Protein AF-A0A953XF36-F1 (afdb_monomer)

Sequence (838 aa):
MRFRLLLVPALLFALALSVNSQDEAKLSESDSSLLDQVAGMVVKPTSECVHFKAKAYSCWGWGGGAERMGWLERDADGKPNRVLDIDGEWMDVPAEFETFKFMESCEALLKDRDGDEEDDPFEGMDDTAAGAVGPVPELVLASWCRSLGDNKLAARLLKIADRGESDADTLKLLKSTLAWRNFAGAAHAFISGDDKQALHYAERFEEKYKEFDAEFGTPNSEILADLLRRRKAGTFGKYEPSGGGFPDEEDDGIPEGKLPEGYDKWKDDRKADWLIERLENVDARQWSQPGGVHLSGDWRVKALTKLGEAAVPKLIDCIESDRRLTRSMHFWRDFAQSRTVLGVREPALVAIMTILQVEAFEPVATGDDFSSRGEEGAKKVAAQLRKYWKEYGKYPFDERMMKILTNTQATLDARQEAALNLAYINDRPARGTTVWTSGSRKRSEGPNPVVEKFKDPTAAEAVVQLMDQHFAQIAEDESDDPDMLDYYLTNAAWTYSTALTTLDDKRITPTLRTRAEDEKLPATVRRIMAWACLWLDDDAPFNAFCKRFEDGTEPGLDDPEQLDDILYMLTRVESVRSQAALNAMLQETHPAFETFRDKVLHASPGWSDDAVWFRTTAAITLLRGQLDNTNDSGSYFKISNGVYTEGTAGSSASGDIPDYLKEDRNVRKSADGRFCDDAAMKLNELVGGLPRYNPLLSDSEERLKFMRELLDRYAASIRPATVDEAETLGEWGWDPFFVFAPPPLGRAATEDDVKAGRAIFALEGGRPGKLKLPAKGAFGPAPAANGDEPVEDDRGWCLIVQEEVDAGGKTWYGAMARYGTRKIEAYKIHDVQSLKRD

pLDDT: mean 91.36, std 12.73, range [26.36, 98.69]

Solvent-accessible surface area (backbone atoms only — not comparable to full-atom values): 45473 Å² total; per-residue (Å²): 137,90,83,84,89,77,91,80,94,87,88,88,86,84,85,90,78,87,90,82,74,85,65,76,49,65,61,48,74,63,53,48,54,48,33,52,55,48,46,74,62,32,44,77,78,56,98,40,35,30,41,30,64,40,86,42,32,24,79,83,47,50,74,46,75,40,67,43,69,32,28,50,40,57,44,98,86,68,44,87,54,30,30,29,33,66,70,50,50,73,40,76,60,61,98,57,68,45,78,53,63,60,70,61,52,56,53,48,56,53,57,63,64,70,41,94,67,74,79,61,77,59,58,66,30,52,27,43,27,37,26,57,54,40,83,80,56,44,55,56,54,14,21,43,34,41,76,74,68,37,48,50,61,14,29,52,33,37,60,71,52,55,81,85,64,53,72,68,54,51,51,47,51,52,50,50,52,57,33,44,23,26,46,37,35,14,53,17,22,40,41,54,40,39,43,69,60,10,44,53,25,27,54,49,29,58,74,76,32,51,92,51,34,76,72,34,49,49,39,47,70,55,56,40,50,45,51,53,47,27,50,75,71,71,46,56,66,64,64,62,78,82,74,85,61,82,73,59,93,78,70,85,64,66,65,86,82,74,63,62,91,69,52,88,78,49,54,60,65,59,52,38,54,58,41,60,68,49,36,42,45,41,53,39,50,52,49,76,72,69,30,19,42,38,44,63,74,34,47,61,30,42,51,48,34,71,59,28,76,72,32,44,70,59,34,39,54,36,30,48,65,53,80,48,46,30,19,20,46,45,47,41,38,62,53,43,75,45,39,35,62,34,32,33,25,44,49,32,45,27,23,46,25,28,52,70,71,43,85,80,59,78,48,90,43,63,76,37,44,64,52,80,50,41,68,68,47,29,40,52,40,26,51,51,51,52,53,47,43,72,76,41,62,86,46,60,70,67,61,34,26,53,52,40,43,69,36,87,87,52,54,66,66,60,21,52,51,20,37,41,46,58,28,33,64,88,45,74,41,41,37,34,49,25,43,91,29,48,45,76,83,55,83,65,90,72,82,42,70,54,57,76,70,32,77,85,64,26,55,58,57,45,44,52,55,48,48,54,53,50,50,54,47,46,57,62,77,30,66,92,36,71,69,61,30,48,52,54,46,36,56,52,43,56,54,51,36,54,25,43,45,54,34,60,56,60,86,51,39,71,62,33,47,53,47,35,66,39,83,88,50,55,70,66,40,18,50,49,28,10,50,36,22,37,70,51,80,36,50,65,52,34,52,51,49,33,46,30,47,42,71,53,66,44,85,46,41,72,40,67,71,52,34,48,57,50,42,48,57,37,52,74,64,69,38,77,59,31,51,51,22,55,50,36,38,73,37,86,87,26,62,30,19,63,51,52,49,52,46,61,73,71,52,51,64,90,39,85,90,38,18,56,62,48,54,38,74,49,39,56,52,54,36,55,60,28,57,74,35,80,52,76,61,58,32,36,40,36,52,57,98,77,31,26,36,41,35,43,93,88,48,72,53,74,44,74,57,54,66,77,60,71,69,44,91,59,50,46,54,56,36,78,33,23,39,23,49,58,28,43,41,54,44,44,74,30,29,48,25,35,58,79,60,51,78,35,43,74,58,32,72,60,45,53,53,51,44,52,54,50,50,66,31,26,56,92,25,57,41,77,45,53,45,74,55,28,45,43,40,78,38,65,54,85,53,40,38,28,32,69,54,34,63,85,55,99,44,41,34,40,66,70,32,31,67,63,24,45,32,84,50,58,40,82,78,30,34,49,54,85,76,59,73,51,19,38,27,30,50,47,80,70,77,58,97,80,72,66,77,71,68,74,87,75,47,54,34,20,42,31,56,40,51,32,25,41,80,87,70,51,49,36,28,22,34,29,27,39,62,25,65,44,77,41,53,44,88,50,45,35,81,74,40,63,54,85,83,130

Nearest PDB structures (foldseek):
  5dll-assembly1_A  TM=3.345E-01  e=6.628E+00  Francisella tularensis subsp. tularensis SCHU S4

Mean predicted aligned error: 7.57 Å

Radius of gyration: 33.06 Å; Cα contacts (8 Å, |Δi|>4): 1384; chains: 1; bounding box: 94×79×79 Å

Secondary structure (DSSP, 8-state):
-PPPP-------SS--S-----------HHHHHHHHHHHTTSPPP-S-EEEEEEEEE-TT--EEEEEEEEEEEE-TTS-EEEEE-TTS-EEEPPSSEEEE-HHHHHHHHHHHHTSS----TTHHHHHHHH-TTPPPPHHHHHHHHHHTT-HHHHHHHHHHH--S--HHHHHHHHHHHHHHHHHHHHHHHHHTT-HHHHHHHHHHHHHH-GGGTTTSBS-HHHHHHHHHHHHHHT-TT-------S---TT--SPPTTSSPTTGGGS-HHHHHHHHHHHGGG----EETTTTEE-GGGSHHHHHHHHHGGGGHHHHHHHHHH---EEEEEE-S-TTSS-BEEEETHHHHHHHHHHHHT--S---SSTT--TTTTHHHHHHHHHHHHHHHHHHHTTS-HHHHHHHHHT-TTS-HHHHHHHHHHHHTTT------SSTT-SPPPPPPSS--THHHH--TT-HHHHHHHHHHHHHHHHHHHTTT-HHHHHHHHHHHHHHHHHHHHHHT-GGGHHHHHHHHH-TTS-HHHHHHHHHHHHHTT--HHHHHHHHHHHTT-STTSS-HHHHHHHHHHHHHH--HHHHHHHHHTTSTTSTTHHHHHHHHHHS-TTSTTTHHHHSSHHHHHHHHHHTT--SEEEEEEEEETTEEEEEETTEEEEEEPPHHHHH-TT--SEEEEEHHHHHHHHHHHHBTTBPP--TTSTTHHHHHHHHHHHHHHHGGGEEEPPHHHHHHTT--TTS--EEE-PPPPSSPPPHHHHHTTS-SS--TT-EE-SSPSSEEEEESSPPPTT-----GGG--EEEEEEEEE-TTS-EEEEEEESB-EEEEEGGGEEEEEEPP--

Structure (mmCIF, N/CA/C/O backbone):
data_AF-A0A953XF36-F1
#
_entry.id   AF-A0A953XF36-F1
#
loop_
_atom_site.group_PDB
_atom_site.id
_atom_site.type_symbol
_atom_site.label_atom_id
_atom_site.label_alt_id
_atom_site.label_comp_id
_atom_site.label_asym_id
_atom_site.label_entity_id
_atom_site.label_seq_id
_atom_site.pdbx_PDB_ins_code
_atom_site.Cartn_x
_atom_site.Cartn_y
_atom_site.Cartn_z
_atom_site.occupancy
_atom_site.B_iso_or_equiv
_atom_site.auth_seq_id
_atom_site.auth_comp_id
_atom_site.auth_asym_id
_atom_site.auth_atom_id
_atom_site.pdbx_PDB_model_num
ATOM 1 N N . MET A 1 1 ? -3.273 31.509 -13.801 1.00 32.72 1 MET A N 1
ATOM 2 C CA . MET A 1 1 ? -2.363 32.381 -14.589 1.00 32.72 1 MET A CA 1
ATOM 3 C C . MET A 1 1 ? -2.152 31.721 -15.954 1.00 32.72 1 MET A C 1
ATOM 5 O O . MET A 1 1 ? -1.676 30.600 -15.986 1.00 32.72 1 MET A O 1
ATOM 9 N N . ARG A 1 2 ? -2.622 32.323 -17.060 1.00 26.36 2 ARG A N 1
ATOM 10 C CA . ARG A 1 2 ? -2.692 31.685 -18.397 1.00 26.36 2 ARG A CA 1
ATOM 11 C C . ARG A 1 2 ? -1.397 31.896 -19.197 1.00 26.36 2 ARG A C 1
ATOM 13 O O . ARG A 1 2 ? -1.088 33.040 -19.523 1.00 26.36 2 ARG A O 1
ATOM 20 N N . PHE A 1 3 ? -0.702 30.821 -19.573 1.00 27.88 3 PHE A N 1
ATOM 21 C CA . PHE A 1 3 ? 0.393 30.854 -20.552 1.00 27.88 3 PHE A CA 1
ATOM 22 C C . PHE A 1 3 ? -0.136 30.576 -21.968 1.00 27.88 3 PHE A C 1
ATOM 24 O O . PHE A 1 3 ? -0.886 29.630 -22.191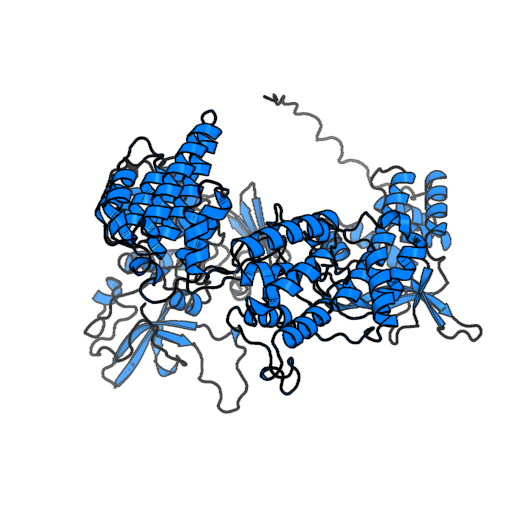 1.00 27.88 3 PHE A O 1
ATOM 31 N N . ARG A 1 4 ? 0.237 31.435 -22.925 1.00 30.38 4 ARG A N 1
ATOM 32 C CA . ARG A 1 4 ? -0.016 31.264 -24.363 1.00 30.38 4 ARG A CA 1
ATOM 33 C C . ARG A 1 4 ? 1.172 30.540 -24.996 1.00 30.38 4 ARG A C 1
ATOM 35 O O . ARG A 1 4 ? 2.275 31.077 -24.986 1.00 30.38 4 ARG A O 1
ATOM 42 N N . LEU A 1 5 ? 0.911 29.377 -25.591 1.00 27.61 5 LEU A N 1
ATOM 43 C CA . LEU A 1 5 ? 1.800 28.701 -26.534 1.00 27.61 5 LEU A CA 1
ATOM 44 C C . LEU A 1 5 ? 1.746 29.430 -27.890 1.00 27.61 5 LEU A C 1
ATOM 46 O O . LEU A 1 5 ? 0.661 29.659 -28.428 1.00 27.61 5 LEU A O 1
ATOM 50 N N . LEU A 1 6 ? 2.905 29.782 -28.447 1.00 29.25 6 LEU A N 1
ATOM 51 C CA . LEU A 1 6 ? 3.063 30.228 -29.832 1.00 29.25 6 LEU A CA 1
ATOM 52 C C . LEU A 1 6 ? 3.961 29.220 -30.555 1.00 29.25 6 LEU A C 1
ATOM 54 O O . LEU A 1 6 ? 5.104 29.001 -30.166 1.00 29.25 6 LEU A O 1
ATOM 58 N N . LEU A 1 7 ? 3.394 28.616 -31.598 1.00 29.44 7 LEU A N 1
ATOM 59 C CA . LEU A 1 7 ? 4.037 27.751 -32.581 1.00 29.44 7 LEU A CA 1
ATOM 60 C C . LEU A 1 7 ? 5.191 28.460 -33.308 1.00 29.44 7 LEU A C 1
ATOM 62 O O . LEU A 1 7 ? 4.994 29.536 -33.871 1.00 29.44 7 LEU A O 1
ATOM 66 N N . VAL A 1 8 ? 6.336 27.781 -33.417 1.00 26.62 8 VAL A N 1
ATOM 67 C CA . VAL A 1 8 ? 7.328 27.987 -34.485 1.00 26.62 8 VAL A CA 1
ATOM 68 C C . VAL A 1 8 ? 7.782 26.611 -34.991 1.00 26.62 8 VAL A C 1
ATOM 70 O O . VAL A 1 8 ? 8.504 25.922 -34.276 1.00 26.62 8 VAL A O 1
ATOM 73 N N . PRO A 1 9 ? 7.402 26.187 -36.211 1.00 32.59 9 PRO A N 1
ATOM 74 C CA . PRO A 1 9 ? 7.981 25.022 -36.862 1.00 32.59 9 PRO A CA 1
ATOM 75 C C . PRO A 1 9 ? 8.952 25.488 -37.954 1.00 32.59 9 PRO A C 1
ATOM 77 O O . PRO A 1 9 ? 8.503 26.008 -38.970 1.00 32.59 9 PRO A O 1
ATOM 80 N N . ALA A 1 10 ? 10.264 25.333 -37.740 1.00 31.11 10 ALA A N 1
ATOM 81 C CA . ALA A 1 10 ? 11.289 25.191 -38.791 1.00 31.11 10 ALA A CA 1
ATOM 82 C C . ALA A 1 10 ? 12.703 25.335 -38.203 1.00 31.11 10 ALA A C 1
ATOM 84 O O . ALA A 1 10 ? 13.271 26.417 -38.286 1.00 31.11 10 ALA A O 1
ATOM 85 N N . LEU A 1 11 ? 13.284 24.264 -37.643 1.00 29.95 11 LEU A N 1
ATOM 86 C CA . LEU A 1 11 ? 14.747 24.063 -37.599 1.00 29.95 11 LEU A CA 1
ATOM 87 C C . LEU A 1 11 ? 15.107 22.640 -37.109 1.00 29.95 11 LEU A C 1
ATOM 89 O O . LEU A 1 11 ? 15.778 22.469 -36.103 1.00 29.95 11 LEU A O 1
ATOM 93 N N . LEU A 1 12 ? 14.635 21.593 -37.797 1.00 31.77 12 LEU A N 1
ATOM 94 C CA . LEU A 1 12 ? 14.930 20.193 -37.423 1.00 31.77 12 LEU A CA 1
ATOM 95 C C . LEU A 1 12 ? 15.383 19.318 -38.605 1.00 31.77 12 LEU A C 1
ATOM 97 O O . LEU A 1 12 ? 15.154 18.118 -38.624 1.00 31.77 12 LEU A O 1
ATOM 101 N N . PHE A 1 13 ? 16.046 19.905 -39.608 1.00 34.38 13 PHE A N 1
ATOM 102 C CA . PHE A 1 13 ? 16.542 19.143 -40.768 1.00 34.38 13 PHE A CA 1
ATOM 103 C C . PHE A 1 13 ? 17.961 19.521 -41.233 1.00 34.38 13 PHE A C 1
ATOM 105 O O . PHE A 1 13 ? 18.287 19.404 -42.411 1.00 34.38 13 PHE A O 1
ATOM 112 N N . ALA A 1 14 ? 18.828 19.970 -40.316 1.00 32.53 14 ALA A N 1
ATOM 113 C CA . ALA A 1 14 ? 20.219 20.314 -40.640 1.00 32.53 14 ALA A CA 1
ATOM 114 C C . ALA A 1 14 ? 21.221 20.042 -39.496 1.00 32.53 14 ALA A C 1
ATOM 116 O O . ALA A 1 14 ? 22.054 20.891 -39.197 1.00 32.53 14 ALA A O 1
ATOM 117 N N . LEU A 1 15 ? 21.153 18.865 -38.863 1.00 36.72 15 LEU A N 1
ATOM 118 C CA . LEU A 1 15 ? 22.159 18.402 -37.886 1.00 36.72 15 LEU A CA 1
ATOM 119 C C . LEU A 1 15 ? 22.469 16.897 -38.018 1.00 36.72 15 LEU A C 1
ATOM 121 O O . LEU A 1 15 ? 22.829 16.239 -37.056 1.00 36.72 15 LEU A O 1
ATOM 125 N N . ALA A 1 16 ? 22.350 16.352 -39.233 1.00 41.53 16 ALA A N 1
ATOM 126 C CA . ALA A 1 16 ? 22.669 14.953 -39.546 1.00 41.53 16 ALA A CA 1
ATOM 127 C C . ALA A 1 16 ? 23.848 14.812 -40.530 1.00 41.53 16 ALA A C 1
ATOM 129 O O . ALA A 1 16 ? 23.897 13.886 -41.336 1.00 41.53 16 ALA A O 1
ATOM 130 N N . LEU A 1 17 ? 24.803 15.747 -40.505 1.00 37.66 17 LEU A N 1
ATOM 131 C CA . LEU A 1 17 ? 26.038 15.632 -41.279 1.00 37.66 17 LEU A CA 1
ATOM 132 C C . LEU A 1 17 ? 27.236 16.036 -40.414 1.00 37.66 17 LEU A C 1
ATOM 134 O O . LEU A 1 17 ? 27.332 17.186 -40.003 1.00 37.66 17 LEU A O 1
ATOM 138 N N . SER A 1 18 ? 28.161 15.081 -40.248 1.00 43.50 18 SER A N 1
ATOM 139 C CA . SER A 1 18 ? 29.528 15.212 -39.715 1.00 43.50 18 SER A CA 1
ATOM 140 C C . SER A 1 18 ? 29.743 15.031 -38.201 1.00 43.50 18 SER A C 1
ATOM 142 O O . SER A 1 18 ? 30.156 15.964 -37.519 1.00 43.50 18 SER A O 1
ATOM 144 N N . VAL A 1 19 ? 29.665 13.786 -37.716 1.00 42.84 19 VAL A N 1
ATOM 145 C CA . VAL A 1 19 ? 30.558 13.311 -36.639 1.00 42.84 19 VAL A CA 1
ATOM 146 C C . VAL A 1 19 ? 31.186 11.995 -37.093 1.00 42.84 19 VAL A C 1
ATOM 148 O O . VAL A 1 19 ? 30.759 10.909 -36.735 1.00 42.84 19 VAL A O 1
ATOM 151 N N . ASN A 1 20 ? 32.162 12.089 -37.992 1.00 44.56 20 ASN A N 1
ATOM 152 C CA . ASN A 1 20 ? 33.070 10.974 -38.270 1.00 44.56 20 ASN A CA 1
ATOM 153 C C . ASN A 1 20 ? 34.522 11.462 -38.387 1.00 44.56 20 ASN A C 1
ATOM 155 O O . ASN A 1 20 ? 35.328 10.893 -39.121 1.00 44.56 20 ASN A O 1
ATOM 159 N N . SER A 1 21 ? 34.862 12.542 -37.673 1.00 44.50 21 SER A N 1
ATOM 160 C CA . SER A 1 21 ? 36.247 12.782 -37.290 1.00 44.50 21 SER A CA 1
ATOM 161 C C . SER A 1 21 ? 36.441 12.170 -35.909 1.00 44.50 21 SER A C 1
ATOM 163 O O . SER A 1 21 ? 35.962 12.679 -34.900 1.00 44.50 21 SER A O 1
ATOM 165 N N . GLN A 1 22 ? 37.180 11.062 -35.858 1.00 52.22 22 GLN A N 1
ATOM 166 C CA . GLN A 1 22 ? 37.994 10.737 -34.691 1.00 52.22 22 GLN A CA 1
ATOM 167 C C . GLN A 1 22 ? 39.063 11.832 -34.536 1.00 52.22 22 GLN A C 1
ATOM 169 O O . GLN A 1 22 ? 40.255 11.575 -34.702 1.00 52.22 22 GLN A O 1
ATOM 174 N N . ASP A 1 23 ? 38.650 13.078 -34.295 1.00 55.16 23 ASP A N 1
ATOM 175 C CA . ASP A 1 23 ? 39.566 14.082 -33.786 1.00 55.16 23 ASP A CA 1
ATOM 176 C C . ASP A 1 23 ? 40.085 13.520 -32.469 1.00 55.16 23 ASP A C 1
ATOM 178 O O . ASP A 1 23 ? 39.311 13.179 -31.573 1.00 55.16 23 ASP A O 1
ATOM 182 N N . GLU A 1 24 ? 41.397 13.289 -32.415 1.00 73.00 24 GLU A N 1
ATOM 183 C CA . GLU A 1 24 ? 42.070 12.742 -31.246 1.00 73.00 24 GLU A CA 1
ATOM 184 C C . GLU A 1 24 ? 41.630 13.547 -30.023 1.00 73.00 24 GLU A C 1
ATOM 186 O O . GLU A 1 24 ? 42.019 14.707 -29.890 1.00 73.00 24 GLU A O 1
ATOM 191 N N . ALA A 1 25 ? 40.806 12.951 -29.155 1.00 79.94 25 ALA A N 1
ATOM 192 C CA . ALA A 1 25 ? 40.419 13.576 -27.901 1.00 79.94 25 ALA A CA 1
ATOM 193 C C . ALA A 1 25 ? 41.708 13.944 -27.153 1.00 79.94 25 ALA A C 1
ATOM 195 O O . ALA A 1 25 ? 42.513 13.074 -26.806 1.00 79.94 25 ALA A O 1
ATOM 196 N N . LYS A 1 26 ? 41.949 15.247 -26.998 1.00 91.62 26 LYS A N 1
ATOM 197 C CA . LYS A 1 26 ? 43.121 15.809 -26.327 1.00 91.62 26 LYS A CA 1
ATOM 198 C C . LYS A 1 26 ? 42.629 16.555 -25.107 1.00 91.62 26 LYS A C 1
ATOM 200 O O . LYS A 1 26 ? 41.752 17.400 -25.238 1.00 91.62 26 LYS A O 1
ATOM 205 N N . LEU A 1 27 ? 43.228 16.255 -23.959 1.00 94.62 27 LEU A N 1
ATOM 206 C CA . LEU A 1 27 ? 42.989 17.009 -22.736 1.00 94.62 27 LEU A CA 1
ATOM 207 C C . LEU A 1 27 ? 43.406 18.464 -22.939 1.00 94.62 27 LEU A C 1
ATOM 209 O O . LEU A 1 27 ? 44.536 18.742 -23.358 1.00 94.62 27 LEU A O 1
ATOM 213 N N . SER A 1 28 ? 42.508 19.381 -22.610 1.00 95.19 28 SER A N 1
ATOM 214 C CA . SER A 1 28 ? 42.836 20.791 -22.460 1.00 95.19 28 SER A CA 1
ATOM 215 C C . SER A 1 28 ? 43.709 21.027 -21.212 1.00 95.19 28 SER A C 1
ATOM 217 O O . SER A 1 28 ? 43.943 20.131 -20.390 1.00 95.19 28 SER A O 1
ATOM 219 N N . GLU A 1 29 ? 44.226 22.248 -21.055 1.00 95.75 29 GLU A N 1
ATOM 220 C CA . GLU A 1 29 ? 44.910 22.648 -19.817 1.00 95.75 29 GLU A CA 1
ATOM 221 C C . GLU A 1 29 ? 43.940 22.660 -18.621 1.00 95.75 29 GLU A C 1
ATOM 223 O O . GLU A 1 29 ? 44.322 22.244 -17.527 1.00 95.75 29 GLU A O 1
ATOM 228 N N . SER A 1 30 ? 42.676 23.045 -18.849 1.00 94.94 30 SER A N 1
ATOM 229 C CA . SER A 1 30 ? 41.613 22.992 -17.834 1.00 94.94 30 SER A CA 1
ATOM 230 C C . SER A 1 30 ? 41.331 21.550 -17.426 1.00 94.94 30 SER A C 1
ATOM 232 O O . SER A 1 30 ? 41.395 21.231 -16.245 1.00 94.94 30 SER A O 1
ATOM 234 N N . ASP A 1 31 ? 41.154 20.655 -18.402 1.00 96.06 31 ASP A N 1
ATOM 235 C CA . ASP A 1 31 ? 40.901 19.226 -18.176 1.00 96.06 31 ASP A CA 1
ATOM 236 C C . ASP A 1 31 ? 42.030 18.606 -17.351 1.00 96.06 31 ASP A C 1
ATOM 238 O O . ASP A 1 31 ? 41.809 17.860 -16.401 1.00 96.06 31 ASP A O 1
ATOM 242 N N . SER A 1 32 ? 43.272 18.948 -17.697 1.00 96.50 32 SER A N 1
ATOM 243 C CA . SER A 1 32 ? 44.454 18.505 -16.963 1.00 96.50 32 SER A CA 1
ATOM 244 C C . SER A 1 32 ? 44.432 19.007 -15.518 1.00 96.50 32 SER A C 1
ATOM 246 O O . SER A 1 32 ? 44.676 18.229 -14.598 1.00 96.50 32 SER A O 1
ATOM 248 N N . SER A 1 33 ? 44.096 20.280 -15.304 1.00 96.88 33 SER A N 1
ATOM 249 C CA . SER A 1 33 ? 43.984 20.866 -13.966 1.00 96.88 33 SER A CA 1
ATOM 250 C C . SER A 1 33 ? 42.871 20.221 -13.135 1.00 96.88 33 SER A C 1
ATOM 252 O O . SER A 1 33 ? 43.081 19.923 -11.958 1.00 96.88 33 SER A O 1
ATOM 254 N N . LEU A 1 34 ? 41.709 19.957 -13.735 1.00 96.81 34 LEU A N 1
ATOM 255 C CA . LEU A 1 34 ? 40.601 19.247 -13.100 1.00 96.81 34 LEU A CA 1
ATOM 256 C C . LEU A 1 34 ? 41.020 17.826 -12.701 1.00 96.81 34 LEU A C 1
ATOM 258 O O . LEU A 1 34 ? 40.883 17.443 -11.540 1.00 96.81 34 LEU A O 1
ATOM 262 N N . LEU A 1 35 ? 41.605 17.058 -13.624 1.00 97.50 35 LEU A N 1
ATOM 263 C CA . LEU A 1 35 ? 42.038 15.684 -13.356 1.00 97.50 35 LEU A CA 1
ATOM 264 C C . LEU A 1 35 ? 43.176 15.600 -12.324 1.00 97.50 35 LEU A C 1
ATOM 266 O O . LEU A 1 35 ? 43.248 14.602 -11.606 1.00 97.50 35 LEU A O 1
ATOM 270 N N . ASP A 1 36 ? 44.041 16.618 -12.222 1.00 97.06 36 ASP A N 1
ATOM 271 C CA . ASP A 1 36 ? 45.047 16.741 -11.151 1.00 97.06 36 ASP A CA 1
ATOM 272 C C . ASP A 1 36 ? 44.397 16.966 -9.782 1.00 97.06 36 ASP A C 1
ATOM 274 O O . ASP A 1 36 ? 44.825 16.380 -8.786 1.00 97.06 36 ASP A O 1
ATOM 278 N N . GLN A 1 37 ? 43.344 17.784 -9.721 1.00 97.00 37 GLN A N 1
ATOM 279 C CA . GLN A 1 37 ? 42.579 17.985 -8.489 1.00 97.00 37 GLN A CA 1
ATOM 280 C C . GLN A 1 37 ? 41.868 16.698 -8.068 1.00 97.00 37 GLN A C 1
ATOM 282 O O . GLN A 1 37 ? 41.949 16.320 -6.899 1.00 97.00 37 GLN A O 1
ATOM 287 N N . VAL A 1 38 ? 41.258 15.981 -9.018 1.00 96.94 38 VAL A N 1
ATOM 288 C CA . VAL A 1 38 ? 40.661 14.656 -8.779 1.00 96.94 38 VAL A CA 1
ATOM 289 C C . VAL A 1 38 ? 41.715 13.675 -8.263 1.00 96.94 38 VAL A C 1
ATOM 291 O O . VAL A 1 38 ? 41.471 13.006 -7.262 1.00 96.94 38 VAL A O 1
ATOM 294 N N . ALA A 1 39 ? 42.913 13.644 -8.859 1.00 95.94 39 ALA A N 1
ATOM 295 C CA . ALA A 1 39 ? 44.012 12.771 -8.430 1.00 95.94 39 ALA A CA 1
ATOM 296 C C . ALA A 1 39 ? 44.470 13.046 -6.987 1.00 95.94 39 ALA A C 1
ATOM 298 O O . ALA A 1 39 ? 45.006 12.158 -6.329 1.00 95.94 39 ALA A O 1
ATOM 299 N N . GLY A 1 40 ? 44.260 14.267 -6.482 1.00 95.25 40 GLY A N 1
ATOM 300 C CA . GLY A 1 40 ? 44.492 14.618 -5.081 1.00 95.25 40 GLY A CA 1
ATOM 301 C C . GLY A 1 40 ? 43.416 14.112 -4.112 1.00 95.25 40 GLY A C 1
ATOM 302 O O . GLY A 1 40 ? 43.662 14.083 -2.907 1.00 95.25 40 GLY A O 1
ATOM 303 N N . MET A 1 41 ? 42.238 13.724 -4.612 1.00 94.12 41 MET A N 1
ATOM 304 C CA . MET A 1 41 ? 41.108 13.218 -3.818 1.00 94.12 41 MET A CA 1
ATOM 305 C C . MET A 1 41 ? 41.034 11.687 -3.785 1.00 94.12 41 MET A C 1
ATOM 307 O O . MET A 1 41 ? 40.531 11.127 -2.810 1.00 94.12 41 MET A O 1
ATOM 311 N N . VAL A 1 42 ? 41.521 11.022 -4.835 1.00 95.44 42 VAL A N 1
ATOM 312 C CA . VAL A 1 42 ? 41.454 9.563 -5.003 1.00 95.44 42 VAL A CA 1
ATOM 313 C C . VAL A 1 42 ? 42.808 8.896 -4.789 1.00 95.44 42 VAL A C 1
ATOM 315 O O . VAL A 1 42 ? 43.856 9.543 -4.774 1.00 95.44 42 VAL A O 1
ATOM 318 N N . VAL A 1 43 ? 42.808 7.575 -4.618 1.00 95.00 43 VAL A N 1
ATOM 319 C CA . VAL A 1 43 ? 44.044 6.800 -4.535 1.00 95.00 43 VAL A CA 1
ATOM 320 C C . VAL A 1 43 ? 44.868 6.968 -5.806 1.00 95.00 43 VAL A C 1
ATOM 322 O O . VAL A 1 43 ? 44.346 6.966 -6.922 1.00 95.00 43 VAL A O 1
ATOM 325 N N . LYS A 1 44 ? 46.186 7.078 -5.639 1.00 94.25 44 LYS A N 1
ATOM 326 C CA . LYS A 1 44 ? 47.110 7.031 -6.764 1.00 94.25 44 LYS A CA 1
ATOM 327 C C . LYS A 1 44 ? 47.187 5.594 -7.301 1.00 94.25 44 LYS A C 1
ATOM 329 O O . LYS A 1 44 ? 47.545 4.708 -6.523 1.00 94.25 44 LYS A O 1
ATOM 334 N N . PRO A 1 45 ? 46.946 5.365 -8.604 1.00 92.06 45 PRO A N 1
ATOM 335 C CA . PRO A 1 45 ? 47.080 4.045 -9.205 1.00 92.06 45 PRO A CA 1
ATOM 336 C C . PRO A 1 45 ? 48.425 3.389 -8.897 1.00 92.06 45 PRO A C 1
ATOM 338 O O . PRO A 1 45 ? 49.482 4.017 -9.029 1.00 92.06 45 PRO A O 1
ATOM 341 N N . THR A 1 46 ? 48.383 2.118 -8.507 1.00 84.62 46 THR A N 1
ATOM 342 C CA . THR A 1 46 ? 49.563 1.245 -8.486 1.00 84.62 46 THR A CA 1
ATOM 343 C C . THR A 1 46 ? 49.678 0.517 -9.829 1.00 84.62 46 THR A C 1
ATOM 345 O O . THR A 1 46 ? 48.937 0.789 -10.770 1.00 84.62 46 THR A O 1
ATOM 348 N N . SER A 1 47 ? 50.638 -0.396 -9.972 1.00 77.94 47 SER A N 1
ATOM 349 C CA . SER A 1 47 ? 50.791 -1.167 -11.211 1.00 77.94 47 SER A CA 1
ATOM 350 C C . SER A 1 47 ? 49.756 -2.286 -11.388 1.00 77.94 47 SER A C 1
ATOM 352 O O . SER A 1 47 ? 49.668 -2.832 -12.484 1.00 77.94 47 SER A O 1
ATOM 354 N N . GLU A 1 48 ? 49.004 -2.664 -10.347 1.00 93.44 48 GLU A N 1
ATOM 355 C CA . GLU A 1 48 ? 48.091 -3.818 -10.375 1.00 93.44 48 GLU A CA 1
ATOM 356 C C . GLU A 1 48 ? 46.696 -3.427 -9.870 1.00 93.44 48 GLU A C 1
ATOM 358 O O . GLU A 1 48 ? 46.513 -3.127 -8.690 1.00 93.44 48 GLU A O 1
ATOM 363 N N . CYS A 1 49 ? 45.709 -3.451 -10.768 1.00 94.62 49 CYS A N 1
ATOM 364 C CA . CYS A 1 49 ? 44.300 -3.266 -10.433 1.00 94.62 49 CYS A CA 1
ATOM 365 C C . CYS A 1 49 ? 43.629 -4.631 -10.244 1.00 94.62 49 CYS A C 1
ATOM 367 O O . CYS A 1 49 ? 43.964 -5.593 -10.946 1.00 94.62 49 CYS A O 1
ATOM 369 N N . VAL A 1 50 ? 42.711 -4.723 -9.285 1.00 95.44 50 VAL A N 1
ATOM 370 C CA . VAL A 1 50 ? 42.030 -5.967 -8.918 1.00 95.44 50 VAL A CA 1
ATOM 371 C C . VAL A 1 50 ? 40.520 -5.785 -8.844 1.00 95.44 50 VAL A C 1
ATOM 373 O O . VAL A 1 50 ? 40.045 -4.775 -8.324 1.00 95.44 50 VAL A O 1
ATOM 376 N N . HIS A 1 51 ? 39.787 -6.790 -9.319 1.00 93.62 51 HIS A N 1
ATOM 377 C CA . HIS A 1 51 ? 38.390 -7.019 -8.971 1.00 93.62 51 HIS A CA 1
ATOM 378 C C . HIS A 1 51 ? 38.312 -7.988 -7.800 1.00 93.62 51 HIS A C 1
ATOM 380 O O . HIS A 1 51 ? 39.056 -8.968 -7.737 1.00 93.62 51 HIS A O 1
ATOM 386 N N . PHE A 1 52 ? 37.424 -7.723 -6.856 1.00 92.00 52 PHE A N 1
ATOM 387 C CA . PHE A 1 52 ? 37.208 -8.602 -5.714 1.00 92.00 52 PHE A CA 1
ATOM 388 C C . PHE A 1 52 ? 35.786 -8.475 -5.193 1.00 92.00 52 PHE A C 1
ATOM 390 O O . PHE A 1 52 ? 35.137 -7.447 -5.370 1.00 92.00 52 PHE A O 1
ATOM 397 N N . LYS A 1 53 ? 35.309 -9.512 -4.504 1.00 90.00 53 LYS A N 1
ATOM 398 C CA . LYS A 1 53 ? 34.016 -9.467 -3.821 1.00 90.00 53 LYS A CA 1
ATOM 399 C C . LYS A 1 53 ? 34.206 -8.946 -2.407 1.00 90.00 53 LYS A C 1
ATOM 401 O O . LYS A 1 53 ? 34.849 -9.590 -1.577 1.00 90.00 53 LYS A O 1
ATOM 406 N N . ALA A 1 54 ? 33.641 -7.781 -2.130 1.00 88.19 54 ALA A N 1
ATOM 407 C CA . ALA A 1 54 ? 33.567 -7.228 -0.788 1.00 88.19 54 ALA A CA 1
ATOM 408 C C . ALA A 1 54 ? 32.199 -7.520 -0.181 1.00 88.19 54 ALA A C 1
ATOM 410 O O . ALA A 1 54 ? 31.189 -7.569 -0.881 1.00 88.19 54 ALA A O 1
ATOM 411 N N . LYS A 1 55 ? 32.152 -7.671 1.141 1.00 89.25 55 LYS A N 1
ATOM 412 C CA . LYS A 1 55 ? 30.877 -7.713 1.850 1.00 89.25 55 LYS A CA 1
ATOM 413 C C . LYS A 1 55 ? 30.235 -6.331 1.793 1.00 89.25 55 LYS A C 1
ATOM 415 O O . LYS A 1 55 ? 30.862 -5.347 2.193 1.00 89.25 55 LYS A O 1
ATOM 420 N N . ALA A 1 56 ? 29.001 -6.279 1.326 1.00 88.81 56 ALA A N 1
ATOM 421 C CA . ALA A 1 56 ? 28.227 -5.063 1.209 1.00 88.81 56 ALA A CA 1
ATOM 422 C C . ALA A 1 56 ? 26.815 -5.256 1.739 1.00 88.81 56 ALA A C 1
ATOM 424 O O . ALA A 1 56 ? 26.305 -6.377 1.789 1.00 88.81 56 ALA A O 1
ATOM 425 N N . TYR A 1 57 ? 26.207 -4.139 2.117 1.00 91.25 57 TYR A N 1
ATOM 426 C CA . TYR A 1 57 ? 24.851 -4.093 2.628 1.00 91.25 57 TYR A CA 1
ATOM 427 C C . TYR A 1 57 ? 24.038 -3.074 1.846 1.00 91.25 57 TYR A C 1
ATOM 429 O O . TYR A 1 57 ? 24.536 -1.988 1.540 1.00 91.25 57 TYR A O 1
ATOM 437 N N . SER A 1 58 ? 22.786 -3.413 1.564 1.00 91.69 58 SER A N 1
ATOM 438 C CA . SER A 1 58 ? 21.812 -2.480 1.004 1.00 91.69 58 SER A CA 1
ATOM 439 C C . SER A 1 58 ? 21.002 -1.794 2.105 1.00 91.69 58 SER A C 1
ATOM 441 O O . SER A 1 58 ? 21.010 -2.203 3.272 1.00 91.69 58 SER A O 1
ATOM 443 N N . CYS A 1 59 ? 20.245 -0.767 1.723 1.00 91.31 59 CYS A N 1
ATOM 444 C CA . CYS A 1 59 ? 19.298 -0.103 2.617 1.00 91.31 59 CYS A CA 1
ATOM 445 C C . CYS A 1 59 ? 18.165 -1.022 3.112 1.00 91.31 59 CYS A C 1
ATOM 447 O O . CYS A 1 59 ? 17.579 -0.771 4.164 1.00 91.31 59 CYS A O 1
ATOM 449 N N . TRP A 1 60 ? 17.927 -2.134 2.416 1.00 91.12 60 TRP A N 1
ATOM 450 C CA . TRP A 1 60 ? 16.992 -3.191 2.801 1.00 91.12 60 TRP A CA 1
ATOM 451 C C . TRP A 1 60 ? 17.539 -4.118 3.904 1.00 91.12 60 TRP A C 1
ATOM 453 O O . TRP A 1 60 ? 16.832 -4.991 4.408 1.00 91.12 60 TRP A O 1
ATOM 463 N N . GLY A 1 61 ? 18.799 -3.935 4.313 1.00 86.69 61 GLY A N 1
ATOM 464 C CA . GLY A 1 61 ? 19.471 -4.774 5.306 1.00 86.69 61 GLY A CA 1
ATOM 465 C C . GLY A 1 61 ? 19.903 -6.139 4.766 1.00 86.69 61 GLY A C 1
ATOM 466 O O . GLY A 1 61 ? 20.223 -7.031 5.552 1.00 86.69 61 GLY A O 1
ATOM 467 N N . TRP A 1 62 ? 19.901 -6.320 3.442 1.00 85.81 62 TRP A N 1
ATOM 468 C CA . TRP A 1 62 ? 20.439 -7.516 2.800 1.00 85.81 62 TRP A CA 1
ATOM 469 C C . TRP A 1 62 ? 21.955 -7.405 2.716 1.00 85.81 62 TRP A C 1
ATOM 471 O O . TRP A 1 62 ? 22.487 -6.375 2.305 1.00 85.81 62 TRP A O 1
ATOM 481 N N . GLY A 1 63 ? 22.643 -8.468 3.127 1.00 85.19 63 GLY A N 1
ATOM 482 C CA . GLY A 1 63 ? 24.090 -8.592 3.014 1.00 85.19 63 GLY A CA 1
ATOM 483 C C . GLY A 1 63 ? 24.463 -9.512 1.859 1.00 85.19 63 GLY A C 1
ATOM 484 O O . GLY A 1 63 ? 23.948 -10.625 1.773 1.00 85.19 63 GLY A O 1
ATOM 485 N N . GLY A 1 64 ? 25.386 -9.076 1.008 1.00 87.00 64 GLY A N 1
ATOM 486 C CA . GLY A 1 64 ? 25.864 -9.849 -0.136 1.00 87.00 64 GLY A CA 1
ATOM 487 C C . GLY A 1 64 ? 27.343 -9.614 -0.420 1.00 87.00 64 GLY A C 1
ATOM 488 O O . GLY A 1 64 ? 27.958 -8.682 0.102 1.00 87.00 64 GLY A O 1
ATOM 489 N N . GLY A 1 65 ? 27.927 -10.491 -1.235 1.00 86.25 65 GLY A N 1
ATOM 490 C CA . GLY A 1 65 ? 29.208 -10.211 -1.875 1.00 86.25 65 GLY A CA 1
ATOM 491 C C . GLY A 1 65 ? 28.954 -9.336 -3.093 1.00 86.25 65 GLY A C 1
ATOM 492 O O . GLY A 1 65 ? 28.198 -9.740 -3.969 1.00 86.25 65 GLY A O 1
ATOM 493 N N . ALA A 1 66 ? 29.573 -8.166 -3.142 1.00 86.31 66 ALA A N 1
ATOM 494 C CA . ALA A 1 66 ? 29.426 -7.226 -4.238 1.00 86.31 66 ALA A CA 1
ATOM 495 C C . ALA A 1 66 ? 30.800 -6.928 -4.845 1.00 86.31 66 ALA A C 1
ATOM 497 O O . ALA A 1 66 ? 31.806 -6.856 -4.128 1.00 86.31 66 ALA A O 1
ATOM 498 N N . GLU A 1 67 ? 30.855 -6.844 -6.170 1.00 89.31 67 GLU A N 1
ATOM 499 C CA . GLU A 1 67 ? 32.112 -6.661 -6.886 1.00 89.31 67 GLU A CA 1
ATOM 500 C C . GLU A 1 67 ? 32.634 -5.240 -6.701 1.00 89.31 67 GLU A C 1
ATOM 502 O O . GLU A 1 67 ? 31.903 -4.260 -6.807 1.00 89.31 67 GLU A O 1
ATOM 507 N N . ARG A 1 68 ? 33.921 -5.126 -6.389 1.00 89.56 68 ARG A N 1
ATOM 508 C CA . ARG A 1 68 ? 34.619 -3.855 -6.224 1.00 89.56 68 ARG A CA 1
ATOM 509 C C . ARG A 1 68 ? 35.898 -3.862 -7.033 1.00 89.56 68 ARG A C 1
ATOM 511 O O . ARG A 1 68 ? 36.509 -4.909 -7.243 1.00 89.56 68 ARG A O 1
ATOM 518 N N . MET A 1 69 ? 36.309 -2.669 -7.441 1.00 92.56 69 MET A N 1
ATOM 519 C CA . MET A 1 69 ? 37.599 -2.413 -8.065 1.00 92.56 69 MET A CA 1
ATOM 520 C C . MET A 1 69 ? 38.513 -1.702 -7.065 1.00 92.56 69 MET A C 1
ATOM 522 O O . MET A 1 69 ? 38.081 -0.786 -6.369 1.00 92.56 69 MET A O 1
ATOM 526 N N . GLY A 1 70 ? 39.782 -2.096 -7.011 1.00 93.81 70 GLY A N 1
ATOM 527 C CA . GLY A 1 70 ? 40.791 -1.428 -6.191 1.00 93.81 70 GLY A CA 1
ATOM 528 C C . GLY A 1 70 ? 42.208 -1.630 -6.716 1.00 93.81 70 GLY A C 1
ATOM 529 O O . GLY A 1 70 ? 42.441 -2.346 -7.689 1.00 93.81 70 GLY A O 1
ATOM 530 N N . TRP A 1 71 ? 43.175 -0.997 -6.062 1.00 95.88 71 TRP A N 1
ATOM 531 C CA . TRP A 1 71 ? 44.594 -1.071 -6.406 1.00 95.88 71 TRP A CA 1
ATOM 532 C C . TRP A 1 71 ? 45.336 -1.945 -5.404 1.00 95.88 71 TRP A C 1
ATOM 534 O O . TRP A 1 71 ? 45.370 -1.646 -4.211 1.00 95.88 71 TRP A O 1
ATOM 544 N N . LEU A 1 72 ? 45.942 -3.034 -5.872 1.00 95.62 72 LEU A N 1
ATOM 545 C CA . LEU A 1 72 ? 46.687 -3.938 -5.007 1.00 95.62 72 LEU A CA 1
ATOM 546 C C . LEU A 1 72 ? 48.030 -3.307 -4.625 1.00 95.62 72 LEU A C 1
ATOM 548 O O . LEU A 1 72 ? 48.816 -2.895 -5.483 1.00 95.62 72 LEU A O 1
ATOM 552 N N . GLU A 1 73 ? 48.315 -3.270 -3.327 1.00 93.75 73 GLU A N 1
ATOM 553 C CA . GLU A 1 73 ? 49.622 -2.918 -2.789 1.00 93.75 73 GLU A CA 1
ATOM 554 C C . GLU A 1 73 ? 50.304 -4.174 -2.251 1.00 93.75 73 GLU A C 1
ATOM 556 O O . GLU A 1 73 ? 49.725 -4.957 -1.487 1.00 93.75 73 GLU A O 1
ATOM 561 N N . ARG A 1 74 ? 51.555 -4.370 -2.668 1.00 93.56 74 ARG A N 1
ATOM 562 C CA . ARG A 1 74 ? 52.390 -5.492 -2.245 1.00 93.56 74 ARG A CA 1
ATOM 563 C C . ARG A 1 74 ? 53.355 -5.058 -1.146 1.00 93.56 74 ARG A C 1
ATOM 565 O O . ARG A 1 74 ? 53.778 -3.905 -1.106 1.00 93.56 74 ARG A O 1
ATOM 572 N N . ASP A 1 75 ? 53.690 -5.978 -0.249 1.00 93.25 75 ASP A N 1
ATOM 573 C CA . ASP A 1 75 ? 54.730 -5.757 0.754 1.00 93.25 75 ASP A CA 1
ATOM 574 C C . ASP A 1 75 ? 56.136 -5.740 0.121 1.00 93.25 75 ASP A C 1
ATOM 576 O O . ASP A 1 75 ? 56.314 -5.910 -1.089 1.00 93.25 75 ASP A O 1
ATOM 580 N N . ALA A 1 76 ? 57.160 -5.532 0.952 1.00 94.00 76 ALA A N 1
ATOM 581 C CA . ALA A 1 76 ? 58.555 -5.513 0.510 1.00 94.00 76 ALA A CA 1
ATOM 582 C C . ALA A 1 76 ? 59.028 -6.847 -0.106 1.00 94.00 76 ALA A C 1
ATOM 584 O O . ALA A 1 76 ? 59.996 -6.848 -0.866 1.00 94.00 76 ALA A O 1
ATOM 585 N N . ASP A 1 77 ? 58.343 -7.956 0.191 1.00 93.94 77 ASP A N 1
ATOM 586 C CA . ASP A 1 77 ? 58.619 -9.288 -0.353 1.00 93.94 77 ASP A CA 1
ATOM 587 C C . ASP A 1 77 ? 57.807 -9.573 -1.636 1.00 93.94 77 ASP A C 1
ATOM 589 O O . ASP A 1 77 ? 57.890 -10.668 -2.200 1.00 93.94 77 ASP A O 1
ATOM 593 N N . GLY A 1 78 ? 57.016 -8.606 -2.112 1.00 92.00 78 GLY A N 1
ATOM 594 C CA . GLY A 1 78 ? 56.172 -8.731 -3.299 1.00 92.00 78 GLY A CA 1
ATOM 595 C C . GLY A 1 78 ? 54.873 -9.510 -3.068 1.00 92.00 78 GLY A C 1
ATOM 596 O O . GLY A 1 78 ? 54.197 -9.867 -4.039 1.00 92.00 78 GLY A O 1
ATOM 597 N N . LYS A 1 79 ? 54.485 -9.792 -1.821 1.00 92.56 79 LYS A N 1
ATOM 598 C CA . LYS A 1 79 ? 53.219 -10.475 -1.511 1.00 92.56 79 LYS A CA 1
ATOM 599 C C . LYS A 1 79 ? 52.067 -9.475 -1.438 1.00 92.56 79 LYS A C 1
ATOM 601 O O . LYS A 1 79 ? 52.294 -8.345 -1.014 1.00 92.56 79 LYS A O 1
ATOM 606 N N . PRO A 1 80 ? 50.837 -9.867 -1.821 1.00 92.31 80 PRO A N 1
ATOM 607 C CA . PRO A 1 80 ? 49.647 -9.051 -1.585 1.00 92.31 80 PRO A CA 1
ATOM 608 C C . PRO A 1 80 ? 49.578 -8.631 -0.110 1.00 92.31 80 PRO A C 1
ATOM 610 O O . PRO A 1 80 ? 49.585 -9.496 0.765 1.00 92.31 80 PRO A O 1
ATOM 613 N N . ASN A 1 81 ? 49.542 -7.326 0.157 1.00 92.94 81 ASN A N 1
ATOM 614 C CA . ASN A 1 81 ? 49.509 -6.778 1.514 1.00 92.94 81 ASN A CA 1
ATOM 615 C C . ASN A 1 81 ? 48.147 -6.159 1.836 1.00 92.94 81 ASN A C 1
ATOM 617 O O . ASN A 1 81 ? 47.549 -6.481 2.858 1.00 92.94 81 ASN A O 1
ATOM 621 N N . ARG A 1 82 ? 47.639 -5.299 0.946 1.00 93.56 82 ARG A N 1
ATOM 622 C CA . ARG A 1 82 ? 46.330 -4.640 1.080 1.00 93.56 82 ARG A CA 1
ATOM 623 C C . ARG A 1 82 ? 45.794 -4.197 -0.275 1.00 93.56 82 ARG A C 1
ATOM 625 O O . ARG A 1 82 ? 46.572 -4.020 -1.211 1.00 93.56 82 ARG A O 1
ATOM 632 N N . VAL A 1 83 ? 44.486 -3.995 -0.370 1.00 93.25 83 VAL A N 1
ATOM 633 C CA . VAL A 1 83 ? 43.842 -3.382 -1.542 1.00 93.25 83 VAL A CA 1
ATOM 634 C C . VAL A 1 83 ? 43.425 -1.966 -1.175 1.00 93.25 83 VAL A C 1
ATOM 636 O O . VAL A 1 83 ? 42.810 -1.764 -0.132 1.00 93.25 83 VAL A O 1
ATOM 639 N N . LEU A 1 84 ? 43.784 -0.995 -2.010 1.00 93.00 84 LEU A N 1
ATOM 640 C CA . LEU A 1 84 ? 43.399 0.400 -1.860 1.00 93.00 84 LEU A CA 1
ATOM 641 C C . LEU A 1 84 ? 42.149 0.691 -2.698 1.00 93.00 84 LEU A C 1
ATOM 643 O O . LEU A 1 84 ? 42.149 0.484 -3.911 1.00 93.00 84 LEU A O 1
ATOM 647 N N . ASP A 1 85 ? 41.098 1.170 -2.054 1.00 91.00 85 ASP A N 1
ATOM 648 C CA . ASP A 1 85 ? 39.846 1.587 -2.678 1.00 91.00 85 ASP A CA 1
ATOM 649 C C . ASP A 1 85 ? 39.956 2.990 -3.302 1.00 91.00 85 ASP A C 1
ATOM 651 O O . ASP A 1 85 ? 40.981 3.664 -3.172 1.00 91.00 85 ASP A O 1
ATOM 655 N N . ILE A 1 86 ? 38.891 3.457 -3.956 1.00 92.25 86 ILE A N 1
ATOM 656 C CA . ILE A 1 86 ? 38.825 4.716 -4.708 1.00 92.25 86 ILE A CA 1
ATOM 657 C C . ILE A 1 86 ? 39.354 5.908 -3.909 1.00 92.25 86 ILE A C 1
ATOM 659 O O . ILE A 1 86 ? 40.155 6.679 -4.427 1.00 92.25 86 ILE A O 1
ATOM 663 N N . ASP A 1 87 ? 38.945 6.073 -2.653 1.00 90.56 87 ASP A N 1
ATOM 664 C CA . ASP A 1 87 ? 39.360 7.215 -1.832 1.00 90.56 87 ASP A CA 1
ATOM 665 C C . ASP A 1 87 ? 40.715 6.998 -1.119 1.00 90.56 87 ASP A C 1
ATOM 667 O O . ASP A 1 87 ? 41.135 7.822 -0.302 1.00 90.56 87 ASP A O 1
ATOM 671 N N . GLY A 1 88 ? 41.404 5.884 -1.380 1.00 88.19 88 GLY A N 1
ATOM 672 C CA . GLY A 1 88 ? 42.637 5.481 -0.696 1.00 88.19 88 GLY A CA 1
ATOM 673 C C . GLY A 1 88 ? 42.427 4.799 0.653 1.00 88.19 88 GLY A C 1
ATOM 674 O O . GLY A 1 88 ? 43.375 4.696 1.434 1.00 88.19 88 GLY A O 1
ATOM 675 N N . GLU A 1 89 ? 41.208 4.381 0.980 1.00 86.44 89 GLU A N 1
ATOM 676 C CA . GLU A 1 89 ? 40.935 3.418 2.046 1.00 86.44 89 GLU A CA 1
ATOM 677 C C . GLU A 1 89 ? 41.675 2.117 1.745 1.00 86.44 89 GLU A C 1
ATOM 679 O O . GLU A 1 89 ? 41.718 1.676 0.602 1.00 86.44 89 GLU A O 1
ATOM 684 N N . TRP A 1 90 ? 42.273 1.499 2.760 1.00 86.94 90 TRP A N 1
ATOM 685 C CA . TRP A 1 90 ? 42.866 0.181 2.603 1.00 86.94 90 TRP A CA 1
ATOM 686 C C . TRP A 1 90 ? 41.964 -0.877 3.225 1.00 86.94 90 TRP A C 1
ATOM 688 O O . TRP A 1 90 ? 41.420 -0.690 4.312 1.00 86.94 90 TRP A O 1
ATOM 698 N N . MET A 1 91 ? 41.868 -2.012 2.551 1.00 86.56 91 MET A N 1
ATOM 699 C CA . MET A 1 91 ? 41.228 -3.220 3.048 1.00 86.56 91 MET A CA 1
ATOM 700 C C . MET A 1 91 ? 42.254 -4.349 3.103 1.00 86.56 91 MET A C 1
ATOM 702 O O . MET A 1 91 ? 43.210 -4.380 2.316 1.00 86.56 91 MET A O 1
ATOM 706 N N . ASP A 1 92 ? 42.045 -5.287 4.028 1.00 88.94 92 ASP A N 1
ATOM 707 C CA . ASP A 1 92 ? 42.760 -6.562 4.011 1.00 88.94 92 ASP A CA 1
ATOM 708 C C . ASP A 1 92 ? 42.592 -7.219 2.634 1.00 88.94 92 ASP A C 1
ATOM 710 O O . ASP A 1 92 ? 41.533 -7.107 2.009 1.00 88.94 92 ASP A O 1
ATOM 714 N N . VAL A 1 93 ? 43.635 -7.900 2.148 1.00 88.00 93 VAL A N 1
ATOM 715 C CA . VAL A 1 93 ? 43.552 -8.594 0.856 1.00 88.00 93 VAL A CA 1
ATOM 716 C C . VAL A 1 93 ? 42.438 -9.641 0.938 1.00 88.00 93 VAL A C 1
ATOM 718 O O . VAL A 1 93 ? 42.509 -10.533 1.790 1.00 88.00 93 VAL A O 1
ATOM 721 N N . PRO A 1 94 ? 41.411 -9.552 0.079 1.00 87.81 94 PRO A N 1
ATOM 722 C CA . PRO A 1 94 ? 40.315 -10.507 0.079 1.00 87.81 94 PRO A CA 1
ATOM 723 C C . PRO A 1 94 ? 40.839 -11.900 -0.282 1.00 87.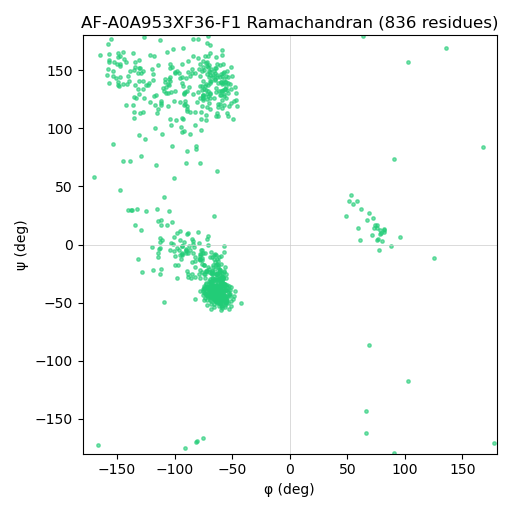81 94 PRO A C 1
ATOM 725 O O . PRO A 1 94 ? 41.835 -12.046 -0.992 1.00 87.81 94 PRO A O 1
ATOM 728 N N . ALA A 1 95 ? 40.159 -12.936 0.212 1.00 89.38 95 ALA A N 1
ATOM 729 C CA . ALA A 1 95 ? 40.554 -14.321 -0.049 1.00 89.38 95 ALA A CA 1
ATOM 730 C C . ALA A 1 95 ? 40.566 -14.652 -1.553 1.00 89.38 95 ALA A C 1
ATOM 732 O O . ALA A 1 95 ? 41.388 -15.448 -2.002 1.00 89.38 95 ALA A O 1
ATOM 733 N N . GLU A 1 96 ? 39.679 -14.006 -2.312 1.00 92.56 96 GLU A N 1
ATOM 734 C CA . GLU A 1 96 ? 39.547 -14.132 -3.758 1.00 92.56 96 GLU A CA 1
ATOM 735 C C . GLU A 1 96 ? 39.599 -12.736 -4.391 1.00 92.56 96 GLU A C 1
ATOM 737 O O . GLU A 1 96 ? 38.847 -11.835 -4.010 1.00 92.56 96 GLU A O 1
ATOM 742 N N . PHE A 1 97 ? 40.509 -12.560 -5.347 1.00 94.38 97 PHE A N 1
ATOM 743 C CA . PHE A 1 97 ? 40.583 -11.388 -6.213 1.00 94.38 97 PHE A CA 1
ATOM 744 C C . PHE A 1 97 ? 41.158 -11.779 -7.571 1.00 94.38 97 PHE A C 1
ATOM 746 O O . PHE A 1 97 ? 41.938 -12.728 -7.686 1.00 94.38 97 PHE A O 1
ATOM 753 N N . GLU A 1 98 ? 40.822 -10.997 -8.587 1.00 95.69 98 GLU A N 1
ATOM 754 C CA . GLU A 1 98 ? 41.297 -11.165 -9.951 1.00 95.69 98 GLU A CA 1
ATOM 755 C C . GLU A 1 98 ? 42.025 -9.901 -10.388 1.00 95.69 98 GLU A C 1
ATOM 757 O O . GLU A 1 98 ? 41.476 -8.803 -10.352 1.00 95.69 98 GLU A O 1
ATOM 762 N N . THR A 1 99 ? 43.285 -10.033 -10.795 1.00 95.25 99 THR A N 1
ATOM 763 C CA . THR A 1 99 ? 44.007 -8.916 -11.408 1.00 95.25 99 THR A CA 1
ATOM 764 C C . THR A 1 99 ? 43.567 -8.761 -12.850 1.00 95.25 99 THR A C 1
ATOM 766 O O . THR A 1 99 ? 43.543 -9.747 -13.590 1.00 95.25 99 THR A O 1
ATOM 769 N N . PHE A 1 100 ? 43.343 -7.532 -13.285 1.00 94.19 100 PHE A N 1
ATOM 770 C CA . PHE A 1 100 ? 42.984 -7.245 -14.665 1.00 94.19 100 PHE A CA 1
ATOM 771 C C . PHE A 1 100 ? 43.768 -6.045 -15.192 1.00 94.19 100 PHE A C 1
ATOM 773 O O . PHE A 1 100 ? 44.402 -5.283 -14.454 1.00 94.19 100 PHE A O 1
ATOM 780 N N . LYS A 1 101 ? 43.763 -5.894 -16.513 1.00 95.12 101 LYS A N 1
ATOM 781 C CA . LYS A 1 101 ? 44.445 -4.789 -17.176 1.00 95.12 101 LYS A CA 1
ATOM 782 C C . LYS A 1 101 ? 43.514 -3.588 -17.233 1.00 95.12 101 LYS A C 1
ATOM 784 O O . LYS A 1 101 ? 42.725 -3.458 -18.164 1.00 95.12 101 LYS A O 1
ATOM 789 N N . PHE A 1 102 ? 43.657 -2.704 -16.251 1.00 95.12 102 PHE A N 1
ATOM 790 C CA . PHE A 1 102 ? 42.848 -1.494 -16.090 1.00 95.12 102 PHE A CA 1
ATOM 791 C C . PHE A 1 102 ? 42.593 -0.733 -17.404 1.00 95.12 102 PHE A C 1
ATOM 793 O O . PHE A 1 102 ? 41.448 -0.477 -17.759 1.00 95.12 102 PHE A O 1
ATOM 800 N N . MET A 1 103 ? 43.651 -0.462 -18.175 1.00 95.38 103 MET A N 1
ATOM 801 C CA . MET A 1 103 ? 43.551 0.269 -19.445 1.00 95.38 103 MET A CA 1
ATOM 802 C C . MET A 1 103 ? 42.650 -0.429 -20.476 1.00 95.38 103 MET A C 1
ATOM 804 O O . MET A 1 103 ? 41.852 0.229 -21.134 1.00 95.38 103 MET A O 1
ATOM 808 N N . GLU A 1 104 ? 42.739 -1.760 -20.590 1.00 94.81 104 GLU A N 1
ATOM 809 C CA . GLU A 1 104 ? 41.903 -2.539 -21.516 1.00 94.81 104 GLU A CA 1
ATOM 810 C C . GLU A 1 104 ? 40.429 -2.529 -21.072 1.00 94.81 104 GLU A C 1
ATOM 812 O O . GLU A 1 104 ? 39.537 -2.465 -21.914 1.00 94.81 104 GLU A O 1
ATOM 817 N N . SER A 1 105 ? 40.168 -2.515 -19.759 1.00 92.88 105 SER A N 1
ATOM 818 C CA . SER A 1 105 ? 38.811 -2.406 -19.204 1.00 92.88 105 SER A CA 1
ATOM 819 C C . SER A 1 105 ? 38.179 -1.040 -19.476 1.00 92.88 105 SER A C 1
ATOM 821 O O . SER A 1 105 ? 37.016 -0.970 -19.862 1.00 92.88 105 SER A O 1
ATOM 823 N N . CYS A 1 106 ? 38.937 0.049 -19.322 1.00 94.56 106 CYS A N 1
ATOM 824 C CA . CYS A 1 106 ? 38.462 1.390 -19.668 1.00 94.56 106 CYS A CA 1
ATOM 825 C C . CYS A 1 106 ? 38.179 1.527 -21.173 1.00 94.56 106 CYS A C 1
ATOM 827 O O . CYS A 1 106 ? 37.225 2.193 -21.562 1.00 94.56 106 CYS A O 1
ATOM 829 N N . GLU A 1 107 ? 38.978 0.892 -22.035 1.00 93.81 107 GLU A N 1
ATOM 830 C CA . GLU A 1 107 ? 38.689 0.849 -23.472 1.00 93.81 107 GLU A CA 1
ATOM 831 C C . GLU A 1 107 ? 37.439 0.030 -23.812 1.00 93.81 107 GLU A C 1
ATOM 833 O O . GLU A 1 107 ? 36.749 0.384 -24.767 1.00 93.81 107 GLU A O 1
ATOM 838 N N . ALA A 1 108 ? 37.167 -1.057 -23.082 1.00 91.12 108 ALA A N 1
ATOM 839 C CA . ALA A 1 108 ? 35.959 -1.862 -23.254 1.00 91.12 108 ALA A CA 1
ATOM 840 C C . ALA A 1 108 ? 34.703 -1.061 -22.883 1.00 91.12 108 ALA A C 1
ATOM 842 O O . ALA A 1 108 ? 33.821 -0.932 -23.724 1.00 91.12 108 ALA A O 1
ATOM 843 N N . LEU A 1 109 ? 34.706 -0.399 -21.718 1.00 88.19 109 LEU A N 1
ATOM 844 C CA . LEU A 1 109 ? 33.614 0.478 -21.272 1.00 88.19 109 LEU A CA 1
ATOM 845 C C . LEU A 1 109 ? 33.239 1.530 -22.329 1.00 88.19 109 LEU A C 1
ATOM 847 O O . LEU A 1 109 ? 32.068 1.773 -22.598 1.00 88.19 109 LEU A O 1
ATOM 851 N N . LEU A 1 110 ? 34.243 2.141 -22.968 1.00 88.50 110 LEU A N 1
ATOM 852 C CA . LEU A 1 110 ? 34.010 3.122 -24.030 1.00 88.50 110 LEU A CA 1
ATOM 853 C C . LEU A 1 110 ? 33.402 2.514 -25.299 1.00 88.50 110 LEU A C 1
ATOM 855 O O . LEU A 1 110 ? 32.695 3.217 -26.005 1.00 88.50 110 LEU A O 1
ATOM 859 N N . LYS A 1 111 ? 33.710 1.253 -25.626 1.00 87.44 111 LYS A N 1
ATOM 860 C CA . LYS A 1 111 ? 33.143 0.582 -26.807 1.00 87.44 111 LYS A CA 1
ATOM 861 C C . LYS A 1 111 ? 31.686 0.211 -26.593 1.00 87.44 111 LYS A C 1
ATOM 863 O O . LYS A 1 111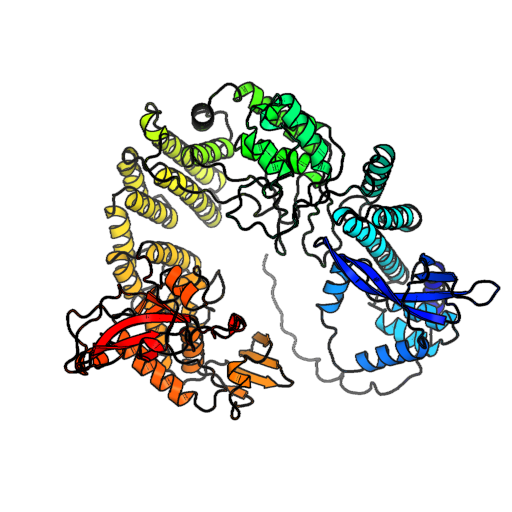 ? 30.920 0.307 -27.544 1.00 87.44 111 LYS A O 1
ATOM 868 N N . ASP A 1 112 ? 31.338 -0.191 -25.377 1.00 82.62 112 ASP A N 1
ATOM 869 C CA . ASP A 1 112 ? 29.967 -0.556 -25.033 1.00 82.62 112 ASP A CA 1
ATOM 870 C C . ASP A 1 112 ? 29.058 0.684 -25.114 1.00 82.62 112 ASP A C 1
ATOM 872 O O . ASP A 1 112 ? 28.005 0.627 -25.737 1.00 82.62 112 ASP A O 1
ATOM 876 N N . ARG A 1 113 ? 29.537 1.849 -24.649 1.00 78.56 113 ARG A N 1
ATOM 877 C CA . ARG A 1 113 ? 28.819 3.136 -24.768 1.00 78.56 113 ARG A CA 1
ATOM 878 C C . ARG A 1 113 ? 28.884 3.824 -26.135 1.00 78.56 113 ARG A C 1
ATOM 880 O O . ARG A 1 113 ? 28.157 4.782 -26.365 1.00 78.56 113 ARG A O 1
ATOM 887 N N . ASP A 1 114 ? 29.759 3.385 -27.042 1.00 75.62 114 ASP A N 1
ATOM 888 C CA . ASP A 1 114 ? 29.754 3.874 -28.430 1.00 75.62 114 ASP A CA 1
ATOM 889 C C . ASP A 1 114 ? 28.559 3.275 -29.227 1.00 75.62 114 ASP A C 1
ATOM 891 O O . ASP A 1 114 ? 28.324 3.675 -30.371 1.00 75.62 114 ASP A O 1
ATOM 895 N N . GLY A 1 115 ? 27.807 2.318 -28.658 1.00 70.56 115 GLY A N 1
ATOM 896 C CA . GLY A 1 115 ? 26.503 1.886 -29.170 1.00 70.56 115 GLY A CA 1
ATOM 897 C C . GLY A 1 115 ? 25.399 2.885 -28.805 1.00 70.56 115 GLY A C 1
ATOM 898 O O . GLY A 1 115 ? 25.431 3.453 -27.724 1.00 70.56 115 GLY A O 1
ATOM 899 N N . ASP A 1 116 ? 24.409 3.091 -29.683 1.00 58.25 116 ASP A N 1
ATOM 900 C CA . ASP A 1 116 ? 23.239 3.971 -29.454 1.00 58.25 116 ASP A CA 1
ATOM 901 C C . ASP A 1 116 ? 22.291 3.466 -28.330 1.00 58.25 116 ASP A C 1
ATOM 903 O O . ASP A 1 116 ? 21.090 3.743 -28.353 1.00 58.25 116 ASP A O 1
ATOM 907 N N . GLU A 1 117 ? 22.780 2.674 -27.375 1.00 63.66 117 GLU A N 1
ATOM 908 C CA . GLU A 1 117 ? 22.005 2.278 -26.204 1.00 63.66 117 GLU A CA 1
ATOM 909 C C . GLU A 1 117 ? 21.978 3.474 -25.247 1.00 63.66 117 GLU A C 1
ATOM 911 O O . GLU A 1 117 ? 22.997 3.868 -24.684 1.00 63.66 117 GLU A O 1
ATOM 916 N N . GLU A 1 118 ? 20.812 4.121 -25.146 1.00 63.75 118 GLU A N 1
ATOM 917 C CA . GLU A 1 118 ? 20.561 5.134 -24.122 1.00 63.75 118 GLU A CA 1
ATOM 918 C C . GLU A 1 118 ? 20.869 4.523 -22.747 1.00 63.75 118 GLU A C 1
ATOM 920 O O . GLU A 1 118 ? 20.410 3.415 -22.466 1.00 63.75 118 GLU A O 1
ATOM 925 N N . ASP A 1 119 ? 21.656 5.234 -21.924 1.00 64.50 119 ASP A N 1
ATOM 926 C CA . ASP A 1 119 ? 21.979 4.813 -20.557 1.00 64.50 119 ASP A CA 1
ATOM 927 C C . ASP A 1 119 ? 20.678 4.413 -19.848 1.00 64.50 119 ASP A C 1
ATOM 929 O O . ASP A 1 119 ? 19.740 5.217 -19.769 1.00 64.50 119 ASP A O 1
ATOM 933 N N . ASP A 1 120 ? 20.618 3.179 -19.344 1.00 72.19 120 ASP A N 1
ATOM 934 C CA . ASP A 1 120 ? 19.461 2.711 -18.598 1.00 72.19 120 ASP A CA 1
ATOM 935 C C . ASP A 1 120 ? 19.328 3.578 -17.330 1.00 72.19 120 ASP A C 1
ATOM 937 O O . ASP A 1 120 ? 20.192 3.516 -16.446 1.00 72.19 120 ASP A O 1
ATOM 941 N N . PRO A 1 121 ? 18.270 4.405 -17.194 1.00 67.50 121 PRO A N 1
ATOM 942 C CA . PRO A 1 121 ? 18.099 5.255 -16.021 1.00 67.50 121 PRO A CA 1
ATOM 943 C C . PRO A 1 121 ? 18.016 4.452 -14.713 1.00 67.50 121 PRO A C 1
ATOM 945 O O . PRO A 1 121 ? 18.193 5.044 -13.645 1.00 67.50 121 PRO A O 1
ATOM 948 N N . PHE A 1 122 ? 17.760 3.140 -14.774 1.00 71.00 122 PHE A N 1
ATOM 949 C CA . PHE A 1 122 ? 17.714 2.253 -13.616 1.00 71.00 122 PHE A CA 1
ATOM 950 C C . PHE A 1 122 ? 19.101 1.824 -13.110 1.00 71.00 122 PHE A C 1
ATOM 952 O O . PHE A 1 122 ? 19.247 1.606 -11.910 1.00 71.00 122 PHE A O 1
ATOM 959 N N . GLU A 1 123 ? 20.147 1.808 -13.944 1.00 72.56 123 GLU A N 1
ATOM 960 C CA . GLU A 1 123 ? 21.495 1.393 -13.510 1.00 72.56 123 GLU A CA 1
ATOM 961 C C . GLU A 1 123 ? 22.046 2.337 -12.421 1.00 72.56 123 GLU A C 1
ATOM 963 O O . GLU A 1 123 ? 22.467 1.912 -11.344 1.00 72.56 123 GLU A O 1
ATOM 968 N N . GLY A 1 124 ? 21.915 3.653 -12.623 1.00 71.69 124 GLY A N 1
ATOM 969 C CA . GLY A 1 124 ? 22.305 4.645 -11.613 1.00 71.69 124 GLY A CA 1
ATOM 970 C C . GLY A 1 124 ? 21.434 4.627 -10.344 1.00 71.69 124 GLY A C 1
ATOM 971 O O . GLY A 1 124 ? 21.873 5.079 -9.274 1.00 71.69 124 GLY A O 1
ATOM 972 N N . MET A 1 125 ? 20.203 4.108 -10.440 1.00 79.38 125 MET A N 1
ATOM 973 C CA . MET A 1 125 ? 19.323 3.917 -9.285 1.00 79.38 125 MET A CA 1
ATOM 974 C C . MET A 1 125 ? 19.823 2.766 -8.411 1.00 79.38 125 MET A C 1
ATOM 976 O O . MET A 1 125 ? 19.988 2.959 -7.201 1.00 79.38 125 MET A O 1
ATOM 980 N N . ASP A 1 126 ? 20.152 1.629 -9.027 1.00 76.06 126 ASP A N 1
ATOM 981 C CA . ASP A 1 126 ? 20.705 0.451 -8.352 1.00 76.06 126 ASP A CA 1
ATOM 982 C C . ASP A 1 126 ? 22.029 0.771 -7.649 1.00 76.06 126 ASP A C 1
ATOM 984 O O . ASP A 1 126 ? 22.248 0.386 -6.494 1.00 76.06 126 ASP A O 1
ATOM 988 N N . ASP A 1 127 ? 22.882 1.573 -8.284 1.00 75.38 127 ASP A N 1
ATOM 989 C CA . ASP A 1 127 ? 24.145 2.026 -7.699 1.00 75.38 127 ASP A CA 1
ATOM 990 C C . ASP A 1 127 ? 23.947 2.872 -6.445 1.00 75.38 127 ASP A C 1
ATOM 992 O O . ASP A 1 127 ? 24.636 2.703 -5.428 1.00 75.38 127 ASP A O 1
ATOM 996 N N . THR A 1 128 ? 22.985 3.793 -6.496 1.00 78.00 128 THR A N 1
ATOM 997 C CA . THR A 1 128 ? 22.656 4.643 -5.353 1.00 78.00 128 THR A CA 1
ATOM 998 C C . THR A 1 128 ? 22.031 3.816 -4.228 1.00 78.00 128 THR A C 1
ATOM 1000 O O . THR A 1 128 ? 22.385 4.011 -3.060 1.00 78.00 128 THR A O 1
ATOM 1003 N N . ALA A 1 129 ? 21.179 2.845 -4.568 1.00 77.50 129 ALA A N 1
ATOM 1004 C CA . ALA A 1 129 ? 20.567 1.898 -3.639 1.00 77.50 129 ALA A CA 1
ATOM 1005 C C . ALA A 1 129 ? 21.601 1.011 -2.928 1.00 77.50 129 ALA A C 1
ATOM 1007 O O . ALA A 1 129 ? 21.538 0.835 -1.701 1.00 77.50 129 ALA A O 1
ATOM 1008 N N . ALA A 1 130 ? 22.585 0.502 -3.674 1.00 74.31 130 ALA A N 1
ATOM 1009 C CA . ALA A 1 130 ? 23.709 -0.273 -3.154 1.00 74.31 130 ALA A CA 1
ATOM 1010 C C . ALA A 1 130 ? 24.660 0.587 -2.303 1.00 74.31 130 ALA A C 1
ATOM 1012 O O . ALA A 1 130 ? 25.242 0.103 -1.326 1.00 74.31 130 ALA A O 1
ATOM 1013 N N . GLY A 1 131 ? 24.806 1.872 -2.639 1.00 79.19 131 GLY A N 1
ATOM 1014 C CA . GLY A 1 131 ? 25.590 2.856 -1.899 1.00 79.19 131 GLY A CA 1
ATOM 1015 C C . GLY A 1 131 ? 27.093 2.588 -1.974 1.00 79.19 131 GLY A C 1
ATOM 1016 O O . GLY A 1 131 ? 27.791 3.117 -2.834 1.00 79.19 131 GLY A O 1
ATOM 1017 N N . ALA A 1 132 ? 27.617 1.751 -1.074 1.00 68.75 132 ALA A N 1
ATOM 1018 C CA . ALA A 1 132 ? 29.056 1.503 -0.918 1.00 68.75 132 ALA A CA 1
ATOM 1019 C C . ALA A 1 132 ? 29.715 0.743 -2.090 1.00 68.75 132 ALA A C 1
ATOM 1021 O O . ALA A 1 132 ? 30.939 0.586 -2.090 1.00 68.75 132 ALA A O 1
ATOM 1022 N N . VAL A 1 133 ? 28.938 0.259 -3.070 1.00 72.19 133 VAL A N 1
ATOM 1023 C CA . VAL A 1 133 ? 29.410 -0.667 -4.119 1.00 72.19 133 VAL A CA 1
ATOM 1024 C C . VAL A 1 133 ? 29.084 -0.246 -5.551 1.00 72.19 133 VAL A C 1
ATOM 1026 O O . VAL A 1 133 ? 29.279 -1.038 -6.462 1.00 72.19 133 VAL A O 1
ATOM 1029 N N . GLY A 1 134 ? 28.656 0.996 -5.781 1.00 72.50 134 GLY A N 1
ATOM 1030 C CA . GLY A 1 134 ? 28.479 1.469 -7.158 1.00 72.50 134 GLY A CA 1
ATOM 1031 C C . GLY A 1 134 ? 29.783 1.403 -7.982 1.00 72.50 134 GLY A C 1
ATOM 1032 O O . GLY A 1 134 ? 30.878 1.266 -7.401 1.00 72.50 134 GLY A O 1
ATOM 1033 N N . PRO A 1 135 ? 29.704 1.565 -9.309 1.00 82.19 135 PRO A N 1
ATOM 1034 C CA . PRO A 1 135 ? 30.845 1.656 -10.195 1.00 82.19 135 PRO A CA 1
ATOM 1035 C C . PRO A 1 135 ? 31.735 2.833 -9.805 1.00 82.19 135 PRO A C 1
ATOM 1037 O O . PRO A 1 135 ? 31.378 3.742 -9.045 1.00 82.19 135 PRO A O 1
ATOM 1040 N N . VAL A 1 136 ? 32.960 2.790 -10.312 1.00 86.62 136 VAL A N 1
ATOM 1041 C CA . VAL A 1 136 ? 33.911 3.876 -10.110 1.00 86.62 136 VAL A CA 1
ATOM 1042 C C . VAL A 1 136 ? 33.516 5.031 -11.023 1.00 86.62 136 VAL A C 1
ATOM 1044 O O . VAL A 1 136 ? 33.456 4.808 -12.232 1.00 86.62 136 VAL A O 1
ATOM 1047 N N . PRO A 1 137 ? 33.287 6.250 -10.489 1.00 91.62 137 PRO A N 1
ATOM 1048 C CA . PRO A 1 137 ? 32.857 7.372 -11.312 1.00 91.62 137 PRO A CA 1
ATOM 1049 C C . PRO A 1 137 ? 33.823 7.610 -12.473 1.00 91.62 137 PRO A C 1
ATOM 1051 O O . PRO A 1 137 ? 35.045 7.561 -12.299 1.00 91.62 137 PRO A O 1
ATOM 1054 N N . GLU A 1 138 ? 33.302 7.928 -13.650 1.00 93.25 138 GLU A N 1
ATOM 1055 C CA . GLU A 1 138 ? 34.084 8.060 -14.882 1.00 93.25 138 GLU A CA 1
ATOM 1056 C C . GLU A 1 138 ? 35.168 9.138 -14.756 1.00 93.25 138 GLU A C 1
ATOM 1058 O O . GLU A 1 138 ? 36.269 8.995 -15.291 1.00 93.25 138 GLU A O 1
ATOM 1063 N N . LEU A 1 139 ? 34.911 10.176 -13.955 1.00 95.56 139 LEU A N 1
ATOM 1064 C CA . LEU A 1 139 ? 35.888 11.210 -13.618 1.00 95.56 139 LEU A CA 1
ATOM 1065 C C . LEU A 1 139 ? 37.115 10.652 -12.868 1.00 95.56 139 LEU A C 1
ATOM 1067 O O . LEU A 1 139 ? 38.247 11.088 -13.097 1.00 95.56 139 LEU A O 1
ATOM 1071 N N . VAL A 1 140 ? 36.911 9.660 -11.997 1.00 96.56 140 VAL A N 1
ATOM 1072 C CA . VAL A 1 140 ? 37.994 8.945 -11.305 1.00 96.56 140 VAL A CA 1
ATOM 1073 C C . VAL A 1 140 ? 38.772 8.086 -12.297 1.00 96.56 140 VAL A C 1
ATOM 1075 O O . VAL A 1 140 ? 40.004 8.139 -12.309 1.00 96.56 140 VAL A O 1
ATOM 1078 N N . LEU A 1 141 ? 38.077 7.351 -13.172 1.00 96.25 141 LEU A N 1
ATOM 1079 C CA . LEU A 1 141 ? 38.712 6.542 -14.219 1.00 96.25 141 LEU A CA 1
ATOM 1080 C C . LEU A 1 141 ? 39.587 7.405 -15.139 1.00 96.25 141 LEU A C 1
ATOM 1082 O O . LEU A 1 141 ? 40.731 7.041 -15.429 1.00 96.25 141 LEU A O 1
ATOM 1086 N N . ALA A 1 142 ? 39.094 8.580 -15.542 1.00 96.81 142 ALA A N 1
ATOM 1087 C CA . ALA A 1 142 ? 39.841 9.549 -16.341 1.00 96.81 142 ALA A CA 1
ATOM 1088 C C . ALA A 1 142 ? 41.110 10.032 -15.618 1.00 96.81 142 ALA A C 1
ATOM 1090 O O . ALA A 1 142 ? 42.197 10.071 -16.207 1.00 96.81 142 ALA A O 1
ATOM 1091 N N . SER A 1 143 ? 41.001 10.346 -14.323 1.00 97.38 143 SER A N 1
ATOM 1092 C CA . SER A 1 143 ? 42.135 10.781 -13.499 1.00 97.38 143 SER A CA 1
ATOM 1093 C C . SER A 1 143 ? 43.196 9.682 -13.343 1.00 97.38 143 SER A C 1
ATOM 1095 O O . SER A 1 143 ? 44.401 9.948 -13.450 1.00 97.38 143 SER A O 1
ATOM 1097 N N . TRP A 1 144 ? 42.776 8.425 -13.180 1.00 97.31 144 TRP A N 1
ATOM 1098 C CA . TRP A 1 144 ? 43.679 7.275 -13.125 1.00 97.31 144 TRP A CA 1
ATOM 1099 C C . TRP A 1 144 ? 44.373 6.996 -14.458 1.00 97.31 144 TRP A C 1
ATOM 1101 O O . TRP A 1 144 ? 45.592 6.822 -14.467 1.00 97.31 144 TRP A O 1
ATOM 1111 N N . CYS A 1 145 ? 43.652 7.035 -15.583 1.00 96.94 145 CYS A N 1
ATOM 1112 C CA . CYS A 1 145 ? 44.245 6.887 -16.919 1.00 96.94 145 CYS A CA 1
ATOM 1113 C C . CYS A 1 145 ? 45.339 7.934 -17.165 1.00 96.94 145 CYS A C 1
ATOM 1115 O O . CYS A 1 145 ? 46.442 7.602 -17.605 1.00 96.94 145 CYS A O 1
ATOM 1117 N N . ARG A 1 146 ? 45.076 9.194 -16.793 1.00 96.75 146 ARG A N 1
ATOM 1118 C CA . ARG A 1 146 ? 46.066 10.274 -16.879 1.00 96.75 146 ARG A CA 1
ATOM 1119 C C . ARG A 1 146 ? 47.263 10.035 -15.964 1.00 96.75 146 ARG A C 1
ATOM 1121 O O . ARG A 1 146 ? 48.401 10.191 -16.402 1.00 96.75 146 ARG A O 1
ATOM 1128 N N . SER A 1 147 ? 47.026 9.606 -14.725 1.00 96.00 147 SER A N 1
ATOM 1129 C CA . SER A 1 147 ? 48.091 9.268 -13.767 1.00 96.00 147 SER A CA 1
ATOM 1130 C C . SER A 1 147 ? 48.991 8.124 -14.253 1.00 96.00 147 SER A C 1
ATOM 1132 O O . SER A 1 147 ? 50.174 8.088 -13.913 1.00 96.00 147 SER A O 1
ATOM 1134 N N . LEU A 1 148 ? 48.451 7.215 -15.070 1.00 95.75 148 LEU A N 1
ATOM 1135 C CA . LEU A 1 148 ? 49.174 6.118 -15.721 1.00 95.75 148 LEU A CA 1
ATOM 1136 C C . LEU A 1 148 ? 49.802 6.511 -17.073 1.00 95.75 148 LEU A C 1
ATOM 1138 O O . LEU A 1 148 ? 50.503 5.702 -17.679 1.00 95.75 148 LEU A O 1
ATOM 1142 N N . GLY A 1 149 ? 49.615 7.756 -17.522 1.00 95.69 149 GLY A N 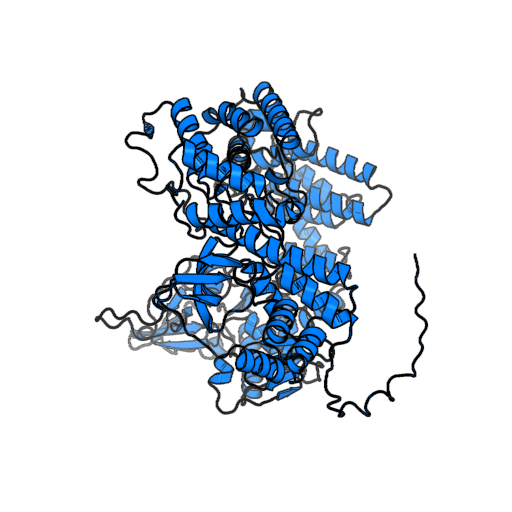1
ATOM 1143 C CA . GLY A 1 149 ? 50.258 8.323 -18.709 1.00 95.69 149 GLY A CA 1
ATOM 1144 C C . GLY A 1 149 ? 49.441 8.262 -20.002 1.00 95.69 149 GLY A C 1
ATOM 1145 O O . GLY A 1 149 ? 49.962 8.651 -21.048 1.00 95.69 149 GLY A O 1
ATOM 1146 N N . ASP A 1 150 ? 48.179 7.828 -19.962 1.00 96.25 150 ASP A N 1
ATOM 1147 C CA . ASP A 1 150 ? 47.310 7.771 -21.141 1.00 96.25 150 ASP A CA 1
ATOM 1148 C C . ASP A 1 150 ? 46.311 8.934 -21.171 1.00 96.25 150 ASP A C 1
ATOM 1150 O O . ASP A 1 150 ? 45.150 8.846 -20.762 1.00 96.25 150 ASP A O 1
ATOM 1154 N N . ASN A 1 151 ? 46.788 10.058 -21.698 1.00 96.19 151 ASN A N 1
ATOM 1155 C CA . ASN A 1 151 ? 45.983 11.268 -21.849 1.00 96.19 151 ASN A CA 1
ATOM 1156 C C . ASN A 1 151 ? 44.849 11.114 -22.873 1.00 96.19 151 ASN A C 1
ATOM 1158 O O . ASN A 1 151 ? 43.863 11.844 -22.793 1.00 96.19 151 ASN A O 1
ATOM 1162 N N . LYS A 1 152 ? 44.979 10.199 -23.844 1.00 95.19 152 LYS A N 1
ATOM 1163 C CA . LYS A 1 152 ? 43.961 10.007 -24.883 1.00 95.19 152 LYS A CA 1
ATOM 1164 C C . LYS A 1 152 ? 42.748 9.297 -24.296 1.00 95.19 152 LYS A C 1
ATOM 1166 O O . LYS A 1 152 ? 41.620 9.728 -24.523 1.00 95.19 152 LYS A O 1
ATOM 1171 N N . LEU A 1 153 ? 42.979 8.231 -23.531 1.00 95.00 153 LEU A N 1
ATOM 1172 C CA . LEU A 1 153 ? 41.907 7.511 -22.854 1.00 95.00 153 LEU A CA 1
ATOM 1173 C C . LEU A 1 153 ? 41.249 8.380 -21.777 1.00 95.00 153 LEU A C 1
ATOM 1175 O O . LEU A 1 153 ? 40.023 8.450 -21.716 1.00 95.00 153 LEU A O 1
ATOM 1179 N N . ALA A 1 154 ? 42.055 9.129 -21.017 1.00 96.62 154 ALA A N 1
ATOM 1180 C CA . ALA A 1 154 ? 41.559 10.091 -20.037 1.00 96.62 154 ALA A CA 1
ATOM 1181 C C . ALA A 1 154 ? 40.631 11.151 -20.657 1.00 96.62 154 ALA A C 1
ATOM 1183 O O . ALA A 1 154 ? 39.572 11.422 -20.100 1.00 96.62 154 ALA A O 1
ATOM 1184 N N . ALA A 1 155 ? 40.979 11.712 -21.823 1.00 95.56 155 ALA A N 1
ATOM 1185 C CA . ALA A 1 155 ? 40.135 12.696 -22.509 1.00 95.56 155 ALA A CA 1
ATOM 1186 C C . ALA A 1 155 ? 38.779 12.120 -22.946 1.00 95.56 155 ALA A C 1
ATOM 1188 O O . ALA A 1 155 ? 37.766 12.812 -22.885 1.00 95.56 155 ALA A O 1
ATOM 1189 N N . ARG A 1 156 ? 38.745 10.850 -23.376 1.00 94.38 156 ARG A N 1
ATOM 1190 C CA . ARG A 1 156 ? 37.494 10.180 -23.768 1.00 94.38 156 ARG A CA 1
ATOM 1191 C C . ARG A 1 156 ? 36.582 9.937 -22.566 1.00 94.38 156 ARG A C 1
ATOM 1193 O O . ARG A 1 156 ? 35.402 10.243 -22.652 1.00 94.38 156 ARG A O 1
ATOM 1200 N N . LEU A 1 157 ? 37.133 9.443 -21.456 1.00 94.25 157 LEU A N 1
ATOM 1201 C CA . LEU A 1 157 ? 36.374 9.214 -20.220 1.00 94.25 157 LEU A CA 1
ATOM 1202 C C . LEU A 1 157 ? 35.887 10.523 -19.588 1.00 94.25 157 LEU A C 1
ATOM 1204 O O . LEU A 1 157 ? 34.751 10.595 -19.137 1.00 94.25 157 LEU A O 1
ATOM 1208 N N . LEU A 1 158 ? 36.707 11.580 -19.608 1.00 94.94 158 LEU A N 1
ATOM 1209 C CA . LEU A 1 158 ? 36.293 12.892 -19.106 1.00 94.94 158 LEU A CA 1
ATOM 1210 C C . LEU A 1 158 ? 35.099 13.446 -19.890 1.00 94.94 158 LEU A C 1
ATOM 1212 O O . LEU A 1 158 ? 34.194 14.004 -19.288 1.00 94.94 158 LEU A O 1
ATOM 1216 N N . LYS A 1 159 ? 35.061 13.247 -21.212 1.00 91.88 159 LYS A N 1
ATOM 1217 C CA . LYS A 1 159 ? 33.927 13.668 -22.044 1.00 91.88 159 LYS A CA 1
ATOM 1218 C C . LYS A 1 159 ? 32.617 12.960 -21.670 1.00 91.88 159 LYS A C 1
ATOM 1220 O O . LYS A 1 159 ? 31.560 13.545 -21.847 1.00 91.88 159 LYS A O 1
ATOM 1225 N N . ILE A 1 160 ? 32.689 11.725 -21.172 1.00 89.62 160 ILE A N 1
ATOM 1226 C CA . ILE A 1 160 ? 31.519 10.995 -20.658 1.00 89.62 160 ILE A CA 1
ATOM 1227 C C . ILE A 1 160 ? 31.103 11.541 -19.290 1.00 89.62 160 ILE A C 1
ATOM 1229 O O . ILE A 1 160 ? 29.917 11.686 -19.016 1.00 89.62 160 ILE A O 1
ATOM 1233 N N . ALA A 1 161 ? 32.078 11.869 -18.441 1.00 88.56 161 ALA A N 1
ATOM 1234 C CA . ALA A 1 161 ? 31.824 12.455 -17.130 1.00 88.56 161 ALA A CA 1
ATOM 1235 C C . ALA A 1 161 ? 31.306 13.908 -17.196 1.00 88.56 161 ALA A C 1
ATOM 1237 O O . ALA A 1 161 ? 30.729 14.389 -16.222 1.00 88.56 161 ALA A O 1
ATOM 1238 N N . ASP A 1 162 ? 31.543 14.616 -18.304 1.00 87.19 162 ASP A N 1
ATOM 1239 C CA . ASP A 1 162 ? 31.177 16.019 -18.485 1.00 87.19 162 ASP A CA 1
ATOM 1240 C C . ASP A 1 162 ? 29.664 16.192 -18.665 1.00 87.19 162 ASP A C 1
ATOM 1242 O O . ASP A 1 162 ? 29.076 15.828 -19.684 1.00 87.19 162 ASP A O 1
ATOM 1246 N N . ARG A 1 163 ? 29.037 16.805 -17.660 1.00 82.88 163 ARG A N 1
ATOM 1247 C CA . ARG A 1 163 ? 27.605 17.137 -17.641 1.00 82.88 163 ARG A CA 1
ATOM 1248 C C . ARG A 1 163 ? 27.329 18.592 -18.039 1.00 82.88 163 ARG A C 1
ATOM 1250 O O . ARG A 1 163 ? 26.208 19.072 -17.880 1.00 82.88 163 ARG A O 1
ATOM 1257 N N . GLY A 1 164 ? 28.337 19.312 -18.538 1.00 88.38 164 GLY A N 1
ATOM 1258 C CA . GLY A 1 164 ? 28.269 20.751 -18.803 1.00 88.38 164 GLY A CA 1
ATOM 1259 C C . GLY A 1 164 ? 28.326 21.609 -17.534 1.00 88.38 164 GLY A C 1
ATOM 1260 O O . GLY A 1 164 ? 27.950 22.783 -17.560 1.00 88.38 164 GLY A O 1
ATOM 1261 N N . GLU A 1 165 ? 28.763 21.020 -16.421 1.00 90.56 165 GLU A N 1
ATOM 1262 C CA . GLU A 1 165 ? 28.927 21.676 -15.125 1.00 90.56 165 GLU A CA 1
ATOM 1263 C C . GLU A 1 165 ? 30.279 22.400 -15.033 1.00 90.56 165 GLU A C 1
ATOM 1265 O O . GLU A 1 165 ? 31.206 22.149 -15.804 1.00 90.56 165 GLU A O 1
ATOM 1270 N N . SER A 1 166 ? 30.418 23.324 -14.078 1.00 93.62 166 SER A N 1
ATOM 1271 C CA . SER A 1 166 ? 31.720 23.945 -13.823 1.00 93.62 166 SER A CA 1
ATOM 1272 C C . SER A 1 166 ? 32.680 22.948 -13.161 1.00 93.62 166 SER A C 1
ATOM 1274 O O . SER A 1 166 ? 32.242 22.080 -12.411 1.00 93.62 166 SER A O 1
ATOM 1276 N N . ASP A 1 167 ? 33.996 23.107 -13.344 1.00 92.81 167 ASP A N 1
ATOM 1277 C CA . ASP A 1 167 ? 35.004 22.271 -12.664 1.00 92.81 167 ASP A CA 1
ATOM 1278 C C . ASP A 1 167 ? 34.777 22.198 -11.140 1.00 92.81 167 ASP A C 1
ATOM 1280 O O . ASP A 1 167 ? 34.966 21.153 -10.521 1.00 92.81 167 ASP A O 1
ATOM 1284 N N . ALA A 1 168 ? 34.342 23.303 -10.523 1.00 94.06 168 ALA A N 1
ATOM 1285 C CA . ALA A 1 168 ? 34.058 23.360 -9.092 1.00 94.06 168 ALA A CA 1
ATOM 1286 C C . ALA A 1 168 ? 32.829 22.522 -8.700 1.00 94.06 168 ALA A C 1
ATOM 1288 O O . ALA A 1 168 ? 32.868 21.831 -7.679 1.00 94.06 168 ALA A O 1
ATOM 1289 N N . ASP A 1 169 ? 31.765 22.568 -9.503 1.00 93.00 169 ASP A N 1
ATOM 1290 C CA . ASP A 1 169 ? 30.549 21.781 -9.278 1.00 93.00 169 ASP A CA 1
ATOM 1291 C C . ASP A 1 169 ? 30.818 20.291 -9.521 1.00 93.00 169 ASP A C 1
ATOM 1293 O O . ASP A 1 169 ? 30.500 19.471 -8.662 1.00 93.00 169 ASP A O 1
ATOM 1297 N N . THR A 1 170 ? 31.546 19.959 -10.590 1.00 92.69 170 THR A N 1
ATOM 1298 C CA . THR A 1 170 ? 32.011 18.601 -10.907 1.00 92.69 170 THR A CA 1
ATOM 1299 C C . THR A 1 170 ? 32.829 17.995 -9.759 1.00 92.69 170 THR A C 1
ATOM 1301 O O . THR A 1 170 ? 32.594 16.860 -9.333 1.00 92.69 170 THR A O 1
ATOM 1304 N N . LEU A 1 171 ? 33.772 18.757 -9.189 1.00 95.06 171 LEU A N 1
ATOM 1305 C CA . LEU A 1 171 ? 34.552 18.318 -8.025 1.00 95.06 171 LEU A CA 1
ATOM 1306 C C . LEU A 1 171 ? 33.684 18.152 -6.773 1.00 95.06 171 LEU A C 1
ATOM 1308 O O . LEU A 1 171 ? 33.890 17.209 -6.004 1.00 95.06 171 LEU A O 1
ATOM 1312 N N . LYS A 1 172 ? 32.713 19.047 -6.554 1.00 95.12 172 LYS A N 1
ATOM 1313 C CA . LYS A 1 172 ? 31.769 18.942 -5.435 1.00 95.12 172 LYS A CA 1
ATOM 1314 C C . LYS A 1 172 ? 30.896 17.693 -5.570 1.00 95.12 172 LYS A C 1
ATOM 1316 O O . LYS A 1 172 ? 30.734 16.979 -4.582 1.00 95.12 172 LYS A O 1
ATOM 1321 N N . LEU A 1 173 ? 30.386 17.408 -6.767 1.00 92.25 173 LEU A N 1
ATOM 1322 C CA . LEU A 1 173 ? 29.570 16.232 -7.062 1.00 92.25 173 LEU A CA 1
ATOM 1323 C C . LEU A 1 173 ? 30.355 14.937 -6.832 1.00 92.25 173 LEU A C 1
ATOM 1325 O O . LEU A 1 173 ? 29.860 14.032 -6.158 1.00 92.25 173 LEU A O 1
ATOM 1329 N N . LEU A 1 174 ? 31.605 14.865 -7.305 1.00 94.25 174 LEU A N 1
ATOM 1330 C CA . LEU A 1 174 ? 32.480 13.727 -7.017 1.00 94.25 174 LEU A CA 1
ATOM 1331 C C . LEU A 1 174 ? 32.681 13.554 -5.508 1.00 94.25 174 LEU A C 1
ATOM 1333 O O . LEU A 1 174 ? 32.559 12.446 -4.988 1.00 94.25 174 LEU A O 1
ATOM 1337 N N . LYS A 1 175 ? 32.972 14.641 -4.787 1.00 95.75 175 LYS A N 1
ATOM 1338 C CA . LYS A 1 175 ? 33.210 14.574 -3.343 1.00 95.75 175 LYS A CA 1
ATOM 1339 C C . LYS A 1 175 ? 31.962 14.136 -2.574 1.00 95.75 175 LYS A C 1
ATOM 1341 O O . LYS A 1 175 ? 32.085 13.286 -1.696 1.00 95.75 175 LYS A O 1
ATOM 1346 N N . SER A 1 176 ? 30.789 14.647 -2.946 1.00 94.62 176 SER A N 1
ATOM 1347 C CA . SER A 1 176 ? 29.494 14.212 -2.406 1.00 94.62 176 SER A CA 1
ATOM 1348 C C . SER A 1 176 ? 29.236 12.731 -2.708 1.00 94.62 176 SER A C 1
ATOM 1350 O O . SER A 1 176 ? 28.857 11.982 -1.817 1.00 94.62 176 SER A O 1
ATOM 1352 N N . THR A 1 177 ? 29.572 12.253 -3.911 1.00 92.62 177 THR A N 1
ATOM 1353 C CA . THR A 1 177 ? 29.455 10.829 -4.278 1.00 92.62 177 THR A CA 1
ATOM 1354 C C . THR A 1 177 ? 30.352 9.937 -3.411 1.00 92.62 177 THR A C 1
ATOM 1356 O O . THR A 1 177 ? 29.910 8.907 -2.906 1.00 92.62 177 THR A O 1
ATOM 1359 N N . LEU A 1 178 ? 31.610 10.327 -3.183 1.00 94.06 178 LEU A N 1
ATOM 1360 C CA . LEU A 1 178 ? 32.522 9.583 -2.303 1.00 94.06 178 LEU A CA 1
ATOM 1361 C C . LEU A 1 178 ? 32.082 9.633 -0.830 1.00 94.06 178 LEU A C 1
ATOM 1363 O O . LEU A 1 178 ? 32.215 8.637 -0.112 1.00 94.06 178 LEU A O 1
ATOM 1367 N N . ALA A 1 179 ? 31.530 10.767 -0.394 1.00 95.50 179 ALA A N 1
ATOM 1368 C CA . ALA A 1 179 ? 30.926 10.918 0.924 1.00 95.50 179 ALA A CA 1
ATOM 1369 C C . ALA A 1 179 ? 29.718 9.981 1.083 1.00 95.50 179 ALA A C 1
ATOM 1371 O O . ALA A 1 179 ? 29.660 9.229 2.056 1.00 95.50 179 ALA A O 1
ATOM 1372 N N . TRP A 1 180 ? 28.817 9.947 0.097 1.00 95.06 180 TRP A N 1
ATOM 1373 C CA . TRP A 1 180 ? 27.652 9.063 0.061 1.00 95.06 180 TRP A CA 1
ATOM 1374 C C . TRP A 1 180 ? 28.048 7.593 0.199 1.00 95.06 180 TRP A C 1
ATOM 1376 O O . TRP A 1 180 ? 27.496 6.895 1.043 1.00 95.06 180 TRP A O 1
ATOM 1386 N N . ARG A 1 181 ? 29.050 7.121 -0.555 1.00 93.25 181 ARG A N 1
ATOM 1387 C CA . ARG A 1 181 ? 29.531 5.728 -0.461 1.00 93.25 181 ARG A CA 1
ATOM 1388 C C . ARG A 1 181 ? 29.939 5.345 0.962 1.00 93.25 181 ARG A C 1
ATOM 1390 O O . ARG A 1 181 ? 29.579 4.267 1.433 1.00 93.25 181 ARG A O 1
ATOM 1397 N N . ASN A 1 182 ? 30.679 6.223 1.639 1.00 95.25 182 ASN A N 1
ATOM 1398 C CA . ASN A 1 182 ? 31.125 6.000 3.014 1.00 95.25 182 ASN A CA 1
ATOM 1399 C C . ASN A 1 182 ? 29.953 6.064 4.000 1.00 95.25 182 ASN A C 1
ATOM 1401 O O . ASN A 1 182 ? 29.809 5.185 4.845 1.00 95.25 182 ASN A O 1
ATOM 1405 N N . PHE A 1 183 ? 29.076 7.057 3.867 1.00 96.62 183 PHE A N 1
ATOM 1406 C CA . PHE A 1 183 ? 27.895 7.173 4.716 1.00 96.62 183 PHE A CA 1
ATOM 1407 C C . PHE A 1 183 ? 26.945 5.976 4.563 1.00 96.62 183 PHE A C 1
ATOM 1409 O O . PHE A 1 183 ? 26.570 5.357 5.557 1.00 96.62 183 PHE A O 1
ATOM 1416 N N . ALA A 1 184 ? 26.603 5.595 3.330 1.00 95.31 184 ALA A N 1
ATOM 1417 C CA . ALA A 1 184 ? 25.768 4.434 3.043 1.00 95.31 184 ALA A CA 1
ATOM 1418 C C . ALA A 1 184 ? 26.419 3.145 3.564 1.00 95.31 184 ALA A C 1
ATOM 1420 O O . ALA A 1 184 ? 25.752 2.334 4.202 1.00 95.31 184 ALA A O 1
ATOM 1421 N N . GLY A 1 185 ? 27.737 2.985 3.389 1.00 94.62 185 GLY A N 1
ATOM 1422 C CA . GLY A 1 185 ? 28.499 1.882 3.979 1.00 94.62 185 GLY A CA 1
ATOM 1423 C C . GLY A 1 185 ? 28.374 1.821 5.504 1.00 94.62 185 GLY A C 1
ATOM 1424 O O . GLY A 1 185 ? 28.152 0.741 6.056 1.00 94.62 185 GLY A O 1
ATOM 1425 N N . ALA A 1 186 ? 28.450 2.968 6.184 1.00 96.94 186 ALA A N 1
ATOM 1426 C CA . ALA A 1 186 ? 28.258 3.065 7.628 1.00 96.94 186 ALA A CA 1
ATOM 1427 C C . ALA A 1 186 ? 26.820 2.712 8.040 1.00 96.94 186 ALA A C 1
ATOM 1429 O O . ALA A 1 186 ? 26.621 1.817 8.864 1.00 96.94 186 ALA A O 1
ATOM 1430 N N . ALA A 1 187 ? 25.818 3.365 7.448 1.00 97.19 187 ALA A N 1
ATOM 1431 C CA . ALA A 1 187 ? 24.408 3.200 7.793 1.00 97.19 187 ALA A CA 1
ATOM 1432 C C . ALA A 1 187 ? 23.882 1.790 7.478 1.00 97.19 187 ALA A C 1
ATOM 1434 O O . ALA A 1 187 ? 23.260 1.156 8.333 1.00 97.19 187 ALA A O 1
ATOM 1435 N N . HIS A 1 188 ? 24.171 1.253 6.289 1.00 96.06 188 HIS A N 1
ATOM 1436 C CA . HIS A 1 188 ? 23.687 -0.064 5.865 1.00 96.06 188 HIS A CA 1
ATOM 1437 C C . HIS A 1 188 ? 24.334 -1.197 6.683 1.00 96.06 188 HIS A C 1
ATOM 1439 O O . HIS A 1 188 ? 23.652 -2.134 7.110 1.00 96.06 188 HIS A O 1
ATOM 1445 N N . ALA A 1 189 ? 25.638 -1.105 6.976 1.00 96.00 189 ALA A N 1
ATOM 1446 C CA . ALA A 1 189 ? 26.302 -2.056 7.870 1.00 96.00 189 ALA A CA 1
ATOM 1447 C C . ALA A 1 189 ? 25.778 -1.940 9.309 1.00 96.00 189 ALA A C 1
ATOM 1449 O O . ALA A 1 189 ? 25.589 -2.957 9.985 1.00 96.00 189 ALA A O 1
ATOM 1450 N N . PHE A 1 190 ? 25.488 -0.716 9.765 1.00 97.56 190 PHE A N 1
ATOM 1451 C CA . PHE A 1 190 ? 24.942 -0.458 11.092 1.00 97.56 190 PHE A CA 1
ATOM 1452 C C . PHE A 1 190 ? 23.582 -1.137 11.283 1.00 97.56 190 PHE A C 1
ATOM 1454 O O . PHE A 1 190 ? 23.408 -1.866 12.260 1.00 97.56 190 PHE A O 1
ATOM 1461 N N . ILE A 1 191 ? 22.634 -0.975 10.356 1.00 96.00 191 ILE A N 1
ATOM 1462 C CA . ILE A 1 191 ? 21.316 -1.629 10.467 1.00 96.00 191 ILE A CA 1
ATOM 1463 C C . ILE A 1 191 ? 21.382 -3.148 10.309 1.00 96.00 191 ILE A C 1
ATOM 1465 O O . ILE A 1 191 ? 20.525 -3.858 10.832 1.00 96.00 191 ILE A O 1
ATOM 1469 N N . SER A 1 192 ? 22.413 -3.652 9.633 1.00 94.62 192 SER A N 1
ATOM 1470 C CA . SER A 1 192 ? 22.656 -5.087 9.449 1.00 94.62 192 SER A CA 1
ATOM 1471 C C . SER A 1 192 ? 23.381 -5.733 10.639 1.00 94.62 192 SER A C 1
ATOM 1473 O O . SER A 1 192 ? 23.619 -6.939 10.645 1.00 94.62 192 SER A O 1
ATOM 1475 N N . GLY A 1 193 ? 23.734 -4.945 11.663 1.00 95.44 193 GLY A N 1
ATOM 1476 C CA . GLY A 1 193 ? 24.396 -5.419 12.881 1.00 95.44 193 GLY A CA 1
ATOM 1477 C C . GLY A 1 193 ? 25.903 -5.664 12.745 1.00 95.44 193 GLY A C 1
ATOM 1478 O O . GLY A 1 193 ? 26.512 -6.213 13.667 1.00 95.44 193 GLY A O 1
ATOM 1479 N N . ASP A 1 194 ? 26.528 -5.251 11.639 1.00 96.12 194 ASP A N 1
ATOM 1480 C CA . ASP A 1 194 ? 27.973 -5.376 11.409 1.00 96.12 194 ASP A CA 1
ATOM 1481 C C . ASP A 1 194 ? 28.716 -4.144 11.923 1.00 96.12 194 ASP A C 1
ATOM 1483 O O . ASP A 1 194 ? 29.240 -3.316 11.177 1.00 96.12 194 ASP A O 1
ATOM 1487 N N . ASP A 1 195 ? 28.747 -4.023 13.248 1.00 97.62 195 ASP A N 1
ATOM 1488 C CA . ASP A 1 195 ? 29.296 -2.851 13.932 1.00 97.62 195 ASP A CA 1
ATOM 1489 C C . ASP A 1 195 ? 30.760 -2.566 13.572 1.00 97.62 195 ASP A C 1
ATOM 1491 O O . ASP A 1 195 ? 31.198 -1.417 13.626 1.00 97.62 195 ASP A O 1
ATOM 1495 N N . LYS A 1 196 ? 31.535 -3.599 13.206 1.00 96.62 196 LYS A N 1
ATOM 1496 C CA . LYS A 1 196 ? 32.936 -3.434 12.798 1.00 96.62 196 LYS A CA 1
ATOM 1497 C C . LYS A 1 196 ? 33.023 -2.693 11.468 1.00 96.62 196 LYS A C 1
ATOM 1499 O O . LYS A 1 196 ? 33.773 -1.723 11.384 1.00 96.62 196 LYS A O 1
ATOM 1504 N N . GLN A 1 197 ? 32.278 -3.145 10.460 1.00 94.31 197 GLN A N 1
ATOM 1505 C CA . GLN A 1 197 ? 32.266 -2.499 9.150 1.00 94.31 197 GLN A CA 1
ATOM 1506 C C . GLN A 1 197 ? 31.603 -1.119 9.216 1.00 94.31 197 GLN A C 1
ATOM 1508 O O . GLN A 1 197 ? 32.126 -0.166 8.645 1.00 94.31 197 GLN A O 1
ATOM 1513 N N . ALA A 1 198 ? 30.516 -0.990 9.982 1.00 96.88 198 ALA A N 1
ATOM 1514 C CA . ALA A 1 198 ? 29.837 0.284 10.190 1.00 96.88 198 ALA A CA 1
ATOM 1515 C C . ALA A 1 198 ? 30.767 1.340 10.797 1.00 96.88 198 ALA A C 1
ATOM 1517 O O . ALA A 1 198 ? 30.837 2.464 10.308 1.00 96.88 198 ALA A O 1
ATOM 1518 N N . LEU A 1 199 ? 31.522 0.971 11.840 1.00 97.62 199 LEU A N 1
ATOM 1519 C CA . LEU A 1 199 ? 32.448 1.896 12.486 1.00 97.62 199 LEU A CA 1
ATOM 1520 C C . LEU A 1 199 ? 33.571 2.328 11.554 1.00 97.62 199 LEU A C 1
ATOM 1522 O O . LEU A 1 199 ? 33.921 3.501 11.544 1.00 97.62 199 LEU A O 1
ATOM 1526 N N . HIS A 1 200 ? 34.123 1.386 10.796 1.00 94.88 200 HIS A N 1
ATOM 1527 C CA . HIS A 1 200 ? 35.196 1.664 9.851 1.00 94.88 200 HIS A CA 1
ATOM 1528 C C . HIS A 1 200 ? 34.787 2.743 8.838 1.00 94.88 200 HIS A C 1
ATOM 1530 O O . HIS A 1 200 ? 35.471 3.758 8.711 1.00 94.88 200 HIS A O 1
ATOM 1536 N N . TYR A 1 201 ? 33.624 2.582 8.201 1.00 95.62 201 TYR A N 1
ATOM 1537 C CA . TYR A 1 201 ? 33.090 3.593 7.287 1.00 95.62 201 TYR A CA 1
ATOM 1538 C C . TYR A 1 201 ? 32.728 4.907 7.995 1.00 95.62 201 TYR A C 1
ATOM 1540 O O . TYR A 1 201 ? 32.983 5.984 7.458 1.00 95.62 201 TYR A O 1
ATOM 1548 N N . ALA A 1 202 ? 32.186 4.846 9.215 1.00 97.44 202 ALA A N 1
ATOM 1549 C CA . ALA A 1 202 ? 31.800 6.044 9.957 1.00 97.44 202 ALA A CA 1
ATOM 1550 C C . ALA A 1 202 ? 33.009 6.894 10.388 1.00 97.44 202 ALA A C 1
ATOM 1552 O O . ALA A 1 202 ? 32.969 8.121 10.289 1.00 97.44 202 ALA A O 1
ATOM 1553 N N . GLU A 1 203 ? 34.096 6.262 10.842 1.00 97.12 203 GLU A N 1
ATOM 1554 C CA . GLU A 1 203 ? 35.361 6.936 11.168 1.00 97.12 203 GLU A CA 1
ATOM 1555 C C . GLU A 1 203 ? 35.983 7.563 9.913 1.00 97.12 203 GLU A C 1
ATOM 1557 O O . GLU A 1 203 ? 36.472 8.693 9.958 1.00 97.12 203 GLU A O 1
ATOM 1562 N N . ARG A 1 204 ? 35.908 6.861 8.776 1.00 95.00 204 ARG A N 1
ATOM 1563 C CA . ARG A 1 204 ? 36.395 7.357 7.487 1.00 95.00 204 ARG A CA 1
ATOM 1564 C C . ARG A 1 204 ? 35.615 8.571 6.992 1.00 95.00 204 ARG A C 1
ATOM 1566 O O . ARG A 1 204 ? 36.217 9.556 6.560 1.00 95.00 204 ARG A O 1
ATOM 1573 N N . PHE A 1 205 ? 34.290 8.520 7.085 1.00 96.81 205 PHE A N 1
ATOM 1574 C CA . PHE A 1 205 ? 33.429 9.649 6.754 1.00 96.81 205 PHE A CA 1
ATOM 1575 C C . PHE A 1 205 ? 33.758 10.871 7.618 1.00 96.81 205 PHE A C 1
ATOM 1577 O O . PHE A 1 205 ? 33.963 11.959 7.085 1.00 96.81 205 PHE A O 1
ATOM 1584 N N . GLU A 1 206 ? 33.894 10.689 8.934 1.00 97.31 206 GLU A N 1
ATOM 1585 C CA . GLU A 1 206 ? 34.252 11.767 9.868 1.00 97.31 206 GLU A CA 1
ATOM 1586 C C . GLU A 1 206 ? 35.635 12.374 9.557 1.00 97.31 206 GLU A C 1
ATOM 1588 O O . GLU A 1 206 ? 35.828 13.582 9.700 1.00 97.31 206 GLU A O 1
ATOM 1593 N N . GLU A 1 207 ? 36.599 11.563 9.106 1.00 96.31 207 GLU A N 1
ATOM 1594 C CA . GLU A 1 207 ? 37.941 12.022 8.725 1.00 96.31 207 GLU A CA 1
ATOM 1595 C C . GLU A 1 207 ? 37.934 12.880 7.448 1.00 96.31 207 GLU A C 1
ATOM 1597 O O . GLU A 1 207 ? 38.628 13.898 7.386 1.00 96.31 207 GLU A O 1
ATOM 1602 N N . LYS A 1 208 ? 37.191 12.461 6.415 1.00 95.75 208 LYS A N 1
ATOM 1603 C CA . LYS A 1 208 ? 37.347 12.990 5.047 1.00 95.75 208 LYS A CA 1
ATOM 1604 C C . LYS A 1 208 ? 36.183 13.807 4.502 1.00 95.75 208 LYS A C 1
ATOM 1606 O O . LYS A 1 208 ? 36.394 14.600 3.581 1.00 95.75 208 LYS A O 1
ATOM 1611 N N . TYR A 1 209 ? 34.986 13.571 5.020 1.00 96.88 209 TYR A N 1
ATOM 1612 C CA . TYR A 1 209 ? 33.726 13.975 4.398 1.00 96.88 209 TYR A CA 1
ATOM 1613 C C . TYR A 1 209 ? 32.752 14.621 5.389 1.00 96.88 209 TYR A C 1
ATOM 1615 O O . TYR A 1 209 ? 31.567 14.754 5.100 1.00 96.88 209 TYR A O 1
ATOM 1623 N N . LYS A 1 210 ? 33.237 15.055 6.555 1.00 96.94 210 LYS A N 1
ATOM 1624 C CA . LYS A 1 210 ? 32.421 15.652 7.618 1.00 96.94 210 LYS A CA 1
ATOM 1625 C C . LYS A 1 210 ? 31.584 16.853 7.167 1.00 96.94 210 LYS A C 1
ATOM 1627 O O . LYS A 1 210 ? 30.533 17.123 7.737 1.00 96.94 210 LYS A O 1
ATOM 1632 N N . GLU A 1 211 ? 32.022 17.603 6.166 1.00 96.62 211 GLU A N 1
ATOM 1633 C CA . GLU A 1 211 ? 31.236 18.712 5.623 1.00 96.62 211 GLU A CA 1
ATOM 1634 C C . GLU A 1 211 ? 29.908 18.270 4.980 1.00 96.62 211 GLU A C 1
ATOM 1636 O O . GLU A 1 211 ? 29.024 19.109 4.828 1.00 96.62 211 GLU A O 1
ATOM 1641 N N . PHE A 1 212 ? 29.753 16.978 4.665 1.00 96.56 212 PHE A N 1
ATOM 1642 C CA . PHE A 1 212 ? 28.542 16.366 4.108 1.00 96.56 212 PHE A CA 1
ATOM 1643 C C . PHE A 1 212 ? 27.635 15.729 5.181 1.00 96.56 212 PHE A C 1
ATOM 1645 O O . PHE A 1 212 ? 26.623 15.128 4.837 1.00 96.56 212 PHE A O 1
ATOM 1652 N N . ASP A 1 213 ? 27.959 15.842 6.479 1.00 93.44 213 ASP A N 1
ATOM 1653 C CA . ASP A 1 213 ? 27.266 15.136 7.583 1.00 93.44 213 ASP A CA 1
ATOM 1654 C C . ASP A 1 213 ? 25.752 15.415 7.649 1.00 93.44 213 ASP A C 1
ATOM 1656 O O . ASP A 1 213 ? 24.995 14.602 8.160 1.00 93.44 213 ASP A O 1
ATOM 1660 N N . ALA A 1 214 ? 25.294 16.546 7.108 1.00 91.75 214 ALA A N 1
ATOM 1661 C CA . ALA A 1 214 ? 23.881 16.929 7.083 1.00 91.75 214 ALA A CA 1
ATOM 1662 C C . ALA A 1 214 ? 23.158 16.617 5.754 1.00 91.75 214 ALA A C 1
ATOM 1664 O O . ALA A 1 214 ? 21.968 16.905 5.644 1.00 91.75 214 ALA A O 1
ATOM 1665 N N . GLU A 1 215 ? 23.845 16.090 4.733 1.00 93.94 215 GLU A N 1
ATOM 1666 C CA . GLU A 1 215 ? 23.268 15.926 3.386 1.00 93.94 215 GLU A CA 1
ATOM 1667 C C . GLU A 1 215 ? 22.458 14.631 3.215 1.00 93.94 215 GLU A C 1
ATOM 1669 O O . GLU A 1 215 ? 21.548 14.588 2.389 1.00 93.94 215 GLU A O 1
ATOM 1674 N N . PHE A 1 216 ? 22.744 13.591 4.004 1.00 94.00 216 PHE A N 1
ATOM 1675 C CA . PHE A 1 216 ? 22.269 12.227 3.731 1.00 94.00 216 PHE A CA 1
ATOM 1676 C C . PHE A 1 216 ? 21.239 11.680 4.735 1.00 94.00 216 PHE A C 1
ATOM 1678 O O . PHE A 1 216 ? 21.000 10.476 4.779 1.00 94.00 216 PHE A O 1
ATOM 1685 N N . GLY A 1 217 ? 20.603 12.538 5.539 1.00 91.69 217 GLY A N 1
ATOM 1686 C CA . GLY A 1 217 ? 19.619 12.134 6.554 1.00 91.69 217 GLY A CA 1
ATOM 1687 C C . GLY A 1 217 ? 20.201 12.146 7.968 1.00 91.69 217 GLY A C 1
ATOM 1688 O O . GLY A 1 217 ? 20.572 13.210 8.463 1.00 91.69 217 GLY A O 1
ATOM 1689 N N . THR A 1 218 ? 20.254 10.992 8.645 1.00 92.88 218 THR A N 1
ATOM 1690 C CA . THR A 1 218 ? 20.878 10.888 9.977 1.00 92.88 218 THR A CA 1
ATOM 1691 C C . THR A 1 218 ? 22.348 11.292 9.889 1.00 92.88 218 THR A C 1
ATOM 1693 O O . THR A 1 218 ? 23.069 10.703 9.087 1.00 92.88 218 THR A O 1
ATOM 1696 N N . PRO A 1 219 ? 22.838 12.211 10.739 1.00 95.62 219 PRO A N 1
ATOM 1697 C CA . PRO A 1 219 ? 24.251 12.557 10.739 1.00 95.62 219 PRO A CA 1
ATOM 1698 C C . PRO A 1 219 ? 25.136 11.335 11.013 1.00 95.62 219 PRO A C 1
ATOM 1700 O O . PRO A 1 219 ? 24.912 10.588 11.972 1.00 95.62 219 PRO A O 1
ATOM 1703 N N . ASN A 1 220 ? 26.183 11.137 10.212 1.00 97.00 220 ASN A N 1
ATOM 1704 C CA . ASN A 1 220 ? 27.189 10.096 10.433 1.00 97.00 220 ASN A CA 1
ATOM 1705 C C . ASN A 1 220 ? 27.799 10.200 11.838 1.00 97.00 220 ASN A C 1
ATOM 1707 O O . ASN A 1 220 ? 28.080 9.184 12.480 1.00 97.00 220 ASN A O 1
ATOM 1711 N N . SER A 1 221 ? 27.960 11.424 12.344 1.00 96.75 221 SER A N 1
ATOM 1712 C CA . SER A 1 221 ? 28.436 11.672 13.706 1.00 96.75 221 SER A CA 1
ATOM 1713 C C . SER A 1 221 ? 27.559 11.016 14.791 1.00 96.75 221 SER A C 1
ATOM 1715 O O . SER A 1 221 ? 28.090 10.579 15.818 1.00 96.75 221 SER A O 1
ATOM 1717 N N . GLU A 1 222 ? 26.251 10.848 14.563 1.00 97.12 222 GLU A N 1
ATOM 1718 C CA . GLU A 1 222 ? 25.349 10.122 15.470 1.00 97.12 222 GLU A CA 1
ATOM 1719 C C . GLU A 1 222 ? 25.545 8.602 15.393 1.00 97.12 222 GLU A C 1
ATOM 1721 O O . GLU A 1 222 ? 25.612 7.938 16.433 1.00 97.12 222 GLU A O 1
ATOM 1726 N N . ILE A 1 223 ? 25.721 8.051 14.185 1.00 98.25 223 ILE A N 1
ATOM 1727 C CA . ILE A 1 223 ? 26.027 6.624 13.975 1.00 98.25 223 ILE A CA 1
ATOM 1728 C C . ILE A 1 223 ? 27.353 6.267 14.661 1.00 98.25 223 ILE A C 1
ATOM 1730 O O . ILE A 1 223 ? 27.428 5.305 15.433 1.00 98.25 223 ILE A O 1
ATOM 1734 N N . LEU A 1 224 ? 28.392 7.079 14.444 1.00 98.44 224 LEU A N 1
ATOM 1735 C CA . LEU A 1 224 ? 29.699 6.923 15.082 1.00 98.44 224 LEU A CA 1
ATOM 1736 C C . LEU A 1 224 ? 29.586 6.978 16.613 1.00 98.44 224 LEU A C 1
ATOM 1738 O O . LEU A 1 224 ? 30.138 6.122 17.315 1.00 98.44 224 LEU A O 1
ATOM 1742 N N . ALA A 1 225 ? 28.843 7.949 17.150 1.00 98.31 225 ALA A N 1
ATOM 1743 C CA . ALA A 1 225 ? 28.631 8.079 18.589 1.00 98.31 225 ALA A CA 1
ATOM 1744 C C . ALA A 1 225 ? 27.913 6.856 19.190 1.00 98.31 225 ALA A C 1
ATOM 1746 O O . ALA A 1 225 ? 28.322 6.374 20.256 1.00 98.31 225 ALA A O 1
ATOM 1747 N N . ASP A 1 226 ? 26.889 6.314 18.521 1.00 98.50 226 ASP A N 1
ATOM 1748 C CA . ASP A 1 226 ? 26.170 5.126 18.996 1.00 98.50 226 ASP A CA 1
ATOM 1749 C C . ASP A 1 226 ? 27.045 3.863 18.942 1.00 98.50 226 ASP A C 1
ATOM 1751 O O . ASP A 1 226 ? 27.081 3.095 19.908 1.00 98.50 226 ASP A O 1
ATOM 1755 N N . LEU A 1 227 ? 27.844 3.679 17.889 1.00 98.62 227 LEU A N 1
ATOM 1756 C CA . LEU A 1 227 ? 28.808 2.575 17.788 1.00 98.62 227 LEU A CA 1
ATOM 1757 C C . LEU A 1 227 ? 29.850 2.614 18.916 1.00 98.62 227 LEU A C 1
ATOM 1759 O O . LEU A 1 227 ? 30.117 1.599 19.573 1.00 98.62 227 LEU A O 1
ATOM 1763 N N . LEU A 1 228 ? 30.409 3.791 19.207 1.00 98.44 228 LEU A N 1
ATOM 1764 C CA . LEU A 1 228 ? 31.346 3.974 20.319 1.00 98.44 228 LEU A CA 1
ATOM 1765 C C . LEU A 1 228 ? 30.670 3.742 21.680 1.00 98.44 228 LEU A C 1
ATOM 1767 O O . LEU A 1 228 ? 31.272 3.132 22.575 1.00 98.44 228 LEU A O 1
ATOM 1771 N N . ARG A 1 229 ? 29.405 4.153 21.840 1.00 98.25 229 ARG A N 1
ATOM 1772 C CA . ARG A 1 229 ? 28.592 3.837 23.026 1.00 98.25 229 ARG A CA 1
ATOM 1773 C C . ARG A 1 229 ? 28.427 2.328 23.187 1.00 98.25 229 ARG A C 1
ATOM 1775 O O . ARG A 1 229 ? 28.698 1.820 24.276 1.00 98.25 229 ARG A O 1
ATOM 1782 N N . ARG A 1 230 ? 28.038 1.601 22.136 1.00 98.00 230 ARG A N 1
ATOM 1783 C CA . ARG A 1 230 ? 27.883 0.132 22.159 1.00 98.00 230 ARG A CA 1
ATOM 1784 C C . ARG A 1 230 ? 29.188 -0.568 22.508 1.00 98.00 230 ARG A C 1
ATOM 1786 O O . ARG A 1 230 ? 29.196 -1.509 23.303 1.00 98.00 230 ARG A O 1
ATOM 1793 N N . ARG A 1 231 ? 30.317 -0.075 21.990 1.00 98.06 231 ARG A N 1
ATOM 1794 C CA . ARG A 1 231 ? 31.654 -0.581 22.343 1.00 98.06 231 ARG A CA 1
ATOM 1795 C C . ARG A 1 231 ? 31.928 -0.416 23.832 1.00 98.06 231 ARG A C 1
ATOM 1797 O O . ARG A 1 231 ? 32.324 -1.379 24.485 1.00 98.06 231 ARG A O 1
ATOM 1804 N N . LYS A 1 232 ? 31.659 0.767 24.386 1.00 98.00 232 LYS A N 1
ATOM 1805 C CA . LYS A 1 232 ? 31.814 1.046 25.821 1.00 98.00 232 LYS A CA 1
ATOM 1806 C C . LYS A 1 232 ? 30.863 0.216 26.692 1.00 98.00 232 LYS A C 1
ATOM 1808 O O . LYS A 1 232 ? 31.258 -0.213 27.771 1.00 98.00 232 LYS A O 1
ATOM 1813 N N . ALA A 1 233 ? 29.634 -0.013 26.230 1.00 96.38 233 ALA A N 1
ATOM 1814 C CA . ALA A 1 233 ? 28.621 -0.810 26.923 1.00 96.38 233 ALA A CA 1
ATOM 1815 C C . ALA A 1 233 ? 28.843 -2.330 26.797 1.00 96.38 233 ALA A C 1
ATOM 1817 O O . ALA A 1 233 ? 28.184 -3.111 27.479 1.00 96.38 233 ALA A O 1
ATOM 1818 N N . GLY A 1 234 ? 29.764 -2.768 25.932 1.00 96.38 234 GLY A N 1
ATOM 1819 C CA . GLY A 1 234 ? 30.001 -4.183 25.657 1.00 96.38 234 GLY A CA 1
ATOM 1820 C C . GLY A 1 234 ? 28.888 -4.845 24.838 1.00 96.38 234 GLY A C 1
ATOM 1821 O O . GLY A 1 234 ? 28.751 -6.068 24.907 1.00 96.38 234 GLY A O 1
ATOM 1822 N N . THR A 1 235 ? 28.105 -4.064 24.088 1.00 95.62 235 THR A N 1
ATOM 1823 C CA . THR A 1 235 ? 27.049 -4.524 23.165 1.00 95.62 235 THR A CA 1
ATOM 1824 C C . THR A 1 235 ? 27.464 -4.457 21.690 1.00 95.62 235 THR A C 1
ATOM 1826 O O . THR A 1 235 ? 26.732 -4.936 20.831 1.00 95.62 235 THR A O 1
ATOM 1829 N N . PHE A 1 236 ? 28.652 -3.921 21.387 1.00 97.12 236 PHE A N 1
ATOM 1830 C CA . PHE A 1 236 ? 29.222 -3.880 20.033 1.00 97.12 236 PHE A CA 1
ATOM 1831 C C . PHE A 1 236 ? 29.383 -5.287 19.447 1.00 97.12 236 PHE A C 1
ATOM 1833 O O . PHE A 1 236 ? 30.018 -6.148 20.062 1.00 97.12 236 PHE A O 1
ATOM 1840 N N . GLY A 1 237 ? 28.799 -5.515 18.273 1.00 94.38 237 GLY A N 1
ATOM 1841 C CA . GLY A 1 237 ? 28.765 -6.807 17.585 1.00 94.38 237 GLY A CA 1
ATOM 1842 C C . GLY A 1 237 ? 27.850 -7.852 18.237 1.00 94.38 237 GLY A C 1
ATOM 1843 O O . GLY A 1 237 ? 27.872 -9.008 17.827 1.00 94.38 237 GLY A O 1
ATOM 1844 N N . LYS A 1 238 ? 27.051 -7.484 19.250 1.00 92.88 238 LYS A N 1
ATOM 1845 C CA . LYS A 1 238 ? 26.062 -8.368 19.898 1.00 92.88 238 LYS A CA 1
ATOM 1846 C C . LYS A 1 238 ? 24.659 -8.077 19.378 1.00 92.88 238 LYS A C 1
ATOM 1848 O O . LYS A 1 238 ? 23.763 -7.702 20.133 1.00 92.88 238 LYS A O 1
ATOM 1853 N N . TYR A 1 239 ? 24.508 -8.185 18.066 1.00 89.25 239 TYR A N 1
ATOM 1854 C CA . TYR A 1 239 ? 23.232 -7.987 17.404 1.00 89.25 239 TYR A CA 1
ATOM 1855 C C . TYR A 1 239 ? 22.316 -9.201 17.614 1.00 89.25 239 TYR A C 1
ATOM 1857 O O . TYR A 1 239 ? 22.711 -10.340 17.377 1.00 89.25 239 TYR A O 1
ATOM 1865 N N . GLU A 1 240 ? 21.093 -8.941 18.073 1.00 86.75 240 GLU A N 1
ATOM 1866 C CA . GLU A 1 240 ? 20.031 -9.934 18.239 1.00 86.75 240 GLU A CA 1
ATOM 1867 C C . GLU A 1 240 ? 18.935 -9.638 17.201 1.00 86.75 240 GLU A C 1
ATOM 1869 O O . GLU A 1 240 ? 18.085 -8.779 17.467 1.00 86.75 240 GLU A O 1
ATOM 1874 N N . PRO A 1 241 ? 18.946 -10.300 16.027 1.00 86.75 241 PRO A N 1
ATOM 1875 C CA . PRO A 1 241 ? 17.943 -10.057 14.996 1.00 86.75 241 PRO A CA 1
ATOM 1876 C C . PRO A 1 241 ? 16.545 -10.430 15.498 1.00 86.75 241 PRO A C 1
ATOM 1878 O O . PRO A 1 241 ? 16.374 -11.396 16.263 1.00 86.75 241 PRO A O 1
ATOM 1881 N N . SER A 1 242 ? 15.532 -9.687 15.057 1.00 81.50 242 SER A N 1
ATOM 1882 C CA . SER A 1 242 ? 14.122 -9.972 15.363 1.00 81.50 242 SER A CA 1
ATOM 1883 C C . SER A 1 242 ? 13.702 -11.360 14.882 1.00 81.50 242 SER A C 1
ATOM 1885 O O . SER A 1 242 ? 12.966 -12.046 15.588 1.00 81.50 242 SER A O 1
ATOM 1887 N N . GLY A 1 243 ? 14.241 -11.801 13.745 1.00 74.19 243 GLY A N 1
ATOM 1888 C CA . GLY A 1 243 ? 13.774 -12.973 13.001 1.00 74.19 243 GLY A CA 1
ATOM 1889 C C . GLY A 1 243 ? 13.451 -12.647 11.543 1.00 74.19 243 GLY A C 1
ATOM 1890 O O . GLY A 1 243 ? 13.338 -13.574 10.757 1.00 74.19 243 GLY A O 1
ATOM 1891 N N . GLY A 1 244 ? 13.390 -11.356 11.182 1.00 56.03 244 GLY A N 1
ATOM 1892 C CA . GLY A 1 244 ? 13.629 -10.826 9.832 1.00 56.03 244 GLY A CA 1
ATOM 1893 C C . GLY A 1 244 ? 12.723 -11.286 8.686 1.00 56.03 244 GLY A C 1
ATOM 1894 O O . GLY A 1 244 ? 12.990 -10.897 7.554 1.00 56.03 244 GLY A O 1
ATOM 1895 N N . GLY A 1 245 ? 11.687 -12.085 8.935 1.00 59.16 245 GLY A N 1
ATOM 1896 C CA . GLY A 1 245 ? 10.658 -12.343 7.934 1.00 59.16 245 GLY A CA 1
ATOM 1897 C C . GLY A 1 245 ? 9.828 -11.086 7.696 1.00 59.16 245 GLY A C 1
ATOM 1898 O O . GLY A 1 245 ? 9.616 -10.297 8.624 1.00 59.16 245 GLY A O 1
ATOM 1899 N N . PHE A 1 246 ? 9.331 -10.913 6.468 1.00 60.25 246 PHE A N 1
ATOM 1900 C CA . PHE A 1 246 ? 8.097 -10.155 6.277 1.00 60.25 246 PHE A CA 1
ATOM 1901 C C . PHE A 1 246 ? 7.109 -10.681 7.323 1.00 60.25 246 PHE A C 1
ATOM 1903 O O . PHE A 1 246 ? 6.981 -11.901 7.435 1.00 60.25 246 PHE A O 1
ATOM 1910 N N . PRO A 1 247 ? 6.532 -9.833 8.190 1.00 56.31 247 PRO A N 1
ATOM 1911 C CA . PRO A 1 247 ? 5.575 -10.345 9.141 1.00 56.31 247 PRO A CA 1
ATOM 1912 C C . PRO A 1 247 ? 4.408 -10.852 8.319 1.00 56.31 247 PRO A C 1
ATOM 1914 O O . PRO A 1 247 ? 3.683 -10.063 7.718 1.00 56.31 247 PRO A O 1
ATOM 1917 N N . ASP A 1 248 ? 4.242 -12.166 8.302 1.00 56.78 248 ASP A N 1
ATOM 1918 C CA . ASP A 1 248 ? 2.938 -12.731 8.038 1.00 56.78 248 ASP A CA 1
ATOM 1919 C C . ASP A 1 248 ? 2.009 -12.032 9.034 1.00 56.78 248 ASP A C 1
ATOM 1921 O O . ASP A 1 248 ? 2.249 -12.069 10.248 1.00 56.78 248 ASP A O 1
ATOM 1925 N N . GLU A 1 249 ? 1.005 -11.311 8.527 1.00 56.06 249 GLU A N 1
ATOM 1926 C CA . GLU A 1 249 ? 0.089 -10.485 9.330 1.00 56.06 249 GLU A CA 1
ATOM 1927 C C . GLU A 1 249 ? -0.640 -11.283 10.430 1.00 56.06 249 GLU A C 1
ATOM 1929 O O . GLU A 1 249 ? -1.345 -10.710 11.260 1.00 56.06 249 GLU A O 1
ATOM 1934 N N . GLU A 1 250 ? -0.470 -12.605 10.440 1.00 60.00 250 GLU A N 1
ATOM 1935 C CA . GLU A 1 250 ? -1.097 -13.549 11.349 1.00 60.00 250 GLU A CA 1
ATOM 1936 C C . GLU A 1 250 ? -0.230 -13.952 12.556 1.00 60.00 250 GLU A C 1
ATOM 1938 O O . GLU A 1 250 ? -0.788 -14.434 13.546 1.00 60.00 250 GLU A O 1
ATOM 1943 N N . ASP A 1 251 ? 1.099 -13.747 12.549 1.00 69.19 251 ASP A N 1
ATOM 1944 C CA . ASP A 1 251 ? 1.928 -14.080 13.723 1.00 69.19 251 ASP A CA 1
ATOM 1945 C C . ASP A 1 251 ? 2.038 -12.902 14.705 1.00 69.19 251 ASP A C 1
ATOM 1947 O O . ASP A 1 251 ? 3.029 -12.163 14.791 1.00 69.19 251 ASP A O 1
ATOM 1951 N N . ASP A 1 252 ? 0.996 -12.746 15.518 1.00 69.81 252 ASP A N 1
ATOM 1952 C CA . ASP A 1 252 ? 0.961 -11.829 16.664 1.00 69.81 252 ASP A CA 1
ATOM 1953 C C . ASP A 1 252 ? 1.860 -12.287 17.837 1.00 69.81 252 ASP A C 1
ATOM 1955 O O . ASP A 1 252 ? 1.939 -11.627 18.884 1.00 69.81 252 ASP A O 1
ATOM 1959 N N . GLY A 1 253 ? 2.545 -13.426 17.697 1.00 82.88 253 GLY A N 1
ATOM 1960 C CA . GLY A 1 253 ? 3.375 -14.042 18.720 1.00 82.88 253 GLY A CA 1
ATOM 1961 C C . GLY A 1 253 ? 4.672 -13.291 19.031 1.00 82.88 253 GLY A C 1
ATOM 1962 O O . GLY A 1 253 ? 5.254 -12.571 18.221 1.00 82.88 253 GLY A O 1
ATOM 1963 N N . ILE A 1 254 ? 5.162 -13.488 20.259 1.00 86.88 254 ILE A N 1
ATOM 1964 C CA . ILE A 1 254 ? 6.563 -13.222 20.607 1.00 86.88 254 ILE A CA 1
ATOM 1965 C C . ILE A 1 254 ? 7.305 -14.543 20.367 1.00 86.88 254 ILE A C 1
ATOM 1967 O O . ILE A 1 254 ? 6.935 -15.523 21.021 1.00 86.88 254 ILE A O 1
ATOM 1971 N N . PRO A 1 255 ? 8.331 -14.599 19.497 1.00 86.38 255 PRO A N 1
ATOM 1972 C CA . PRO A 1 255 ? 9.003 -15.855 19.186 1.00 86.38 255 PRO A CA 1
ATOM 1973 C C . PRO A 1 255 ? 9.564 -16.541 20.439 1.00 86.38 255 PRO A C 1
ATOM 1975 O O . PRO A 1 255 ? 10.085 -15.884 21.353 1.00 86.38 255 PRO A O 1
ATOM 1978 N N . GLU A 1 256 ? 9.477 -17.873 20.483 1.00 85.62 256 GLU A N 1
ATOM 1979 C CA . GLU A 1 256 ? 9.979 -18.659 21.611 1.00 85.62 256 GLU A CA 1
ATOM 1980 C C . GLU A 1 256 ? 11.472 -18.383 21.869 1.00 85.62 256 GLU A C 1
ATOM 1982 O O . GLU A 1 256 ? 12.278 -18.211 20.955 1.00 85.62 256 GLU A O 1
ATOM 1987 N N . GLY A 1 257 ? 11.853 -18.303 23.146 1.00 88.38 257 GLY A N 1
ATOM 1988 C CA . GLY A 1 257 ? 13.241 -18.066 23.559 1.00 88.38 257 GLY A CA 1
ATOM 1989 C C . GLY A 1 257 ? 13.736 -16.617 23.447 1.00 88.38 257 GLY A C 1
ATOM 1990 O O . GLY A 1 257 ? 14.839 -16.335 23.913 1.00 88.38 257 GLY A O 1
ATOM 1991 N N . LYS A 1 258 ? 12.947 -15.675 22.903 1.00 91.75 258 LYS A N 1
ATOM 1992 C CA . LYS A 1 258 ? 13.307 -14.239 22.902 1.00 91.75 258 LYS A CA 1
ATOM 1993 C C . LYS A 1 258 ? 13.164 -13.588 24.279 1.00 91.75 258 LYS A C 1
ATOM 1995 O O . LYS A 1 258 ? 13.883 -12.642 24.600 1.00 91.75 258 LYS A O 1
ATOM 2000 N N . LEU A 1 259 ? 12.252 -14.097 25.108 1.00 94.00 259 LEU A N 1
ATOM 2001 C CA . LEU A 1 259 ? 12.058 -13.632 26.480 1.00 94.00 259 LEU A CA 1
ATOM 2002 C C . LEU A 1 259 ? 12.944 -14.421 27.464 1.00 94.00 259 LEU A C 1
ATOM 2004 O O . LEU A 1 259 ? 13.097 -15.633 27.311 1.00 94.00 259 LEU A O 1
ATOM 2008 N N . PRO A 1 260 ? 13.498 -13.776 28.509 1.00 95.31 260 PRO A N 1
ATOM 2009 C CA . PRO A 1 260 ? 14.277 -14.452 29.539 1.00 95.31 260 PRO A CA 1
ATOM 2010 C C . PRO A 1 260 ? 13.471 -15.508 30.293 1.00 95.31 260 PRO A C 1
ATOM 2012 O O . PRO A 1 260 ? 12.259 -15.383 30.483 1.00 95.31 260 PRO A O 1
ATOM 2015 N N . GLU A 1 261 ? 14.164 -16.502 30.843 1.00 95.69 261 GLU A N 1
ATOM 2016 C CA . GLU A 1 261 ? 13.529 -17.499 31.700 1.00 95.69 261 GLU A CA 1
ATOM 2017 C C . GLU A 1 261 ? 12.814 -16.838 32.896 1.00 95.69 261 GLU A C 1
ATOM 2019 O O . GLU A 1 261 ? 13.364 -15.998 33.619 1.00 95.69 261 GLU A O 1
ATOM 2024 N N . GLY A 1 262 ? 11.548 -17.214 33.102 1.00 95.75 262 GLY A N 1
ATOM 2025 C CA . GLY A 1 262 ? 10.714 -16.682 34.178 1.00 95.75 262 GLY A CA 1
ATOM 2026 C C . GLY A 1 262 ? 10.232 -15.243 33.972 1.00 95.75 262 GLY A C 1
ATOM 2027 O O . GLY A 1 262 ? 9.741 -14.656 34.940 1.00 95.75 262 GLY A O 1
ATOM 2028 N N . TYR A 1 263 ? 10.346 -14.686 32.758 1.00 95.69 263 TYR A N 1
ATOM 2029 C CA . TYR A 1 263 ? 9.902 -13.329 32.418 1.00 95.69 263 TYR A CA 1
ATOM 2030 C C . TYR A 1 263 ? 8.478 -13.029 32.899 1.00 95.69 263 TYR A C 1
ATOM 2032 O O . TYR A 1 263 ? 8.259 -12.006 33.541 1.00 95.69 263 TYR A O 1
ATOM 2040 N N . ASP A 1 264 ? 7.527 -13.948 32.716 1.00 95.56 264 ASP A N 1
ATOM 2041 C CA . ASP A 1 264 ? 6.123 -13.751 33.113 1.00 95.56 264 ASP A CA 1
ATOM 2042 C C . ASP A 1 264 ? 5.938 -13.448 34.605 1.00 95.56 264 ASP A C 1
ATOM 2044 O O . ASP A 1 264 ? 5.015 -12.724 34.983 1.00 95.56 264 ASP A O 1
ATOM 2048 N N . LYS A 1 265 ? 6.853 -13.941 35.450 1.00 97.38 265 LYS A N 1
ATOM 2049 C CA . LYS A 1 265 ? 6.842 -13.746 36.908 1.00 97.38 265 LYS A CA 1
ATOM 2050 C C . LYS A 1 265 ? 7.487 -12.428 37.345 1.00 97.38 265 LYS A C 1
ATOM 2052 O O . LYS A 1 265 ? 7.490 -12.117 38.537 1.00 97.38 265 LYS A O 1
ATOM 2057 N N . TRP A 1 266 ? 8.101 -11.679 36.430 1.00 97.94 266 TRP A N 1
ATOM 2058 C CA . TRP A 1 266 ? 8.703 -10.388 36.750 1.00 97.94 266 TRP A CA 1
ATOM 2059 C C . TRP A 1 266 ? 7.616 -9.342 37.010 1.00 97.94 266 TRP A C 1
ATOM 2061 O O . TRP A 1 266 ? 6.510 -9.427 36.482 1.00 97.94 266 TRP A O 1
ATOM 2071 N N . LYS A 1 267 ? 7.949 -8.326 37.811 1.00 98.12 267 LYS A N 1
ATOM 2072 C CA . LYS A 1 267 ? 7.105 -7.132 37.950 1.00 98.12 267 LYS A CA 1
ATOM 2073 C C . LYS A 1 267 ? 7.085 -6.356 36.635 1.00 98.12 267 LYS A C 1
ATOM 2075 O O . LYS A 1 267 ? 8.126 -6.276 35.982 1.00 98.12 267 LYS A O 1
ATOM 2080 N N . ASP A 1 268 ? 5.960 -5.731 36.310 1.00 97.50 268 ASP A N 1
ATOM 2081 C CA . ASP A 1 268 ? 5.789 -5.020 35.036 1.00 97.50 268 ASP A CA 1
ATOM 2082 C C . ASP A 1 268 ? 6.804 -3.887 34.850 1.00 97.50 268 ASP A C 1
ATOM 2084 O O . ASP A 1 268 ? 7.375 -3.767 33.772 1.00 97.50 268 ASP A O 1
ATOM 2088 N N . ASP A 1 269 ? 7.165 -3.165 35.919 1.00 96.88 269 ASP A N 1
ATOM 2089 C CA . ASP A 1 269 ? 8.240 -2.161 35.872 1.00 96.88 269 ASP A CA 1
ATOM 2090 C C . ASP A 1 269 ? 9.565 -2.748 35.365 1.00 96.88 269 ASP A C 1
ATOM 2092 O O . ASP A 1 269 ? 10.230 -2.165 34.511 1.00 96.88 269 ASP A O 1
ATOM 2096 N N . ARG A 1 270 ? 9.932 -3.937 35.863 1.00 97.94 270 ARG A N 1
ATOM 2097 C CA . ARG A 1 270 ? 11.159 -4.634 35.459 1.00 97.94 270 ARG A CA 1
ATOM 2098 C C . ARG A 1 270 ? 11.054 -5.147 34.024 1.00 97.94 270 ARG A C 1
ATOM 2100 O O . ARG A 1 270 ? 12.049 -5.131 33.305 1.00 97.94 270 ARG A O 1
ATOM 2107 N N . LYS A 1 271 ? 9.877 -5.634 33.623 1.00 98.19 271 LYS A N 1
ATOM 2108 C CA . LYS A 1 271 ? 9.610 -6.081 32.251 1.00 98.19 271 LYS A CA 1
ATOM 2109 C C . LYS A 1 271 ? 9.768 -4.924 31.262 1.00 98.19 271 LYS A C 1
ATOM 2111 O O . LYS A 1 271 ? 10.451 -5.093 30.255 1.00 98.19 271 LYS A O 1
ATOM 2116 N N . ALA A 1 272 ? 9.194 -3.764 31.580 1.00 98.19 272 ALA A N 1
ATOM 2117 C CA . ALA A 1 272 ? 9.276 -2.556 30.767 1.00 98.19 272 ALA A CA 1
ATOM 2118 C C . ALA A 1 272 ? 10.717 -2.034 30.659 1.00 98.19 272 ALA A C 1
ATOM 2120 O O . ALA A 1 272 ? 11.179 -1.802 29.547 1.00 98.19 272 ALA A O 1
ATOM 2121 N N . ASP A 1 273 ? 11.456 -1.934 31.774 1.00 98.19 273 ASP A N 1
ATOM 2122 C CA . ASP A 1 273 ? 12.868 -1.509 31.759 1.00 98.19 273 ASP A CA 1
ATOM 2123 C C . ASP A 1 273 ? 13.727 -2.405 30.856 1.00 98.19 273 ASP A C 1
ATOM 2125 O O . ASP A 1 273 ? 14.490 -1.921 30.022 1.00 98.19 273 ASP A O 1
ATOM 2129 N N . TRP A 1 274 ? 13.561 -3.724 30.984 1.00 97.94 274 TRP A N 1
ATOM 2130 C CA . TRP A 1 274 ? 14.316 -4.702 30.202 1.00 97.94 274 TRP A CA 1
ATOM 2131 C C . TRP A 1 274 ? 14.006 -4.646 28.699 1.00 97.94 274 TRP A C 1
ATOM 2133 O O . TRP A 1 274 ? 14.908 -4.834 27.877 1.00 97.94 274 TRP A O 1
ATOM 2143 N N . LEU A 1 275 ? 12.742 -4.396 28.336 1.00 98.25 275 LEU A N 1
ATOM 2144 C CA . LEU A 1 275 ? 12.321 -4.241 26.942 1.00 98.25 275 LEU A CA 1
ATOM 2145 C C . LEU A 1 275 ? 12.807 -2.914 26.346 1.00 98.25 275 LEU A C 1
ATOM 2147 O O . LEU A 1 275 ? 13.340 -2.917 25.239 1.00 98.25 275 LEU A O 1
ATOM 2151 N N . ILE A 1 276 ? 12.691 -1.802 27.082 1.00 98.56 276 ILE A N 1
ATOM 2152 C CA . ILE A 1 276 ? 13.180 -0.478 26.654 1.00 98.56 276 ILE A CA 1
ATOM 2153 C C . ILE A 1 276 ? 14.695 -0.506 26.429 1.00 98.56 276 ILE A C 1
ATOM 2155 O O . ILE A 1 276 ? 15.194 0.039 25.443 1.00 98.56 276 ILE A O 1
ATOM 2159 N N . GLU A 1 277 ? 15.448 -1.194 27.290 1.00 97.38 277 GLU A N 1
ATOM 2160 C CA . GLU A 1 277 ? 16.885 -1.406 27.092 1.00 97.38 277 GLU A CA 1
ATOM 2161 C C . GLU A 1 277 ? 17.180 -2.085 25.741 1.00 97.38 277 GLU A C 1
ATOM 2163 O O . GLU A 1 277 ? 18.164 -1.750 25.092 1.00 97.38 277 GLU A O 1
ATOM 2168 N N . ARG A 1 278 ? 16.305 -2.972 25.259 1.00 97.19 278 ARG A N 1
ATOM 2169 C CA . ARG A 1 278 ? 16.492 -3.731 24.009 1.00 97.19 278 ARG A CA 1
ATOM 2170 C C . ARG A 1 278 ? 15.952 -3.068 22.756 1.00 97.19 278 ARG A C 1
ATOM 2172 O O . ARG A 1 278 ? 16.213 -3.581 21.668 1.00 97.19 278 ARG A O 1
ATOM 2179 N N . LEU A 1 279 ? 15.259 -1.937 22.876 1.00 98.12 279 LEU A N 1
ATOM 2180 C CA . LEU A 1 279 ? 14.769 -1.202 21.710 1.00 98.12 279 LEU A CA 1
ATOM 2181 C C . LEU A 1 279 ? 15.901 -0.765 20.766 1.00 98.12 279 LEU A C 1
ATOM 2183 O O . LEU A 1 279 ? 15.679 -0.645 19.568 1.00 98.12 279 LEU A O 1
ATOM 2187 N N . GLU A 1 280 ? 17.138 -0.624 21.261 1.00 97.62 280 GLU A N 1
ATOM 2188 C CA . GLU A 1 280 ? 18.311 -0.324 20.420 1.00 97.62 280 GLU A CA 1
ATOM 2189 C C . GLU A 1 280 ? 18.641 -1.428 19.400 1.00 97.62 280 GLU A C 1
ATOM 2191 O O . GLU A 1 280 ? 19.451 -1.220 18.502 1.00 97.62 280 GLU A O 1
ATOM 2196 N N . ASN A 1 281 ? 18.040 -2.610 19.530 1.00 96.69 281 ASN A N 1
ATOM 2197 C CA . ASN A 1 281 ? 18.222 -3.714 18.596 1.00 96.69 281 ASN A CA 1
ATOM 2198 C C . ASN A 1 281 ? 17.032 -3.886 17.632 1.00 96.69 281 ASN A C 1
ATOM 2200 O O . ASN A 1 281 ? 17.082 -4.817 16.834 1.00 96.69 281 ASN A O 1
ATOM 2204 N N . VAL A 1 282 ? 15.988 -3.040 17.703 1.00 97.00 282 VAL A N 1
ATOM 2205 C CA . VAL A 1 282 ? 14.826 -3.076 16.787 1.00 97.00 282 VAL A CA 1
ATOM 2206 C C . VAL A 1 282 ? 15.290 -2.927 15.345 1.00 97.00 282 VAL A C 1
ATOM 2208 O O . VAL A 1 282 ? 15.909 -1.925 15.001 1.00 97.00 282 VAL A O 1
ATOM 2211 N N . ASP A 1 283 ? 15.001 -3.918 14.513 1.00 95.44 283 ASP A N 1
ATOM 2212 C CA . ASP A 1 283 ? 15.538 -4.107 13.159 1.00 95.44 283 ASP A CA 1
ATOM 2213 C C . ASP A 1 283 ? 14.438 -4.230 12.098 1.00 95.44 283 ASP A C 1
ATOM 2215 O O . ASP A 1 283 ? 14.633 -4.868 11.065 1.00 95.44 283 ASP A O 1
ATOM 2219 N N . ALA A 1 284 ? 13.287 -3.597 12.334 1.00 94.19 284 ALA A N 1
ATOM 2220 C CA . ALA A 1 284 ? 12.239 -3.480 11.333 1.00 94.19 284 ALA A CA 1
ATOM 2221 C C . ALA A 1 284 ? 12.772 -2.805 10.054 1.00 94.19 284 ALA A C 1
ATOM 2223 O O . ALA A 1 284 ? 13.686 -1.969 10.078 1.00 94.19 284 ALA A O 1
ATOM 2224 N N . ARG A 1 285 ? 12.203 -3.196 8.915 1.00 92.88 285 ARG A N 1
ATOM 2225 C CA . ARG A 1 285 ? 12.570 -2.690 7.590 1.00 92.88 285 ARG A CA 1
ATOM 2226 C C . ARG A 1 285 ? 11.417 -1.907 6.992 1.00 92.88 285 ARG A C 1
ATOM 2228 O O . ARG A 1 285 ? 10.263 -2.119 7.361 1.00 92.88 285 ARG A O 1
ATOM 2235 N N . GLN A 1 286 ? 11.761 -0.993 6.095 1.00 92.25 286 GLN A N 1
ATOM 2236 C CA . GLN A 1 286 ? 10.777 -0.310 5.277 1.00 92.25 286 GLN A CA 1
ATOM 2237 C C . GLN A 1 286 ? 10.074 -1.295 4.343 1.00 92.25 286 GLN A C 1
ATOM 2239 O O . GLN A 1 286 ? 10.691 -2.266 3.906 1.00 92.25 286 GLN A O 1
ATOM 2244 N N . TRP A 1 287 ? 8.800 -1.051 4.045 1.00 84.75 287 TRP A N 1
ATOM 2245 C CA . TRP A 1 287 ? 8.009 -1.836 3.099 1.00 84.75 287 TRP A CA 1
ATOM 2246 C C . TRP A 1 287 ? 7.681 -1.024 1.860 1.00 84.75 287 TRP A C 1
ATOM 2248 O O . TRP A 1 287 ? 6.986 -0.020 1.968 1.00 84.75 287 TRP A O 1
ATOM 2258 N N . SER A 1 288 ? 8.113 -1.501 0.692 1.00 85.69 288 SER A N 1
ATOM 2259 C CA . SER A 1 288 ? 7.903 -0.822 -0.592 1.00 85.69 288 SER A CA 1
ATOM 2260 C C . SER A 1 288 ? 8.591 0.553 -0.698 1.00 85.69 288 SER A C 1
ATOM 2262 O O . SER A 1 288 ? 9.314 0.999 0.204 1.00 85.69 288 SER A O 1
ATOM 2264 N N . GLN A 1 289 ? 8.429 1.199 -1.854 1.00 86.94 289 GLN A N 1
ATOM 2265 C CA . GLN A 1 289 ? 8.973 2.517 -2.176 1.00 86.94 289 GLN A CA 1
ATOM 2266 C C . GLN A 1 289 ? 7.989 3.354 -3.012 1.00 86.94 289 GLN A C 1
ATOM 2268 O O . GLN A 1 289 ? 7.682 2.974 -4.142 1.00 86.94 289 GLN A O 1
ATOM 2273 N N . PRO A 1 290 ? 7.550 4.531 -2.523 1.00 87.00 290 PRO A N 1
ATOM 2274 C CA . PRO A 1 290 ? 7.696 4.988 -1.139 1.00 87.00 290 PRO A CA 1
ATOM 2275 C C . PRO A 1 290 ? 7.055 4.002 -0.149 1.00 87.00 290 PRO A C 1
ATOM 2277 O O . PRO A 1 290 ? 6.148 3.259 -0.511 1.00 87.00 290 PRO A O 1
ATOM 2280 N N . GLY A 1 291 ? 7.522 3.996 1.100 1.00 88.00 291 GLY A N 1
ATOM 2281 C CA . GLY A 1 291 ? 7.107 3.021 2.106 1.00 88.00 291 GLY A CA 1
ATOM 2282 C C . GLY A 1 291 ? 7.328 3.498 3.536 1.00 88.00 291 GLY A C 1
ATOM 2283 O O . GLY A 1 291 ? 7.971 4.520 3.749 1.00 88.00 291 GLY A O 1
ATOM 2284 N N . GLY A 1 292 ? 6.833 2.746 4.519 1.00 91.62 292 GLY A N 1
ATOM 2285 C CA . GLY A 1 292 ? 7.089 3.006 5.939 1.00 91.62 292 GLY A CA 1
ATOM 2286 C C . GLY A 1 292 ? 7.765 1.832 6.648 1.00 91.62 292 GLY A C 1
ATOM 2287 O O . GLY A 1 292 ? 7.775 0.708 6.149 1.00 91.62 292 GLY A O 1
ATOM 2288 N N . VAL A 1 293 ? 8.349 2.088 7.821 1.00 94.75 293 VAL A N 1
ATOM 2289 C CA . VAL A 1 293 ? 9.025 1.088 8.664 1.00 94.75 293 VAL A CA 1
ATOM 2290 C C . VAL A 1 293 ? 8.055 0.533 9.706 1.00 94.75 293 VAL A C 1
ATOM 2292 O O . VAL A 1 293 ? 7.702 1.217 10.670 1.00 94.75 293 VAL A O 1
ATOM 2295 N N . HIS A 1 294 ? 7.638 -0.726 9.549 1.00 92.75 294 HIS A N 1
ATOM 2296 C CA . HIS A 1 294 ? 6.624 -1.342 10.413 1.00 92.75 294 HIS A CA 1
ATOM 2297 C C . HIS A 1 294 ? 7.189 -1.791 11.781 1.00 92.75 294 HIS A C 1
ATOM 2299 O O . HIS A 1 294 ? 7.314 -2.978 12.088 1.00 92.75 294 HIS A O 1
ATOM 2305 N N . LEU A 1 295 ? 7.526 -0.824 12.641 1.00 95.50 295 LEU A N 1
ATOM 2306 C CA . LEU A 1 295 ? 8.140 -1.051 13.960 1.00 95.50 295 LEU A CA 1
ATOM 2307 C C . LEU A 1 295 ? 7.269 -1.871 14.923 1.00 95.50 295 LEU A C 1
ATOM 2309 O O . LEU A 1 295 ? 7.801 -2.576 15.777 1.00 95.50 295 LEU A O 1
ATOM 2313 N N . SER A 1 296 ? 5.943 -1.802 14.804 1.00 93.81 296 SER A N 1
ATOM 2314 C CA . SER A 1 296 ? 5.009 -2.601 15.612 1.00 93.81 296 SER A CA 1
ATOM 2315 C C . SER A 1 296 ? 5.075 -4.098 15.327 1.00 93.81 296 SER A C 1
ATOM 2317 O O . SER A 1 296 ? 4.666 -4.882 16.182 1.00 93.81 296 SER A O 1
ATOM 2319 N N . GLY A 1 297 ? 5.626 -4.505 14.179 1.00 90.94 297 GLY A N 1
ATOM 2320 C CA . GLY A 1 297 ? 5.896 -5.908 13.870 1.00 90.94 297 GLY A CA 1
ATOM 2321 C C . GLY A 1 297 ? 6.995 -6.520 14.748 1.00 90.94 297 GLY A C 1
ATOM 2322 O O . GLY A 1 297 ? 7.013 -7.733 14.961 1.00 90.94 297 GLY A O 1
ATOM 2323 N N . ASP A 1 298 ? 7.881 -5.696 15.314 1.00 94.56 298 ASP A N 1
ATOM 2324 C CA . ASP A 1 298 ? 8.998 -6.156 16.134 1.00 94.56 298 ASP A CA 1
ATOM 2325 C C . ASP A 1 298 ? 8.526 -6.743 17.473 1.00 94.56 298 ASP A C 1
ATOM 2327 O O . ASP A 1 298 ? 7.791 -6.109 18.236 1.00 94.56 298 ASP A O 1
ATOM 2331 N N . TRP A 1 299 ? 9.007 -7.942 17.817 1.00 94.62 299 TRP A N 1
ATOM 2332 C CA . TRP A 1 299 ? 8.582 -8.649 19.029 1.00 94.62 299 TRP A CA 1
ATOM 2333 C C . TRP A 1 299 ? 8.824 -7.851 20.323 1.00 94.62 299 TRP A C 1
ATOM 2335 O O . TRP A 1 299 ? 8.076 -8.019 21.289 1.00 94.62 299 TRP A O 1
ATOM 2345 N N . ARG A 1 300 ? 9.829 -6.963 20.371 1.00 96.69 300 ARG A N 1
ATOM 2346 C CA . ARG A 1 300 ? 10.096 -6.095 21.536 1.00 96.69 300 ARG A CA 1
ATOM 2347 C C . ARG A 1 300 ? 8.997 -5.053 21.699 1.00 96.69 300 ARG A C 1
ATOM 2349 O O . ARG A 1 300 ? 8.556 -4.794 22.819 1.00 96.69 300 ARG A O 1
ATOM 2356 N N . VAL A 1 301 ? 8.539 -4.489 20.584 1.00 97.12 301 VAL A N 1
ATOM 2357 C CA . VAL A 1 301 ? 7.454 -3.501 20.531 1.00 97.12 301 VAL A CA 1
ATOM 2358 C C . VAL A 1 301 ? 6.111 -4.177 20.815 1.00 97.12 301 VAL A C 1
ATOM 2360 O O . VAL A 1 301 ? 5.343 -3.673 21.641 1.00 97.12 301 VAL A O 1
ATOM 2363 N N . LYS A 1 302 ? 5.866 -5.373 20.258 1.00 95.31 302 LYS A N 1
ATOM 2364 C CA . LYS A 1 302 ? 4.714 -6.228 20.611 1.00 95.31 302 LYS A CA 1
ATOM 2365 C C . LYS A 1 302 ? 4.687 -6.538 22.111 1.00 95.31 302 LYS A C 1
ATOM 2367 O O . LYS A 1 302 ? 3.659 -6.368 22.765 1.00 95.31 302 LYS A O 1
ATOM 2372 N N . ALA A 1 303 ? 5.825 -6.924 22.693 1.00 96.25 303 ALA A N 1
ATOM 2373 C CA . ALA A 1 303 ? 5.932 -7.222 24.120 1.00 96.25 303 ALA A CA 1
ATOM 2374 C C . ALA A 1 303 ? 5.647 -5.995 25.003 1.00 96.25 303 ALA A C 1
ATOM 2376 O O . ALA A 1 303 ? 4.913 -6.119 25.984 1.00 96.25 303 ALA A O 1
ATOM 2377 N N . LEU A 1 304 ? 6.156 -4.808 24.643 1.00 97.88 304 LEU A N 1
ATOM 2378 C CA . LEU A 1 304 ? 5.835 -3.552 25.340 1.00 97.88 304 LEU A CA 1
ATOM 2379 C C . LEU A 1 304 ? 4.341 -3.236 25.250 1.00 97.88 304 LEU A C 1
ATOM 2381 O O . LEU A 1 304 ? 3.715 -2.919 26.257 1.00 97.88 304 LEU A O 1
ATOM 2385 N N . THR A 1 305 ? 3.758 -3.393 24.064 1.00 96.88 305 THR A N 1
ATOM 2386 C CA . THR A 1 305 ? 2.328 -3.172 23.822 1.00 96.88 305 THR A CA 1
ATOM 2387 C C . THR A 1 305 ? 1.459 -4.124 24.648 1.00 96.88 305 THR A C 1
ATOM 2389 O O . THR A 1 305 ? 0.433 -3.718 25.201 1.00 96.88 305 THR A O 1
ATOM 2392 N N . LYS A 1 306 ? 1.892 -5.382 24.806 1.00 95.88 306 LYS A N 1
ATOM 2393 C CA . LYS A 1 306 ? 1.217 -6.396 25.628 1.00 95.88 306 LYS A CA 1
ATOM 2394 C C . LYS A 1 306 ? 1.289 -6.102 27.129 1.00 95.88 306 LYS A C 1
ATOM 2396 O O . LYS A 1 306 ? 0.350 -6.449 27.841 1.00 95.88 306 LYS A O 1
ATOM 2401 N N . LEU A 1 307 ? 2.346 -5.437 27.616 1.00 96.81 307 LEU A N 1
ATOM 2402 C CA . LEU A 1 307 ? 2.384 -4.930 29.000 1.00 96.81 307 LEU A CA 1
ATOM 2403 C C . LEU A 1 307 ? 1.304 -3.871 29.257 1.00 96.81 307 LEU A C 1
ATOM 2405 O O . LEU A 1 307 ? 0.875 -3.696 30.398 1.00 96.81 307 LEU A O 1
ATOM 2409 N N . GLY A 1 308 ? 0.851 -3.180 28.209 1.00 96.50 308 GLY A N 1
ATOM 2410 C CA . GLY A 1 308 ? -0.228 -2.209 28.292 1.00 96.50 308 GLY A CA 1
ATOM 2411 C C . GLY A 1 308 ? 0.145 -0.988 29.129 1.00 96.50 308 GLY A C 1
ATOM 2412 O O . GLY A 1 308 ? 1.277 -0.506 29.126 1.00 96.50 308 GLY A O 1
ATOM 2413 N N . GLU A 1 309 ? -0.833 -0.476 29.870 1.00 96.75 309 GLU A N 1
ATOM 2414 C CA . GLU A 1 309 ? -0.732 0.798 30.586 1.00 96.75 309 GLU A CA 1
ATOM 2415 C C . GLU A 1 309 ? 0.390 0.858 31.633 1.00 96.75 309 GLU A C 1
ATOM 2417 O O . GLU A 1 309 ? 0.899 1.940 31.927 1.00 96.75 309 GLU A O 1
ATOM 2422 N N . ALA A 1 310 ? 0.838 -0.289 32.152 1.00 96.88 310 ALA A N 1
ATOM 2423 C CA . ALA A 1 310 ? 1.952 -0.352 33.097 1.00 96.88 310 ALA A CA 1
ATOM 2424 C C . ALA A 1 310 ? 3.279 0.157 32.496 1.00 96.88 310 ALA A C 1
ATOM 2426 O O . ALA A 1 310 ? 4.128 0.667 33.226 1.00 96.88 310 ALA A O 1
ATOM 2427 N N . ALA A 1 311 ? 3.460 0.065 31.174 1.00 98.19 311 ALA A N 1
ATOM 2428 C CA . ALA A 1 311 ? 4.666 0.543 30.496 1.00 98.19 311 ALA A CA 1
ATOM 2429 C C . ALA A 1 311 ? 4.647 2.058 30.214 1.00 98.19 311 ALA A C 1
ATOM 2431 O O . ALA A 1 311 ? 5.706 2.656 30.012 1.00 98.19 311 ALA A O 1
ATOM 2432 N N . VAL A 1 312 ? 3.468 2.694 30.223 1.00 98.38 312 VAL A N 1
ATOM 2433 C CA . VAL A 1 312 ? 3.258 4.069 29.734 1.00 98.38 312 VAL A CA 1
ATOM 2434 C C . VAL A 1 312 ? 4.204 5.095 30.374 1.00 98.38 312 VAL A C 1
ATOM 2436 O O . VAL A 1 312 ? 4.864 5.810 29.619 1.00 98.38 312 VAL A O 1
ATOM 2439 N N . PRO A 1 313 ? 4.362 5.180 31.713 1.00 98.25 313 PRO A N 1
ATOM 2440 C CA . PRO A 1 313 ? 5.252 6.179 32.309 1.00 98.25 313 PRO A CA 1
ATOM 2441 C C . PRO A 1 313 ? 6.704 6.070 31.821 1.00 98.25 313 PRO A C 1
ATOM 2443 O O . PRO A 1 313 ? 7.315 7.081 31.487 1.00 98.25 313 PRO A O 1
ATOM 2446 N N . LYS A 1 314 ? 7.231 4.843 31.715 1.00 98.50 314 LYS A N 1
ATOM 2447 C CA . LYS A 1 314 ? 8.611 4.586 31.276 1.00 98.50 314 LYS A CA 1
ATOM 2448 C C . LYS A 1 314 ? 8.800 4.831 29.780 1.00 98.50 314 LYS A C 1
ATOM 2450 O O . LYS A 1 314 ? 9.856 5.308 29.374 1.00 98.50 314 LYS A O 1
ATOM 2455 N N . LEU A 1 315 ? 7.783 4.546 28.965 1.00 98.69 315 LEU A N 1
ATOM 2456 C CA . LEU A 1 315 ? 7.806 4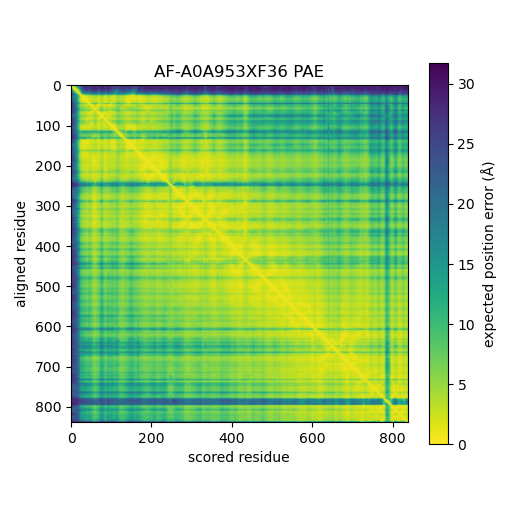.858 27.534 1.00 98.69 315 LEU A CA 1
ATOM 2457 C C . LEU A 1 315 ? 7.866 6.369 27.294 1.00 98.69 315 LEU A C 1
ATOM 2459 O O . LEU A 1 315 ? 8.655 6.817 26.470 1.00 98.69 315 LEU A O 1
ATOM 2463 N N . ILE A 1 316 ? 7.108 7.163 28.055 1.00 98.69 316 ILE A N 1
ATOM 2464 C CA . ILE A 1 316 ? 7.187 8.629 27.987 1.00 98.69 316 ILE A CA 1
ATOM 2465 C C . ILE A 1 316 ? 8.599 9.118 28.344 1.00 98.69 316 ILE A C 1
ATOM 2467 O O . ILE A 1 316 ? 9.149 9.959 27.635 1.00 98.69 316 ILE A O 1
ATOM 2471 N N . ASP A 1 317 ? 9.196 8.591 29.419 1.00 98.56 317 ASP A N 1
ATOM 2472 C CA . ASP A 1 317 ? 10.559 8.956 29.829 1.00 98.56 317 ASP A CA 1
ATOM 2473 C C . ASP A 1 317 ? 11.593 8.598 28.740 1.00 98.56 317 ASP A C 1
ATOM 2475 O O . ASP A 1 317 ? 12.510 9.377 28.458 1.00 98.56 317 ASP A O 1
ATOM 2479 N N . CYS A 1 318 ? 11.420 7.440 28.092 1.00 98.62 318 CYS A N 1
ATOM 2480 C CA . CYS A 1 318 ? 12.235 6.997 26.961 1.00 98.62 318 CYS A CA 1
ATOM 2481 C C . CYS A 1 318 ? 12.112 7.958 25.767 1.00 98.62 318 CYS A C 1
ATOM 2483 O O . CYS A 1 318 ? 13.130 8.439 25.267 1.00 98.62 318 CYS A O 1
ATOM 2485 N N . ILE A 1 319 ? 10.886 8.315 25.369 1.00 98.62 319 ILE A N 1
ATOM 2486 C CA . ILE A 1 319 ? 10.621 9.270 24.282 1.00 98.62 319 ILE A CA 1
ATOM 2487 C C . ILE A 1 319 ? 11.270 10.625 24.570 1.00 98.62 319 ILE A C 1
ATOM 2489 O O . ILE A 1 319 ? 11.852 11.226 23.678 1.00 98.62 319 ILE A O 1
ATOM 2493 N N . GLU A 1 320 ? 11.224 11.113 25.807 1.00 98.38 320 GLU A N 1
ATOM 2494 C CA . GLU A 1 320 ? 11.783 12.425 26.149 1.00 98.38 320 GLU A CA 1
ATOM 2495 C C . GLU A 1 320 ? 13.319 12.465 26.077 1.00 98.38 320 GLU A C 1
ATOM 2497 O O . GLU A 1 320 ? 13.900 13.488 25.704 1.00 98.38 320 GLU A O 1
ATOM 2502 N N . SER A 1 321 ? 13.991 11.370 26.454 1.00 97.38 321 SER A N 1
ATOM 2503 C CA . SER A 1 321 ? 15.408 11.427 26.841 1.00 97.38 321 SER A CA 1
ATOM 2504 C C . SER A 1 321 ? 16.342 10.438 26.144 1.00 97.38 321 SER A C 1
ATOM 2506 O O . SER A 1 321 ? 17.533 10.735 26.032 1.00 97.38 321 SER A O 1
ATOM 2508 N N . ASP A 1 322 ? 15.856 9.309 25.623 1.00 98.25 322 ASP A N 1
ATOM 2509 C CA . ASP A 1 322 ? 16.718 8.270 25.042 1.00 98.25 322 ASP A CA 1
ATOM 2510 C C . ASP A 1 322 ? 17.300 8.727 23.697 1.00 98.25 322 ASP A C 1
ATOM 2512 O O . ASP A 1 322 ? 16.571 9.228 22.849 1.00 98.25 322 ASP A O 1
ATOM 2516 N N . ARG A 1 323 ? 18.619 8.621 23.514 1.00 97.12 323 ARG A N 1
ATOM 2517 C CA . ARG A 1 323 ? 19.352 9.078 22.312 1.00 97.12 323 ARG A CA 1
ATOM 2518 C C . ARG A 1 323 ? 19.949 7.923 21.512 1.00 97.12 323 ARG A C 1
ATOM 2520 O O . ARG A 1 323 ? 20.696 8.163 20.573 1.00 97.12 323 ARG A O 1
ATOM 2527 N N . ARG A 1 324 ? 19.716 6.680 21.933 1.00 98.25 324 ARG A N 1
ATOM 2528 C CA . ARG A 1 324 ? 20.279 5.508 21.262 1.00 98.25 324 ARG A CA 1
ATOM 2529 C C . ARG A 1 324 ? 19.613 5.326 19.905 1.00 98.25 324 ARG A C 1
ATOM 2531 O O . ARG A 1 324 ? 18.427 5.622 19.753 1.00 98.25 324 ARG A O 1
ATOM 2538 N N . LEU A 1 325 ? 20.361 4.782 18.956 1.00 98.50 325 LEU A N 1
ATOM 2539 C CA . LEU A 1 325 ? 19.831 4.378 17.658 1.00 98.50 325 LEU A CA 1
ATOM 2540 C C . LEU A 1 325 ? 19.307 2.937 17.714 1.00 98.50 325 LEU A C 1
ATOM 2542 O O . LEU A 1 325 ? 19.807 2.107 18.482 1.00 98.50 325 LEU A O 1
ATOM 2546 N N . THR A 1 326 ? 18.283 2.648 16.915 1.00 98.31 326 THR A N 1
ATOM 2547 C CA . THR A 1 326 ? 17.803 1.284 16.643 1.00 98.31 326 THR A CA 1
ATOM 2548 C C . THR A 1 326 ? 18.683 0.622 15.580 1.00 98.31 326 THR A C 1
ATOM 2550 O O . THR A 1 326 ? 19.743 1.128 15.241 1.00 98.31 326 THR A O 1
ATOM 2553 N N . ARG A 1 327 ? 18.267 -0.520 15.042 1.00 97.50 327 ARG A N 1
ATOM 2554 C CA . ARG A 1 327 ? 18.826 -1.131 13.830 1.00 97.50 327 ARG A CA 1
ATOM 2555 C C . ARG A 1 327 ? 17.878 -0.979 12.644 1.00 97.50 327 ARG A C 1
ATOM 2557 O O . ARG A 1 327 ? 18.021 -1.718 11.684 1.00 97.50 327 ARG A O 1
ATOM 2564 N N . SER A 1 328 ? 16.903 -0.078 12.718 1.00 97.00 328 SER A N 1
ATOM 2565 C CA . SER A 1 328 ? 15.915 0.189 11.671 1.00 97.00 328 SER A CA 1
ATOM 2566 C C . SER A 1 328 ? 16.257 1.483 10.943 1.00 97.00 328 SER A C 1
ATOM 2568 O O . SER A 1 328 ? 16.870 2.382 11.522 1.00 97.00 328 SER A O 1
ATOM 2570 N N . MET A 1 329 ? 15.856 1.586 9.680 1.00 96.44 329 MET A N 1
ATOM 2571 C CA . MET A 1 329 ? 16.114 2.767 8.865 1.00 96.44 329 MET A CA 1
ATOM 2572 C C . MET A 1 329 ? 14.957 3.030 7.914 1.00 96.44 329 MET A C 1
ATOM 2574 O O . MET A 1 329 ? 14.424 2.098 7.315 1.00 96.44 329 MET A O 1
ATOM 2578 N N . HIS A 1 330 ? 14.603 4.303 7.803 1.00 96.06 330 HIS A N 1
ATOM 2579 C CA . HIS A 1 330 ? 13.624 4.843 6.874 1.00 96.06 330 HIS A CA 1
ATOM 2580 C C . HIS A 1 330 ? 14.349 5.576 5.740 1.00 96.06 330 HIS A C 1
ATOM 2582 O O . HIS A 1 330 ? 15.387 6.211 5.957 1.00 96.06 330 HIS A O 1
ATOM 2588 N N . PHE A 1 331 ? 13.834 5.464 4.522 1.00 93.75 331 PHE A N 1
ATOM 2589 C CA . PHE A 1 331 ? 14.359 6.135 3.338 1.00 93.75 331 PHE A CA 1
ATOM 2590 C C . PHE A 1 331 ? 13.232 6.332 2.318 1.00 93.75 331 PHE A C 1
ATOM 2592 O O . PHE A 1 331 ? 12.360 5.495 2.177 1.00 93.75 331 PHE A O 1
ATOM 2599 N N . TRP A 1 332 ? 13.217 7.421 1.553 1.00 90.19 332 TRP A N 1
ATOM 2600 C CA . TRP A 1 332 ? 12.081 7.653 0.648 1.00 90.19 332 TRP A CA 1
ATOM 2601 C C . TRP A 1 332 ? 12.019 6.638 -0.511 1.00 90.19 332 TRP A C 1
ATOM 2603 O O . TRP A 1 332 ? 11.024 5.940 -0.691 1.00 90.19 332 TRP A O 1
ATOM 2613 N N . ARG A 1 333 ? 13.109 6.543 -1.274 1.00 90.19 333 ARG A N 1
ATOM 2614 C CA . ARG A 1 333 ? 13.365 5.528 -2.306 1.00 90.19 333 ARG A CA 1
ATOM 2615 C C . ARG A 1 333 ? 14.799 5.049 -2.129 1.00 90.19 333 ARG A C 1
ATOM 2617 O O . ARG A 1 333 ? 15.625 5.825 -1.636 1.00 90.19 333 ARG A O 1
ATOM 2624 N N . ASP A 1 334 ? 15.114 3.808 -2.475 1.00 89.06 334 ASP A N 1
ATOM 2625 C CA . ASP A 1 334 ? 16.482 3.303 -2.287 1.00 89.06 334 ASP A CA 1
ATOM 2626 C C . ASP A 1 334 ? 17.495 4.083 -3.122 1.00 89.06 334 ASP A C 1
ATOM 2628 O O . ASP A 1 334 ? 18.591 4.364 -2.646 1.00 89.06 334 ASP A O 1
ATOM 2632 N N . PHE A 1 335 ? 17.101 4.554 -4.295 1.00 88.25 335 PHE A N 1
ATOM 2633 C CA . PHE A 1 335 ? 17.926 5.400 -5.144 1.00 88.25 335 PHE A CA 1
ATOM 2634 C C . PHE A 1 335 ? 17.979 6.878 -4.724 1.00 88.25 335 PHE A C 1
ATOM 2636 O O . PHE A 1 335 ? 18.629 7.686 -5.382 1.00 88.25 335 PHE A O 1
ATOM 2643 N N . ALA A 1 336 ? 17.319 7.275 -3.632 1.00 90.88 336 ALA A N 1
ATOM 2644 C CA . ALA A 1 336 ? 17.552 8.579 -3.011 1.00 90.88 336 ALA A CA 1
ATOM 2645 C C . ALA A 1 336 ? 18.720 8.480 -2.020 1.00 90.88 336 ALA A C 1
ATOM 2647 O O . ALA A 1 336 ? 18.836 7.490 -1.309 1.00 90.88 336 ALA A O 1
ATOM 2648 N N . GLN A 1 337 ? 19.542 9.522 -1.879 1.00 92.38 337 GLN A N 1
ATOM 2649 C CA . GLN A 1 337 ? 20.670 9.529 -0.929 1.00 92.38 337 GLN A CA 1
ATOM 2650 C C . GLN A 1 337 ? 20.269 9.819 0.535 1.00 92.38 337 GLN A C 1
ATOM 2652 O O . GLN A 1 337 ? 21.118 10.065 1.382 1.00 92.38 337 GLN A O 1
ATOM 2657 N N . SER A 1 338 ? 18.977 9.822 0.868 1.00 91.75 338 SER A N 1
ATOM 2658 C CA . SER A 1 338 ? 18.523 10.058 2.245 1.00 91.75 338 SER A CA 1
ATOM 2659 C C . SER A 1 338 ? 18.370 8.741 3.007 1.00 91.75 338 SER A C 1
ATOM 2661 O O . SER A 1 338 ? 17.716 7.811 2.521 1.00 91.75 338 SER A O 1
ATOM 2663 N N . ARG A 1 339 ? 18.966 8.657 4.199 1.00 95.00 339 ARG A N 1
ATOM 2664 C CA . ARG A 1 339 ? 18.867 7.533 5.139 1.00 95.00 339 ARG A CA 1
ATOM 2665 C C . ARG A 1 339 ? 18.642 8.060 6.551 1.00 95.00 339 ARG A C 1
ATOM 2667 O O . ARG A 1 339 ? 19.541 8.658 7.142 1.00 95.00 339 ARG A O 1
ATOM 2674 N N . THR A 1 340 ? 17.479 7.775 7.126 1.00 96.62 340 THR A N 1
ATOM 2675 C CA . THR A 1 340 ? 17.195 8.073 8.533 1.00 96.62 340 THR A CA 1
ATOM 2676 C C . THR A 1 340 ? 17.282 6.793 9.352 1.00 96.62 340 THR A C 1
ATOM 2678 O O . THR A 1 340 ? 16.376 5.962 9.328 1.00 96.62 340 THR A O 1
ATOM 2681 N N . VAL A 1 341 ? 18.375 6.607 10.091 1.00 97.81 341 VAL A N 1
ATOM 2682 C CA . VAL A 1 341 ? 18.482 5.547 11.100 1.00 97.81 341 VAL A CA 1
ATOM 2683 C C . VAL A 1 341 ? 17.602 5.931 12.287 1.00 97.81 341 VAL A C 1
ATOM 2685 O O . VAL A 1 341 ? 17.823 6.956 12.933 1.00 97.81 341 VAL A O 1
ATOM 2688 N N . LEU A 1 342 ? 16.599 5.107 12.585 1.00 98.00 342 LEU A N 1
ATOM 2689 C CA . LEU A 1 342 ? 15.568 5.467 13.555 1.00 98.00 342 LEU A CA 1
ATOM 2690 C C . LEU A 1 342 ? 16.110 5.396 14.986 1.00 98.00 342 LEU A C 1
ATOM 2692 O O . LEU A 1 342 ? 16.790 4.436 15.363 1.00 98.00 342 LEU A O 1
ATOM 2696 N N . GLY A 1 343 ? 15.785 6.389 15.808 1.00 98.19 343 GLY A N 1
ATOM 2697 C CA . GLY A 1 343 ? 16.126 6.430 17.228 1.00 98.19 343 GLY A CA 1
ATOM 2698 C C . GLY A 1 343 ? 15.212 5.543 18.077 1.00 98.19 343 GLY A C 1
ATOM 2699 O O . GLY A 1 343 ? 14.058 5.309 17.737 1.00 98.19 343 GLY A O 1
ATOM 2700 N N . VAL A 1 344 ? 15.686 5.094 19.244 1.00 98.56 344 VAL A N 1
ATOM 2701 C CA . VAL A 1 344 ? 14.928 4.244 20.195 1.00 98.56 344 VAL A CA 1
ATOM 2702 C C . VAL A 1 344 ? 13.591 4.854 20.629 1.00 98.56 344 VAL A C 1
ATOM 2704 O O . VAL A 1 344 ? 12.650 4.140 20.979 1.00 98.56 344 VAL A O 1
ATOM 2707 N N . ARG A 1 345 ? 13.476 6.180 20.571 1.00 98.38 345 ARG A N 1
ATOM 2708 C CA . ARG A 1 345 ? 12.232 6.892 20.873 1.00 98.38 345 ARG A CA 1
ATOM 2709 C C . ARG A 1 345 ? 11.083 6.509 19.963 1.00 98.38 345 ARG A C 1
ATOM 2711 O O . ARG A 1 345 ? 9.937 6.589 20.383 1.00 98.38 345 ARG A O 1
ATOM 2718 N N . GLU A 1 346 ? 11.384 6.140 18.730 1.00 97.81 346 GLU A N 1
ATOM 2719 C CA . GLU A 1 346 ? 10.384 5.876 17.715 1.00 97.81 346 GLU A CA 1
ATOM 2720 C C . GLU A 1 346 ? 9.615 4.573 17.965 1.00 97.81 346 GLU A C 1
ATOM 2722 O O . GLU A 1 346 ? 8.396 4.646 18.120 1.00 97.81 346 GLU A O 1
ATOM 2727 N N . PRO A 1 347 ? 10.256 3.404 18.182 1.00 98.44 347 PRO A N 1
ATOM 2728 C CA . PRO A 1 347 ? 9.527 2.216 18.622 1.00 98.44 347 PRO A CA 1
ATOM 2729 C C . PRO A 1 347 ? 8.875 2.389 20.006 1.00 98.44 347 PRO A C 1
ATOM 2731 O O . PRO A 1 347 ? 7.838 1.782 20.273 1.00 98.44 347 PRO A O 1
ATOM 2734 N N . ALA A 1 348 ? 9.424 3.237 20.888 1.00 98.62 348 ALA A N 1
ATOM 2735 C CA . ALA A 1 348 ? 8.757 3.582 22.148 1.00 98.62 348 ALA A CA 1
ATOM 2736 C C . ALA A 1 348 ? 7.462 4.387 21.919 1.00 98.62 348 ALA A C 1
ATOM 2738 O O . ALA A 1 348 ? 6.462 4.151 22.603 1.00 98.62 348 ALA A O 1
ATOM 2739 N N . LEU A 1 349 ? 7.468 5.301 20.943 1.00 98.56 349 LEU A N 1
ATOM 2740 C CA . LEU A 1 349 ? 6.297 6.063 20.519 1.00 98.56 349 LEU A CA 1
ATOM 2741 C C . LEU A 1 349 ? 5.246 5.161 19.856 1.00 98.56 349 LEU A C 1
ATOM 2743 O O . LEU A 1 349 ? 4.077 5.218 20.225 1.00 98.56 349 LEU A O 1
ATOM 2747 N N . VAL A 1 350 ? 5.656 4.261 18.962 1.00 98.00 350 VAL A N 1
ATOM 2748 C CA . VAL A 1 350 ? 4.773 3.236 18.374 1.00 98.00 350 VAL A CA 1
ATOM 2749 C C . VAL A 1 350 ? 4.090 2.409 19.466 1.00 98.00 350 VAL A C 1
ATOM 2751 O O . VAL A 1 350 ? 2.864 2.265 19.464 1.00 98.00 350 VAL A O 1
ATOM 2754 N N . ALA A 1 351 ? 4.848 1.928 20.459 1.00 98.31 351 ALA A N 1
ATOM 2755 C CA . ALA A 1 351 ? 4.290 1.166 21.575 1.00 98.31 351 ALA A CA 1
ATOM 2756 C C . ALA A 1 351 ? 3.269 1.985 22.382 1.00 98.31 351 ALA A C 1
ATOM 2758 O O . ALA A 1 351 ? 2.165 1.506 22.637 1.00 98.31 351 ALA A O 1
ATOM 2759 N N . ILE A 1 352 ? 3.594 3.223 22.781 1.00 98.25 352 ILE A N 1
ATOM 2760 C CA . ILE A 1 352 ? 2.679 4.026 23.608 1.00 98.25 352 ILE A CA 1
ATOM 2761 C C . ILE A 1 352 ? 1.425 4.460 22.840 1.00 98.25 352 ILE A C 1
ATOM 2763 O O . ILE A 1 352 ? 0.337 4.404 23.411 1.00 98.25 352 ILE A O 1
ATOM 2767 N N . MET A 1 353 ? 1.542 4.835 21.561 1.00 97.75 353 MET A N 1
ATOM 2768 C CA . MET A 1 353 ? 0.389 5.171 20.718 1.00 97.75 353 MET A CA 1
ATOM 2769 C C . MET A 1 353 ? -0.520 3.957 20.536 1.00 97.75 353 MET A C 1
ATOM 2771 O O . MET A 1 353 ? -1.734 4.088 20.634 1.00 97.75 353 MET A O 1
ATOM 2775 N N . THR A 1 354 ? 0.052 2.759 20.384 1.00 96.94 354 THR A N 1
ATOM 2776 C CA . THR A 1 354 ? -0.716 1.508 20.294 1.00 96.94 354 THR A CA 1
ATOM 2777 C C . THR A 1 354 ? -1.384 1.136 21.625 1.00 96.94 354 THR A C 1
ATOM 2779 O O . THR A 1 354 ? -2.532 0.696 21.639 1.00 96.94 354 THR A O 1
ATOM 2782 N N . ILE A 1 355 ? -0.715 1.336 22.767 1.00 97.06 355 ILE A N 1
ATOM 2783 C CA . ILE A 1 355 ? -1.292 1.082 24.103 1.00 97.06 355 ILE A CA 1
ATOM 2784 C C . ILE A 1 355 ? -2.451 2.038 24.395 1.00 97.06 355 ILE A C 1
ATOM 2786 O O . ILE A 1 355 ? -3.488 1.618 24.905 1.00 97.06 355 ILE A O 1
ATOM 2790 N N . LEU A 1 356 ? -2.254 3.326 24.118 1.00 96.75 356 LEU A N 1
ATOM 2791 C CA . LEU A 1 356 ? -3.223 4.375 24.425 1.00 96.75 356 LEU A CA 1
ATOM 2792 C C . LEU A 1 356 ? -4.296 4.531 23.341 1.00 96.75 356 LEU A C 1
ATOM 2794 O O . LEU A 1 356 ? -5.314 5.164 23.616 1.00 96.75 356 LEU A O 1
ATOM 2798 N N . GLN A 1 357 ? -4.060 3.960 22.154 1.00 95.44 357 GLN A N 1
ATOM 2799 C CA . GLN A 1 357 ? -4.833 4.156 20.926 1.00 95.44 357 GLN A CA 1
ATOM 2800 C C . GLN A 1 357 ? -4.990 5.640 20.572 1.00 95.44 357 GLN A C 1
ATOM 2802 O O . GLN A 1 357 ? -6.075 6.070 20.199 1.00 95.44 357 GLN A O 1
ATOM 2807 N N . VAL A 1 358 ? -3.906 6.412 20.712 1.00 94.12 358 VAL A N 1
ATOM 2808 C CA . VAL A 1 358 ? -3.884 7.838 20.354 1.00 94.12 358 VAL A CA 1
ATOM 2809 C C . VAL A 1 358 ? -2.780 8.182 19.372 1.00 94.12 358 VAL A C 1
ATOM 2811 O O . VAL A 1 358 ? -1.632 7.771 19.555 1.00 94.12 358 VAL A O 1
ATOM 2814 N N . GLU A 1 359 ? -3.110 9.009 18.393 1.00 92.19 359 GLU A N 1
ATOM 2815 C CA . GLU A 1 359 ? -2.189 9.620 17.439 1.00 92.19 359 GLU A CA 1
ATOM 2816 C C . GLU A 1 359 ? -1.519 10.845 18.079 1.00 92.19 359 GLU A C 1
ATOM 2818 O O . GLU A 1 359 ? -1.920 11.998 17.933 1.00 92.19 359 GLU A O 1
ATOM 2823 N N . ALA A 1 360 ? -0.470 10.594 18.866 1.00 92.38 360 ALA A N 1
ATOM 2824 C CA . ALA A 1 360 ? 0.374 11.663 19.415 1.00 92.38 360 ALA A CA 1
ATOM 2825 C C . ALA A 1 360 ? 1.368 12.225 18.379 1.00 92.38 360 ALA A C 1
ATOM 2827 O O . ALA A 1 360 ? 2.000 13.259 18.612 1.00 92.38 360 ALA A O 1
ATOM 2828 N N . PHE A 1 361 ? 1.516 11.519 17.262 1.00 93.12 361 PHE A N 1
ATOM 2829 C CA . PHE A 1 361 ? 2.334 11.861 16.116 1.00 93.12 361 PHE A CA 1
ATOM 2830 C C . PHE A 1 361 ? 1.668 11.289 14.868 1.00 93.12 361 PHE A C 1
ATOM 2832 O O . PHE A 1 361 ? 1.262 10.131 14.872 1.00 93.12 361 PHE A O 1
ATOM 2839 N N . GLU A 1 362 ? 1.635 12.085 13.809 1.00 87.88 362 GLU A N 1
ATOM 2840 C CA . GLU A 1 362 ? 1.211 11.667 12.480 1.00 87.88 362 GLU A CA 1
ATOM 2841 C C . GLU A 1 362 ? 2.274 12.137 11.474 1.00 87.88 362 GLU A C 1
ATOM 2843 O O . GLU A 1 362 ? 2.702 13.303 11.554 1.00 87.88 362 GLU A O 1
ATOM 2848 N N . PRO A 1 363 ? 2.763 11.250 10.590 1.00 89.31 363 PRO A N 1
ATOM 2849 C CA . PRO A 1 363 ? 3.668 11.637 9.517 1.00 89.31 363 PRO A CA 1
ATOM 2850 C C . PRO A 1 363 ? 2.903 12.453 8.469 1.00 89.31 363 PRO A C 1
ATOM 2852 O O . PRO A 1 363 ? 1.839 12.040 8.018 1.00 89.31 363 PRO A O 1
ATOM 2855 N N . VAL A 1 364 ? 3.444 13.598 8.049 1.00 89.31 364 VAL A N 1
ATOM 2856 C CA . VAL A 1 364 ? 2.761 14.484 7.076 1.00 89.31 364 VAL A CA 1
ATOM 2857 C C . VAL A 1 364 ? 3.170 14.234 5.621 1.00 89.31 364 VAL A C 1
ATOM 2859 O O . VAL A 1 364 ? 2.614 14.836 4.707 1.00 89.31 364 VAL A O 1
ATOM 2862 N N . ALA A 1 365 ? 4.173 13.383 5.395 1.00 88.75 365 ALA A N 1
ATOM 2863 C CA . ALA A 1 365 ? 4.677 13.027 4.074 1.00 88.75 365 ALA A CA 1
ATOM 2864 C C . ALA A 1 365 ? 5.385 11.666 4.111 1.00 88.75 365 ALA A C 1
ATOM 2866 O O . ALA A 1 365 ? 5.818 11.207 5.166 1.00 88.75 365 ALA A O 1
ATOM 2867 N N . THR A 1 366 ? 5.601 11.063 2.941 1.00 86.69 366 THR A N 1
ATOM 2868 C CA . THR A 1 366 ? 6.299 9.772 2.787 1.00 86.69 366 THR A CA 1
ATOM 2869 C C . THR A 1 366 ? 7.770 9.786 3.215 1.00 86.69 366 THR A C 1
ATOM 2871 O O . THR A 1 366 ? 8.408 8.746 3.211 1.00 86.69 366 THR A O 1
ATOM 2874 N N . GLY A 1 367 ? 8.340 10.959 3.499 1.00 86.88 367 GLY A N 1
ATOM 2875 C CA . GLY A 1 367 ? 9.704 11.118 4.009 1.00 86.88 367 GLY A CA 1
ATOM 2876 C C . GLY A 1 367 ? 9.767 11.651 5.442 1.00 86.88 367 GLY A C 1
ATOM 2877 O O . GLY A 1 367 ? 10.859 11.959 5.904 1.00 86.88 367 GLY A O 1
ATOM 2878 N N . ASP A 1 368 ? 8.625 11.813 6.120 1.00 91.38 368 ASP A N 1
ATOM 2879 C CA . ASP A 1 368 ? 8.557 12.276 7.510 1.00 91.38 368 ASP A CA 1
ATOM 2880 C C . ASP A 1 368 ? 8.551 11.081 8.468 1.00 91.38 368 ASP A C 1
ATOM 2882 O O . ASP A 1 368 ? 7.854 10.088 8.254 1.00 91.38 368 ASP A O 1
ATOM 2886 N N . ASP A 1 369 ? 9.329 11.197 9.536 1.00 93.25 369 ASP A N 1
ATOM 2887 C CA . ASP A 1 369 ? 9.433 10.207 10.603 1.00 93.25 369 ASP A CA 1
ATOM 2888 C C . ASP A 1 369 ? 9.736 10.898 11.935 1.00 93.25 369 ASP A C 1
ATOM 2890 O O . ASP A 1 369 ? 10.168 12.057 11.991 1.00 93.25 369 ASP A O 1
ATOM 2894 N N . PHE A 1 370 ? 9.480 10.209 13.046 1.00 96.19 370 PHE A N 1
ATOM 2895 C CA . PHE A 1 370 ? 9.604 10.840 14.359 1.00 96.19 370 PHE A CA 1
ATOM 2896 C C . PHE A 1 370 ? 11.054 11.196 14.706 1.00 96.19 370 PHE A C 1
ATOM 2898 O O . PHE A 1 370 ? 11.296 12.212 15.367 1.00 96.19 370 PHE A O 1
ATOM 2905 N N . SER A 1 371 ? 12.012 10.392 14.244 1.00 95.25 371 SER A N 1
ATOM 2906 C CA . SER A 1 371 ? 13.441 10.618 14.461 1.00 95.25 371 SER A CA 1
ATOM 2907 C C . SER A 1 371 ? 13.926 11.913 13.801 1.00 95.25 371 SER A C 1
ATOM 2909 O O . SER A 1 371 ? 14.641 12.693 14.438 1.00 95.25 371 SER A O 1
ATOM 2911 N N . SER A 1 372 ? 13.455 12.213 12.590 1.00 92.31 372 SER A N 1
ATOM 2912 C CA . SER A 1 372 ? 13.802 13.416 11.824 1.00 92.31 372 SER A CA 1
ATOM 2913 C C . SER A 1 372 ? 13.360 14.726 12.497 1.00 92.31 372 SER A C 1
ATOM 2915 O O . SER A 1 372 ? 13.989 15.769 12.315 1.00 92.31 372 SER A O 1
ATOM 2917 N N . ARG A 1 373 ? 12.330 14.687 13.359 1.00 91.06 373 ARG A N 1
ATOM 2918 C CA . ARG A 1 373 ? 11.857 15.860 14.128 1.00 91.06 373 ARG A CA 1
ATOM 2919 C C . ARG A 1 373 ? 12.762 16.229 15.311 1.00 91.06 373 ARG A C 1
ATOM 2921 O O . ARG A 1 373 ? 12.562 17.270 15.949 1.00 91.06 373 ARG A O 1
ATOM 2928 N N . GLY A 1 374 ? 13.755 15.393 15.615 1.00 93.50 374 GLY A N 1
ATOM 2929 C CA . GLY A 1 374 ? 14.827 15.684 16.559 1.00 93.50 374 GLY A CA 1
ATOM 2930 C C . GLY A 1 374 ? 14.390 15.833 18.021 1.00 93.50 374 GLY A C 1
ATOM 2931 O O . GLY A 1 374 ? 13.328 15.395 18.468 1.00 93.50 374 GLY A O 1
ATOM 2932 N N . GLU A 1 375 ? 15.263 16.447 18.820 1.00 95.25 375 GLU A N 1
ATOM 2933 C CA . GLU A 1 375 ? 15.104 16.548 20.275 1.00 95.25 375 GLU A CA 1
ATOM 2934 C C . GLU A 1 375 ? 13.873 17.341 20.722 1.00 95.25 375 GLU A C 1
ATOM 2936 O O . GLU A 1 375 ? 13.171 16.927 21.646 1.00 95.25 375 GLU A O 1
ATOM 2941 N N . GLU A 1 376 ? 13.627 18.484 20.093 1.00 96.25 376 GLU A N 1
ATOM 2942 C CA . GLU A 1 376 ? 12.541 19.373 20.500 1.00 96.25 376 GLU A CA 1
ATOM 2943 C C . GLU A 1 376 ? 11.175 18.782 20.133 1.00 96.25 376 GLU A C 1
ATOM 2945 O O . GLU A 1 376 ? 10.240 18.851 20.937 1.00 96.25 376 GLU A O 1
ATOM 2950 N N . GLY A 1 377 ? 11.076 18.103 18.980 1.00 95.56 377 GLY A N 1
ATOM 2951 C CA . GLY A 1 377 ? 9.901 17.311 18.616 1.00 95.56 377 GLY A CA 1
ATOM 2952 C C . GLY A 1 377 ? 9.608 16.220 19.648 1.00 95.56 377 GLY A C 1
ATOM 2953 O O . GLY A 1 377 ? 8.481 16.116 20.138 1.00 95.56 377 GLY A O 1
ATOM 2954 N N . ALA A 1 378 ? 10.639 15.481 20.066 1.00 97.06 378 ALA A N 1
ATOM 2955 C CA . ALA A 1 378 ? 10.511 14.427 21.068 1.00 97.06 378 ALA A CA 1
ATOM 2956 C C . ALA A 1 378 ? 10.030 14.940 22.438 1.00 97.06 378 ALA A C 1
ATOM 2958 O O . ALA A 1 378 ? 9.097 14.379 23.019 1.00 97.06 378 ALA A O 1
ATOM 2959 N N . LYS A 1 379 ? 10.594 16.050 22.936 1.00 97.69 379 LYS A N 1
ATOM 2960 C CA . LYS A 1 379 ? 10.146 16.687 24.190 1.00 97.69 379 LYS A CA 1
ATOM 2961 C C . LYS A 1 379 ? 8.702 17.177 24.106 1.00 97.69 379 LYS A C 1
ATOM 2963 O O . LYS A 1 379 ? 7.946 17.014 25.065 1.00 97.69 379 LYS A O 1
ATOM 2968 N N . LYS A 1 380 ? 8.298 17.757 22.969 1.00 97.62 380 LYS A N 1
ATOM 2969 C CA . LYS A 1 380 ? 6.921 18.227 22.746 1.00 97.62 380 LYS A CA 1
ATOM 2970 C C . LYS A 1 380 ? 5.924 17.068 22.815 1.00 97.62 380 LYS A C 1
ATOM 2972 O O . LYS A 1 380 ? 4.937 17.168 23.545 1.00 97.62 380 LYS A O 1
ATOM 2977 N N . VAL A 1 381 ? 6.210 15.966 22.119 1.00 97.56 381 VAL A N 1
ATOM 2978 C CA . VAL A 1 381 ? 5.365 14.760 22.127 1.00 97.56 381 VAL A CA 1
ATOM 2979 C C . VAL A 1 381 ? 5.318 14.131 23.522 1.00 97.56 381 VAL A C 1
ATOM 2981 O O . VAL A 1 381 ? 4.232 13.847 24.029 1.00 97.56 381 VAL A O 1
ATOM 2984 N N . ALA A 1 382 ? 6.455 14.004 24.213 1.00 98.44 382 ALA A N 1
ATOM 2985 C CA . ALA A 1 382 ? 6.479 13.509 25.590 1.00 98.44 382 ALA A CA 1
ATOM 2986 C C . ALA A 1 382 ? 5.634 14.383 26.536 1.00 98.44 382 ALA A C 1
ATOM 2988 O O . ALA A 1 382 ? 4.848 13.859 27.326 1.00 98.44 382 ALA A O 1
ATOM 2989 N N . ALA A 1 383 ? 5.724 15.713 26.437 1.00 98.19 383 ALA A N 1
ATOM 2990 C CA . ALA A 1 383 ? 4.916 16.629 27.243 1.00 98.19 383 ALA A CA 1
ATOM 2991 C C . ALA A 1 383 ? 3.408 16.483 26.966 1.00 98.19 383 ALA A C 1
ATOM 2993 O O . ALA A 1 383 ? 2.606 16.474 27.909 1.00 98.19 383 ALA A O 1
ATOM 2994 N N . GLN A 1 384 ? 3.017 16.316 25.698 1.00 97.12 384 GLN A N 1
ATOM 2995 C CA . GLN A 1 384 ? 1.635 16.027 25.301 1.00 97.12 384 GLN A CA 1
ATOM 2996 C C . GLN A 1 384 ? 1.149 14.703 25.900 1.00 97.12 384 GLN A C 1
ATOM 2998 O O . GLN A 1 384 ? 0.090 14.675 26.530 1.00 97.12 384 GLN A O 1
ATOM 3003 N N . LEU A 1 385 ? 1.944 13.637 25.797 1.00 98.12 385 LEU A N 1
ATOM 3004 C CA . LEU A 1 385 ? 1.629 12.323 26.364 1.00 98.12 385 LEU A CA 1
ATOM 3005 C C . LEU A 1 385 ? 1.535 12.364 27.895 1.00 98.12 385 LEU A C 1
ATOM 3007 O O . LEU A 1 385 ? 0.618 11.775 28.464 1.00 98.12 385 LEU A O 1
ATOM 3011 N N . ARG A 1 386 ? 2.404 13.115 28.589 1.00 98.38 386 ARG A N 1
ATOM 3012 C CA . ARG A 1 386 ? 2.293 13.328 30.048 1.00 98.38 386 ARG A CA 1
ATOM 3013 C C . ARG A 1 386 ? 0.994 14.029 30.416 1.00 98.38 386 ARG A C 1
ATOM 3015 O O . ARG A 1 386 ? 0.341 13.630 31.382 1.00 98.38 386 ARG A O 1
ATOM 3022 N N . LYS A 1 387 ? 0.622 15.077 29.672 1.00 97.38 387 LYS A N 1
ATOM 3023 C CA . LYS A 1 387 ? -0.638 15.802 29.885 1.00 97.38 387 LYS A CA 1
ATOM 3024 C C . LYS A 1 387 ? -1.826 14.863 29.687 1.00 97.38 387 LYS A C 1
ATOM 3026 O O . LYS A 1 387 ? -2.665 14.774 30.583 1.00 97.38 387 LYS A O 1
ATOM 3031 N N . TYR A 1 388 ? -1.842 14.126 28.577 1.00 97.12 388 TYR A N 1
ATOM 3032 C CA . TYR A 1 388 ? -2.865 13.130 28.275 1.00 97.12 388 TYR A CA 1
ATOM 3033 C C . TYR A 1 388 ? -2.969 12.085 29.390 1.00 97.12 388 TYR A C 1
ATOM 3035 O O . TYR A 1 388 ? -4.032 11.910 29.981 1.00 97.12 388 TYR A O 1
ATOM 3043 N N . TRP A 1 389 ? -1.856 11.444 29.753 1.00 97.69 389 TRP A N 1
ATOM 3044 C CA . TRP A 1 389 ? -1.830 10.381 30.756 1.00 97.69 389 TRP A CA 1
ATOM 3045 C C . TRP A 1 389 ? -2.298 10.863 32.132 1.00 97.69 389 TRP A C 1
ATOM 3047 O O . TRP A 1 389 ? -3.072 10.185 32.806 1.00 97.69 389 TRP A O 1
ATOM 3057 N N . LYS A 1 390 ? -1.913 12.078 32.535 1.00 97.56 390 LYS A N 1
ATOM 3058 C CA . LYS A 1 390 ? -2.380 12.693 33.785 1.00 97.56 390 LYS A CA 1
ATOM 3059 C C . LYS A 1 390 ? -3.890 12.940 33.792 1.00 97.56 390 LYS A C 1
ATOM 3061 O O . LYS A 1 390 ? -4.534 12.780 34.830 1.00 97.56 390 LYS A O 1
ATOM 3066 N N . GLU A 1 391 ? -4.447 13.384 32.672 1.00 96.88 391 GLU A N 1
ATOM 3067 C CA . GLU A 1 391 ? -5.864 13.733 32.564 1.00 96.88 391 GLU A CA 1
ATOM 3068 C C . GLU A 1 391 ? -6.762 12.494 32.426 1.00 96.88 391 GLU A C 1
ATOM 3070 O O . GLU A 1 391 ? -7.824 12.415 33.057 1.00 96.88 391 GLU A O 1
ATOM 3075 N N . TYR A 1 392 ? -6.302 11.516 31.645 1.00 97.19 392 TYR A N 1
ATOM 3076 C CA . TYR A 1 392 ? -7.111 10.426 31.110 1.00 97.19 392 TYR A CA 1
ATOM 3077 C C . TYR A 1 392 ? -6.674 9.022 31.554 1.00 97.19 392 TYR A C 1
ATOM 3079 O O . TYR A 1 392 ? -7.503 8.113 31.573 1.00 97.19 392 TYR A O 1
ATOM 3087 N N . GLY A 1 393 ? -5.419 8.833 31.971 1.00 95.44 393 GLY A N 1
ATOM 3088 C CA . GLY A 1 393 ? -4.832 7.517 32.271 1.00 95.44 393 GLY A CA 1
ATOM 3089 C C . GLY A 1 393 ? -5.460 6.766 33.446 1.00 95.44 393 GLY A C 1
ATOM 3090 O O . GLY A 1 393 ? -5.268 5.571 33.602 1.00 95.44 393 GLY A O 1
ATOM 3091 N N . LYS A 1 394 ? -6.251 7.453 34.276 1.00 96.19 394 LYS A N 1
ATOM 3092 C CA . LYS A 1 394 ? -6.989 6.849 35.398 1.00 96.19 394 LYS A CA 1
ATOM 3093 C C . LYS A 1 394 ? -8.312 6.185 35.000 1.00 96.19 394 LYS A C 1
ATOM 3095 O O . LYS A 1 394 ? -8.918 5.527 35.841 1.00 96.19 394 LYS A O 1
ATOM 3100 N N . TYR A 1 395 ? -8.806 6.445 33.789 1.00 97.19 395 TYR A N 1
ATOM 3101 C CA . TYR A 1 395 ? -10.070 5.894 33.307 1.00 97.19 395 TYR A CA 1
ATOM 3102 C C . TYR A 1 395 ? -9.818 4.604 32.520 1.00 97.19 395 TYR A C 1
ATOM 3104 O O . TYR A 1 395 ? -8.828 4.558 31.777 1.00 97.19 395 TYR A O 1
ATOM 3112 N N . PRO A 1 396 ? -10.726 3.613 32.616 1.00 96.31 396 PRO A N 1
ATOM 3113 C CA . PRO A 1 396 ? -10.814 2.527 31.646 1.00 96.31 396 PRO A CA 1
ATOM 3114 C C . PRO A 1 396 ? -10.887 3.066 30.213 1.00 96.31 396 PRO A C 1
ATOM 3116 O O . PRO A 1 396 ? -11.351 4.186 29.988 1.00 96.31 396 PRO A O 1
ATOM 3119 N N . PHE A 1 397 ? -10.426 2.274 29.246 1.00 96.25 397 PHE A N 1
ATOM 3120 C CA . PHE A 1 397 ? -10.260 2.723 27.864 1.00 96.25 397 PHE A CA 1
ATOM 3121 C C . PHE A 1 397 ? -11.554 3.262 27.226 1.00 96.25 397 PHE A C 1
ATOM 3123 O O . PHE A 1 397 ? -11.559 4.358 26.674 1.00 96.25 397 PHE A O 1
ATOM 3130 N N . ASP A 1 398 ? -12.671 2.553 27.367 1.00 97.56 398 ASP A N 1
ATOM 3131 C CA . ASP A 1 398 ? -13.969 2.973 26.828 1.00 97.56 398 ASP A CA 1
ATOM 3132 C C . ASP A 1 398 ? -14.485 4.280 27.461 1.00 97.56 398 ASP A C 1
ATOM 3134 O O . ASP A 1 398 ? -14.913 5.196 26.761 1.00 97.56 398 ASP A O 1
ATOM 3138 N N . GLU A 1 399 ? -14.390 4.416 28.785 1.00 98.12 399 GLU A N 1
ATOM 3139 C CA . GLU A 1 399 ? -14.743 5.646 29.508 1.00 98.12 399 GLU A CA 1
ATOM 3140 C C . GLU A 1 399 ? -13.843 6.815 29.123 1.00 98.12 399 GLU A C 1
ATOM 3142 O O . GLU A 1 399 ? -14.303 7.955 29.028 1.00 98.12 399 GLU A O 1
ATOM 3147 N N . ARG A 1 400 ? -12.563 6.536 28.874 1.00 97.75 400 ARG A N 1
ATOM 3148 C CA . ARG A 1 400 ? -11.607 7.519 28.377 1.00 97.75 400 ARG A CA 1
ATOM 3149 C C . ARG A 1 400 ? -12.031 8.050 27.014 1.00 97.75 400 ARG A C 1
ATOM 3151 O O . ARG A 1 400 ? -12.121 9.267 26.860 1.00 97.75 400 ARG A O 1
ATOM 3158 N N . MET A 1 401 ? -12.298 7.159 26.059 1.00 98.25 401 MET A N 1
ATOM 3159 C CA . MET A 1 401 ? -12.701 7.542 24.705 1.00 98.25 401 MET A CA 1
ATOM 3160 C C . MET A 1 401 ? -14.029 8.295 24.723 1.00 98.25 401 MET A C 1
ATOM 3162 O O . MET A 1 401 ? -14.119 9.372 24.145 1.00 98.25 401 MET A O 1
ATOM 3166 N N . MET A 1 402 ? -15.025 7.823 25.479 1.00 98.44 402 MET A N 1
ATOM 3167 C CA . MET A 1 402 ? -16.303 8.531 25.599 1.00 98.44 402 MET A CA 1
ATOM 3168 C C . MET A 1 402 ? -16.124 9.937 26.182 1.00 98.44 402 MET A C 1
ATOM 3170 O O . MET A 1 402 ? -16.681 10.908 25.670 1.00 98.44 402 MET A O 1
ATOM 3174 N N . LYS A 1 403 ? -15.284 10.082 27.215 1.00 98.19 403 LYS A N 1
ATOM 3175 C CA . LYS A 1 403 ? -14.992 11.388 27.810 1.00 98.19 403 LYS A CA 1
ATOM 3176 C C . LYS A 1 403 ? -14.318 12.334 26.814 1.00 98.19 403 LYS A C 1
ATOM 3178 O O . LYS A 1 403 ? -14.669 13.511 26.805 1.00 98.19 403 LYS A O 1
ATOM 3183 N N . ILE A 1 404 ? -13.388 11.842 25.992 1.00 97.94 404 ILE A N 1
ATOM 3184 C CA . ILE A 1 404 ? -12.745 12.631 24.929 1.00 97.94 404 ILE A CA 1
ATOM 3185 C C . ILE A 1 404 ? -13.780 13.021 23.870 1.00 97.94 404 ILE A C 1
ATOM 3187 O O . ILE A 1 404 ? -13.932 14.209 23.609 1.00 97.94 404 ILE A O 1
ATOM 3191 N N . LEU A 1 405 ? -14.549 12.062 23.345 1.00 98.44 405 LEU A N 1
ATOM 3192 C CA . LEU A 1 405 ? -15.576 12.272 22.318 1.00 98.44 405 LEU A CA 1
ATOM 3193 C C . LEU A 1 405 ? -16.574 13.378 22.703 1.00 98.44 405 LEU A C 1
ATOM 3195 O O . LEU A 1 405 ? -16.904 14.239 21.884 1.00 98.44 405 LEU A O 1
ATOM 3199 N N . THR A 1 406 ? -17.015 13.403 23.963 1.00 97.94 406 THR A N 1
ATOM 3200 C CA . THR A 1 406 ? -17.970 14.410 24.465 1.00 97.94 406 THR A CA 1
ATOM 3201 C C . THR A 1 406 ? -17.328 15.712 24.961 1.00 97.94 406 THR A C 1
ATOM 3203 O O . THR A 1 406 ? -18.040 16.647 25.326 1.00 97.94 406 THR A O 1
ATOM 3206 N N . ASN A 1 407 ? -15.997 15.808 25.006 1.00 97.19 407 ASN A N 1
ATOM 3207 C CA . ASN A 1 407 ? -15.307 17.003 25.482 1.00 97.19 407 ASN A CA 1
ATOM 3208 C C . ASN A 1 407 ? -15.220 18.053 24.369 1.00 97.19 407 ASN A C 1
ATOM 3210 O O . ASN A 1 407 ? -14.341 17.991 23.517 1.00 97.19 407 ASN A O 1
ATOM 3214 N N . THR A 1 408 ? -16.070 19.076 24.424 1.00 95.12 408 THR A N 1
ATOM 3215 C CA . THR A 1 408 ? -16.075 20.176 23.441 1.00 95.12 408 THR A CA 1
ATOM 3216 C C . THR A 1 408 ? -14.816 21.049 23.455 1.00 95.12 408 THR A C 1
ATOM 3218 O O . THR A 1 408 ? -14.667 21.899 22.587 1.00 95.12 408 THR A O 1
ATOM 3221 N N . GLN A 1 409 ? -13.920 20.877 24.433 1.00 94.62 409 GLN A N 1
ATOM 3222 C CA . GLN A 1 409 ? -12.611 21.541 24.471 1.00 94.62 409 GLN A CA 1
ATOM 3223 C C . GLN A 1 409 ? -11.489 20.697 23.847 1.00 94.62 409 GLN A C 1
ATOM 3225 O O . GLN A 1 409 ? -10.368 21.188 23.713 1.00 94.62 409 GLN A O 1
ATOM 3230 N N . ALA A 1 410 ? -11.748 19.426 23.522 1.00 95.06 410 ALA A N 1
ATOM 3231 C CA . ALA A 1 410 ? -10.817 18.617 22.743 1.00 95.06 410 ALA A CA 1
ATOM 3232 C C . ALA A 1 410 ? -10.870 19.033 21.264 1.00 95.06 410 ALA A C 1
ATOM 3234 O O . ALA A 1 410 ? -11.894 19.531 20.792 1.00 95.06 410 ALA A O 1
ATOM 3235 N N . THR A 1 411 ? -9.767 18.827 20.540 1.00 95.00 411 THR A N 1
ATOM 3236 C CA . THR A 1 411 ? -9.725 19.052 19.088 1.00 95.00 411 THR A CA 1
ATOM 3237 C C . THR A 1 411 ? -10.679 18.096 18.374 1.00 95.00 411 THR A C 1
ATOM 3239 O O . THR A 1 411 ? -10.991 17.026 18.906 1.00 95.00 411 THR A O 1
ATOM 3242 N N . LEU A 1 412 ? -11.144 18.466 17.176 1.00 94.44 412 LEU A N 1
ATOM 3243 C CA . LEU A 1 412 ? -12.002 17.585 16.383 1.00 94.44 412 LEU A CA 1
ATOM 3244 C C . LEU A 1 412 ? -11.321 16.245 16.099 1.00 94.44 412 LEU A C 1
ATOM 3246 O O . LEU A 1 412 ? -11.934 15.217 16.370 1.00 94.44 412 LEU A O 1
ATOM 3250 N N . ASP A 1 413 ? -10.044 16.249 15.714 1.00 93.50 413 ASP A N 1
ATOM 3251 C CA . ASP A 1 413 ? -9.283 15.022 15.432 1.00 93.50 413 ASP A CA 1
ATOM 3252 C C . ASP A 1 413 ? -9.253 14.069 16.631 1.00 93.50 413 ASP A C 1
ATOM 3254 O O . ASP A 1 413 ? -9.557 12.888 16.500 1.00 93.50 413 ASP A O 1
ATOM 3258 N N . ALA A 1 414 ? -9.004 14.580 17.844 1.00 95.50 414 ALA A N 1
ATOM 3259 C CA . ALA A 1 414 ? -8.995 13.751 19.051 1.00 95.50 414 ALA A CA 1
ATOM 3260 C C . ALA A 1 414 ? -10.381 13.155 19.357 1.00 95.50 414 ALA A C 1
ATOM 3262 O O . ALA A 1 414 ? -10.495 12.048 19.889 1.00 95.50 414 ALA A O 1
ATOM 3263 N N . ARG A 1 415 ? -11.455 13.888 19.041 1.00 97.88 415 ARG A N 1
ATOM 3264 C CA . ARG A 1 415 ? -12.835 13.414 19.216 1.00 97.88 415 ARG A CA 1
ATOM 3265 C C . ARG A 1 415 ? -13.212 12.401 18.133 1.00 97.88 415 ARG A C 1
ATOM 3267 O O . ARG A 1 415 ? -13.876 11.417 18.450 1.00 97.88 415 ARG A O 1
ATOM 3274 N N . GLN A 1 416 ? -12.768 12.605 16.896 1.00 97.19 416 GLN A N 1
ATOM 3275 C CA . GLN A 1 416 ? -12.962 11.694 15.766 1.00 97.19 416 GLN A CA 1
ATOM 3276 C C . GLN A 1 416 ? -12.199 10.382 15.977 1.00 97.19 416 GLN A C 1
ATOM 3278 O O . GLN A 1 416 ? -12.766 9.302 15.815 1.00 97.19 416 GLN A O 1
ATOM 3283 N N . GLU A 1 417 ? -10.956 10.454 16.447 1.00 96.38 417 GLU A N 1
ATOM 3284 C CA . GLU A 1 417 ? -10.188 9.283 16.863 1.00 96.38 417 GLU A CA 1
ATOM 3285 C C . GLU A 1 417 ? -10.911 8.520 17.983 1.00 96.38 417 GLU A C 1
ATOM 3287 O O . GLU A 1 417 ? -11.065 7.299 17.910 1.00 96.38 417 GLU A O 1
ATOM 3292 N N . ALA A 1 418 ? -11.425 9.227 18.995 1.00 97.94 418 ALA A N 1
ATOM 3293 C CA . ALA A 1 418 ? -12.190 8.607 20.073 1.00 97.94 418 ALA A CA 1
ATOM 3294 C C . ALA A 1 418 ? -13.483 7.930 19.579 1.00 97.94 418 ALA A C 1
ATOM 3296 O O . ALA A 1 418 ? -13.831 6.856 20.076 1.00 97.94 418 ALA A O 1
ATOM 3297 N N . ALA A 1 419 ? -14.172 8.513 18.589 1.00 98.25 419 ALA A N 1
ATOM 3298 C CA . ALA A 1 419 ? -15.327 7.900 17.931 1.00 98.25 419 ALA A CA 1
ATOM 3299 C C . ALA A 1 419 ? -14.957 6.561 17.278 1.00 98.25 419 ALA A C 1
ATOM 3301 O O . ALA A 1 419 ? -15.606 5.545 17.539 1.00 98.25 419 ALA A O 1
ATOM 3302 N N . LEU A 1 420 ? -13.882 6.538 16.486 1.00 97.44 420 LEU A N 1
ATOM 3303 C CA . LEU A 1 420 ? -13.402 5.314 15.849 1.00 97.44 420 LEU A CA 1
ATOM 3304 C C . LEU A 1 420 ? -12.934 4.288 16.895 1.00 97.44 420 LEU A C 1
ATOM 3306 O O . LEU A 1 420 ? -13.241 3.107 16.789 1.00 97.44 420 LEU A O 1
ATOM 3310 N N . ASN A 1 421 ? -12.232 4.700 17.948 1.00 97.19 421 ASN A N 1
ATOM 3311 C CA . ASN A 1 421 ? -11.788 3.783 19.004 1.00 97.19 421 ASN A CA 1
ATOM 3312 C C . ASN A 1 421 ? -12.949 3.139 19.773 1.00 97.19 421 ASN A C 1
ATOM 3314 O O . ASN A 1 421 ? -12.856 1.974 20.147 1.00 97.19 421 ASN A O 1
ATOM 3318 N N . LEU A 1 422 ? -14.055 3.859 19.984 1.00 97.88 422 LEU A N 1
ATOM 3319 C CA . LEU A 1 422 ? -15.278 3.268 20.538 1.00 97.88 422 LEU A CA 1
ATOM 3320 C C . LEU A 1 422 ? -15.923 2.285 19.561 1.00 97.88 422 LEU A C 1
ATOM 3322 O O . LEU A 1 422 ? -16.400 1.233 19.984 1.00 97.88 422 LEU A O 1
ATOM 3326 N N . ALA A 1 423 ? -15.924 2.602 18.267 1.00 97.50 423 ALA A N 1
ATOM 3327 C CA . ALA A 1 423 ? -16.455 1.719 17.234 1.00 97.50 423 ALA A CA 1
ATOM 3328 C C . ALA A 1 423 ? -15.682 0.391 17.150 1.00 97.50 423 ALA A C 1
ATOM 3330 O O . ALA A 1 423 ? -16.290 -0.666 17.008 1.00 97.50 423 ALA A O 1
ATOM 3331 N N . TYR A 1 424 ? -14.365 0.431 17.352 1.00 96.56 424 TYR A N 1
ATOM 3332 C CA . TYR A 1 424 ? -13.465 -0.726 17.313 1.00 96.56 424 TYR A CA 1
ATOM 3333 C C . TYR A 1 424 ? -12.936 -1.109 18.707 1.00 96.56 424 TYR A C 1
ATOM 3335 O O . TYR A 1 424 ? -11.769 -1.442 18.869 1.00 96.56 424 TYR A O 1
ATOM 3343 N N . ILE A 1 425 ? -13.786 -1.064 19.740 1.00 95.25 425 ILE A N 1
ATOM 3344 C CA . ILE A 1 425 ? -13.359 -1.152 21.153 1.00 95.25 425 ILE A CA 1
ATOM 3345 C C . ILE A 1 425 ? -12.586 -2.427 21.535 1.00 95.25 425 ILE A C 1
ATOM 3347 O O . ILE A 1 425 ? -11.801 -2.421 22.483 1.00 95.25 425 ILE A O 1
ATOM 3351 N N . ASN A 1 426 ? -12.826 -3.525 20.820 1.00 90.12 426 ASN A N 1
ATOM 3352 C CA . ASN A 1 426 ? -12.187 -4.821 21.058 1.00 90.12 426 ASN A CA 1
ATOM 3353 C C . ASN A 1 426 ? -10.931 -5.032 20.206 1.00 90.12 426 ASN A C 1
ATOM 3355 O O . ASN A 1 426 ? -10.294 -6.078 20.313 1.00 90.12 426 ASN A O 1
ATOM 3359 N N . ASP A 1 427 ? -10.600 -4.064 19.361 1.00 91.06 427 ASP A N 1
ATOM 3360 C CA . ASP A 1 427 ? -9.426 -4.086 18.514 1.00 91.06 427 ASP A CA 1
ATOM 3361 C C . ASP A 1 427 ? -8.345 -3.156 19.074 1.00 91.06 427 ASP A C 1
ATOM 3363 O O . ASP A 1 427 ? -8.602 -2.216 19.834 1.00 91.06 427 ASP A O 1
ATOM 3367 N N . ARG A 1 428 ? -7.099 -3.446 18.720 1.00 89.75 428 ARG A N 1
ATOM 3368 C CA . ARG A 1 428 ? -5.942 -2.633 19.080 1.00 89.75 428 ARG A CA 1
ATOM 3369 C C . ARG A 1 428 ? -5.016 -2.553 17.871 1.00 89.75 428 ARG A C 1
ATOM 3371 O O . ARG A 1 428 ? -3.948 -3.170 17.902 1.00 89.75 428 ARG A O 1
ATOM 3378 N N . PRO A 1 429 ? -5.403 -1.803 16.824 1.00 91.50 429 PRO A N 1
ATOM 3379 C CA . PRO A 1 429 ? -4.552 -1.641 15.661 1.00 91.50 429 PRO A CA 1
ATOM 3380 C C . PRO A 1 429 ? -3.218 -1.040 16.097 1.00 91.50 429 PRO A C 1
ATOM 3382 O O . PRO A 1 429 ? -3.157 -0.146 16.955 1.00 91.50 429 PRO A O 1
ATOM 3385 N N . ALA A 1 430 ? -2.141 -1.549 15.509 1.00 91.69 430 ALA A N 1
ATOM 3386 C CA . ALA A 1 430 ? -0.831 -0.947 15.652 1.00 91.69 430 ALA A CA 1
ATOM 3387 C C . ALA A 1 430 ? -0.851 0.502 15.147 1.00 91.69 430 ALA A C 1
ATOM 3389 O O . ALA A 1 430 ? -1.547 0.821 14.185 1.00 91.69 430 ALA A O 1
ATOM 3390 N N . ARG A 1 431 ? -0.087 1.387 15.787 1.00 92.88 431 ARG A N 1
ATOM 3391 C CA . ARG A 1 431 ? 0.048 2.787 15.365 1.00 92.88 431 ARG A CA 1
ATOM 3392 C C . ARG A 1 431 ? 1.456 3.049 14.851 1.00 92.88 431 ARG A C 1
ATOM 3394 O O . ARG A 1 431 ? 2.419 2.822 15.578 1.00 92.88 431 ARG A O 1
ATOM 3401 N N . GLY A 1 432 ? 1.556 3.528 13.619 1.00 92.06 432 GLY A N 1
ATOM 3402 C CA . GLY A 1 432 ? 2.818 3.807 12.944 1.00 92.06 432 GLY A CA 1
ATOM 3403 C C . GLY A 1 432 ? 3.357 5.217 13.184 1.00 92.06 432 GLY A C 1
ATOM 3404 O O . GLY A 1 432 ? 2.607 6.131 13.509 1.00 92.06 432 GLY A O 1
ATOM 3405 N N . THR A 1 433 ? 4.664 5.406 12.993 1.00 94.19 433 THR A N 1
ATOM 3406 C CA . THR A 1 433 ? 5.329 6.730 12.936 1.00 94.19 433 THR A CA 1
ATOM 3407 C C . THR A 1 433 ? 5.839 7.074 11.536 1.00 94.19 433 THR A C 1
ATOM 3409 O O . THR A 1 433 ? 6.457 8.113 11.342 1.00 94.19 433 THR A O 1
ATOM 3412 N N . THR A 1 434 ? 5.559 6.214 10.558 1.00 92.69 434 THR A N 1
ATOM 3413 C CA . THR A 1 434 ? 5.811 6.430 9.127 1.00 92.69 434 THR A CA 1
ATOM 3414 C C . THR A 1 434 ? 4.537 6.097 8.351 1.00 92.69 434 THR A C 1
ATOM 3416 O O . THR A 1 434 ? 3.648 5.411 8.870 1.00 92.69 434 THR A O 1
ATOM 3419 N N . VAL A 1 435 ? 4.400 6.612 7.131 1.00 89.69 435 VAL A N 1
ATOM 3420 C CA . VAL A 1 435 ? 3.198 6.396 6.307 1.00 89.69 435 VAL A CA 1
ATOM 3421 C C . VAL A 1 435 ? 2.898 4.902 6.120 1.00 89.69 435 VAL A C 1
ATOM 3423 O O . VAL A 1 435 ? 3.810 4.082 6.063 1.00 89.69 435 VAL A O 1
ATOM 3426 N N . TRP A 1 436 ? 1.612 4.543 6.067 1.00 88.12 436 TRP A N 1
ATOM 3427 C CA . TRP A 1 436 ? 1.125 3.168 5.842 1.00 88.12 436 TRP A CA 1
ATOM 3428 C C . TRP A 1 436 ? 1.563 2.098 6.860 1.00 88.12 436 TRP A C 1
ATOM 3430 O O . TRP A 1 436 ? 1.390 0.913 6.606 1.00 88.12 436 TRP A O 1
ATOM 3440 N N . THR A 1 437 ? 2.095 2.480 8.028 1.00 88.06 437 THR A N 1
ATOM 3441 C CA . THR A 1 437 ? 2.521 1.508 9.066 1.00 88.06 437 THR A CA 1
ATOM 3442 C C . THR A 1 437 ? 1.546 1.350 10.227 1.00 88.06 437 THR A C 1
ATOM 3444 O O . THR A 1 437 ? 1.797 0.573 11.148 1.00 88.06 437 THR A O 1
ATOM 3447 N N . SER A 1 438 ? 0.428 2.075 10.200 1.00 87.44 438 SER A N 1
ATOM 3448 C CA . SER A 1 438 ? -0.682 1.817 11.114 1.00 87.44 438 SER A CA 1
ATOM 3449 C C . SER A 1 438 ? -1.428 0.559 10.672 1.00 87.44 438 SER A C 1
ATOM 3451 O O . SER A 1 438 ? -1.741 0.400 9.495 1.00 87.44 438 SER A O 1
ATOM 3453 N N . GLY A 1 439 ? -1.722 -0.325 11.623 1.00 83.62 439 GLY A N 1
ATOM 3454 C CA . GLY A 1 439 ? -2.491 -1.536 11.369 1.00 83.62 439 GLY A CA 1
ATOM 3455 C C . GLY A 1 439 ? -3.926 -1.213 10.962 1.00 83.62 439 GLY A C 1
ATOM 3456 O O . GLY A 1 439 ? -4.510 -0.219 11.407 1.00 83.62 439 GLY A O 1
ATOM 3457 N N . SER A 1 440 ? -4.507 -2.075 10.131 1.00 86.38 440 SER A N 1
ATOM 3458 C CA . SER A 1 440 ? -5.920 -1.991 9.782 1.00 86.38 440 SER A CA 1
ATOM 3459 C C . SER A 1 440 ? -6.794 -2.294 11.002 1.00 86.38 440 SER A C 1
ATOM 3461 O O . SER A 1 440 ? -6.460 -3.123 11.850 1.00 86.38 440 SER A O 1
ATOM 3463 N N . ARG A 1 441 ? -7.927 -1.591 11.102 1.00 90.25 441 ARG A N 1
ATOM 3464 C CA . ARG A 1 441 ? -8.923 -1.840 12.147 1.00 90.25 441 ARG A CA 1
ATOM 3465 C C . ARG A 1 441 ? -9.747 -3.075 11.784 1.00 90.25 441 ARG A C 1
ATOM 3467 O O . ARG A 1 441 ? -10.349 -3.118 10.711 1.00 90.25 441 ARG A O 1
ATOM 3474 N N . LYS A 1 442 ? -9.832 -4.050 12.684 1.00 88.44 442 LYS A N 1
ATOM 3475 C CA . LYS A 1 442 ? -10.634 -5.270 12.522 1.00 88.44 442 LYS A CA 1
ATOM 3476 C C . LYS A 1 442 ? -11.944 -5.134 13.295 1.00 88.44 442 LYS A C 1
ATOM 3478 O O . LYS A 1 442 ? -11.958 -4.903 14.503 1.00 88.44 442 LYS A O 1
ATOM 3483 N N . ARG A 1 443 ? -13.080 -5.282 12.605 1.00 87.31 443 ARG A N 1
ATOM 3484 C CA . ARG A 1 443 ? -14.394 -5.326 13.266 1.00 87.31 443 ARG A CA 1
ATOM 3485 C C . ARG A 1 443 ? -14.461 -6.586 14.132 1.00 87.31 443 ARG A C 1
ATOM 3487 O O . ARG A 1 443 ? -14.248 -7.684 13.629 1.00 87.31 443 ARG A O 1
ATOM 3494 N N . SER A 1 444 ? -14.774 -6.436 15.418 1.00 86.12 444 SER A N 1
ATOM 3495 C CA . SER A 1 444 ? -14.976 -7.594 16.291 1.00 86.12 444 SER A CA 1
ATOM 3496 C C . SER A 1 444 ? -16.259 -8.337 15.942 1.00 86.12 444 SER A C 1
ATOM 3498 O O . SER A 1 444 ? -17.272 -7.708 15.636 1.00 86.12 444 SER A O 1
ATOM 3500 N N . GLU A 1 445 ? -16.238 -9.661 16.068 1.00 86.94 445 GLU A N 1
ATOM 3501 C CA . GLU A 1 445 ? -17.450 -10.468 15.975 1.00 86.94 445 GLU A CA 1
ATOM 3502 C C . GLU A 1 445 ? -18.418 -10.134 17.122 1.00 86.94 445 GLU A C 1
ATOM 3504 O O . GLU A 1 445 ? -18.035 -10.066 18.292 1.00 86.94 445 GLU A O 1
ATOM 3509 N N . GLY A 1 446 ? -19.696 -9.965 16.782 1.00 89.00 446 GLY A N 1
ATOM 3510 C CA . GLY A 1 446 ? -20.764 -9.706 17.745 1.00 89.00 446 GLY A CA 1
ATOM 3511 C C . GLY A 1 446 ? -21.031 -8.221 18.035 1.00 89.00 446 GLY A C 1
ATOM 3512 O O . GLY A 1 446 ? -20.423 -7.333 17.438 1.00 89.00 446 GLY A O 1
ATOM 3513 N N . PRO A 1 447 ? -21.999 -7.940 18.928 1.00 92.12 447 PRO A N 1
ATOM 3514 C CA . PRO A 1 447 ? -22.432 -6.579 19.221 1.00 92.12 447 PRO A CA 1
ATOM 3515 C C . PRO A 1 447 ? -21.350 -5.795 19.968 1.00 92.12 447 PRO A C 1
ATOM 3517 O O . PRO A 1 447 ? -20.702 -6.317 20.880 1.00 92.12 447 PRO A O 1
ATOM 3520 N N . ASN A 1 448 ? -21.196 -4.514 19.631 1.00 95.94 448 ASN A N 1
ATOM 3521 C CA . ASN A 1 448 ? -20.245 -3.649 20.313 1.00 95.94 448 ASN A CA 1
ATOM 3522 C C . ASN A 1 448 ? -20.724 -3.344 21.756 1.00 95.94 448 ASN A C 1
ATOM 3524 O O . ASN A 1 448 ? -21.805 -2.775 21.942 1.00 95.94 448 ASN A O 1
ATOM 3528 N N . PRO A 1 449 ? -19.938 -3.670 22.804 1.00 96.44 449 PRO A N 1
ATOM 3529 C CA . PRO A 1 449 ? -20.373 -3.526 24.195 1.00 96.44 449 PRO A CA 1
ATOM 3530 C C . PRO A 1 449 ? -20.631 -2.074 24.630 1.00 96.44 449 PRO A C 1
ATOM 3532 O O . PRO A 1 449 ? -21.365 -1.849 25.598 1.00 96.44 449 PRO A O 1
ATOM 3535 N N . VAL A 1 450 ? -20.067 -1.072 23.943 1.00 97.25 450 VAL A N 1
ATOM 3536 C CA . VAL A 1 450 ? -20.242 0.342 24.327 1.00 97.25 450 VAL A CA 1
ATOM 3537 C C . VAL A 1 450 ? -21.648 0.867 24.028 1.00 97.25 450 VAL A C 1
ATOM 3539 O O . VAL A 1 450 ? -22.094 1.808 24.688 1.00 97.25 450 VAL A O 1
ATOM 3542 N N . VAL A 1 451 ? -22.365 0.230 23.093 1.00 96.50 451 VAL A N 1
ATOM 3543 C CA . VAL A 1 451 ? -23.743 0.579 22.697 1.00 96.50 451 VAL A CA 1
ATOM 3544 C C . VAL A 1 451 ? -24.711 0.453 23.873 1.00 96.50 451 VAL A C 1
ATOM 3546 O O . VAL A 1 451 ? -25.585 1.303 24.062 1.00 96.50 451 VAL A O 1
ATOM 3549 N N . GLU A 1 452 ? -24.531 -0.579 24.699 1.00 95.88 452 GLU A N 1
ATOM 3550 C CA . GLU A 1 452 ? -25.340 -0.808 25.901 1.00 95.88 452 GLU A CA 1
ATOM 3551 C C . GLU A 1 452 ? -24.813 -0.049 27.125 1.00 95.88 452 GLU A C 1
ATOM 3553 O O . GLU A 1 452 ? -25.589 0.311 28.021 1.00 95.88 452 GLU A O 1
ATOM 3558 N N . LYS A 1 453 ? -23.496 0.200 27.180 1.00 97.88 453 LYS A N 1
ATOM 3559 C CA . LYS A 1 453 ? -22.843 0.866 28.316 1.00 97.88 453 LYS A CA 1
ATOM 3560 C C . LYS A 1 453 ? -23.224 2.345 28.414 1.00 97.88 453 LYS A C 1
ATOM 3562 O O . LYS A 1 453 ? -23.558 2.806 29.507 1.00 97.88 453 LYS A O 1
ATOM 3567 N N . PHE A 1 454 ? -23.168 3.087 27.310 1.00 98.00 454 PHE A N 1
ATOM 3568 C CA . PHE A 1 454 ? -23.422 4.531 27.294 1.00 98.00 454 PHE A CA 1
ATOM 3569 C C . PHE A 1 454 ? -24.848 4.835 26.824 1.00 98.00 454 PHE A C 1
ATOM 3571 O O . PHE A 1 454 ? -25.307 4.283 25.828 1.00 98.00 454 PHE A O 1
ATOM 3578 N N . LYS A 1 455 ? -25.566 5.697 27.557 1.00 96.69 455 LYS A N 1
ATOM 3579 C CA . LYS A 1 455 ? -27.002 5.962 27.329 1.00 9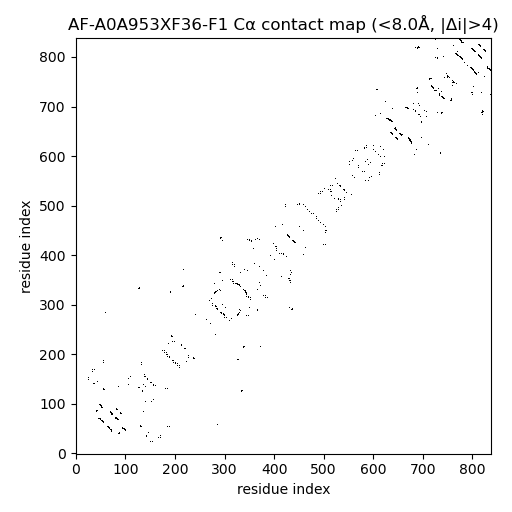6.69 455 LYS A CA 1
ATOM 3580 C C . LYS A 1 455 ? -27.385 7.439 27.268 1.00 96.69 455 LYS A C 1
ATOM 3582 O O . LYS A 1 455 ? -28.518 7.726 26.908 1.00 96.69 455 LYS A O 1
ATOM 3587 N N . ASP A 1 456 ? -26.492 8.345 27.660 1.00 95.06 456 ASP A N 1
ATOM 3588 C CA . ASP A 1 456 ? -26.786 9.779 27.731 1.00 95.06 456 ASP A CA 1
ATOM 3589 C C . ASP A 1 456 ? -25.509 10.631 27.556 1.00 95.06 456 ASP A C 1
ATOM 3591 O O . ASP A 1 456 ? -24.840 10.964 28.540 1.00 95.06 456 ASP A O 1
ATOM 3595 N N . PRO A 1 457 ? -25.123 10.945 26.307 1.00 97.44 457 PRO A N 1
ATOM 3596 C CA . PRO A 1 457 ? -25.606 10.321 25.072 1.00 97.44 457 PRO A CA 1
ATOM 3597 C C . PRO A 1 457 ? -25.115 8.868 24.938 1.00 97.44 457 PRO A C 1
ATOM 3599 O O . PRO A 1 457 ? -24.189 8.426 25.629 1.00 97.44 457 PRO A O 1
ATOM 3602 N N . THR A 1 458 ? -25.730 8.103 24.042 1.00 98.25 458 THR A N 1
ATOM 3603 C CA . THR A 1 458 ? -25.123 6.863 23.533 1.00 98.25 458 THR A CA 1
ATOM 3604 C C . THR A 1 458 ? -23.846 7.186 22.754 1.00 98.25 458 THR A C 1
ATOM 3606 O O . THR A 1 458 ? -23.639 8.323 22.321 1.00 98.25 458 THR A O 1
ATOM 3609 N N . ALA A 1 459 ? -22.973 6.193 22.552 1.00 98.25 459 ALA A N 1
ATOM 3610 C CA . ALA A 1 459 ? -21.765 6.397 21.752 1.00 98.25 459 ALA A CA 1
ATOM 3611 C C . ALA A 1 459 ? -22.117 6.871 20.330 1.00 98.25 459 ALA A C 1
ATOM 3613 O O . ALA A 1 459 ? -21.571 7.867 19.870 1.00 98.25 459 ALA A O 1
ATOM 3614 N N . ALA A 1 460 ? -23.089 6.231 19.672 1.00 98.38 460 ALA A N 1
ATOM 3615 C CA . ALA A 1 460 ? -23.499 6.595 18.319 1.00 98.38 460 ALA A CA 1
ATOM 3616 C C . ALA A 1 460 ? -24.133 7.995 18.240 1.00 98.38 460 ALA A C 1
ATOM 3618 O O . ALA A 1 460 ? -23.815 8.756 17.330 1.00 98.38 460 ALA A O 1
ATOM 3619 N N . GLU A 1 461 ? -24.963 8.392 19.211 1.00 98.56 461 GLU A N 1
ATOM 3620 C CA . GLU A 1 461 ? -25.487 9.766 19.278 1.00 98.56 461 GLU A CA 1
ATOM 3621 C C . GLU A 1 461 ? -24.368 10.797 19.465 1.00 98.56 461 GLU A C 1
ATOM 3623 O O . GLU A 1 461 ? -24.410 11.858 18.845 1.00 98.56 461 GLU A O 1
ATOM 3628 N N . ALA A 1 462 ? -23.351 10.493 20.278 1.00 98.56 462 ALA A N 1
ATOM 3629 C CA . ALA A 1 462 ? -22.194 11.368 20.450 1.00 98.56 462 ALA A CA 1
ATOM 3630 C C . ALA A 1 462 ? -21.363 11.490 19.161 1.00 98.56 462 ALA A C 1
ATOM 3632 O O . ALA A 1 462 ? -20.916 12.590 18.832 1.00 98.56 462 ALA A O 1
ATOM 3633 N N . VAL A 1 463 ? -21.200 10.397 18.404 1.00 98.69 463 VAL A N 1
ATOM 3634 C CA . VAL A 1 463 ? -20.556 10.419 17.078 1.00 98.69 463 VAL A CA 1
ATOM 3635 C C . VAL A 1 463 ? -21.364 11.260 16.090 1.00 98.69 463 VAL A C 1
ATOM 3637 O O . VAL A 1 463 ? -20.789 12.095 15.401 1.00 98.69 463 VAL A O 1
ATOM 3640 N N . VAL A 1 464 ? -22.692 11.117 16.056 1.00 98.62 464 VAL A N 1
ATOM 3641 C CA . VAL A 1 464 ? -23.561 11.941 15.197 1.00 98.62 464 VAL A CA 1
ATOM 3642 C C . VAL A 1 464 ? -23.457 13.429 15.551 1.00 98.62 464 VAL A C 1
ATOM 3644 O O . VAL A 1 464 ? -23.340 14.260 14.656 1.00 98.62 464 VAL A O 1
ATOM 3647 N N . GLN A 1 465 ? -23.450 13.780 16.840 1.00 98.31 465 GLN A N 1
ATOM 3648 C CA . GLN A 1 465 ? -23.278 15.172 17.278 1.00 98.31 465 GLN A CA 1
ATOM 3649 C C . GLN A 1 465 ? -21.917 15.746 16.870 1.00 98.31 465 GLN A C 1
ATOM 3651 O O . GLN A 1 465 ? -21.829 16.915 16.496 1.00 98.31 465 GLN A O 1
ATOM 3656 N N . LEU A 1 466 ? -20.853 14.942 16.955 1.00 98.38 466 LEU A N 1
ATOM 3657 C CA . LEU A 1 466 ? -19.526 15.332 16.487 1.00 98.38 466 LEU A CA 1
ATOM 3658 C C . LEU A 1 466 ? -19.507 15.521 14.963 1.00 98.38 466 LEU A C 1
ATOM 3660 O O . LEU A 1 466 ? -18.964 16.517 14.495 1.00 98.38 466 LEU A O 1
ATOM 3664 N N . MET A 1 467 ? -20.125 14.610 14.209 1.00 98.31 467 MET A N 1
ATOM 3665 C CA . MET A 1 467 ? -20.243 14.709 12.753 1.00 98.31 467 MET A CA 1
ATOM 3666 C C . MET A 1 467 ? -20.915 16.018 12.335 1.00 98.31 467 MET A C 1
ATOM 3668 O O . MET A 1 467 ? -20.381 16.724 11.488 1.00 98.31 467 MET A O 1
ATOM 3672 N N . ASP A 1 468 ? -22.026 16.391 12.974 1.00 97.69 468 ASP A N 1
ATOM 3673 C CA . ASP A 1 468 ? -22.722 17.648 12.670 1.00 97.69 468 ASP A CA 1
ATOM 3674 C C . ASP A 1 468 ? -21.859 18.883 12.968 1.00 97.69 468 ASP A C 1
ATOM 3676 O O . ASP A 1 468 ? -21.863 19.845 12.202 1.00 97.69 468 ASP A O 1
ATOM 3680 N N . GLN A 1 469 ? -21.101 18.859 14.070 1.00 97.31 469 GLN A N 1
ATOM 3681 C CA . GLN A 1 469 ? -20.161 19.934 14.406 1.00 97.31 469 GLN A CA 1
ATOM 3682 C C . GLN A 1 469 ? -19.038 20.035 13.372 1.00 97.31 469 GLN A C 1
ATOM 3684 O O . GLN A 1 469 ? -18.698 21.139 12.958 1.00 97.31 469 GLN A O 1
ATOM 3689 N N . HIS A 1 470 ? -18.493 18.895 12.941 1.00 97.19 470 HIS A N 1
ATOM 3690 C CA . HIS A 1 470 ? -17.427 18.855 11.947 1.00 97.19 470 HIS A CA 1
ATOM 3691 C C . HIS A 1 470 ? -17.933 19.342 10.580 1.00 97.19 470 HIS A C 1
ATOM 3693 O O . HIS A 1 470 ? -17.298 20.193 9.970 1.00 97.19 470 HIS A O 1
ATOM 3699 N N . PHE A 1 471 ? -19.115 18.902 10.136 1.00 97.31 471 PHE A N 1
ATOM 3700 C CA . PHE A 1 471 ? -19.723 19.384 8.889 1.00 97.31 471 PHE A CA 1
ATOM 3701 C C . PHE A 1 471 ? -19.978 20.891 8.913 1.00 97.31 471 PHE A C 1
ATOM 3703 O O . PHE A 1 471 ? -19.713 21.567 7.924 1.00 97.31 471 PHE A O 1
ATOM 3710 N N . ALA A 1 472 ? -20.468 21.425 10.035 1.00 96.56 472 ALA A N 1
ATOM 3711 C CA . ALA A 1 472 ? -20.677 22.861 10.181 1.00 96.56 472 ALA A CA 1
ATOM 3712 C C . ALA A 1 472 ? -19.359 23.644 10.109 1.00 96.56 472 ALA A C 1
ATOM 3714 O O . ALA A 1 472 ? -19.327 24.690 9.469 1.00 96.56 472 ALA A O 1
ATOM 3715 N N . GLN A 1 473 ? -18.288 23.130 10.725 1.00 96.25 473 GLN A N 1
ATOM 3716 C CA . GLN A 1 473 ? -16.970 23.752 10.647 1.00 96.25 473 GLN A CA 1
ATOM 3717 C C . GLN A 1 473 ? -16.411 23.720 9.219 1.00 96.25 473 GLN A C 1
ATOM 3719 O O . GLN A 1 473 ? -15.992 24.758 8.730 1.00 96.25 473 GLN A O 1
ATOM 3724 N N . ILE A 1 474 ? -16.461 22.579 8.522 1.00 96.38 474 ILE A N 1
ATOM 3725 C CA . ILE A 1 474 ? -15.992 22.482 7.128 1.00 96.38 474 ILE A CA 1
ATOM 3726 C C . ILE A 1 474 ? -16.779 23.448 6.229 1.00 96.38 474 ILE A C 1
ATOM 3728 O O . ILE A 1 474 ? -16.196 24.147 5.409 1.00 96.38 474 ILE A O 1
ATOM 3732 N N . ALA A 1 475 ? -18.100 23.537 6.409 1.00 95.31 475 ALA A N 1
ATOM 3733 C CA . ALA A 1 475 ? -18.934 24.468 5.652 1.00 95.31 475 ALA A CA 1
ATOM 3734 C C . ALA A 1 475 ? -18.609 25.949 5.923 1.00 95.31 475 ALA A C 1
ATOM 3736 O O . ALA A 1 475 ? -18.905 26.790 5.075 1.00 95.31 475 ALA A O 1
ATOM 3737 N N . GLU A 1 476 ? -18.046 26.274 7.090 1.00 96.25 476 GLU A N 1
ATOM 3738 C CA . GLU A 1 476 ? -17.549 27.613 7.423 1.00 96.25 476 GLU A CA 1
ATOM 3739 C C . GLU A 1 476 ? -16.139 27.849 6.860 1.00 96.25 476 GLU A C 1
ATOM 3741 O O . GLU A 1 476 ? -15.913 28.881 6.233 1.00 96.25 476 GLU A O 1
ATOM 3746 N N . ASP A 1 477 ? -15.222 26.897 7.049 1.00 94.56 477 ASP A N 1
ATOM 3747 C CA . ASP A 1 477 ? -13.808 27.009 6.670 1.00 94.56 477 ASP A CA 1
ATOM 3748 C C . ASP A 1 477 ? -13.615 26.997 5.138 1.00 94.56 477 ASP A C 1
ATOM 3750 O O . ASP A 1 477 ? -12.779 27.733 4.616 1.00 94.56 477 ASP A O 1
ATOM 3754 N N . GLU A 1 478 ? -14.432 26.229 4.409 1.00 94.75 478 GLU A N 1
ATOM 3755 C CA . GLU A 1 478 ? -14.306 25.989 2.960 1.00 94.75 478 GLU A CA 1
ATOM 3756 C C . GLU A 1 478 ? -15.444 26.634 2.149 1.00 94.75 478 GLU A C 1
ATOM 3758 O O . GLU A 1 478 ? -15.734 26.247 1.017 1.00 94.75 478 GLU A O 1
ATOM 3763 N N . SER A 1 479 ? -16.126 27.641 2.710 1.00 90.88 479 SER A N 1
ATOM 3764 C CA . SER A 1 479 ? -17.310 28.252 2.081 1.00 90.88 479 SER A CA 1
ATOM 3765 C C . SER A 1 479 ? -17.045 28.887 0.709 1.00 90.88 479 SER A C 1
ATOM 3767 O O . SER A 1 479 ? -17.983 29.103 -0.062 1.00 90.88 479 SER A O 1
ATOM 3769 N N . ASP A 1 480 ? -15.786 29.228 0.431 1.00 94.31 480 ASP A N 1
ATOM 3770 C CA . ASP A 1 480 ? -15.354 29.929 -0.780 1.00 94.31 480 ASP A CA 1
ATOM 3771 C C . ASP A 1 480 ? -14.865 28.981 -1.897 1.00 94.31 480 ASP A C 1
ATOM 3773 O O . ASP A 1 480 ? -14.674 29.442 -3.027 1.00 94.31 480 ASP A O 1
ATOM 3777 N N . ASP A 1 481 ? -14.698 27.680 -1.619 1.00 94.44 481 ASP A N 1
ATOM 3778 C CA . ASP A 1 481 ? -14.222 26.666 -2.572 1.00 94.44 481 ASP A CA 1
ATOM 3779 C C . ASP A 1 481 ? -15.137 25.420 -2.556 1.00 94.44 481 ASP A C 1
ATOM 3781 O O . ASP A 1 481 ? -14.974 24.526 -1.724 1.00 94.44 481 ASP A O 1
ATOM 3785 N N . PRO A 1 482 ? -16.133 25.352 -3.463 1.00 91.06 482 PRO A N 1
ATOM 3786 C CA . PRO A 1 482 ? -17.088 24.246 -3.508 1.00 91.06 482 PRO A CA 1
ATOM 3787 C C . PRO A 1 482 ? -16.456 22.864 -3.707 1.00 91.06 482 PRO A C 1
ATOM 3789 O O . PRO A 1 482 ? -17.017 21.884 -3.215 1.00 91.06 482 PRO A O 1
ATOM 3792 N N . ASP A 1 483 ? -15.319 22.784 -4.405 1.00 89.69 483 ASP A N 1
ATOM 3793 C CA . ASP A 1 483 ? -14.653 21.513 -4.703 1.00 89.69 483 ASP A CA 1
ATOM 3794 C C . ASP A 1 483 ? -13.937 20.999 -3.443 1.00 89.69 483 ASP A C 1
ATOM 3796 O O . ASP A 1 483 ? -14.084 19.834 -3.062 1.00 89.69 483 ASP A O 1
ATOM 3800 N N . MET A 1 484 ? -13.243 21.888 -2.719 1.00 93.06 484 MET A N 1
ATOM 3801 C CA . MET A 1 484 ? -12.639 21.550 -1.422 1.00 93.06 484 MET A CA 1
ATOM 3802 C C . MET A 1 484 ? -13.702 21.238 -0.363 1.00 93.06 484 MET A C 1
ATOM 3804 O O . MET A 1 484 ? -13.544 20.289 0.409 1.00 93.06 484 MET A O 1
ATOM 3808 N N . LEU A 1 485 ? -14.815 21.979 -0.352 1.00 94.12 485 LEU A N 1
ATOM 3809 C CA . LEU A 1 485 ? -15.951 21.719 0.530 1.00 94.12 485 LEU A CA 1
ATOM 3810 C C . LEU A 1 485 ? -16.503 20.298 0.341 1.00 94.12 485 LEU A C 1
ATOM 3812 O O . LEU A 1 485 ? -16.695 19.586 1.331 1.00 94.12 485 LEU A O 1
ATOM 3816 N N . ASP A 1 486 ? -16.745 19.864 -0.901 1.00 92.19 486 ASP A N 1
ATOM 3817 C CA . ASP A 1 486 ? -17.224 18.502 -1.177 1.00 92.19 486 ASP A CA 1
ATOM 3818 C C . ASP A 1 486 ? -16.194 17.442 -0.771 1.00 92.19 486 ASP A C 1
ATOM 3820 O O . ASP A 1 486 ? -16.546 16.473 -0.089 1.00 92.19 486 ASP A O 1
ATOM 3824 N N . TYR A 1 487 ? -14.916 17.660 -1.096 1.00 94.12 487 TYR A N 1
ATOM 3825 C CA . TYR A 1 487 ? -13.820 16.765 -0.719 1.00 94.12 487 TYR A CA 1
ATOM 3826 C C . TYR A 1 487 ? -13.747 16.545 0.801 1.00 94.12 487 TYR A C 1
ATOM 3828 O O . TYR A 1 487 ? -13.759 15.404 1.282 1.00 94.12 487 TYR A O 1
ATOM 3836 N N . TYR A 1 488 ? -13.719 17.621 1.593 1.00 95.12 488 TYR A N 1
ATOM 3837 C CA . TYR A 1 488 ? -13.613 17.516 3.050 1.00 95.12 488 TYR A CA 1
ATOM 3838 C C . TYR A 1 488 ? -14.881 16.948 3.696 1.00 95.12 488 TYR A C 1
ATOM 3840 O O . TYR A 1 488 ? -14.782 16.112 4.601 1.00 95.12 488 TYR A O 1
ATOM 3848 N N . LEU A 1 489 ? -16.074 17.331 3.223 1.00 96.19 489 LEU A N 1
ATOM 3849 C CA . LEU A 1 489 ? -17.330 16.759 3.719 1.00 96.19 489 LEU A CA 1
ATOM 3850 C C . LEU A 1 489 ? -17.436 15.263 3.411 1.00 96.19 489 LEU A C 1
ATOM 3852 O O . LEU A 1 489 ? -17.871 14.494 4.272 1.00 96.19 489 LEU A O 1
ATOM 3856 N N . THR A 1 490 ? -17.017 14.839 2.221 1.00 95.00 490 THR A N 1
ATOM 3857 C CA . THR A 1 490 ? -17.003 13.431 1.805 1.00 95.00 490 THR A CA 1
ATOM 3858 C C . THR A 1 490 ? -16.058 12.605 2.678 1.00 95.00 490 THR A C 1
ATOM 3860 O O . THR A 1 490 ? -16.467 11.574 3.222 1.00 95.00 490 THR A O 1
ATOM 3863 N N . ASN A 1 491 ? -14.836 13.088 2.917 1.00 95.00 491 ASN A N 1
ATOM 3864 C CA . ASN A 1 491 ? -13.869 12.422 3.799 1.00 95.00 491 ASN A CA 1
ATOM 3865 C C . ASN A 1 491 ? -14.377 12.295 5.244 1.00 95.00 491 ASN A C 1
ATOM 3867 O O . ASN A 1 491 ? -14.282 11.228 5.869 1.00 95.00 491 ASN A O 1
ATOM 3871 N N . ALA A 1 492 ? -14.981 13.360 5.777 1.00 96.75 492 ALA A N 1
ATOM 3872 C CA . ALA A 1 492 ? -15.607 13.325 7.092 1.00 96.75 492 ALA A CA 1
ATOM 3873 C C . ALA A 1 492 ? -16.785 12.330 7.126 1.00 96.75 492 ALA A C 1
ATOM 3875 O O . ALA A 1 492 ? -16.884 11.519 8.051 1.00 96.75 492 ALA A O 1
ATOM 3876 N N . ALA A 1 493 ? -17.650 12.326 6.107 1.00 97.56 493 ALA A N 1
ATOM 3877 C CA . ALA A 1 493 ? -18.793 11.418 6.003 1.00 97.56 493 ALA A CA 1
ATOM 3878 C C . ALA A 1 493 ? -18.375 9.939 5.983 1.00 97.56 493 ALA A C 1
ATOM 3880 O O . ALA A 1 493 ? -18.979 9.127 6.692 1.00 97.56 493 ALA A O 1
ATOM 3881 N N . TRP A 1 494 ? -17.333 9.575 5.232 1.00 96.44 494 TRP A N 1
ATOM 3882 C CA . TRP A 1 494 ? -16.777 8.217 5.232 1.00 96.44 494 TRP A CA 1
ATOM 3883 C C . TRP A 1 494 ? -16.250 7.807 6.605 1.00 96.44 494 TRP A C 1
ATOM 3885 O O . TRP A 1 494 ? -16.549 6.712 7.094 1.00 96.44 494 TRP A O 1
ATOM 3895 N N . THR A 1 495 ? -15.527 8.705 7.273 1.00 96.19 495 THR A N 1
ATOM 3896 C CA . THR A 1 495 ? -14.972 8.419 8.599 1.00 96.19 495 THR A CA 1
ATOM 3897 C C . THR A 1 495 ? -16.075 8.182 9.632 1.00 96.19 495 THR A C 1
ATOM 3899 O O . THR A 1 495 ? -16.065 7.177 10.352 1.00 96.19 495 THR A O 1
ATOM 3902 N N . TYR A 1 496 ? -17.071 9.069 9.691 1.00 98.31 496 TYR A N 1
ATOM 3903 C CA . TYR A 1 496 ? -18.160 8.950 10.659 1.00 98.31 496 TYR A CA 1
ATOM 3904 C C . TYR A 1 496 ? -19.118 7.805 10.335 1.00 98.31 496 TYR A C 1
ATOM 3906 O O . TYR A 1 496 ? -19.536 7.100 11.252 1.00 98.31 496 TYR A O 1
ATOM 3914 N N . SER A 1 497 ? -19.437 7.563 9.061 1.00 97.75 497 SER A N 1
ATOM 3915 C CA . SER A 1 497 ? -20.264 6.412 8.675 1.00 97.75 497 SER A CA 1
ATOM 3916 C C . SER A 1 497 ? -19.601 5.093 9.061 1.00 97.75 497 SER A C 1
ATOM 3918 O O . SER A 1 497 ? -20.269 4.256 9.658 1.00 97.75 497 SER A O 1
ATOM 3920 N N . THR A 1 498 ? -18.292 4.941 8.841 1.00 96.62 49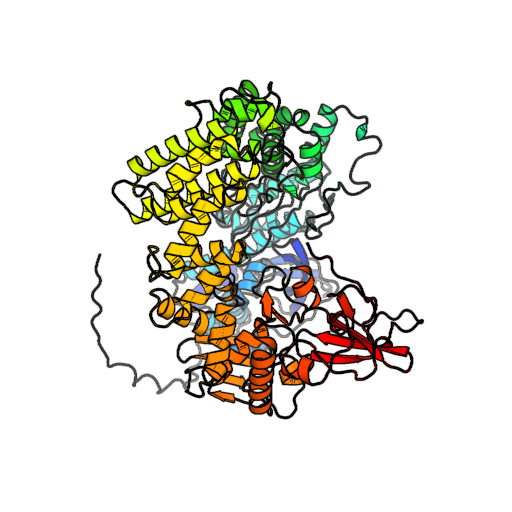8 THR A N 1
ATOM 3921 C CA . THR A 1 498 ? -17.528 3.757 9.268 1.00 96.62 498 THR A CA 1
ATOM 3922 C C . THR A 1 498 ? -17.622 3.535 10.778 1.00 96.62 498 THR A C 1
ATOM 3924 O O . THR A 1 498 ? -17.877 2.416 11.230 1.00 96.62 498 THR A O 1
ATOM 3927 N N . ALA A 1 499 ? -17.471 4.595 11.582 1.00 97.69 499 ALA A N 1
ATOM 3928 C CA . ALA A 1 499 ? -17.634 4.500 13.032 1.00 97.69 499 ALA A CA 1
ATOM 3929 C C . ALA A 1 499 ? -19.061 4.070 13.421 1.00 97.69 499 ALA A C 1
ATOM 3931 O O . ALA A 1 499 ? -19.240 3.188 14.260 1.00 97.69 499 ALA A O 1
ATOM 3932 N N . LEU A 1 500 ? -20.083 4.663 12.797 1.00 98.25 500 LEU A N 1
ATOM 3933 C CA . LEU A 1 500 ? -21.491 4.400 13.104 1.00 98.25 500 LEU A CA 1
ATOM 3934 C C . LEU A 1 500 ? -21.942 2.991 12.694 1.00 98.25 500 LEU A C 1
ATOM 3936 O O . LEU A 1 500 ? -22.610 2.323 13.483 1.00 98.25 500 LEU A O 1
ATOM 3940 N N . THR A 1 501 ? -21.561 2.512 11.508 1.00 97.00 501 THR A N 1
ATOM 3941 C CA . THR A 1 501 ? -21.908 1.156 11.045 1.00 97.00 501 THR A CA 1
ATOM 3942 C C . THR A 1 501 ? -21.165 0.079 11.832 1.00 97.00 501 THR A C 1
ATOM 3944 O O . THR A 1 501 ? -21.714 -0.993 12.076 1.00 97.00 501 THR A O 1
ATOM 3947 N N . THR A 1 502 ? -19.946 0.364 12.297 1.00 97.00 502 THR A N 1
ATOM 3948 C CA . THR A 1 502 ? -19.178 -0.562 13.145 1.00 97.00 502 THR A CA 1
ATOM 3949 C C . THR A 1 502 ? -19.720 -0.609 14.578 1.00 97.00 502 THR A C 1
ATOM 3951 O O . THR A 1 502 ? -19.740 -1.682 15.184 1.00 97.00 502 THR A O 1
ATOM 3954 N N . LEU A 1 503 ? -20.207 0.518 15.119 1.00 97.44 503 LEU A N 1
ATOM 3955 C CA . LEU A 1 503 ? -20.942 0.535 16.391 1.00 97.44 503 LEU A CA 1
ATOM 3956 C C . LEU A 1 503 ? -22.224 -0.309 16.324 1.00 97.44 503 LEU A C 1
ATOM 3958 O O . LEU A 1 503 ? -22.576 -0.915 17.331 1.00 97.44 503 LEU A O 1
ATOM 3962 N N . ASP A 1 504 ? -22.889 -0.361 15.164 1.00 97.06 504 ASP A N 1
ATOM 3963 C CA . ASP A 1 504 ? -24.130 -1.120 14.930 1.00 97.06 504 ASP A CA 1
ATOM 3964 C C . ASP A 1 504 ? -25.293 -0.704 15.864 1.00 97.06 504 ASP A C 1
ATOM 3966 O O . ASP A 1 504 ? -26.082 -1.511 16.360 1.00 97.06 504 ASP A O 1
ATOM 3970 N N . ASP A 1 505 ? -25.399 0.600 16.146 1.00 97.75 505 ASP A N 1
ATOM 3971 C CA . ASP A 1 505 ? -26.463 1.160 16.984 1.00 97.75 505 ASP A CA 1
ATOM 3972 C C . ASP A 1 505 ? -27.648 1.643 16.138 1.00 97.75 505 ASP A C 1
ATOM 3974 O O . ASP A 1 505 ? -27.681 2.768 15.649 1.00 97.75 505 ASP A O 1
ATOM 3978 N N . LYS A 1 506 ? -28.686 0.820 16.006 1.00 97.81 506 LYS A N 1
ATOM 3979 C CA . LYS A 1 506 ? -29.856 1.113 15.152 1.00 97.81 506 LYS A CA 1
ATOM 3980 C C . LYS A 1 506 ? -30.699 2.315 15.596 1.00 97.81 506 LYS A C 1
ATOM 3982 O O . LYS A 1 506 ? -31.606 2.737 14.877 1.00 97.81 506 LYS A O 1
ATOM 3987 N N . ARG A 1 507 ? -30.445 2.894 16.775 1.00 97.62 507 ARG A N 1
ATOM 3988 C CA . ARG A 1 507 ? -31.192 4.069 17.263 1.00 97.62 507 ARG A CA 1
ATOM 3989 C C . ARG A 1 507 ? -30.926 5.322 16.427 1.00 97.62 507 ARG A C 1
ATOM 3991 O O . ARG A 1 507 ? -31.797 6.187 16.373 1.00 97.62 507 ARG A O 1
ATOM 3998 N N . ILE A 1 508 ? -29.771 5.419 15.759 1.00 98.25 508 ILE A N 1
ATOM 3999 C CA . ILE A 1 508 ? -29.399 6.599 14.954 1.00 98.25 508 ILE A CA 1
ATOM 4000 C C . ILE A 1 508 ? -29.872 6.536 13.495 1.00 98.25 508 ILE A C 1
ATOM 4002 O O . ILE A 1 508 ? -29.791 7.543 12.788 1.00 98.25 508 ILE A O 1
ATOM 4006 N N . THR A 1 509 ? -30.428 5.405 13.049 1.00 98.25 509 THR A N 1
ATOM 4007 C CA . THR A 1 509 ? -30.902 5.197 11.671 1.00 98.25 509 THR A CA 1
ATOM 4008 C C . THR A 1 509 ? -31.893 6.270 11.185 1.00 98.25 509 THR A C 1
ATOM 4010 O O . THR A 1 509 ? -31.689 6.788 10.086 1.00 98.25 509 THR A O 1
ATOM 4013 N N . PRO A 1 510 ? -32.909 6.717 11.964 1.00 98.50 510 PRO A N 1
ATOM 4014 C CA . PRO A 1 510 ? -33.805 7.796 11.522 1.00 98.50 510 PRO A CA 1
ATOM 4015 C C . PRO A 1 510 ? -33.072 9.112 11.220 1.00 98.50 510 PRO A C 1
ATOM 4017 O O . PRO A 1 510 ? -33.439 9.848 10.300 1.00 98.50 510 PRO A O 1
ATOM 4020 N N . THR A 1 511 ? -32.011 9.401 11.975 1.00 98.38 511 THR A N 1
ATOM 4021 C CA . THR A 1 511 ? -31.196 10.602 11.789 1.00 98.38 511 THR A CA 1
ATOM 4022 C C . THR A 1 511 ? -30.335 10.488 10.530 1.00 98.38 511 THR A C 1
ATOM 4024 O O . THR A 1 511 ? -30.220 11.457 9.784 1.00 98.38 511 THR A O 1
ATOM 4027 N N . LEU A 1 512 ? -29.759 9.313 10.250 1.00 98.38 512 LEU A N 1
ATOM 4028 C CA . LEU A 1 512 ? -29.010 9.077 9.009 1.00 98.38 512 LEU A CA 1
ATOM 4029 C C . LEU A 1 512 ? -29.907 9.110 7.773 1.00 98.38 512 LEU A C 1
ATOM 4031 O O . LEU A 1 512 ? -29.542 9.743 6.787 1.00 98.38 512 LEU A O 1
ATOM 4035 N N . ARG A 1 513 ? -31.110 8.530 7.849 1.00 98.50 513 ARG A N 1
ATOM 4036 C CA . ARG A 1 513 ? -32.122 8.626 6.787 1.00 98.50 513 ARG A CA 1
ATOM 4037 C C . ARG A 1 513 ? -32.426 10.080 6.441 1.00 98.50 513 ARG A C 1
ATOM 4039 O O . ARG A 1 513 ? -32.389 10.446 5.274 1.00 98.50 513 ARG A O 1
ATOM 4046 N N . THR A 1 514 ? -32.655 10.911 7.458 1.00 98.19 514 THR A N 1
ATOM 4047 C CA . THR A 1 514 ? -32.895 12.349 7.260 1.00 98.19 514 THR A CA 1
ATOM 4048 C C . THR A 1 514 ? -31.735 13.010 6.504 1.00 98.19 514 THR A C 1
ATOM 4050 O O . THR A 1 514 ? -31.980 13.808 5.608 1.00 98.19 514 THR A O 1
ATOM 4053 N N . ARG A 1 515 ? -30.476 12.648 6.800 1.00 97.75 515 ARG A N 1
ATOM 4054 C CA . ARG A 1 515 ? -29.301 13.178 6.079 1.00 97.75 515 ARG A CA 1
ATOM 4055 C C . ARG A 1 515 ? -29.172 12.633 4.659 1.00 97.75 515 ARG A C 1
ATOM 4057 O O . ARG A 1 515 ? -28.807 13.382 3.764 1.00 97.75 515 ARG A O 1
ATOM 4064 N N . ALA A 1 516 ? -29.504 11.366 4.428 1.00 98.06 516 ALA A N 1
ATOM 4065 C CA . ALA A 1 516 ? -29.532 10.785 3.084 1.00 98.06 516 ALA A CA 1
ATOM 4066 C C . ALA A 1 516 ? -30.550 11.485 2.158 1.00 98.06 516 ALA A C 1
ATOM 4068 O O . ALA A 1 516 ? -30.408 11.455 0.935 1.00 98.06 516 ALA A O 1
ATOM 4069 N N . GLU A 1 517 ? -31.563 12.131 2.738 1.00 97.44 517 GLU A N 1
ATOM 4070 C CA . GLU A 1 517 ? -32.613 12.876 2.038 1.00 97.44 517 GLU A CA 1
ATOM 4071 C C . GLU A 1 517 ? -32.372 14.400 2.011 1.00 97.44 517 GLU A C 1
ATOM 4073 O O . GLU A 1 517 ? -33.063 15.104 1.275 1.00 97.44 517 GLU A O 1
ATOM 4078 N N . ASP A 1 518 ? -31.398 14.931 2.761 1.00 97.19 518 ASP A N 1
ATOM 4079 C CA . ASP A 1 518 ? -31.162 16.378 2.869 1.00 97.19 518 ASP A CA 1
ATOM 4080 C C . ASP A 1 518 ? -30.443 16.928 1.633 1.00 97.19 518 ASP A C 1
ATOM 4082 O O . ASP A 1 518 ? -29.223 16.859 1.519 1.00 97.19 518 ASP A O 1
ATOM 4086 N N . GLU A 1 519 ? -31.204 17.520 0.714 1.00 95.62 519 GLU A N 1
ATOM 4087 C CA . GLU A 1 519 ? -30.709 18.124 -0.532 1.00 95.62 519 GLU A CA 1
ATOM 4088 C C . GLU A 1 519 ? -29.695 19.264 -0.339 1.00 95.62 519 GLU A C 1
ATOM 4090 O O . GLU A 1 519 ? -29.091 19.702 -1.316 1.00 95.62 519 GLU A O 1
ATOM 4095 N N . LYS A 1 520 ? -29.492 19.757 0.889 1.00 94.31 520 LYS A N 1
ATOM 4096 C CA . LYS A 1 520 ? -28.428 20.727 1.187 1.00 94.31 520 LYS A CA 1
ATOM 4097 C C . LYS A 1 520 ? -27.052 20.081 1.297 1.00 94.31 520 LYS A C 1
ATOM 4099 O O . LYS A 1 520 ? -26.058 20.792 1.191 1.00 94.31 520 LYS A O 1
ATOM 4104 N N . LEU A 1 521 ? -26.989 18.777 1.559 1.00 95.62 521 LEU A N 1
ATOM 4105 C CA . LEU A 1 521 ? -25.735 18.037 1.595 1.00 95.62 521 LEU A CA 1
ATOM 4106 C C . LEU A 1 521 ? -25.308 17.654 0.173 1.00 95.62 521 LEU A C 1
ATOM 4108 O O . LEU A 1 521 ? -26.171 17.347 -0.661 1.00 95.62 521 LEU A O 1
ATOM 4112 N N . PRO A 1 522 ? -23.993 17.594 -0.103 1.00 95.94 522 PRO A N 1
ATOM 4113 C CA . PRO A 1 522 ? -23.504 17.084 -1.374 1.00 95.94 522 PRO A CA 1
ATOM 4114 C C . PRO A 1 522 ? -24.040 15.683 -1.682 1.00 95.94 522 PRO A C 1
ATOM 4116 O O . PRO A 1 522 ? -24.302 14.872 -0.784 1.00 95.94 522 PRO A O 1
ATOM 4119 N N . ALA A 1 523 ? -24.204 15.374 -2.971 1.00 96.38 523 ALA A N 1
ATOM 4120 C CA . ALA A 1 523 ? -24.737 14.084 -3.403 1.00 96.38 523 ALA A CA 1
ATOM 4121 C C . ALA A 1 523 ? -23.903 12.912 -2.859 1.00 96.38 523 ALA A C 1
ATOM 4123 O O . ALA A 1 523 ? -24.476 11.923 -2.407 1.00 96.38 523 ALA A O 1
ATOM 4124 N N . THR A 1 524 ? -22.575 13.045 -2.829 1.00 96.19 524 THR A N 1
ATOM 4125 C CA . THR A 1 524 ? -21.636 12.053 -2.278 1.00 96.19 524 THR A CA 1
ATOM 4126 C C . THR A 1 524 ? -21.905 11.766 -0.804 1.00 96.19 524 THR A C 1
ATOM 4128 O O . THR A 1 524 ? -22.121 10.615 -0.426 1.00 96.19 524 THR A O 1
ATOM 4131 N N . VAL A 1 525 ? -22.048 12.806 0.021 1.00 97.56 525 VAL A N 1
ATOM 4132 C CA . VAL A 1 525 ? -22.404 12.664 1.443 1.00 97.56 525 VAL A CA 1
ATOM 4133 C C . VAL A 1 525 ? -23.749 11.951 1.611 1.00 97.56 525 VAL A C 1
ATOM 4135 O O . VAL A 1 525 ? -23.859 11.024 2.416 1.00 97.56 525 VAL A O 1
ATOM 4138 N N . ARG A 1 526 ? -24.774 12.317 0.828 1.00 98.12 526 ARG A N 1
ATOM 4139 C CA . ARG A 1 526 ? -26.090 11.648 0.882 1.00 98.12 526 ARG A CA 1
ATOM 4140 C C . ARG A 1 526 ? -26.003 10.161 0.532 1.00 98.12 526 ARG A C 1
ATOM 4142 O O . ARG A 1 526 ? -26.647 9.349 1.198 1.00 98.12 526 ARG A O 1
ATOM 4149 N N . ARG A 1 527 ? -25.199 9.798 -0.475 1.00 97.81 527 ARG A N 1
ATOM 4150 C CA . ARG A 1 527 ? -24.933 8.403 -0.871 1.00 97.81 527 ARG A CA 1
ATOM 4151 C C . ARG A 1 527 ? -24.276 7.616 0.268 1.00 97.81 527 ARG A C 1
ATOM 4153 O O . ARG A 1 527 ? -24.760 6.537 0.606 1.00 97.81 527 ARG A O 1
ATOM 4160 N N . ILE A 1 528 ? -23.269 8.192 0.928 1.00 98.00 528 ILE A N 1
ATOM 4161 C CA . ILE A 1 528 ? -22.596 7.584 2.092 1.00 98.00 528 ILE A CA 1
ATOM 4162 C C . ILE A 1 528 ? -23.583 7.365 3.248 1.00 98.00 528 ILE A C 1
ATOM 4164 O O . ILE A 1 528 ? -23.601 6.295 3.854 1.00 98.00 528 ILE A O 1
ATOM 4168 N N . MET A 1 529 ? -24.457 8.336 3.536 1.00 98.50 529 MET A N 1
ATOM 4169 C CA . MET A 1 529 ? -25.491 8.179 4.571 1.00 98.50 529 MET A CA 1
ATOM 4170 C C . MET A 1 529 ? -26.511 7.093 4.205 1.00 98.50 529 MET A C 1
ATOM 4172 O O . MET A 1 529 ? -26.905 6.307 5.065 1.00 98.50 529 MET A O 1
ATOM 4176 N N . ALA A 1 530 ? -26.916 7.011 2.934 1.00 98.31 530 ALA A N 1
ATOM 4177 C CA . ALA A 1 530 ? -27.808 5.960 2.454 1.00 98.31 530 ALA A CA 1
ATOM 4178 C C . ALA A 1 530 ? -27.174 4.566 2.583 1.00 98.31 530 ALA A C 1
ATOM 4180 O O . ALA A 1 530 ? -27.841 3.622 3.008 1.00 98.31 530 ALA A O 1
ATOM 4181 N N . TRP A 1 531 ? -25.882 4.451 2.267 1.00 97.69 531 TRP A N 1
ATOM 4182 C CA . TRP A 1 531 ? -25.099 3.233 2.463 1.00 97.69 531 TRP A CA 1
ATOM 4183 C C . TRP A 1 531 ? -24.992 2.863 3.948 1.00 97.69 531 TRP A C 1
ATOM 4185 O O . TRP A 1 531 ? -25.235 1.716 4.312 1.00 97.69 531 TRP A O 1
ATOM 4195 N N . ALA A 1 532 ? -24.737 3.829 4.832 1.00 97.94 532 ALA A N 1
ATOM 4196 C CA . ALA A 1 532 ? -24.715 3.595 6.276 1.00 97.94 532 ALA A CA 1
ATOM 4197 C C . ALA A 1 532 ? -26.070 3.109 6.824 1.00 97.94 532 ALA A C 1
ATOM 4199 O O . ALA A 1 532 ? -26.097 2.216 7.669 1.00 97.94 532 ALA A O 1
ATOM 4200 N N . CYS A 1 533 ? -27.195 3.640 6.324 1.00 98.44 533 CYS A N 1
ATOM 4201 C CA . CYS A 1 533 ? -28.530 3.140 6.669 1.00 98.44 533 CYS A CA 1
ATOM 4202 C C . CYS A 1 533 ? -28.713 1.667 6.287 1.00 98.44 533 CYS A C 1
ATOM 4204 O O . CYS A 1 533 ? -29.219 0.900 7.104 1.00 98.44 533 CYS A O 1
ATOM 4206 N N . LEU A 1 534 ? -28.257 1.259 5.096 1.00 97.62 534 LEU A N 1
ATOM 4207 C CA . LEU A 1 534 ? -28.338 -0.136 4.650 1.00 97.62 534 LEU A CA 1
ATOM 4208 C C . LEU A 1 534 ? -27.624 -1.080 5.631 1.00 97.62 534 LEU A C 1
ATOM 4210 O O . LEU A 1 534 ? -28.182 -2.110 5.997 1.00 97.62 534 LEU A O 1
ATOM 4214 N N . TRP A 1 535 ? -26.430 -0.705 6.100 1.00 96.00 535 TRP A N 1
ATOM 4215 C CA . TRP A 1 535 ? -25.673 -1.474 7.098 1.00 96.00 535 TRP A CA 1
ATOM 4216 C C . TRP A 1 535 ? -26.325 -1.521 8.484 1.00 96.00 535 TRP A C 1
ATOM 4218 O O . TRP A 1 535 ? -25.979 -2.386 9.283 1.00 96.00 535 TRP A O 1
ATOM 4228 N N . LEU A 1 536 ? -27.259 -0.612 8.769 1.00 97.00 536 LEU A N 1
ATOM 4229 C CA . LEU A 1 536 ? -28.031 -0.544 10.013 1.00 97.00 536 LEU A CA 1
ATOM 4230 C C . LEU A 1 536 ? -29.473 -1.048 9.822 1.00 97.00 536 LEU A C 1
ATOM 4232 O O . LEU A 1 536 ? -30.386 -0.616 10.533 1.00 97.00 536 LEU A O 1
ATOM 4236 N N . ASP A 1 537 ? -29.662 -1.969 8.873 1.00 97.25 537 ASP A N 1
ATOM 4237 C CA . ASP A 1 537 ? -30.923 -2.632 8.521 1.00 97.25 537 ASP A CA 1
ATOM 4238 C C . ASP A 1 537 ? -32.044 -1.695 8.021 1.00 97.25 537 ASP A C 1
ATOM 4240 O O . ASP A 1 537 ? -33.232 -1.977 8.197 1.00 97.25 537 ASP A O 1
ATOM 4244 N N . ASP A 1 538 ? -31.689 -0.583 7.373 1.00 97.88 538 ASP A N 1
ATOM 4245 C CA . ASP A 1 538 ? -32.624 0.311 6.681 1.00 97.88 538 ASP A CA 1
ATOM 4246 C C . ASP A 1 538 ? -32.210 0.522 5.222 1.00 97.88 538 ASP A C 1
ATOM 4248 O O . ASP A 1 538 ? -31.456 1.431 4.873 1.00 97.88 538 ASP A O 1
ATOM 4252 N N . ASP A 1 539 ? -32.729 -0.334 4.347 1.00 97.88 539 ASP A N 1
ATOM 4253 C CA . ASP A 1 539 ? -32.399 -0.361 2.923 1.00 97.88 539 ASP A CA 1
ATOM 4254 C C . ASP A 1 539 ? -33.094 0.738 2.100 1.00 97.88 539 ASP A C 1
ATOM 4256 O O . ASP A 1 539 ? -32.711 0.991 0.954 1.00 97.88 539 ASP A O 1
ATOM 4260 N N . ALA A 1 540 ? -34.107 1.415 2.651 1.00 98.06 540 ALA A N 1
ATOM 4261 C CA . ALA A 1 540 ? -34.953 2.333 1.893 1.00 98.06 540 ALA A CA 1
ATOM 4262 C C . ALA A 1 540 ? -34.172 3.508 1.265 1.00 98.06 540 ALA A C 1
ATOM 4264 O O . ALA A 1 540 ? -34.363 3.755 0.067 1.00 98.06 540 ALA A O 1
ATOM 4265 N N . PRO A 1 541 ? -33.260 4.200 1.981 1.00 98.38 541 PRO A N 1
ATOM 4266 C CA . PRO A 1 541 ? -32.454 5.268 1.388 1.00 98.38 541 PRO A CA 1
ATOM 4267 C C . PRO A 1 541 ? -31.536 4.770 0.266 1.00 98.38 541 PRO A C 1
ATOM 4269 O O . PRO A 1 541 ? -31.427 5.414 -0.779 1.00 98.38 541 PRO A O 1
ATOM 4272 N N . PHE A 1 542 ? -30.910 3.603 0.443 1.00 98.31 542 PHE A N 1
ATOM 4273 C CA . PHE A 1 542 ? -30.007 3.031 -0.557 1.00 98.31 542 PHE A CA 1
ATOM 4274 C C . PHE A 1 542 ? -30.762 2.552 -1.804 1.00 98.31 542 PHE A C 1
ATOM 4276 O O . PHE A 1 542 ? -30.330 2.790 -2.932 1.00 98.31 542 PHE A O 1
ATOM 4283 N N . ASN A 1 543 ? -31.947 1.964 -1.629 1.00 98.12 543 ASN A N 1
ATOM 4284 C CA . ASN A 1 543 ? -32.835 1.601 -2.734 1.00 98.12 543 ASN A CA 1
ATOM 4285 C C . ASN A 1 543 ? -33.303 2.831 -3.528 1.00 98.12 543 ASN A C 1
ATOM 4287 O O . ASN A 1 543 ? -33.421 2.759 -4.757 1.00 98.12 543 ASN A O 1
ATOM 4291 N N . ALA A 1 544 ? -33.550 3.958 -2.850 1.00 98.12 544 ALA A N 1
ATOM 4292 C CA . ALA A 1 544 ? -33.871 5.227 -3.496 1.00 98.12 544 ALA A CA 1
ATOM 4293 C C . ALA A 1 544 ? -32.680 5.778 -4.297 1.00 98.12 544 ALA A C 1
ATOM 4295 O O . ALA A 1 544 ? -32.872 6.223 -5.426 1.00 98.12 544 ALA A O 1
ATOM 4296 N N . PHE A 1 545 ? -31.460 5.684 -3.764 1.00 98.25 545 PHE A N 1
ATOM 4297 C CA . PHE A 1 545 ? -30.230 5.994 -4.501 1.00 98.25 545 PHE A CA 1
ATOM 4298 C C . PHE A 1 545 ? -30.070 5.117 -5.751 1.00 98.25 545 PHE A C 1
ATOM 4300 O O . PHE A 1 545 ? -29.985 5.649 -6.856 1.00 98.25 545 PHE A O 1
ATOM 4307 N N . CYS A 1 546 ? -30.149 3.789 -5.615 1.00 98.44 546 CYS A N 1
ATOM 4308 C CA . CYS A 1 546 ? -30.073 2.873 -6.757 1.00 98.44 546 CYS A CA 1
ATOM 4309 C C . CYS A 1 546 ? -31.138 3.187 -7.813 1.00 98.44 546 CYS A C 1
ATOM 4311 O O . CYS A 1 546 ? -30.891 3.054 -9.007 1.00 98.44 546 CYS A O 1
ATOM 4313 N N . LYS A 1 547 ? -32.336 3.610 -7.383 1.00 98.25 547 LYS A N 1
ATOM 4314 C CA . LYS A 1 547 ? -33.391 4.044 -8.299 1.00 98.25 547 LYS A CA 1
ATOM 4315 C C . LYS A 1 547 ? -33.023 5.303 -9.072 1.00 98.25 547 LYS A C 1
ATOM 4317 O O . LYS A 1 547 ? -33.236 5.327 -10.276 1.00 98.25 547 LYS A O 1
ATOM 4322 N N . ARG A 1 548 ? -32.491 6.327 -8.406 1.00 98.25 548 ARG A N 1
ATOM 4323 C CA . ARG A 1 548 ? -32.069 7.550 -9.095 1.00 98.25 548 ARG A CA 1
ATOM 4324 C C . ARG A 1 548 ? -30.946 7.273 -10.085 1.00 98.25 548 ARG A C 1
ATOM 4326 O O . ARG A 1 548 ? -31.003 7.826 -11.178 1.00 98.25 548 ARG A O 1
ATOM 4333 N N . PHE A 1 549 ? -30.001 6.396 -9.733 1.00 98.31 549 PHE A N 1
ATOM 4334 C CA . PHE A 1 549 ? -28.974 5.925 -10.662 1.00 98.31 549 PHE A CA 1
ATOM 4335 C C . PHE A 1 549 ? -29.606 5.231 -11.867 1.00 98.31 549 PHE A C 1
ATOM 4337 O O . PHE A 1 549 ? -29.416 5.699 -12.973 1.00 98.31 549 PHE A O 1
ATOM 4344 N N . GLU A 1 550 ? -30.426 4.194 -11.654 1.00 98.12 550 GLU A N 1
ATOM 4345 C CA . GLU A 1 550 ? -31.109 3.453 -12.731 1.00 98.12 550 GLU A CA 1
ATOM 4346 C C . GLU A 1 550 ? -31.906 4.372 -13.672 1.00 98.12 550 GLU A C 1
ATOM 4348 O O . GLU A 1 550 ? -31.886 4.189 -14.887 1.00 98.12 550 GLU A O 1
ATOM 4353 N N . ASP A 1 551 ? -32.592 5.373 -13.114 1.00 98.06 551 ASP A N 1
ATOM 4354 C CA . ASP A 1 551 ? -33.388 6.341 -13.872 1.00 98.06 551 ASP A CA 1
ATOM 4355 C C . ASP A 1 551 ? -32.519 7.412 -14.582 1.00 98.06 551 ASP A C 1
ATOM 4357 O O . ASP A 1 551 ? -33.060 8.260 -15.293 1.00 98.06 551 ASP A O 1
ATOM 4361 N N . GLY A 1 552 ? -31.194 7.421 -14.382 1.00 97.88 552 GLY A N 1
ATOM 4362 C CA . GLY A 1 552 ? -30.272 8.425 -14.925 1.00 97.88 552 GLY A CA 1
ATOM 4363 C C . GLY A 1 552 ? -30.430 9.819 -14.303 1.00 97.88 552 GLY A C 1
ATOM 4364 O O . GLY A 1 552 ? -30.175 10.824 -14.960 1.00 97.88 552 GLY A O 1
ATOM 4365 N N . THR A 1 553 ? -30.910 9.898 -13.061 1.00 98.00 553 THR A N 1
ATOM 4366 C CA . THR A 1 553 ? -31.220 11.157 -12.348 1.00 98.00 553 THR A CA 1
ATOM 4367 C C . THR A 1 553 ? -30.310 11.435 -11.151 1.00 98.00 553 THR A C 1
ATOM 4369 O O . THR A 1 553 ? -30.459 12.470 -10.499 1.00 98.00 553 THR A O 1
ATOM 4372 N N . GLU A 1 554 ? -29.387 10.526 -10.835 1.00 97.62 554 GLU A N 1
ATOM 4373 C CA . GLU A 1 554 ? -28.368 10.776 -9.816 1.00 97.62 554 GLU A CA 1
ATOM 4374 C C . GLU A 1 554 ? -27.372 11.844 -10.320 1.00 97.62 554 GLU A C 1
ATOM 4376 O O . GLU A 1 554 ? -27.016 11.830 -11.498 1.00 97.62 554 GLU A O 1
ATOM 4381 N N . PRO A 1 555 ? -26.935 12.799 -9.482 1.00 96.69 555 PRO A N 1
ATOM 4382 C CA . PRO A 1 555 ? -25.874 13.739 -9.852 1.00 96.69 555 PRO A CA 1
ATOM 4383 C C . PRO A 1 555 ? -24.518 13.047 -10.075 1.00 96.69 555 PRO A C 1
ATOM 4385 O O . PRO A 1 555 ? -24.245 12.028 -9.446 1.00 96.69 555 PRO A O 1
ATOM 4388 N N . GLY A 1 556 ? -23.669 13.626 -10.932 1.00 94.69 556 GLY A N 1
ATOM 4389 C CA . GLY A 1 556 ? -22.286 13.166 -11.138 1.00 94.69 556 GLY A CA 1
ATOM 4390 C C . GLY A 1 556 ? -22.115 11.980 -12.091 1.00 94.69 556 GLY A C 1
ATOM 4391 O O . GLY A 1 556 ? -21.048 11.386 -12.133 1.00 94.69 556 GLY A O 1
ATOM 4392 N N . LEU A 1 557 ? -23.150 11.600 -12.850 1.00 96.69 557 LEU A N 1
ATOM 4393 C CA . LEU A 1 557 ? -23.090 10.440 -13.755 1.00 96.69 557 LEU A CA 1
ATOM 4394 C C . LEU A 1 557 ? -22.182 10.638 -14.977 1.00 96.69 557 LEU A C 1
ATOM 4396 O O . LEU A 1 557 ? -21.755 9.652 -15.570 1.00 96.69 557 LEU A O 1
ATOM 4400 N N . ASP A 1 558 ? -21.931 11.879 -15.382 1.00 93.62 558 ASP A N 1
ATOM 4401 C CA . ASP A 1 558 ? -21.050 12.253 -16.492 1.00 93.62 558 ASP A CA 1
ATOM 4402 C C . ASP A 1 558 ? -19.614 12.574 -16.044 1.00 93.62 558 ASP A C 1
ATOM 4404 O O . ASP A 1 558 ? -18.714 12.628 -16.882 1.00 93.62 558 ASP A O 1
ATOM 4408 N N . ASP A 1 559 ? -19.393 12.725 -14.738 1.00 94.81 559 ASP A N 1
ATOM 4409 C CA . ASP A 1 559 ? -18.091 12.958 -14.120 1.00 94.81 559 ASP A CA 1
ATOM 4410 C C . ASP A 1 559 ? -17.419 11.614 -13.769 1.00 94.81 559 ASP A C 1
ATOM 4412 O O . ASP A 1 559 ? -17.958 10.859 -12.956 1.00 94.81 559 ASP A O 1
ATOM 4416 N N . PRO A 1 560 ? -16.259 11.274 -14.367 1.00 94.62 560 PRO A N 1
ATOM 4417 C CA . PRO A 1 560 ? -15.590 10.004 -14.111 1.00 94.62 560 PRO A CA 1
ATOM 4418 C C . PRO A 1 560 ? -15.244 9.760 -12.639 1.00 94.62 560 PRO A C 1
ATOM 4420 O O . PRO A 1 560 ? -15.343 8.617 -12.203 1.00 94.62 560 PRO A O 1
ATOM 4423 N N . GLU A 1 561 ? -14.855 10.792 -11.887 1.00 92.12 561 GLU A N 1
ATOM 4424 C CA . GLU A 1 561 ? -14.449 10.648 -10.479 1.00 92.12 561 GLU A CA 1
ATOM 4425 C C . GLU A 1 561 ? -15.666 10.364 -9.588 1.00 92.12 561 GLU A C 1
ATOM 4427 O O . GLU A 1 561 ? -15.665 9.442 -8.777 1.00 92.12 561 GLU A O 1
ATOM 4432 N N . GLN A 1 562 ? -16.775 11.077 -9.802 1.00 94.50 562 GLN A N 1
ATOM 4433 C CA . GLN A 1 562 ? -18.010 10.798 -9.065 1.00 94.50 562 GLN A CA 1
ATOM 4434 C C . GLN A 1 562 ? -18.650 9.468 -9.463 1.00 94.50 562 GLN A C 1
ATOM 4436 O O . GLN A 1 562 ? -19.232 8.795 -8.605 1.00 94.50 562 GLN A O 1
ATOM 4441 N N . LEU A 1 563 ? -18.586 9.096 -10.745 1.00 96.69 563 LEU A N 1
ATOM 4442 C CA . LEU A 1 563 ? -19.109 7.822 -11.226 1.00 96.69 563 LEU A CA 1
ATOM 4443 C C . LEU A 1 563 ? -18.308 6.645 -10.660 1.00 96.69 563 LEU A C 1
ATOM 4445 O O . LEU A 1 563 ? -18.928 5.649 -10.291 1.00 96.69 563 LEU A O 1
ATOM 4449 N N . ASP A 1 564 ? -16.987 6.773 -10.528 1.00 95.00 564 ASP A N 1
ATOM 4450 C CA . ASP A 1 564 ? -16.142 5.804 -9.822 1.00 95.00 564 ASP A CA 1
ATOM 4451 C C . ASP A 1 564 ? -16.679 5.525 -8.403 1.00 95.00 564 ASP A C 1
ATOM 4453 O O . ASP A 1 564 ? -17.081 4.398 -8.096 1.00 95.00 564 ASP A O 1
ATOM 4457 N N . ASP A 1 565 ? -16.865 6.569 -7.589 1.00 93.69 565 ASP A N 1
ATOM 4458 C CA . ASP A 1 565 ? -17.435 6.444 -6.239 1.00 93.69 565 ASP A CA 1
ATOM 4459 C C . ASP A 1 565 ? -18.809 5.747 -6.225 1.00 93.69 565 ASP A C 1
ATOM 4461 O O . ASP A 1 565 ? -19.125 4.954 -5.328 1.00 93.69 565 ASP A O 1
ATOM 4465 N N . ILE A 1 566 ? -19.664 6.031 -7.218 1.00 97.06 566 ILE A N 1
ATOM 4466 C CA . ILE A 1 566 ? -20.964 5.357 -7.359 1.00 97.06 566 ILE A CA 1
ATOM 4467 C C . ILE A 1 566 ? -20.766 3.865 -7.631 1.00 97.06 566 ILE A C 1
ATOM 4469 O O . ILE A 1 566 ? -21.407 3.031 -6.980 1.00 97.06 566 ILE A O 1
ATOM 4473 N N . LEU A 1 567 ? -19.907 3.517 -8.589 1.00 96.56 567 LEU A N 1
ATOM 4474 C CA . LEU A 1 567 ? -19.631 2.131 -8.952 1.00 96.56 567 LEU A CA 1
ATOM 4475 C C . LEU A 1 567 ? -19.031 1.371 -7.774 1.00 96.56 567 LEU A C 1
ATOM 4477 O O . LEU A 1 567 ? -19.472 0.252 -7.501 1.00 96.56 567 LEU A O 1
ATOM 4481 N N . TYR A 1 568 ? -18.121 1.987 -7.023 1.00 94.81 568 TYR A N 1
ATOM 4482 C CA . TYR A 1 568 ? -17.568 1.420 -5.799 1.00 94.81 568 TYR A CA 1
ATOM 4483 C C . TYR A 1 568 ? -18.671 1.045 -4.798 1.00 94.81 568 TYR A C 1
ATOM 4485 O O . TYR A 1 568 ? -18.738 -0.094 -4.328 1.00 94.81 568 TYR A O 1
ATOM 4493 N N . MET A 1 569 ? -19.604 1.961 -4.514 1.00 95.38 569 MET A N 1
ATOM 4494 C CA . MET A 1 569 ? -20.713 1.692 -3.588 1.00 95.38 569 MET A CA 1
ATOM 4495 C C . MET A 1 569 ? -21.676 0.615 -4.104 1.00 95.38 569 MET A C 1
ATOM 4497 O O . MET A 1 569 ? -22.111 -0.247 -3.336 1.00 95.38 569 MET A O 1
ATOM 4501 N N . LEU A 1 570 ? -22.041 0.657 -5.390 1.00 96.75 570 LEU A N 1
ATOM 4502 C CA . LEU A 1 570 ? -23.000 -0.283 -5.979 1.00 96.75 570 LEU A CA 1
ATOM 4503 C C . LEU A 1 570 ? -22.427 -1.701 -6.077 1.00 96.75 570 LEU A C 1
ATOM 4505 O O . LEU A 1 570 ? -23.131 -2.658 -5.745 1.00 96.75 570 LEU A O 1
ATOM 4509 N N . THR A 1 571 ? -21.167 -1.833 -6.498 1.00 94.75 571 THR A N 1
ATOM 4510 C CA . THR A 1 571 ? -20.487 -3.131 -6.639 1.00 94.75 571 THR A CA 1
ATOM 4511 C C . THR A 1 571 ? -20.211 -3.777 -5.289 1.00 94.75 571 THR A C 1
ATOM 4513 O O . THR A 1 571 ? -20.337 -4.987 -5.174 1.00 94.75 571 THR A O 1
ATOM 4516 N N . ARG A 1 572 ? -19.955 -2.999 -4.230 1.00 92.44 572 ARG A N 1
ATOM 4517 C CA . ARG A 1 572 ? -19.703 -3.543 -2.886 1.00 92.44 572 ARG A CA 1
ATOM 4518 C C . ARG A 1 572 ? -20.943 -4.106 -2.178 1.00 92.44 572 ARG A C 1
ATOM 4520 O O . ARG A 1 572 ? -20.800 -4.895 -1.250 1.00 92.44 572 ARG A O 1
ATOM 4527 N N . VAL A 1 573 ? -22.153 -3.685 -2.560 1.00 92.56 573 VAL A N 1
ATOM 4528 C CA . VAL A 1 573 ? -23.411 -4.140 -1.927 1.00 92.56 573 VAL A CA 1
ATOM 4529 C C . VAL A 1 573 ? -23.979 -5.409 -2.575 1.00 92.56 573 VAL A C 1
ATOM 4531 O O . VAL A 1 573 ? -24.701 -6.150 -1.915 1.00 92.56 573 VAL A O 1
ATOM 4534 N N . GLU A 1 574 ? -23.708 -5.642 -3.863 1.00 88.12 574 GLU A N 1
ATOM 4535 C CA . GLU A 1 574 ? -24.146 -6.828 -4.630 1.00 88.12 574 GLU A CA 1
ATOM 4536 C C . GLU A 1 574 ? -25.646 -7.195 -4.514 1.00 88.12 574 GLU A C 1
ATOM 4538 O O . GLU A 1 574 ? -26.062 -8.334 -4.734 1.00 88.12 574 GLU A O 1
ATOM 4543 N N . SER A 1 575 ? -26.513 -6.228 -4.199 1.00 93.44 575 SER A N 1
ATOM 4544 C CA . SER A 1 575 ? -27.955 -6.476 -4.127 1.00 93.44 575 SER A CA 1
ATOM 4545 C C . SER A 1 575 ? -28.575 -6.597 -5.523 1.00 93.44 575 SER A C 1
ATOM 4547 O O . SER A 1 575 ? -28.087 -6.019 -6.497 1.00 93.44 575 SER A O 1
ATOM 4549 N N . VAL A 1 576 ? -29.738 -7.256 -5.622 1.00 94.00 576 VAL A N 1
ATOM 4550 C CA . VAL A 1 576 ? -30.539 -7.289 -6.866 1.00 94.00 576 VAL A CA 1
ATOM 4551 C C . VAL A 1 576 ? -30.809 -5.873 -7.390 1.00 94.00 576 VAL A C 1
ATOM 4553 O O . VAL A 1 576 ? -30.821 -5.644 -8.599 1.00 94.00 576 VAL A O 1
ATOM 4556 N N . ARG A 1 577 ? -31.004 -4.909 -6.481 1.00 95.88 577 ARG A N 1
ATOM 4557 C CA . ARG A 1 577 ? -31.256 -3.511 -6.830 1.00 95.88 577 ARG A CA 1
ATOM 4558 C C . ARG A 1 577 ? -29.996 -2.814 -7.348 1.00 95.88 577 ARG A C 1
ATOM 4560 O O . ARG A 1 577 ? -30.087 -2.125 -8.360 1.00 95.88 577 ARG A O 1
ATOM 4567 N N . SER A 1 578 ? -28.846 -3.039 -6.712 1.00 96.44 578 SER A N 1
ATOM 4568 C CA . SER A 1 578 ? -27.548 -2.526 -7.168 1.00 96.44 578 SER A CA 1
ATOM 4569 C C . SER A 1 578 ? -27.206 -3.060 -8.555 1.00 96.44 578 SER A C 1
ATOM 4571 O O . SER A 1 578 ? -26.811 -2.301 -9.431 1.00 96.44 578 SER A O 1
ATOM 4573 N N . GLN A 1 579 ? -27.434 -4.353 -8.794 1.00 95.25 579 GLN A N 1
ATOM 4574 C CA . GLN A 1 579 ? -27.180 -4.973 -10.092 1.00 95.25 579 GLN A CA 1
ATOM 4575 C C . GLN A 1 579 ? -28.113 -4.435 -11.188 1.00 95.25 579 GLN A C 1
ATOM 4577 O O . GLN A 1 579 ? -27.680 -4.253 -12.325 1.00 95.25 579 GLN A O 1
ATOM 4582 N N . ALA A 1 580 ? -29.383 -4.161 -10.868 1.00 96.19 580 ALA A N 1
ATOM 4583 C CA . ALA A 1 580 ? -30.301 -3.509 -11.801 1.00 96.19 580 ALA A CA 1
ATOM 4584 C C . ALA A 1 580 ? -29.827 -2.092 -12.164 1.00 96.19 580 ALA A C 1
ATOM 4586 O O . ALA A 1 580 ? -29.805 -1.750 -13.344 1.00 96.19 580 ALA A O 1
ATOM 4587 N N . ALA A 1 581 ? -29.383 -1.316 -11.169 1.00 97.62 581 ALA A N 1
ATOM 4588 C CA . ALA A 1 581 ? -28.801 0.008 -11.373 1.00 97.62 581 ALA A CA 1
ATOM 4589 C C . ALA A 1 581 ? -27.548 -0.063 -12.266 1.00 97.62 581 ALA A C 1
ATOM 4591 O O . ALA A 1 581 ? -27.506 0.592 -13.303 1.00 97.62 581 ALA A O 1
ATOM 4592 N N . LEU A 1 582 ? -26.588 -0.937 -11.946 1.00 97.25 582 LEU A N 1
ATOM 4593 C CA . LEU A 1 582 ? -25.381 -1.162 -12.752 1.00 97.25 582 LEU A CA 1
ATOM 4594 C C . LEU A 1 582 ? -25.702 -1.599 -14.188 1.00 97.25 582 LEU A C 1
ATOM 4596 O O . LEU A 1 582 ? -25.034 -1.181 -15.120 1.00 97.25 582 LEU A O 1
ATOM 4600 N N . ASN A 1 583 ? -26.732 -2.414 -14.411 1.00 96.56 583 ASN A N 1
ATOM 4601 C CA . ASN A 1 583 ? -27.102 -2.821 -15.769 1.00 96.56 583 ASN A CA 1
ATOM 4602 C C . ASN A 1 583 ? -27.779 -1.700 -16.571 1.00 96.56 583 ASN A C 1
ATOM 4604 O O . ASN A 1 583 ? -27.710 -1.713 -17.800 1.00 96.56 583 ASN A O 1
ATOM 4608 N N . ALA A 1 584 ? -28.425 -0.733 -15.914 1.00 97.81 584 ALA A N 1
ATOM 4609 C CA . ALA A 1 584 ? -29.073 0.386 -16.595 1.00 97.81 584 ALA A CA 1
ATOM 4610 C C . ALA A 1 584 ? -28.067 1.273 -17.339 1.00 97.81 584 ALA A C 1
ATOM 4612 O O . ALA A 1 584 ? -28.388 1.780 -18.412 1.00 97.81 584 ALA A O 1
ATOM 4613 N N . MET A 1 585 ? -26.828 1.378 -16.845 1.00 96.94 585 MET A N 1
ATOM 4614 C CA . MET A 1 585 ? -25.786 2.177 -17.498 1.00 96.94 585 MET A CA 1
ATOM 4615 C C . MET A 1 585 ? -25.300 1.603 -18.830 1.00 96.94 585 MET A C 1
ATOM 4617 O O . MET A 1 585 ? -24.611 2.302 -19.557 1.00 96.94 585 MET A O 1
ATOM 4621 N N . LEU A 1 586 ? -25.671 0.363 -19.175 1.00 97.06 586 LEU A N 1
ATOM 4622 C CA . LEU A 1 586 ? -25.424 -0.214 -20.502 1.00 97.06 586 LEU A CA 1
ATOM 4623 C C . LEU A 1 586 ? -26.381 0.314 -21.575 1.00 97.06 586 LEU A C 1
ATOM 4625 O O . LEU A 1 586 ? -26.183 0.048 -22.759 1.00 97.06 586 LEU A O 1
ATOM 4629 N N . GLN A 1 587 ? -27.445 1.014 -21.183 1.00 97.75 587 GLN A N 1
ATOM 4630 C CA . GLN A 1 587 ? -28.346 1.650 -22.133 1.00 97.75 587 GLN A CA 1
ATOM 4631 C C . GLN A 1 587 ? -27.672 2.904 -22.689 1.00 97.75 587 GLN A C 1
ATOM 4633 O O . GLN A 1 587 ? -27.324 3.792 -21.923 1.00 97.75 587 GLN A O 1
ATOM 4638 N N . GLU A 1 588 ? -27.566 3.030 -24.015 1.00 97.31 588 GLU A N 1
ATOM 4639 C CA . GLU A 1 588 ? -26.943 4.200 -24.667 1.00 97.31 588 GLU A CA 1
ATOM 4640 C C . GLU A 1 588 ? -27.594 5.542 -24.281 1.00 97.31 588 GLU A C 1
ATOM 4642 O O . GLU A 1 588 ? -26.984 6.599 -24.390 1.00 97.31 588 GLU A O 1
ATOM 4647 N N . THR A 1 589 ? -28.849 5.514 -23.823 1.00 97.69 589 THR A N 1
ATOM 4648 C CA . THR A 1 589 ? -29.580 6.696 -23.346 1.00 97.69 589 THR A CA 1
ATOM 4649 C C . THR A 1 589 ? -29.263 7.081 -21.902 1.00 97.69 589 THR A C 1
ATOM 4651 O O . THR A 1 589 ? -29.720 8.128 -21.446 1.00 97.69 589 THR A O 1
ATOM 4654 N N . HIS A 1 590 ? -28.553 6.234 -21.157 1.00 98.31 590 HIS A N 1
ATOM 4655 C CA . HIS A 1 590 ? -28.194 6.491 -19.771 1.00 98.31 590 HIS A CA 1
ATOM 4656 C C . HIS A 1 590 ? -27.037 7.506 -19.705 1.00 98.31 590 HIS A C 1
ATOM 4658 O O . HIS A 1 590 ? -26.041 7.311 -20.401 1.00 98.31 590 HIS A O 1
ATOM 4664 N N . PRO A 1 591 ? -27.094 8.550 -18.853 1.00 98.12 591 PRO A N 1
ATOM 4665 C CA . PRO A 1 591 ? -26.059 9.592 -18.814 1.00 98.12 591 PRO A CA 1
ATOM 4666 C C . PRO A 1 591 ? -24.635 9.075 -18.562 1.00 98.12 591 PRO A C 1
ATOM 4668 O O . PRO A 1 591 ? -23.688 9.595 -19.135 1.00 98.12 591 PRO A O 1
ATOM 4671 N N . ALA A 1 592 ? -24.494 8.010 -17.766 1.00 98.06 592 ALA A N 1
ATOM 4672 C CA . ALA A 1 592 ? -23.198 7.391 -17.475 1.00 98.06 592 ALA A CA 1
ATOM 4673 C C . ALA A 1 592 ? -22.629 6.497 -18.594 1.00 98.06 592 ALA A C 1
ATOM 4675 O O . ALA A 1 592 ? -21.499 6.032 -18.466 1.00 98.06 592 ALA A O 1
ATOM 4676 N N . PHE A 1 593 ? -23.386 6.198 -19.660 1.00 98.00 593 PHE A N 1
ATOM 4677 C CA . PHE A 1 593 ? -22.980 5.189 -20.649 1.00 98.00 593 PHE A CA 1
ATOM 4678 C C . PHE A 1 593 ? -21.661 5.539 -21.342 1.00 98.00 593 PHE A C 1
ATOM 4680 O O . PHE A 1 593 ? -20.778 4.690 -21.433 1.00 98.00 593 PHE A O 1
ATOM 4687 N N . GLU A 1 594 ? -21.515 6.777 -21.821 1.00 97.88 594 GLU A N 1
ATOM 4688 C CA . GLU A 1 594 ? -20.317 7.197 -22.558 1.00 97.88 594 GLU A CA 1
ATOM 4689 C C . GLU A 1 594 ? -19.074 7.171 -21.663 1.00 97.88 594 GLU A C 1
ATOM 4691 O O . GLU A 1 594 ? -18.071 6.579 -22.054 1.00 97.88 594 GLU A O 1
ATOM 4696 N N . THR A 1 595 ? -19.164 7.718 -20.446 1.00 97.44 595 THR A N 1
ATOM 4697 C CA . THR A 1 595 ? -18.067 7.711 -19.467 1.00 97.44 595 THR A CA 1
ATOM 4698 C C . THR A 1 595 ? -17.688 6.287 -19.059 1.00 97.44 595 THR A C 1
ATOM 4700 O O . THR A 1 595 ? -16.511 5.930 -19.086 1.00 97.44 595 THR A O 1
ATOM 4703 N N . PHE A 1 596 ? -18.674 5.439 -18.746 1.00 97.88 596 PHE A N 1
ATOM 4704 C CA . PHE A 1 596 ? -18.437 4.036 -18.402 1.00 97.88 596 PHE A CA 1
ATOM 4705 C C . PHE A 1 596 ? -17.798 3.262 -19.563 1.00 97.88 596 PHE A C 1
ATOM 4707 O O . PHE A 1 596 ? -16.835 2.523 -19.357 1.00 97.88 596 PHE A O 1
ATOM 4714 N N . ARG A 1 597 ? -18.299 3.445 -20.794 1.00 97.38 597 ARG A N 1
ATOM 4715 C CA . ARG A 1 597 ? -17.727 2.823 -21.994 1.00 97.38 597 ARG A CA 1
ATOM 4716 C C . ARG A 1 597 ? -16.282 3.261 -22.189 1.00 97.38 597 ARG A C 1
ATOM 4718 O O . ARG A 1 597 ? -15.426 2.400 -22.344 1.00 97.38 597 ARG A O 1
ATOM 4725 N N . ASP A 1 598 ? -16.019 4.563 -22.196 1.00 96.31 598 ASP A N 1
ATOM 4726 C CA . ASP A 1 598 ? -14.681 5.124 -22.404 1.00 96.31 598 ASP A CA 1
ATOM 4727 C C . ASP A 1 598 ? -13.672 4.550 -21.401 1.00 96.31 598 ASP A C 1
ATOM 4729 O O . ASP A 1 598 ? -12.654 3.980 -21.801 1.00 96.31 598 ASP A O 1
ATOM 4733 N N . LYS A 1 599 ? -14.027 4.564 -20.109 1.00 96.38 599 LYS A N 1
ATOM 4734 C CA . LYS A 1 599 ? -13.207 3.980 -19.044 1.00 96.38 599 LYS A CA 1
ATOM 4735 C C . LYS A 1 599 ? -12.959 2.495 -19.266 1.00 96.38 599 LYS A C 1
ATOM 4737 O O . LYS A 1 599 ? -11.808 2.102 -19.377 1.00 96.38 599 LYS A O 1
ATOM 4742 N N . VAL A 1 600 ? -13.984 1.663 -19.447 1.00 96.88 600 VAL A N 1
ATOM 4743 C CA . VAL A 1 600 ? -13.784 0.212 -19.656 1.00 96.88 600 VAL A CA 1
ATOM 4744 C C . VAL A 1 600 ? -12.935 -0.091 -20.905 1.00 96.88 600 VAL A C 1
ATOM 4746 O O . VAL A 1 600 ? -12.157 -1.052 -20.911 1.00 96.88 600 VAL A O 1
ATOM 4749 N N . LEU A 1 601 ? -13.035 0.717 -21.967 1.00 95.44 601 LEU A N 1
ATOM 4750 C CA . LEU A 1 601 ? -12.268 0.517 -23.202 1.00 95.44 601 LEU A CA 1
ATOM 4751 C C . LEU A 1 601 ? -10.812 0.974 -23.114 1.00 95.44 601 LEU A C 1
ATOM 4753 O O . LEU A 1 601 ? -9.969 0.340 -23.750 1.00 95.44 601 LEU A O 1
ATOM 4757 N N . HIS A 1 602 ? -10.484 1.971 -22.295 1.00 92.75 602 HIS A N 1
ATOM 4758 C CA . HIS A 1 602 ? -9.133 2.546 -22.242 1.00 92.75 602 HIS A CA 1
ATOM 4759 C C . HIS A 1 602 ? -8.363 2.277 -20.940 1.00 92.75 602 HIS A C 1
ATOM 4761 O O . HIS A 1 602 ? -7.137 2.293 -20.965 1.00 92.75 602 HIS A O 1
ATOM 4767 N N . ALA A 1 603 ? -9.052 1.954 -19.845 1.00 92.75 603 ALA A N 1
ATOM 4768 C CA . ALA A 1 603 ? -8.470 1.564 -18.558 1.00 92.75 603 ALA A CA 1
ATOM 4769 C C . ALA A 1 603 ? -7.875 0.148 -18.580 1.00 92.75 603 ALA A C 1
ATOM 4771 O O . ALA A 1 603 ? -8.240 -0.665 -19.440 1.00 92.75 603 ALA A O 1
ATOM 4772 N N . SER A 1 604 ? -7.015 -0.179 -17.615 1.00 91.12 604 SER A N 1
ATOM 4773 C CA . SER A 1 604 ? -6.476 -1.536 -17.431 1.00 91.12 604 SER A CA 1
ATOM 4774 C C . SER A 1 604 ? -7.059 -2.201 -16.178 1.00 91.12 604 SER A C 1
ATOM 4776 O O . SER A 1 604 ? -7.064 -1.579 -15.119 1.00 91.12 604 SER A O 1
ATOM 4778 N N . PRO A 1 605 ? -7.544 -3.456 -16.244 1.00 91.12 605 PRO A N 1
ATOM 4779 C CA . PRO A 1 605 ? -8.163 -4.096 -15.087 1.00 91.12 605 PRO A CA 1
ATOM 4780 C C . PRO A 1 605 ? -7.170 -4.471 -13.975 1.00 91.12 605 PRO A C 1
ATOM 4782 O O . PRO A 1 605 ? -7.605 -4.641 -12.840 1.00 91.12 605 PRO A O 1
ATOM 4785 N N . GLY A 1 606 ? -5.869 -4.569 -14.279 1.00 81.69 606 GLY A N 1
ATOM 4786 C CA . GLY A 1 606 ? -4.817 -4.916 -13.313 1.00 81.69 606 GLY A CA 1
ATOM 4787 C C . GLY A 1 606 ? -4.261 -3.750 -12.483 1.00 81.69 606 GLY A C 1
ATOM 4788 O O . GLY A 1 606 ? -3.317 -3.949 -11.724 1.00 81.69 606 GLY A O 1
ATOM 4789 N N . TRP A 1 607 ? -4.792 -2.531 -12.630 1.00 77.69 607 TRP A N 1
ATOM 4790 C CA . TRP A 1 607 ? -4.348 -1.357 -11.866 1.00 77.69 607 TRP A CA 1
ATOM 4791 C C . TRP A 1 607 ? -5.399 -0.967 -10.824 1.00 77.69 607 TRP A C 1
ATOM 4793 O O . TRP A 1 607 ? -6.590 -0.906 -11.131 1.00 77.69 607 TRP A O 1
ATOM 4803 N N . SER A 1 608 ? -4.963 -0.674 -9.593 1.00 78.00 608 SER A N 1
ATOM 4804 C CA . SER A 1 608 ? -5.849 -0.411 -8.445 1.00 78.00 608 SER A CA 1
ATOM 4805 C C . SER A 1 608 ? -6.891 0.673 -8.710 1.00 78.00 608 SER A C 1
ATOM 4807 O O . SER A 1 608 ? -8.043 0.525 -8.306 1.00 78.00 608 SER A O 1
ATOM 4809 N N . ASP A 1 609 ? -6.486 1.728 -9.415 1.00 82.19 609 ASP A N 1
ATOM 4810 C CA . ASP A 1 609 ? -7.300 2.925 -9.645 1.00 82.19 609 ASP A CA 1
ATOM 4811 C C . ASP A 1 609 ? -8.380 2.682 -10.712 1.00 82.19 609 ASP A C 1
ATOM 4813 O O . ASP A 1 609 ? -9.422 3.329 -10.726 1.00 82.19 609 ASP A O 1
ATOM 4817 N N . ASP A 1 610 ? -8.161 1.698 -11.586 1.00 91.50 610 ASP A N 1
ATOM 4818 C CA . ASP A 1 610 ? -9.072 1.348 -12.673 1.00 91.50 610 ASP A CA 1
ATOM 4819 C C . ASP A 1 610 ? -9.954 0.129 -12.339 1.00 91.50 610 ASP A C 1
ATOM 4821 O O . ASP A 1 610 ? -10.997 -0.095 -12.963 1.00 91.50 610 ASP A O 1
ATOM 4825 N N . ALA A 1 611 ? -9.570 -0.659 -11.332 1.00 92.50 611 ALA A N 1
ATOM 4826 C CA . ALA A 1 611 ? -10.207 -1.920 -10.960 1.00 92.50 611 ALA A CA 1
ATOM 4827 C C . ALA A 1 611 ? -11.731 -1.810 -10.768 1.00 92.50 611 ALA A C 1
ATOM 4829 O O . ALA A 1 611 ? -12.490 -2.698 -11.163 1.00 92.50 611 ALA A O 1
ATOM 4830 N N . VAL A 1 612 ? -12.201 -0.710 -10.180 1.00 94.31 612 VAL A N 1
ATOM 4831 C CA . VAL A 1 612 ? -13.620 -0.422 -9.910 1.00 94.31 612 VAL A CA 1
ATOM 4832 C C . VAL A 1 612 ? -14.518 -0.484 -11.152 1.00 94.31 612 VAL A C 1
ATOM 4834 O O . VAL A 1 612 ? -15.611 -1.055 -11.086 1.00 94.31 612 VAL A O 1
ATOM 4837 N N . TRP A 1 613 ? -14.038 -0.007 -12.306 1.00 96.56 613 TRP A N 1
ATOM 4838 C CA . TRP A 1 613 ? -14.767 -0.022 -13.578 1.00 96.56 613 TRP A CA 1
ATOM 4839 C C . TRP A 1 613 ? -15.040 -1.445 -14.050 1.00 96.56 613 TRP A C 1
ATOM 4841 O O . TRP A 1 613 ? -16.017 -1.694 -14.757 1.00 96.56 613 TRP A O 1
ATOM 4851 N N . PHE A 1 614 ? -14.207 -2.389 -13.615 1.00 97.19 614 PHE A N 1
ATOM 4852 C CA . PHE A 1 614 ? -14.291 -3.792 -13.975 1.00 97.19 614 PHE A CA 1
ATOM 4853 C C . PHE A 1 614 ? -14.944 -4.664 -12.897 1.00 97.19 614 PHE A C 1
ATOM 4855 O O . PHE A 1 614 ? -15.239 -5.816 -13.183 1.00 97.19 614 PHE A O 1
ATOM 4862 N N . ARG A 1 615 ? -15.285 -4.149 -11.704 1.00 95.25 615 ARG A N 1
ATOM 4863 C CA . ARG A 1 615 ? -15.977 -4.918 -10.635 1.00 95.25 615 ARG A CA 1
ATOM 4864 C C . ARG A 1 615 ? -17.449 -5.241 -10.928 1.00 95.25 615 ARG A C 1
ATOM 4866 O O . ARG A 1 615 ? -18.150 -5.795 -10.087 1.00 95.25 615 ARG A O 1
ATOM 4873 N N . THR A 1 616 ? -17.948 -4.907 -12.114 1.00 95.38 616 THR A N 1
ATOM 4874 C CA . THR A 1 616 ? -19.349 -5.085 -12.510 1.00 95.38 616 THR A CA 1
ATOM 4875 C C . THR A 1 616 ? -19.495 -6.024 -13.706 1.00 95.38 616 THR A C 1
ATOM 4877 O O . THR A 1 616 ? -18.749 -5.956 -14.682 1.00 95.38 616 THR A O 1
ATOM 4880 N N . THR A 1 617 ? -20.537 -6.858 -13.694 1.00 96.19 617 THR A N 1
ATOM 4881 C CA . THR A 1 617 ? -20.923 -7.689 -14.852 1.00 96.19 617 THR A CA 1
ATOM 4882 C C . THR A 1 617 ? -21.312 -6.852 -16.079 1.00 96.19 617 THR A C 1
ATOM 4884 O O . THR A 1 617 ? -21.272 -7.348 -17.211 1.00 96.19 617 THR A O 1
ATOM 4887 N N . ALA A 1 618 ? -21.619 -5.564 -15.889 1.00 97.19 618 ALA A N 1
ATOM 4888 C CA . ALA A 1 618 ? -21.816 -4.624 -16.983 1.00 97.19 618 ALA A CA 1
ATOM 4889 C C . ALA A 1 618 ? -20.538 -4.440 -17.822 1.00 97.19 618 ALA A C 1
ATOM 4891 O O . ALA A 1 618 ? -20.619 -4.423 -19.049 1.00 97.19 618 ALA A O 1
ATOM 4892 N N . ALA A 1 619 ? -19.356 -4.405 -17.196 1.00 97.81 619 ALA A N 1
ATOM 4893 C CA . ALA A 1 619 ? -18.082 -4.291 -17.910 1.00 97.81 619 ALA A CA 1
ATOM 4894 C C . ALA A 1 619 ? -17.839 -5.520 -18.790 1.00 97.81 619 ALA A C 1
ATOM 4896 O O . ALA A 1 619 ? -17.512 -5.389 -19.967 1.00 97.81 619 ALA A O 1
ATOM 4897 N N . ILE A 1 620 ? -18.114 -6.717 -18.260 1.00 98.12 620 ILE A N 1
ATOM 4898 C CA . ILE A 1 620 ? -18.029 -7.971 -19.021 1.00 98.12 620 ILE A CA 1
ATOM 4899 C C . ILE A 1 620 ? -18.994 -7.964 -20.211 1.00 98.12 620 ILE A C 1
ATOM 4901 O O . ILE A 1 620 ? -18.623 -8.368 -21.312 1.00 98.12 620 ILE A O 1
ATOM 4905 N N . THR A 1 621 ? -20.215 -7.461 -20.019 1.00 97.88 621 THR A N 1
ATOM 4906 C CA . THR A 1 621 ? -21.214 -7.344 -21.093 1.00 97.88 621 THR A CA 1
ATOM 4907 C C . THR A 1 621 ? -20.755 -6.376 -22.187 1.00 97.88 621 THR A C 1
ATOM 4909 O O . THR A 1 621 ? -20.871 -6.682 -23.375 1.00 97.88 621 THR A O 1
ATOM 4912 N N . LEU A 1 622 ? -20.182 -5.234 -21.800 1.00 98.06 622 LEU A N 1
ATOM 4913 C CA . LEU A 1 622 ? -19.653 -4.230 -22.722 1.00 98.06 622 LEU A CA 1
ATOM 4914 C C . LEU A 1 622 ? -18.451 -4.762 -23.514 1.00 98.06 622 LEU A C 1
ATOM 4916 O O . LEU A 1 622 ? -18.437 -4.670 -24.744 1.00 98.06 622 LEU A O 1
ATOM 4920 N N . LEU A 1 623 ? -17.481 -5.383 -22.834 1.00 98.38 623 LEU A N 1
ATOM 4921 C CA . LEU A 1 623 ? -16.311 -6.011 -23.458 1.00 98.38 623 LEU A CA 1
ATOM 4922 C C . LEU A 1 623 ? -16.713 -7.164 -24.379 1.00 98.38 623 LEU A C 1
ATOM 4924 O O . LEU A 1 623 ? -16.176 -7.290 -25.479 1.00 98.38 623 LEU A O 1
ATOM 4928 N N . ARG A 1 624 ? -17.712 -7.969 -23.993 1.00 98.12 624 ARG A N 1
ATOM 4929 C CA . ARG A 1 624 ? -18.272 -8.994 -24.880 1.00 98.12 624 ARG A CA 1
ATOM 4930 C C . ARG A 1 624 ? -18.791 -8.371 -26.174 1.00 98.12 624 ARG A C 1
ATOM 4932 O O . ARG A 1 624 ? -18.495 -8.911 -27.237 1.00 98.12 624 ARG A O 1
ATOM 4939 N N . GLY A 1 625 ? -19.507 -7.248 -26.114 1.00 97.44 625 GLY A N 1
ATOM 4940 C CA . GLY A 1 625 ? -19.948 -6.522 -27.311 1.00 97.44 625 GLY A CA 1
ATOM 4941 C C . GLY A 1 625 ? -18.790 -6.080 -28.217 1.00 97.44 625 GLY A C 1
ATOM 4942 O O . GLY A 1 625 ? -18.912 -6.126 -29.440 1.00 97.44 625 GLY A O 1
ATOM 4943 N N . GLN A 1 626 ? -17.634 -5.732 -27.642 1.00 98.06 626 GLN A N 1
ATOM 4944 C CA . GLN A 1 626 ? -16.442 -5.349 -28.410 1.00 98.06 626 GLN A CA 1
ATOM 4945 C C . GLN A 1 626 ? -15.711 -6.514 -29.076 1.00 98.06 626 GLN A C 1
ATOM 4947 O O . GLN A 1 626 ? -14.979 -6.284 -30.035 1.00 98.06 626 GLN A O 1
ATOM 4952 N N . LEU A 1 627 ? -15.939 -7.766 -28.666 1.00 98.44 627 LEU A N 1
ATOM 4953 C CA . LEU A 1 627 ? -15.360 -8.923 -29.364 1.00 98.44 627 LEU A CA 1
ATOM 4954 C C . LEU A 1 627 ? -15.843 -9.059 -30.818 1.00 98.44 627 LEU A C 1
ATOM 4956 O O . LEU A 1 627 ? -15.254 -9.828 -31.579 1.00 98.44 627 LEU A O 1
ATOM 4960 N N . ASP A 1 628 ? -16.902 -8.343 -31.203 1.00 98.06 628 ASP A N 1
ATOM 4961 C CA . ASP A 1 628 ? -17.411 -8.271 -32.576 1.00 98.06 628 ASP A CA 1
ATOM 4962 C C . ASP A 1 628 ? -16.892 -7.032 -33.346 1.00 98.06 628 ASP A C 1
ATOM 4964 O O . ASP A 1 628 ? -17.132 -6.900 -34.547 1.00 98.06 628 ASP A O 1
ATOM 4968 N N . ASN A 1 629 ? -16.151 -6.130 -32.687 1.00 97.88 629 ASN A N 1
ATOM 4969 C CA . ASN A 1 629 ? -15.606 -4.908 -33.275 1.00 97.88 629 ASN A CA 1
ATOM 4970 C C . ASN A 1 629 ? -14.192 -5.141 -33.829 1.00 97.88 629 ASN A C 1
ATOM 4972 O O . ASN A 1 629 ? -13.197 -5.079 -33.112 1.00 97.88 629 ASN A O 1
ATOM 4976 N N . THR A 1 630 ? -14.098 -5.385 -35.135 1.00 98.06 630 THR A N 1
ATOM 4977 C CA . THR A 1 630 ? -12.819 -5.631 -35.821 1.00 98.06 630 THR A CA 1
ATOM 4978 C C . THR A 1 630 ? -12.135 -4.359 -36.323 1.00 98.06 630 THR A C 1
ATOM 4980 O O . THR A 1 630 ? -11.211 -4.458 -37.131 1.00 98.06 630 THR A O 1
ATOM 4983 N N . ASN A 1 631 ? -12.622 -3.175 -35.942 1.00 97.94 631 ASN A N 1
ATOM 4984 C CA . ASN A 1 631 ? -11.960 -1.929 -36.311 1.00 97.94 631 ASN A CA 1
ATOM 4985 C C . ASN A 1 631 ? -10.615 -1.817 -35.586 1.00 97.94 631 ASN A C 1
ATOM 4987 O O . ASN A 1 631 ? -10.450 -2.336 -34.482 1.00 97.94 631 ASN A O 1
ATOM 4991 N N . ASP A 1 632 ? -9.683 -1.122 -36.229 1.00 96.69 632 ASP A N 1
ATOM 4992 C CA . ASP A 1 632 ? -8.388 -0.755 -35.662 1.00 96.69 632 ASP A CA 1
ATOM 4993 C C . ASP A 1 632 ? -8.592 0.049 -34.369 1.00 96.69 632 ASP A C 1
ATOM 4995 O O . ASP A 1 632 ? -9.361 1.017 -34.359 1.00 96.69 632 ASP A O 1
ATOM 4999 N N . SER A 1 633 ? -7.946 -0.378 -33.285 1.00 96.06 633 SER A N 1
ATOM 5000 C CA . SER A 1 633 ? -7.956 0.342 -32.007 1.00 96.06 633 SER A CA 1
ATOM 5001 C C . SER A 1 633 ? -6.763 1.285 -31.852 1.00 96.06 633 SER A C 1
ATOM 5003 O O . SER A 1 633 ? -6.721 2.080 -30.913 1.00 96.06 633 SER A O 1
ATOM 5005 N N . GLY A 1 634 ? -5.797 1.226 -32.773 1.00 95.69 634 GLY A N 1
ATOM 5006 C CA . GLY 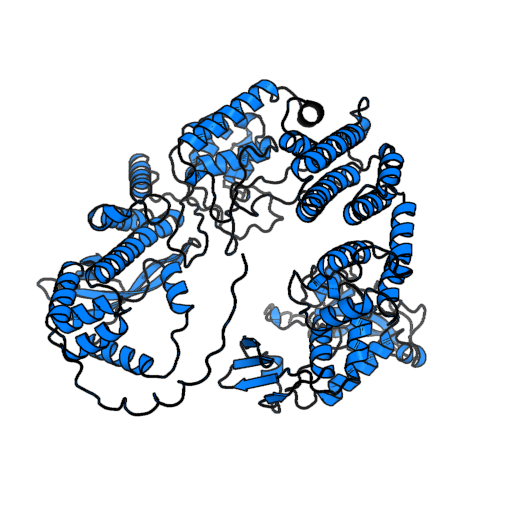A 1 634 ? -4.521 1.924 -32.690 1.00 95.69 634 GLY A CA 1
ATOM 5007 C C . GLY A 1 634 ? -3.525 1.270 -31.731 1.00 95.69 634 GLY A C 1
ATOM 5008 O O . GLY A 1 634 ? -2.454 1.848 -31.515 1.00 95.69 634 GLY A O 1
ATOM 5009 N N . SER A 1 635 ? -3.858 0.109 -31.149 1.00 97.00 635 SER A N 1
ATOM 5010 C CA . SER A 1 635 ? -2.913 -0.686 -30.369 1.00 97.00 635 SER A CA 1
ATOM 5011 C C . SER A 1 635 ? -1.996 -1.510 -31.280 1.00 97.00 635 SER A C 1
ATOM 5013 O O . SER A 1 635 ? -2.273 -1.717 -32.462 1.00 97.00 635 SER A O 1
ATOM 5015 N N . TYR A 1 636 ? -0.855 -1.953 -30.764 1.00 97.56 636 TYR A N 1
ATOM 5016 C CA . TYR A 1 636 ? 0.062 -2.841 -31.469 1.00 97.56 636 TYR A CA 1
ATOM 5017 C C . TYR A 1 636 ? 0.775 -3.768 -30.493 1.00 97.56 636 TYR A C 1
ATOM 5019 O O . TYR A 1 636 ? 0.971 -3.446 -29.322 1.00 97.56 636 TYR A O 1
ATOM 5027 N N . PHE A 1 637 ? 1.213 -4.908 -31.017 1.00 97.94 637 PHE A N 1
ATOM 5028 C CA . PHE A 1 637 ? 1.886 -5.962 -30.268 1.00 97.94 637 PHE A CA 1
ATOM 5029 C C . PHE A 1 637 ? 3.108 -6.419 -31.048 1.00 97.94 637 PHE A C 1
ATOM 5031 O O . PHE A 1 637 ? 3.039 -6.579 -32.272 1.00 97.94 637 PHE A O 1
ATOM 5038 N N . LYS A 1 638 ? 4.240 -6.631 -30.376 1.00 97.81 638 LYS A N 1
ATOM 5039 C CA . LYS A 1 638 ? 5.503 -6.980 -31.034 1.00 97.81 638 LYS A CA 1
ATOM 5040 C C . LYS A 1 638 ? 6.397 -7.833 -30.142 1.00 97.81 638 LYS A C 1
ATOM 5042 O O . LYS A 1 638 ? 6.501 -7.595 -28.951 1.00 97.81 638 LYS A O 1
ATOM 5047 N N . ILE A 1 639 ? 7.103 -8.781 -30.752 1.00 97.38 639 ILE A N 1
ATOM 5048 C CA . ILE A 1 639 ? 8.256 -9.453 -30.152 1.00 97.38 639 ILE A CA 1
ATOM 5049 C C . ILE A 1 639 ? 9.500 -9.082 -30.959 1.00 97.38 639 ILE A C 1
ATOM 5051 O O . ILE A 1 639 ? 9.623 -9.420 -32.143 1.00 97.38 639 ILE A O 1
ATOM 5055 N N . SER A 1 640 ? 10.449 -8.403 -30.320 1.00 95.88 640 SER A N 1
ATOM 5056 C CA . SER A 1 640 ? 11.759 -8.091 -30.900 1.00 95.88 640 SER A CA 1
ATOM 5057 C C . SER A 1 640 ? 12.854 -8.203 -29.856 1.00 95.88 640 SER A C 1
ATOM 5059 O O . SER A 1 640 ? 12.673 -7.759 -28.735 1.00 95.88 640 SER A O 1
ATOM 5061 N N . ASN A 1 641 ? 13.994 -8.785 -30.237 1.00 93.00 641 ASN A N 1
ATOM 5062 C CA . ASN A 1 641 ? 15.174 -8.916 -29.374 1.00 93.00 641 ASN A CA 1
ATOM 5063 C C . ASN A 1 641 ? 14.897 -9.603 -28.021 1.00 93.00 641 ASN A C 1
ATOM 5065 O O . ASN A 1 641 ? 15.503 -9.256 -27.020 1.00 93.00 641 ASN A O 1
ATOM 5069 N N . GLY A 1 642 ? 13.986 -10.583 -27.989 1.00 91.50 642 GLY A N 1
ATOM 5070 C CA . GLY A 1 642 ? 13.636 -11.294 -26.752 1.00 91.50 642 GLY A CA 1
ATOM 5071 C C . GLY A 1 642 ? 12.662 -10.545 -25.837 1.00 91.50 642 GLY A C 1
ATOM 5072 O O . GLY A 1 642 ? 12.312 -11.076 -24.792 1.00 91.50 642 GLY A O 1
ATOM 5073 N N . VAL A 1 643 ? 12.187 -9.371 -26.257 1.00 94.31 643 VAL A N 1
ATOM 5074 C CA . VAL A 1 643 ? 11.278 -8.501 -25.504 1.00 94.31 643 VAL A CA 1
ATOM 5075 C C . VAL A 1 643 ? 9.903 -8.504 -26.167 1.00 94.31 643 VAL A C 1
ATOM 5077 O O . VAL A 1 643 ? 9.799 -8.412 -27.397 1.00 94.31 643 VAL A O 1
ATOM 5080 N N . TYR A 1 644 ? 8.855 -8.631 -25.357 1.00 96.56 644 TYR A N 1
ATOM 5081 C CA . TYR A 1 644 ? 7.469 -8.389 -25.742 1.00 96.56 644 TYR A CA 1
ATOM 5082 C C . TYR A 1 644 ? 7.130 -6.919 -25.496 1.00 96.56 644 TYR A C 1
ATOM 5084 O O . TYR A 1 644 ? 7.417 -6.388 -24.429 1.00 96.56 644 TYR A O 1
ATOM 5092 N N . THR A 1 645 ? 6.516 -6.274 -26.479 1.00 95.62 645 THR A N 1
ATOM 5093 C CA . THR A 1 645 ? 6.066 -4.884 -26.412 1.00 95.62 645 THR A CA 1
ATOM 5094 C C . THR A 1 645 ? 4.598 -4.819 -26.798 1.00 95.62 645 THR A C 1
ATOM 5096 O O . THR A 1 645 ? 4.204 -5.364 -27.834 1.00 95.62 645 THR A O 1
ATOM 5099 N N . GLU A 1 646 ? 3.816 -4.095 -26.012 1.00 96.19 646 GLU A N 1
ATOM 5100 C CA . GLU A 1 646 ? 2.441 -3.714 -26.323 1.00 96.19 646 GLU A CA 1
ATOM 5101 C C . GLU A 1 646 ? 2.259 -2.211 -26.133 1.00 96.19 646 GLU A C 1
ATOM 5103 O O . GLU A 1 646 ? 2.921 -1.590 -25.304 1.00 96.19 646 GLU A O 1
ATOM 5108 N N . GLY A 1 647 ? 1.394 -1.585 -26.919 1.00 94.12 647 GLY A N 1
ATOM 5109 C CA . GLY A 1 647 ? 1.202 -0.147 -26.804 1.00 94.12 647 GLY A CA 1
ATOM 5110 C C . GLY A 1 647 ? 0.231 0.430 -27.810 1.00 94.12 647 GLY A C 1
ATOM 5111 O O . GLY A 1 647 ? -0.433 -0.288 -28.543 1.00 94.12 647 GLY A O 1
ATOM 5112 N N . THR A 1 648 ? 0.186 1.754 -27.847 1.00 94.00 648 THR A N 1
ATOM 5113 C CA . THR A 1 648 ? -0.524 2.598 -28.810 1.00 94.00 648 THR A CA 1
ATOM 5114 C C . THR A 1 648 ? 0.457 3.609 -29.413 1.00 94.00 648 THR A C 1
ATOM 5116 O O . THR A 1 648 ? 1.620 3.681 -29.015 1.00 94.00 648 THR A O 1
ATOM 5119 N N . ALA A 1 649 ? 0.009 4.454 -30.345 1.00 87.06 649 ALA A N 1
ATOM 5120 C CA . ALA A 1 649 ? 0.862 5.482 -30.954 1.00 87.06 649 ALA A CA 1
ATOM 5121 C C . ALA A 1 649 ? 1.522 6.465 -29.954 1.00 87.06 649 ALA A C 1
ATOM 5123 O O . ALA A 1 649 ? 2.494 7.124 -30.320 1.00 87.06 649 ALA A O 1
ATOM 5124 N N . GLY A 1 650 ? 0.999 6.593 -28.726 1.00 87.88 650 GLY A N 1
ATOM 5125 C CA . GLY A 1 650 ? 1.490 7.541 -27.716 1.00 87.88 650 GLY A CA 1
ATOM 5126 C C . GLY A 1 650 ? 2.111 6.923 -26.461 1.00 87.88 650 GLY A C 1
ATOM 5127 O O . GLY A 1 650 ? 2.636 7.668 -25.640 1.00 87.88 650 GLY A O 1
ATOM 5128 N N . SER A 1 651 ? 2.038 5.603 -26.280 1.00 90.19 651 SER A N 1
ATOM 5129 C CA . SER A 1 651 ? 2.533 4.918 -25.077 1.00 90.19 651 SER A CA 1
ATOM 5130 C C . SER A 1 651 ? 2.788 3.444 -25.368 1.00 90.19 651 SER A C 1
ATOM 5132 O O . SER A 1 651 ? 2.051 2.845 -26.146 1.00 90.19 651 SER A O 1
ATOM 5134 N N . SER A 1 652 ? 3.794 2.840 -24.743 1.00 92.06 652 SER A N 1
ATOM 5135 C CA . SER A 1 652 ? 4.051 1.402 -24.841 1.00 92.06 652 SER A CA 1
ATOM 5136 C C . SER A 1 652 ? 4.642 0.854 -23.554 1.00 92.06 652 SER A C 1
ATOM 5138 O O . SER A 1 652 ? 5.482 1.509 -22.941 1.00 92.06 652 SER A O 1
ATOM 5140 N N . ALA A 1 653 ? 4.261 -0.367 -23.203 1.00 91.06 653 ALA A N 1
ATOM 5141 C CA . ALA A 1 653 ? 4.896 -1.182 -22.183 1.00 91.06 653 ALA A CA 1
ATOM 5142 C C . ALA A 1 653 ? 5.749 -2.265 -22.858 1.00 91.06 653 ALA A C 1
ATOM 5144 O O . ALA A 1 653 ? 5.396 -2.781 -23.920 1.00 91.06 653 ALA A O 1
ATOM 5145 N N . SER A 1 654 ? 6.893 -2.595 -22.264 1.00 92.56 654 SER A N 1
ATOM 5146 C CA . SER A 1 654 ? 7.745 -3.700 -22.709 1.00 92.56 654 SER A CA 1
ATOM 5147 C C . SER A 1 654 ? 8.140 -4.571 -21.524 1.00 92.56 654 SER A C 1
ATOM 5149 O O . SER A 1 654 ? 8.291 -4.066 -20.416 1.00 92.56 654 SER A O 1
ATOM 5151 N N . GLY A 1 655 ? 8.314 -5.866 -21.760 1.00 92.75 655 GLY A N 1
ATOM 5152 C CA . GLY A 1 655 ? 8.716 -6.830 -20.743 1.00 92.75 655 GLY A CA 1
ATOM 5153 C C . GLY A 1 655 ? 9.150 -8.161 -21.344 1.00 92.75 655 GLY A C 1
ATOM 5154 O O . GLY A 1 655 ? 9.268 -8.311 -22.566 1.00 92.75 655 GLY A O 1
ATOM 5155 N N . ASP A 1 656 ? 9.386 -9.143 -20.481 1.00 94.56 656 ASP A N 1
ATOM 5156 C CA . ASP A 1 656 ? 9.708 -10.501 -20.910 1.00 94.56 656 ASP A CA 1
ATOM 5157 C C . ASP A 1 656 ? 8.580 -11.103 -21.751 1.00 94.56 656 ASP A C 1
ATOM 5159 O O . ASP A 1 656 ? 7.397 -10.860 -21.517 1.00 94.56 656 ASP A O 1
ATOM 5163 N N . ILE A 1 657 ? 8.941 -11.942 -22.728 1.00 94.25 657 ILE A N 1
ATOM 5164 C CA . ILE A 1 657 ? 7.948 -12.677 -23.519 1.00 94.25 657 ILE A CA 1
ATOM 5165 C C . ILE A 1 657 ? 7.164 -13.605 -22.576 1.00 94.25 657 ILE A C 1
ATOM 5167 O O . ILE A 1 657 ? 7.783 -14.497 -21.984 1.00 94.25 657 ILE A O 1
ATOM 5171 N N . PRO A 1 658 ? 5.828 -13.476 -22.471 1.00 92.38 658 PRO A N 1
ATOM 5172 C CA . PRO A 1 658 ? 5.014 -14.389 -21.677 1.00 92.38 658 PRO A CA 1
ATOM 5173 C C . PRO A 1 658 ? 5.251 -15.851 -22.069 1.00 92.38 658 PRO A C 1
ATOM 5175 O O . PRO A 1 658 ? 5.325 -16.170 -23.258 1.00 92.38 658 PRO A O 1
ATOM 5178 N N . ASP A 1 659 ? 5.332 -16.764 -21.099 1.00 89.62 659 ASP A N 1
ATOM 5179 C CA . ASP A 1 659 ? 5.722 -18.160 -21.366 1.00 89.62 659 ASP A CA 1
ATOM 5180 C C . ASP A 1 659 ? 4.810 -18.861 -22.380 1.00 89.62 659 ASP A C 1
ATOM 5182 O O . ASP A 1 659 ? 5.281 -19.591 -23.249 1.00 89.62 659 ASP A O 1
ATOM 5186 N N . TYR A 1 660 ? 3.517 -18.532 -22.392 1.00 87.94 660 TYR A N 1
ATOM 5187 C CA . TYR A 1 660 ? 2.577 -19.078 -23.375 1.00 87.94 660 TYR A CA 1
ATOM 5188 C C . TYR A 1 660 ? 2.844 -18.628 -24.820 1.00 87.94 660 TYR A C 1
ATOM 5190 O O . TYR A 1 660 ? 2.453 -19.326 -25.755 1.00 87.94 660 TYR A O 1
ATOM 5198 N N . LEU A 1 661 ? 3.503 -17.482 -25.019 1.00 93.56 661 LEU A N 1
ATOM 5199 C CA . LEU A 1 661 ? 4.003 -17.061 -26.328 1.00 93.56 661 LEU A CA 1
ATOM 5200 C C . LEU A 1 661 ? 5.346 -17.729 -26.653 1.00 93.56 661 LEU A C 1
ATOM 5202 O O . LEU A 1 661 ? 5.643 -17.953 -27.823 1.00 93.56 661 LEU A O 1
ATOM 5206 N N . LYS A 1 662 ? 6.154 -18.093 -25.648 1.00 91.44 662 LYS A N 1
ATOM 5207 C CA . LYS A 1 662 ? 7.381 -18.883 -25.860 1.00 91.44 662 LYS A CA 1
ATOM 5208 C C . LYS A 1 662 ? 7.069 -20.326 -26.289 1.00 91.44 662 LYS A C 1
ATOM 5210 O O . LYS A 1 662 ? 7.832 -20.921 -27.051 1.00 91.44 662 LYS A O 1
ATOM 5215 N N . GLU A 1 663 ? 5.964 -20.890 -25.803 1.00 85.25 663 GLU A N 1
ATOM 5216 C CA . GLU A 1 663 ? 5.534 -22.269 -26.076 1.00 85.25 663 GLU A CA 1
ATOM 5217 C C . GLU A 1 663 ? 4.996 -22.485 -27.504 1.00 85.25 663 GLU A C 1
ATOM 5219 O O . GLU A 1 663 ? 5.188 -23.565 -28.079 1.00 85.25 663 GLU A O 1
ATOM 5224 N N . ASP A 1 664 ? 4.335 -21.484 -28.100 1.00 84.56 664 ASP A N 1
ATOM 5225 C CA . ASP A 1 664 ? 3.800 -21.589 -29.462 1.00 84.56 664 ASP A CA 1
ATOM 5226 C C . ASP A 1 664 ? 4.897 -21.312 -30.508 1.00 84.56 664 ASP A C 1
ATOM 5228 O O . ASP A 1 664 ? 5.417 -20.210 -30.677 1.00 84.56 664 ASP A O 1
ATOM 5232 N N . ARG A 1 665 ? 5.235 -22.348 -31.282 1.00 82.94 665 ARG A N 1
ATOM 5233 C CA . ARG A 1 665 ? 6.253 -22.277 -32.345 1.00 82.94 665 ARG A CA 1
ATOM 5234 C C . ARG A 1 665 ? 5.867 -21.362 -33.511 1.00 82.94 665 ARG A C 1
ATOM 5236 O O . ARG A 1 665 ? 6.723 -21.082 -34.349 1.00 82.94 665 ARG A O 1
ATOM 5243 N N . ASN A 1 666 ? 4.607 -20.945 -33.597 1.00 90.62 666 ASN A N 1
ATOM 5244 C CA . ASN A 1 666 ? 4.054 -20.168 -34.702 1.00 90.62 666 ASN A CA 1
ATOM 5245 C C . ASN A 1 666 ? 3.627 -18.746 -34.295 1.00 90.62 666 ASN A C 1
ATOM 5247 O O . ASN A 1 666 ? 2.850 -18.121 -35.019 1.00 90.62 666 ASN A O 1
ATOM 5251 N N . VAL A 1 667 ? 4.136 -18.213 -33.179 1.00 93.94 667 VAL A N 1
ATOM 5252 C CA . VAL A 1 667 ? 3.855 -16.831 -32.760 1.00 93.94 667 VAL A CA 1
ATOM 5253 C C . VAL A 1 667 ? 4.322 -15.821 -33.813 1.00 93.94 667 VAL A C 1
ATOM 5255 O O . VAL A 1 667 ? 5.436 -15.881 -34.344 1.00 93.94 667 VAL A O 1
ATOM 5258 N N . ARG A 1 668 ? 3.438 -14.878 -34.143 1.00 97.06 668 ARG A N 1
ATOM 5259 C CA . ARG A 1 668 ? 3.715 -13.756 -35.046 1.00 97.06 668 ARG A CA 1
ATOM 5260 C C . ARG A 1 668 ? 4.689 -12.796 -34.366 1.00 97.06 668 ARG A C 1
ATOM 5262 O O . ARG A 1 668 ? 4.624 -12.574 -33.165 1.00 97.06 668 ARG A O 1
ATOM 5269 N N . LYS A 1 669 ? 5.572 -12.168 -35.145 1.00 96.31 669 LYS A N 1
ATOM 5270 C CA . LYS A 1 669 ? 6.515 -11.170 -34.606 1.00 96.31 669 LYS A CA 1
ATOM 5271 C C . LYS A 1 669 ? 5.859 -9.831 -34.285 1.00 96.31 669 LYS A C 1
ATOM 5273 O O . LYS A 1 669 ? 6.393 -9.085 -33.475 1.00 96.31 669 LYS A O 1
ATOM 5278 N N . SER A 1 670 ? 4.755 -9.510 -34.950 1.00 97.50 670 SER A N 1
ATOM 5279 C CA . SER A 1 670 ? 3.982 -8.301 -34.697 1.00 97.50 670 SER A CA 1
ATOM 5280 C C . SER A 1 670 ? 2.538 -8.455 -35.168 1.00 97.50 670 SER A C 1
ATOM 5282 O O . SER A 1 670 ? 2.263 -9.264 -36.062 1.00 97.50 670 SER A O 1
ATOM 5284 N N . ALA A 1 671 ? 1.641 -7.661 -34.594 1.00 98.00 671 ALA A N 1
ATOM 5285 C CA . ALA A 1 671 ? 0.261 -7.491 -35.029 1.00 98.00 671 ALA A CA 1
ATOM 5286 C C . ALA A 1 671 ? -0.213 -6.068 -34.697 1.00 98.00 671 ALA A C 1
ATOM 5288 O O . ALA A 1 671 ? 0.091 -5.565 -33.616 1.00 98.00 671 ALA A O 1
ATOM 5289 N N . ASP A 1 672 ? -0.963 -5.458 -35.615 1.00 98.00 672 ASP A N 1
ATOM 5290 C CA . ASP A 1 672 ? -1.776 -4.281 -35.305 1.00 98.00 672 ASP A CA 1
ATOM 5291 C C . ASP A 1 672 ? -3.016 -4.759 -34.540 1.00 98.00 672 ASP A C 1
ATOM 5293 O O . ASP A 1 672 ? -3.599 -5.797 -34.880 1.00 98.00 672 ASP A O 1
ATOM 5297 N N . GLY A 1 673 ? -3.377 -4.047 -33.482 1.00 96.94 673 GLY A N 1
ATOM 5298 C CA . GLY A 1 673 ? -4.488 -4.397 -32.616 1.00 96.94 673 GLY A CA 1
ATOM 5299 C C . GLY A 1 673 ? -5.829 -3.880 -33.124 1.00 96.94 673 GLY A C 1
ATOM 5300 O O . GLY A 1 673 ? -5.940 -2.872 -33.823 1.00 96.94 673 GLY A O 1
ATOM 5301 N N . ARG A 1 674 ? -6.881 -4.618 -32.783 1.00 98.00 674 ARG A N 1
ATOM 5302 C CA . ARG A 1 674 ? -8.281 -4.249 -33.013 1.00 98.00 674 ARG A CA 1
ATOM 5303 C C . ARG A 1 674 ? -8.986 -4.124 -31.675 1.00 98.00 674 ARG A C 1
ATOM 5305 O O . ARG A 1 674 ? -8.589 -4.758 -30.699 1.00 98.00 674 ARG A O 1
ATOM 5312 N N . PHE A 1 675 ? -10.133 -3.450 -31.652 1.00 97.69 675 PHE A N 1
ATOM 5313 C CA . PHE A 1 675 ? -10.955 -3.384 -30.436 1.00 97.69 675 PHE A CA 1
ATOM 5314 C C . PHE A 1 675 ? -11.339 -4.769 -29.889 1.00 97.69 675 PHE A C 1
ATOM 5316 O O . PHE A 1 675 ? -11.381 -4.959 -28.674 1.00 97.69 675 PHE A O 1
ATOM 5323 N N . CYS A 1 676 ? -11.576 -5.759 -30.758 1.00 98.38 676 CYS A N 1
ATOM 5324 C CA . CYS A 1 676 ? -11.822 -7.132 -30.323 1.00 98.38 676 CYS A CA 1
ATOM 5325 C C . CYS A 1 676 ? -10.600 -7.797 -29.676 1.00 98.38 676 CYS A C 1
ATOM 5327 O O . CYS A 1 676 ? -10.782 -8.673 -28.833 1.00 98.38 676 CYS A O 1
ATOM 5329 N N . ASP A 1 677 ? -9.381 -7.400 -30.053 1.00 98.31 677 ASP A N 1
ATOM 5330 C CA . ASP A 1 677 ? -8.147 -7.923 -29.468 1.00 98.31 677 ASP A CA 1
ATOM 5331 C C . ASP A 1 677 ? -7.928 -7.342 -28.068 1.00 98.31 677 ASP A C 1
ATOM 5333 O O . ASP A 1 677 ? -7.742 -8.105 -27.121 1.00 98.31 677 ASP A O 1
ATOM 5337 N N . ASP A 1 678 ? -8.066 -6.021 -27.922 1.00 97.50 678 ASP A N 1
ATOM 5338 C CA . ASP A 1 678 ? -7.946 -5.336 -26.628 1.00 97.50 678 ASP A CA 1
ATOM 5339 C C . ASP A 1 678 ? -9.009 -5.839 -25.637 1.00 97.50 678 ASP A C 1
ATOM 5341 O O . ASP A 1 678 ? -8.714 -6.148 -24.480 1.00 97.50 678 ASP A O 1
ATOM 5345 N N . ALA A 1 679 ? -10.257 -5.999 -26.096 1.00 98.25 679 ALA A N 1
ATOM 5346 C CA . ALA A 1 679 ? -11.333 -6.540 -25.272 1.00 98.25 679 ALA A CA 1
ATOM 5347 C C . ALA A 1 679 ? -11.076 -7.996 -24.857 1.00 98.25 679 ALA A C 1
ATOM 5349 O O . ALA A 1 679 ? -11.375 -8.375 -23.725 1.00 98.25 679 ALA A O 1
ATOM 5350 N N . ALA A 1 680 ? -10.518 -8.816 -25.751 1.00 98.38 680 ALA A N 1
ATOM 5351 C CA . ALA A 1 680 ? -10.188 -10.202 -25.446 1.00 98.38 680 ALA A CA 1
ATOM 5352 C C . ALA A 1 680 ? -9.035 -10.321 -24.443 1.00 98.38 680 ALA A C 1
ATOM 5354 O O . ALA A 1 680 ? -9.101 -11.177 -23.565 1.00 98.38 680 ALA A O 1
ATOM 5355 N N . MET A 1 681 ? -8.022 -9.457 -24.515 1.00 97.19 681 MET A N 1
ATOM 5356 C CA . MET A 1 681 ? -6.952 -9.424 -23.512 1.00 97.19 681 MET A CA 1
ATOM 5357 C C . MET A 1 681 ? -7.495 -9.052 -22.129 1.00 97.19 681 MET A C 1
ATOM 5359 O O . MET A 1 681 ? -7.309 -9.812 -21.183 1.00 97.19 681 MET A O 1
ATOM 5363 N N . LYS A 1 682 ? -8.309 -7.995 -22.031 1.00 97.38 682 LYS A N 1
ATOM 5364 C CA . LYS A 1 682 ? -8.970 -7.619 -20.767 1.00 97.38 682 LYS A CA 1
ATOM 5365 C C . LYS A 1 682 ? -9.862 -8.730 -20.219 1.00 97.38 682 LYS A C 1
ATOM 5367 O O . LYS A 1 682 ? -9.822 -9.043 -19.037 1.00 97.38 682 LYS A O 1
ATOM 5372 N N . LEU A 1 683 ? -10.662 -9.373 -21.071 1.00 98.12 683 LEU A N 1
ATOM 5373 C CA . LEU A 1 683 ? -11.487 -10.513 -20.658 1.00 98.12 683 LEU A CA 1
ATOM 5374 C C . LEU A 1 683 ? -10.643 -11.712 -20.206 1.00 98.12 683 LEU A C 1
ATOM 5376 O O . LEU A 1 683 ? -11.101 -12.472 -19.356 1.00 98.12 683 LEU A O 1
ATOM 5380 N N . ASN A 1 684 ? -9.438 -11.888 -20.753 1.00 95.31 684 ASN A N 1
ATOM 5381 C CA . ASN A 1 684 ? -8.504 -12.922 -20.317 1.00 95.31 684 ASN A CA 1
ATOM 5382 C C . ASN A 1 684 ? -8.008 -12.689 -18.886 1.00 95.31 684 ASN A C 1
ATOM 5384 O O . ASN A 1 684 ? -7.870 -13.654 -18.140 1.00 95.31 684 ASN A O 1
ATOM 5388 N N . GLU A 1 685 ? -7.814 -11.425 -18.506 1.00 95.50 685 GLU A N 1
ATOM 5389 C CA . GLU A 1 685 ? -7.465 -11.020 -17.143 1.00 95.50 685 GLU A CA 1
ATOM 5390 C C . GLU A 1 685 ? -8.669 -11.125 -16.192 1.00 95.50 685 GLU A C 1
ATOM 5392 O O . GLU A 1 685 ? -8.536 -11.590 -15.061 1.00 95.50 685 GLU A O 1
ATOM 5397 N N . LEU A 1 686 ? -9.870 -10.790 -16.671 1.00 97.25 686 LEU A N 1
ATOM 5398 C CA . LEU A 1 686 ? -11.073 -10.665 -15.843 1.00 97.25 686 LEU A CA 1
ATOM 5399 C C . LEU A 1 686 ? -11.879 -11.954 -15.653 1.00 97.25 686 LEU A C 1
ATOM 5401 O O . LEU A 1 686 ? -12.626 -12.044 -14.684 1.00 97.25 686 LEU A O 1
ATOM 5405 N N . VAL A 1 687 ? -11.823 -12.934 -16.563 1.00 97.94 687 VAL A N 1
ATOM 5406 C CA . VAL A 1 687 ? -12.767 -14.071 -16.553 1.00 97.94 687 VAL A CA 1
ATOM 5407 C C . VAL A 1 687 ? -12.053 -15.419 -16.574 1.00 97.94 687 VAL A C 1
ATOM 5409 O O . VAL A 1 687 ? -11.463 -15.832 -17.575 1.00 97.94 687 VAL A O 1
ATOM 5412 N N . GLY A 1 688 ? -12.191 -16.163 -15.477 1.00 96.62 688 GLY A N 1
ATOM 5413 C CA . GLY A 1 688 ? -11.669 -17.517 -15.345 1.00 96.62 688 GLY A CA 1
ATOM 5414 C C . GLY A 1 688 ? -12.296 -18.478 -16.350 1.00 96.62 688 GLY A C 1
ATOM 5415 O O . GLY A 1 688 ? -13.500 -18.460 -16.608 1.00 96.62 688 GLY A O 1
ATOM 5416 N N . GLY A 1 689 ? -11.475 -19.354 -16.921 1.00 95.50 689 GLY A N 1
ATOM 5417 C CA . GLY A 1 689 ? -11.930 -20.395 -17.836 1.00 95.50 689 GLY A CA 1
ATOM 5418 C C . GLY A 1 689 ? -12.010 -19.984 -19.307 1.00 95.50 689 GLY A C 1
ATOM 5419 O O . GLY A 1 689 ? -12.310 -20.839 -20.147 1.00 95.50 689 GLY A O 1
ATOM 5420 N N . LEU A 1 690 ? -11.703 -18.731 -19.655 1.00 97.00 690 LEU A N 1
ATOM 5421 C CA . LEU A 1 690 ? -11.498 -18.321 -21.049 1.00 97.00 690 LEU A CA 1
ATOM 5422 C C . LEU A 1 690 ? -10.144 -18.830 -21.581 1.00 97.00 690 LEU A C 1
ATOM 5424 O O . LEU A 1 690 ? -9.207 -19.011 -20.806 1.00 97.00 690 LEU A O 1
ATOM 5428 N N . PRO A 1 691 ? -9.995 -19.116 -22.888 1.00 95.38 691 PRO A N 1
ATOM 5429 C CA . PRO A 1 691 ? -8.686 -19.452 -23.453 1.00 95.38 691 PRO A CA 1
ATOM 5430 C C . PRO A 1 691 ? -7.728 -18.258 -23.328 1.00 95.38 691 PRO A C 1
ATOM 5432 O O . PRO A 1 691 ? -8.158 -17.127 -23.537 1.00 95.38 691 PRO A O 1
ATOM 5435 N N . ARG A 1 692 ? -6.429 -18.505 -23.072 1.00 94.00 692 ARG A N 1
ATOM 5436 C CA . ARG A 1 692 ? -5.368 -17.482 -23.225 1.00 94.00 692 ARG A CA 1
ATOM 5437 C C . ARG A 1 692 ? -5.516 -16.782 -24.565 1.00 94.00 692 ARG A C 1
ATOM 5439 O O . ARG A 1 692 ? -5.705 -17.478 -25.565 1.00 94.00 692 ARG A O 1
ATOM 5446 N N . TYR A 1 693 ? -5.394 -15.462 -24.587 1.00 96.88 693 TYR A N 1
ATOM 5447 C CA . TYR A 1 693 ? -5.532 -14.675 -25.800 1.00 96.88 693 TYR A CA 1
ATOM 5448 C C . TYR A 1 693 ? -4.384 -13.683 -25.958 1.00 96.88 693 TYR A C 1
ATOM 5450 O O . TYR A 1 693 ? -4.034 -12.982 -25.019 1.00 96.88 693 TYR A O 1
ATOM 5458 N N . ASN A 1 694 ? -3.828 -13.618 -27.164 1.00 97.56 694 ASN A N 1
ATOM 5459 C CA . ASN A 1 694 ? -2.941 -12.552 -27.608 1.00 97.56 694 ASN A CA 1
ATOM 5460 C C . ASN A 1 694 ? -2.997 -12.514 -29.148 1.00 97.56 694 ASN A C 1
ATOM 5462 O O . ASN A 1 694 ? -2.994 -13.585 -29.770 1.00 97.56 694 ASN A O 1
ATOM 5466 N N . PRO A 1 695 ? -3.034 -11.338 -29.795 1.00 97.94 695 PRO A N 1
ATOM 5467 C CA . PRO A 1 695 ? -3.111 -11.246 -31.257 1.00 97.94 695 PRO A CA 1
ATOM 5468 C C . PRO A 1 695 ? -1.878 -11.814 -31.982 1.00 97.94 695 PRO A C 1
ATOM 5470 O O . PRO A 1 695 ? -1.960 -12.142 -33.173 1.00 97.94 695 PRO A O 1
ATOM 5473 N N . LEU A 1 696 ? -0.752 -11.993 -31.279 1.00 98.06 696 LEU A N 1
ATOM 5474 C CA . LEU A 1 696 ? 0.442 -12.653 -31.807 1.00 98.06 696 LEU A CA 1
ATOM 5475 C C . LEU A 1 696 ? 0.303 -14.178 -31.907 1.00 98.06 696 LEU A C 1
ATOM 5477 O O . LEU A 1 696 ? 1.067 -14.799 -32.648 1.00 98.06 696 LEU A O 1
ATOM 5481 N N . LEU A 1 697 ? -0.664 -14.798 -31.222 1.00 96.50 697 LEU A N 1
ATOM 5482 C CA . LEU A 1 697 ? -0.912 -16.236 -31.344 1.00 96.50 697 LEU A CA 1
ATOM 5483 C C . LEU A 1 697 ? -1.385 -16.595 -32.757 1.00 96.50 697 LEU A C 1
ATOM 5485 O O . LEU A 1 697 ? -2.152 -15.870 -33.400 1.00 96.50 697 LEU A O 1
ATOM 5489 N N . SER A 1 698 ? -0.929 -17.746 -33.249 1.00 95.50 698 SER A N 1
ATOM 5490 C CA . SER A 1 698 ? -1.254 -18.206 -34.603 1.00 95.50 698 SER A CA 1
ATOM 5491 C C . SER A 1 698 ? -2.743 -18.534 -34.788 1.00 95.50 698 SER A C 1
ATOM 5493 O O . SER A 1 698 ? -3.288 -18.321 -35.874 1.00 95.50 698 SER A O 1
ATOM 5495 N N . ASP A 1 699 ? -3.399 -18.974 -33.715 1.00 95.38 699 ASP A N 1
ATOM 5496 C CA . ASP A 1 699 ? -4.805 -19.377 -33.601 1.00 95.38 699 ASP A CA 1
ATOM 5497 C C . ASP A 1 699 ? -5.692 -18.304 -32.929 1.00 95.38 699 ASP A C 1
ATOM 5499 O O . ASP A 1 699 ? -6.795 -18.607 -32.466 1.00 95.38 699 ASP A O 1
ATOM 5503 N N . SER A 1 700 ? -5.247 -17.040 -32.885 1.00 96.69 700 SER A N 1
ATOM 5504 C CA . SER A 1 700 ? -5.968 -15.938 -32.224 1.00 96.69 700 SER A CA 1
ATOM 5505 C C . SER A 1 700 ? -7.435 -15.814 -32.671 1.00 96.69 700 SER A C 1
ATOM 5507 O O . SER A 1 700 ? -8.335 -15.753 -31.838 1.00 96.69 700 SER A O 1
ATOM 5509 N N . GLU A 1 701 ? -7.732 -15.910 -33.966 1.00 98.00 701 GLU A N 1
ATOM 5510 C CA . GLU A 1 701 ? -9.117 -15.850 -34.471 1.00 98.00 701 GLU A CA 1
ATOM 5511 C C . GLU A 1 701 ? -10.025 -16.982 -33.954 1.00 98.00 701 GLU A C 1
ATOM 5513 O O . GLU A 1 701 ? -11.212 -16.771 -33.682 1.00 98.00 701 GLU A O 1
ATOM 5518 N N . GLU A 1 702 ? -9.482 -18.194 -33.797 1.00 97.25 702 GLU A N 1
ATOM 5519 C CA . GLU A 1 702 ? -10.224 -19.331 -33.243 1.00 97.25 702 GLU A CA 1
ATOM 5520 C C . GLU A 1 702 ? -10.516 -19.108 -31.758 1.00 97.25 702 GLU A C 1
ATOM 5522 O O . GLU A 1 702 ? -11.639 -19.341 -31.301 1.00 97.25 702 GLU A O 1
ATOM 5527 N N . ARG A 1 703 ? -9.539 -18.571 -31.023 1.00 96.94 703 ARG A N 1
ATOM 5528 C CA . ARG A 1 703 ? -9.687 -18.214 -29.608 1.00 96.94 703 ARG A CA 1
ATOM 5529 C C . ARG A 1 703 ? -10.713 -17.107 -29.407 1.00 96.94 703 ARG A C 1
ATOM 5531 O O . ARG A 1 703 ? -11.586 -17.278 -28.563 1.00 96.94 703 ARG A O 1
ATOM 5538 N N . LEU A 1 704 ? -10.692 -16.045 -30.221 1.00 98.06 704 LEU A N 1
ATOM 5539 C CA . LEU A 1 704 ? -11.721 -14.992 -30.203 1.00 98.06 704 LEU A CA 1
ATOM 5540 C C . LEU A 1 704 ? -13.117 -15.578 -30.393 1.00 98.06 704 LEU A C 1
ATOM 5542 O O . LEU A 1 704 ? -14.049 -15.261 -29.652 1.00 98.06 704 LEU A O 1
ATOM 5546 N N . LYS A 1 705 ? -13.273 -16.461 -31.385 1.00 98.12 705 LYS A N 1
ATOM 5547 C CA . LYS A 1 705 ? -14.547 -17.135 -31.635 1.00 98.12 705 LYS A CA 1
ATOM 5548 C C . LYS A 1 705 ? -14.982 -17.964 -30.428 1.00 98.12 705 LYS A C 1
ATOM 5550 O O . LYS A 1 705 ? -16.135 -17.862 -30.017 1.00 98.12 705 LYS A O 1
ATOM 5555 N N . PHE A 1 706 ? -14.075 -18.743 -29.850 1.00 96.56 706 PHE A N 1
ATOM 5556 C CA . PHE A 1 706 ? -14.369 -19.570 -28.684 1.00 96.56 706 PHE A CA 1
ATOM 5557 C C . PHE A 1 706 ? -14.727 -18.732 -27.447 1.00 96.56 706 PHE A C 1
ATOM 5559 O O . PHE A 1 706 ? -15.666 -19.074 -26.730 1.00 96.56 706 PHE A O 1
ATOM 5566 N N . MET A 1 707 ? -14.050 -17.600 -27.226 1.00 98.06 707 MET A N 1
ATOM 5567 C CA . MET A 1 707 ? -14.383 -16.646 -26.162 1.00 98.06 707 MET A CA 1
ATOM 5568 C C . MET A 1 707 ? -15.797 -16.089 -26.322 1.00 98.06 707 MET A C 1
ATOM 5570 O O . MET A 1 707 ? -16.564 -16.124 -25.361 1.00 98.06 707 MET A O 1
ATOM 5574 N N . ARG A 1 708 ? -16.169 -15.639 -27.531 1.00 98.44 708 ARG A N 1
ATOM 5575 C CA . ARG A 1 708 ? -17.538 -15.177 -27.830 1.00 98.44 708 ARG A CA 1
ATOM 5576 C C . ARG A 1 708 ? -18.572 -16.249 -27.493 1.00 98.44 708 ARG A C 1
ATOM 5578 O O . ARG A 1 708 ? -19.519 -15.978 -26.762 1.00 98.44 708 ARG A O 1
ATOM 5585 N N . GLU A 1 709 ? -18.353 -17.475 -27.967 1.00 97.38 709 GLU A N 1
ATOM 5586 C CA . GLU A 1 709 ? -19.264 -18.601 -27.735 1.00 97.38 709 GLU A CA 1
ATOM 5587 C C . GLU A 1 709 ? -19.401 -18.968 -26.250 1.00 97.38 709 GLU A C 1
ATOM 5589 O O . GLU A 1 709 ? -20.500 -19.306 -25.808 1.00 97.38 709 GLU A O 1
ATOM 5594 N N . LEU A 1 710 ? -18.311 -18.920 -25.476 1.00 96.62 710 LEU A N 1
ATOM 5595 C CA . LEU A 1 710 ? -18.346 -19.181 -24.035 1.00 96.62 710 LEU A CA 1
ATOM 5596 C C . LEU A 1 710 ? -19.085 -18.081 -23.274 1.00 96.62 710 LEU A C 1
ATOM 5598 O O . LEU A 1 710 ? -19.961 -18.390 -22.469 1.00 96.62 710 LEU A O 1
ATOM 5602 N N . LEU A 1 711 ? -18.762 -16.816 -23.537 1.00 97.62 711 LEU A N 1
ATOM 5603 C CA . LEU A 1 711 ? -19.397 -15.680 -22.869 1.00 97.62 711 LEU A CA 1
ATOM 5604 C C . LEU A 1 711 ? -20.896 -15.622 -23.174 1.00 97.62 711 LEU A C 1
ATOM 5606 O O . LEU A 1 711 ? -21.686 -15.456 -22.251 1.00 97.62 711 LEU A O 1
ATOM 5610 N N . ASP A 1 712 ? -21.305 -15.860 -24.423 1.00 97.62 712 ASP A N 1
ATOM 5611 C CA . ASP A 1 712 ? -22.726 -15.923 -24.793 1.00 97.62 712 ASP A CA 1
ATOM 5612 C C . ASP A 1 712 ? -23.444 -17.077 -24.094 1.00 97.62 712 ASP A C 1
ATOM 5614 O O . ASP A 1 712 ? -24.560 -16.924 -23.595 1.00 97.62 712 ASP A O 1
ATOM 5618 N N . ARG A 1 713 ? -22.794 -18.245 -24.043 1.00 96.88 713 ARG A N 1
ATOM 5619 C CA . ARG A 1 713 ? -23.342 -19.439 -23.397 1.00 96.88 713 ARG A CA 1
ATOM 5620 C C . ARG A 1 713 ? -23.563 -19.209 -21.908 1.00 96.88 713 ARG A C 1
ATOM 5622 O O . ARG A 1 713 ? -24.608 -19.598 -21.397 1.00 96.88 713 ARG A O 1
ATOM 5629 N N . TYR A 1 714 ? -22.602 -18.595 -21.224 1.00 96.50 714 TYR A N 1
ATOM 5630 C CA . TYR A 1 714 ? -22.609 -18.440 -19.769 1.00 96.50 714 TYR A CA 1
ATOM 5631 C C . TYR A 1 714 ? -23.057 -17.065 -19.276 1.00 96.50 714 TYR A C 1
ATOM 5633 O O . TYR A 1 714 ? -23.021 -16.854 -18.067 1.00 96.50 714 TYR A O 1
ATOM 5641 N N . ALA A 1 715 ? -23.529 -16.165 -20.145 1.00 95.50 715 ALA A N 1
ATOM 5642 C CA . ALA A 1 715 ? -23.875 -14.780 -19.804 1.00 95.50 715 ALA A CA 1
ATOM 5643 C C . ALA A 1 715 ? -24.740 -14.641 -18.534 1.00 95.50 715 ALA A C 1
ATOM 5645 O O . ALA A 1 715 ? -24.490 -13.777 -17.703 1.00 95.50 715 ALA A O 1
ATOM 5646 N N . ALA A 1 716 ? -25.715 -15.536 -18.334 1.00 93.69 716 ALA A N 1
ATOM 5647 C CA . ALA A 1 716 ? -26.604 -15.524 -17.166 1.00 93.69 716 ALA A CA 1
ATOM 5648 C C . ALA A 1 716 ? -25.986 -16.092 -15.867 1.00 93.69 716 ALA A C 1
ATOM 5650 O O . ALA A 1 716 ? -26.621 -16.045 -14.816 1.00 93.69 716 ALA A O 1
ATOM 5651 N N . SER A 1 717 ? -24.794 -16.683 -15.945 1.00 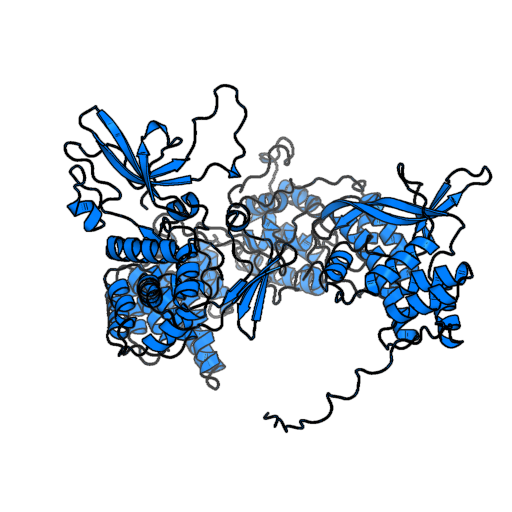94.81 717 SER A N 1
ATOM 5652 C CA . SER A 1 717 ? -24.091 -17.360 -14.843 1.00 94.81 717 SER A CA 1
ATOM 5653 C C . SER A 1 717 ? -22.728 -16.747 -14.510 1.00 94.81 717 SER A C 1
ATOM 5655 O O . SER A 1 717 ? -22.058 -17.227 -13.596 1.00 94.81 717 SER A O 1
ATOM 5657 N N . ILE A 1 718 ? -22.310 -15.720 -15.257 1.00 96.12 718 ILE A N 1
ATOM 5658 C CA . ILE A 1 718 ? -21.129 -14.923 -14.930 1.00 96.12 718 ILE A CA 1
ATOM 5659 C C . ILE A 1 718 ? -21.446 -14.110 -13.678 1.00 96.12 718 ILE A C 1
ATOM 5661 O O . ILE A 1 718 ? -22.465 -13.421 -13.612 1.00 96.12 718 ILE A O 1
ATOM 5665 N N . ARG A 1 719 ? -20.558 -14.184 -12.692 1.00 95.38 719 ARG A N 1
ATOM 5666 C CA . ARG A 1 719 ? -20.616 -13.388 -11.465 1.00 95.38 719 ARG A CA 1
ATOM 5667 C C . ARG A 1 719 ? -19.204 -13.079 -10.967 1.00 95.38 719 ARG A C 1
ATOM 5669 O O . ARG A 1 719 ? -18.280 -13.791 -11.380 1.00 95.38 719 ARG A O 1
ATOM 5676 N N . PRO A 1 720 ? -19.042 -12.084 -10.081 1.00 95.38 720 PRO A N 1
ATOM 5677 C CA . PRO A 1 720 ? -17.802 -11.913 -9.337 1.00 95.38 720 PRO A CA 1
ATOM 5678 C C . PRO A 1 720 ? -17.392 -13.220 -8.643 1.00 95.38 720 PRO A C 1
ATOM 5680 O O . PRO A 1 720 ? -18.242 -13.969 -8.137 1.00 95.38 720 PRO A O 1
ATOM 5683 N N . ALA A 1 721 ? -16.101 -13.527 -8.689 1.00 95.56 721 ALA A N 1
ATOM 5684 C CA . ALA A 1 721 ? -15.482 -14.616 -7.950 1.00 95.56 721 ALA A CA 1
ATOM 5685 C C . ALA A 1 721 ? -15.414 -14.253 -6.462 1.00 95.56 721 ALA A C 1
ATOM 5687 O O . ALA A 1 721 ? -15.229 -13.089 -6.112 1.00 95.56 721 ALA A O 1
ATOM 5688 N N . THR A 1 722 ? -15.544 -15.239 -5.575 1.00 94.25 722 THR A N 1
ATOM 5689 C CA . THR A 1 722 ? -15.141 -15.034 -4.174 1.00 94.25 722 THR A CA 1
ATOM 5690 C C . THR A 1 722 ? -13.613 -14.957 -4.079 1.00 94.25 722 THR A C 1
ATOM 5692 O O . THR A 1 722 ? -12.922 -15.440 -4.977 1.00 94.25 722 THR A O 1
ATOM 5695 N N . VAL A 1 723 ? -13.075 -14.423 -2.976 1.00 92.50 723 VAL A N 1
ATOM 5696 C CA . VAL A 1 723 ? -11.618 -14.382 -2.714 1.00 92.50 723 VAL A CA 1
ATOM 5697 C C . VAL A 1 723 ? -10.991 -15.773 -2.890 1.00 92.50 723 VAL A C 1
ATOM 5699 O O . VAL A 1 723 ? -10.125 -15.949 -3.741 1.00 92.50 723 VAL A O 1
ATOM 5702 N N . ASP A 1 724 ? -11.541 -16.789 -2.213 1.00 94.12 724 ASP A N 1
ATOM 5703 C CA . ASP A 1 724 ? -11.120 -18.194 -2.346 1.00 94.12 724 ASP A CA 1
ATOM 5704 C C . ASP A 1 724 ? -11.141 -18.713 -3.799 1.00 94.12 724 ASP A C 1
ATOM 5706 O O . ASP A 1 724 ? -10.321 -19.551 -4.184 1.00 94.12 724 ASP A O 1
ATOM 5710 N N . GLU A 1 725 ? -12.114 -18.280 -4.608 1.00 96.25 725 GLU A N 1
ATOM 5711 C CA . GLU A 1 725 ? -12.240 -18.698 -6.006 1.00 96.25 725 GLU A CA 1
ATOM 5712 C C . GLU A 1 725 ? -11.183 -18.037 -6.893 1.00 96.25 725 GLU A C 1
ATOM 5714 O O . GLU A 1 725 ? -10.608 -18.720 -7.743 1.00 96.25 725 GLU A O 1
ATOM 5719 N N . ALA A 1 726 ? -10.923 -16.742 -6.693 1.00 95.12 726 ALA A N 1
ATOM 5720 C CA . ALA A 1 726 ? -9.885 -15.995 -7.397 1.00 95.12 726 ALA A CA 1
ATOM 5721 C C . ALA A 1 726 ? -8.490 -16.547 -7.075 1.00 95.12 726 ALA A C 1
ATOM 5723 O O . ALA A 1 726 ? -7.768 -16.939 -7.993 1.00 95.12 726 ALA A O 1
ATOM 5724 N N . GLU A 1 727 ? -8.171 -16.724 -5.791 1.00 93.31 727 GLU A N 1
ATOM 5725 C CA . GLU A 1 727 ? -6.894 -17.294 -5.339 1.00 93.31 727 GLU A CA 1
ATOM 5726 C C . GLU A 1 727 ? -6.693 -18.725 -5.846 1.00 93.31 727 GLU A C 1
ATOM 5728 O O . GLU A 1 727 ? -5.613 -19.087 -6.311 1.00 93.31 727 GLU A O 1
ATOM 5733 N N . THR A 1 728 ? -7.755 -19.543 -5.853 1.00 94.56 728 THR A N 1
ATOM 5734 C CA . THR A 1 728 ? -7.709 -20.888 -6.457 1.00 94.56 728 THR A CA 1
ATOM 5735 C C . THR A 1 728 ? -7.347 -20.836 -7.943 1.00 94.56 728 THR A C 1
ATOM 5737 O O . THR A 1 728 ? -6.808 -21.799 -8.479 1.00 94.56 728 THR A O 1
ATOM 5740 N N . LEU A 1 729 ? -7.657 -19.751 -8.643 1.00 94.50 729 LEU A N 1
ATOM 5741 C CA . LEU A 1 729 ? -7.313 -19.570 -10.051 1.00 94.50 729 LEU A CA 1
ATOM 5742 C C . LEU A 1 729 ? -6.009 -18.786 -10.256 1.00 94.50 729 LEU A C 1
ATOM 5744 O O . LEU A 1 729 ? -5.700 -18.454 -11.398 1.00 94.50 729 LEU A O 1
ATOM 5748 N N . GLY A 1 730 ? -5.226 -18.567 -9.194 1.00 92.06 730 GLY A N 1
ATOM 5749 C CA . GLY A 1 730 ? -3.947 -17.858 -9.247 1.00 92.06 730 GLY A CA 1
ATOM 5750 C C . GLY A 1 730 ? -4.088 -16.342 -9.372 1.00 92.06 730 GLY A C 1
ATOM 5751 O O . GLY A 1 730 ? -3.127 -15.683 -9.751 1.00 92.06 730 GLY A O 1
ATOM 5752 N N . GLU A 1 731 ? -5.269 -15.799 -9.076 1.00 91.50 731 GLU A N 1
ATOM 5753 C CA . GLU A 1 731 ? -5.538 -14.364 -9.093 1.00 91.50 731 GLU A CA 1
ATOM 5754 C C . GLU A 1 731 ? -5.547 -13.794 -7.680 1.00 91.50 731 GLU A C 1
ATOM 5756 O O . GLU A 1 731 ? -5.872 -14.483 -6.710 1.00 91.50 731 GLU A O 1
ATOM 5761 N N . TRP A 1 732 ? -5.214 -12.514 -7.560 1.00 85.44 732 TRP A N 1
ATOM 5762 C CA . TRP A 1 732 ? -5.279 -11.818 -6.285 1.00 85.44 732 TRP A CA 1
ATOM 5763 C C . TRP A 1 732 ? -6.747 -11.606 -5.912 1.00 85.44 732 TRP A C 1
ATOM 5765 O O . TRP A 1 732 ? -7.522 -11.058 -6.692 1.00 85.44 732 TRP A O 1
ATOM 5775 N N . GLY A 1 733 ? -7.148 -12.007 -4.703 1.00 82.75 733 GLY A N 1
ATOM 5776 C CA . GLY A 1 733 ? -8.549 -11.944 -4.267 1.00 82.75 733 GLY A CA 1
ATOM 5777 C C . GLY A 1 733 ? -9.166 -10.540 -4.217 1.00 82.75 733 GLY A C 1
ATOM 5778 O O . GLY A 1 733 ? -10.378 -10.403 -4.055 1.00 82.75 733 GLY A O 1
ATOM 5779 N N . TRP A 1 734 ? -8.348 -9.496 -4.354 1.00 81.69 734 TRP A N 1
ATOM 5780 C CA . TRP A 1 734 ? -8.785 -8.104 -4.366 1.00 81.69 734 TRP A CA 1
ATOM 5781 C C . TRP A 1 734 ? -9.129 -7.594 -5.763 1.00 81.69 734 TRP A C 1
ATOM 5783 O O . TRP A 1 734 ? -9.910 -6.645 -5.866 1.00 81.69 734 TRP A O 1
ATOM 5793 N N . ASP A 1 735 ? -8.604 -8.211 -6.818 1.00 90.31 735 ASP A N 1
ATOM 5794 C CA . ASP A 1 735 ? -8.777 -7.739 -8.188 1.00 90.31 735 ASP A CA 1
ATOM 5795 C C . ASP A 1 735 ? -10.156 -8.117 -8.748 1.00 90.31 735 ASP A C 1
ATOM 5797 O O . ASP A 1 735 ? -10.780 -9.092 -8.311 1.00 90.31 735 ASP A O 1
ATOM 5801 N N . PRO A 1 736 ? -10.706 -7.323 -9.685 1.00 94.81 736 PRO A N 1
ATOM 5802 C CA . PRO A 1 736 ? -11.969 -7.642 -10.329 1.00 94.81 736 PRO A CA 1
ATOM 5803 C C . PRO A 1 736 ? -11.820 -8.955 -11.095 1.00 94.81 736 PRO A C 1
ATOM 5805 O O . PRO A 1 736 ? -11.147 -9.024 -12.119 1.00 94.81 736 PRO A O 1
ATOM 5808 N N . PHE A 1 737 ? -12.478 -10.004 -10.614 1.00 96.81 737 PHE A N 1
ATOM 5809 C CA . PHE A 1 737 ? -12.380 -11.311 -11.237 1.00 96.81 737 PHE A CA 1
ATOM 5810 C C . PHE A 1 737 ? -13.726 -12.024 -11.271 1.00 96.81 737 PHE A C 1
ATOM 5812 O O . PHE A 1 737 ? -14.521 -11.939 -10.337 1.00 96.81 737 PHE A O 1
ATOM 5819 N N . PHE A 1 738 ? -14.003 -12.715 -12.374 1.00 97.62 738 PHE A N 1
ATOM 5820 C CA . PHE A 1 738 ? -15.291 -13.331 -12.661 1.00 97.62 738 PHE A CA 1
ATOM 5821 C C . PHE A 1 738 ? -15.134 -14.799 -13.009 1.00 97.62 738 PHE A C 1
ATOM 5823 O O . PHE A 1 738 ? -14.164 -15.235 -13.631 1.00 97.62 738 PHE A O 1
ATOM 5830 N N . VAL A 1 739 ? -16.159 -15.566 -12.663 1.00 97.56 739 VAL A N 1
ATOM 5831 C CA . VAL A 1 739 ? -16.223 -17.003 -12.923 1.00 97.56 739 VAL A CA 1
ATOM 5832 C C . VAL A 1 739 ? -17.552 -17.382 -13.556 1.00 97.56 739 VAL A C 1
ATOM 5834 O O . VAL A 1 739 ? -18.588 -16.758 -13.306 1.00 97.56 739 VAL A O 1
ATOM 5837 N N . PHE A 1 740 ? -17.543 -18.455 -14.345 1.00 95.56 740 PHE A N 1
ATOM 5838 C CA . PHE A 1 740 ? -18.773 -19.126 -14.754 1.00 95.56 740 PHE A CA 1
ATOM 5839 C C . PHE A 1 740 ? -19.276 -19.980 -13.590 1.00 95.56 740 PHE A C 1
ATOM 5841 O O . PHE A 1 740 ? -18.635 -20.960 -13.208 1.00 95.56 740 PHE A O 1
ATOM 5848 N N . ALA A 1 741 ? -20.433 -19.633 -13.030 1.00 92.75 741 ALA A N 1
ATOM 5849 C CA . ALA A 1 741 ? -21.026 -20.349 -11.905 1.00 92.75 741 ALA A CA 1
ATOM 5850 C C . ALA A 1 741 ? -22.366 -20.993 -12.300 1.00 92.75 741 ALA A C 1
ATOM 5852 O O . ALA A 1 741 ? -23.419 -20.556 -11.823 1.00 92.75 741 ALA A O 1
ATOM 5853 N N . PRO A 1 742 ? -22.364 -22.027 -13.169 1.00 93.69 742 PRO A N 1
ATOM 5854 C CA . PRO A 1 742 ? -23.592 -22.728 -13.515 1.00 93.69 742 PRO A CA 1
ATOM 5855 C C . PRO A 1 742 ? -24.264 -23.264 -12.236 1.00 93.69 742 PRO A C 1
ATOM 5857 O O . PRO A 1 742 ? -23.588 -23.827 -11.368 1.00 93.69 742 PRO A O 1
ATOM 5860 N N . PRO A 1 743 ? -25.586 -23.085 -12.071 1.00 90.69 743 PRO A N 1
ATOM 5861 C CA . PRO A 1 743 ? -26.274 -23.546 -10.874 1.00 90.69 743 PRO A CA 1
ATOM 5862 C C . PRO A 1 743 ? -26.222 -25.082 -10.787 1.00 90.69 743 PRO A C 1
ATOM 5864 O O . PRO A 1 743 ? -26.391 -25.749 -11.811 1.00 90.69 743 PRO A O 1
ATOM 5867 N N . PRO A 1 744 ? -26.056 -25.673 -9.585 1.00 91.00 744 PRO A N 1
ATOM 5868 C CA . PRO A 1 744 ? -26.071 -27.122 -9.429 1.00 91.00 744 PRO A CA 1
ATOM 5869 C C . PRO A 1 744 ? -27.356 -27.735 -9.986 1.00 91.00 744 PRO A C 1
ATOM 5871 O O . PRO A 1 744 ? -28.467 -27.365 -9.596 1.00 91.00 744 PRO A O 1
ATOM 5874 N N . LEU A 1 745 ? -27.208 -28.709 -10.880 1.00 92.94 745 LEU A N 1
ATOM 5875 C CA . LEU A 1 745 ? -28.339 -29.444 -11.423 1.00 92.94 745 LEU A CA 1
ATOM 5876 C C . LEU A 1 745 ? -28.720 -30.580 -10.466 1.00 92.94 745 LEU A C 1
ATOM 5878 O O . LEU A 1 745 ? -27.895 -31.404 -10.083 1.00 92.94 745 LEU A O 1
ATOM 5882 N N . GLY A 1 746 ? -30.005 -30.684 -10.117 1.00 94.69 746 GLY A N 1
ATOM 5883 C CA . GLY A 1 746 ? -30.545 -31.822 -9.352 1.00 94.69 746 GLY A CA 1
ATOM 5884 C C . GLY A 1 746 ? -30.610 -33.141 -10.143 1.00 94.69 746 GLY A C 1
ATOM 5885 O O . GLY A 1 746 ? -31.204 -34.114 -9.683 1.00 94.69 746 GLY A O 1
ATOM 5886 N N . ARG A 1 747 ? -30.042 -33.166 -11.352 1.00 95.94 747 ARG A N 1
ATOM 5887 C CA . ARG A 1 747 ? -29.973 -34.288 -12.298 1.00 95.94 747 ARG A CA 1
ATOM 5888 C C . ARG A 1 747 ? -28.686 -34.171 -13.120 1.00 95.94 747 ARG A C 1
ATOM 5890 O O . ARG A 1 747 ? -28.104 -33.094 -13.149 1.00 95.94 747 ARG A O 1
ATOM 5897 N N . ALA A 1 748 ? -28.277 -35.239 -13.804 1.00 96.69 748 ALA A N 1
ATOM 5898 C CA . ALA A 1 748 ? -27.182 -35.133 -14.767 1.00 96.69 748 ALA A CA 1
ATOM 5899 C C . ALA A 1 748 ? -27.525 -34.145 -15.892 1.00 96.69 748 ALA A C 1
ATOM 5901 O O . ALA A 1 748 ? -28.693 -34.033 -16.307 1.00 96.69 748 ALA A O 1
ATOM 5902 N N . ALA A 1 749 ? -26.510 -33.426 -16.353 1.00 97.75 749 ALA A N 1
ATOM 5903 C CA . ALA A 1 749 ? -26.615 -32.450 -17.415 1.00 97.75 749 ALA A CA 1
ATOM 5904 C C . ALA A 1 749 ? -26.913 -33.120 -18.758 1.00 97.75 749 ALA A C 1
ATOM 5906 O O . ALA A 1 749 ? -26.366 -34.167 -19.112 1.00 97.75 749 ALA A O 1
ATOM 5907 N N . THR A 1 750 ? -27.775 -32.466 -19.524 1.00 97.75 750 THR A N 1
ATOM 5908 C CA . THR A 1 750 ? -28.088 -32.792 -20.918 1.00 97.75 750 THR A CA 1
ATOM 5909 C C . THR A 1 750 ? -27.362 -31.833 -21.856 1.00 97.75 750 THR A C 1
ATOM 5911 O O . THR A 1 750 ? -26.865 -30.790 -21.428 1.00 97.75 750 THR A O 1
ATOM 5914 N N . GLU A 1 751 ? -27.346 -32.137 -23.152 1.00 97.56 751 GLU A N 1
ATOM 5915 C CA . GLU A 1 751 ? -26.819 -31.217 -24.172 1.00 97.56 751 GLU A CA 1
ATOM 5916 C C . GLU A 1 751 ? -27.537 -29.854 -24.160 1.00 97.56 751 GLU A C 1
ATOM 5918 O O . GLU A 1 751 ? -26.908 -28.812 -24.337 1.00 97.56 751 GLU A O 1
ATOM 5923 N N . ASP A 1 752 ? -28.840 -29.834 -23.854 1.00 97.25 752 ASP A N 1
ATOM 5924 C CA . ASP A 1 752 ? -29.608 -28.592 -23.707 1.00 97.25 752 ASP A CA 1
ATOM 5925 C C . ASP A 1 752 ? -29.173 -27.770 -22.485 1.00 97.25 752 ASP A C 1
ATOM 5927 O O . ASP A 1 752 ? -29.289 -26.543 -22.491 1.00 97.25 752 ASP A O 1
ATOM 5931 N N . ASP A 1 753 ? -28.670 -28.418 -21.430 1.00 97.31 753 ASP A N 1
ATOM 5932 C CA . ASP A 1 753 ? -28.099 -27.713 -20.280 1.00 97.31 753 ASP A CA 1
ATOM 5933 C C . ASP A 1 753 ? -26.760 -27.079 -20.636 1.00 97.31 753 ASP A C 1
ATOM 5935 O O . ASP A 1 753 ? -26.551 -25.914 -20.309 1.00 97.31 753 ASP A O 1
ATOM 5939 N N . VAL A 1 754 ? -25.894 -27.795 -21.358 1.00 96.88 754 VAL A N 1
ATOM 5940 C CA . VAL A 1 754 ? -24.612 -27.250 -21.833 1.00 96.88 754 VAL A CA 1
ATOM 5941 C C . VAL A 1 754 ? -24.847 -26.082 -22.783 1.00 96.88 754 VAL A C 1
ATOM 5943 O O . VAL A 1 754 ? -24.274 -25.010 -22.605 1.00 96.88 754 VAL A O 1
ATOM 5946 N N . LYS A 1 755 ? -25.746 -26.241 -23.760 1.00 95.94 755 LYS A N 1
ATOM 5947 C CA . LYS A 1 755 ? -26.088 -25.183 -24.720 1.00 95.94 755 LYS A CA 1
ATOM 5948 C C . LYS A 1 755 ? -26.648 -23.932 -24.042 1.00 95.94 755 LYS A C 1
ATOM 5950 O O . LYS A 1 755 ? -26.401 -22.830 -24.518 1.00 95.94 755 LYS A O 1
ATOM 5955 N N . ALA A 1 756 ? -27.385 -24.100 -22.948 1.00 95.62 756 ALA A N 1
ATOM 5956 C CA . ALA A 1 756 ? -27.940 -23.002 -22.164 1.00 95.62 756 ALA A CA 1
ATOM 5957 C C . ALA A 1 756 ? -27.003 -22.490 -21.051 1.00 95.62 756 ALA A C 1
ATOM 5959 O O . ALA A 1 756 ? -27.465 -21.748 -20.186 1.00 95.62 756 ALA A O 1
ATOM 5960 N N . GLY A 1 757 ? -25.741 -22.940 -21.011 1.00 96.31 757 GLY A N 1
ATOM 5961 C CA . GLY A 1 757 ? -24.756 -22.521 -20.007 1.00 96.31 757 GLY A CA 1
ATOM 5962 C C . GLY A 1 757 ? -25.057 -22.962 -18.580 1.00 96.31 757 GLY A C 1
ATOM 5963 O O . GLY A 1 757 ? -24.552 -22.379 -17.628 1.00 96.31 757 GLY A O 1
ATOM 5964 N N . ARG A 1 758 ? -25.881 -23.996 -18.399 1.00 97.25 758 ARG A N 1
ATOM 5965 C CA . ARG A 1 758 ? -26.186 -24.581 -17.085 1.00 97.25 758 ARG A CA 1
ATOM 5966 C C . ARG A 1 758 ? -25.233 -25.713 -16.693 1.00 97.25 758 ARG A C 1
ATOM 5968 O O . ARG A 1 758 ? -25.373 -26.256 -15.604 1.00 97.25 758 ARG A O 1
ATOM 5975 N N . ALA A 1 759 ? -24.307 -26.095 -17.572 1.00 97.38 759 ALA A N 1
ATOM 5976 C CA . ALA A 1 759 ? -23.324 -27.152 -17.347 1.00 97.38 759 ALA A CA 1
ATOM 5977 C C . ALA A 1 759 ? -22.101 -26.984 -18.266 1.00 97.38 759 ALA A C 1
ATOM 5979 O O . ALA A 1 759 ? -22.241 -26.503 -19.388 1.00 97.38 759 ALA A O 1
ATOM 5980 N N . ILE A 1 760 ? -20.928 -27.446 -17.817 1.00 96.94 760 ILE A N 1
ATOM 5981 C CA . ILE A 1 760 ? -19.696 -27.515 -18.624 1.00 96.94 760 ILE A CA 1
ATOM 5982 C C . ILE A 1 760 ? -19.772 -28.662 -19.638 1.00 96.94 760 ILE A C 1
ATOM 5984 O O . ILE A 1 760 ? -19.301 -28.532 -20.767 1.00 96.94 760 ILE A O 1
ATOM 5988 N N . PHE A 1 761 ? -20.356 -29.796 -19.245 1.00 97.75 761 PHE A N 1
ATOM 5989 C CA . PHE A 1 761 ? -20.497 -30.978 -20.096 1.00 97.75 761 PHE A CA 1
ATOM 5990 C C . PHE A 1 761 ? -21.819 -31.708 -19.859 1.00 97.75 761 PHE A C 1
ATOM 5992 O O . PHE A 1 761 ? -22.417 -31.574 -18.797 1.00 97.75 761 PHE A O 1
ATOM 5999 N N . ALA A 1 762 ? -22.243 -32.513 -20.835 1.00 97.75 762 ALA A N 1
ATOM 6000 C CA . ALA A 1 762 ? -23.392 -33.403 -20.714 1.00 97.75 762 ALA A CA 1
ATOM 6001 C C . ALA A 1 762 ? -22.959 -34.832 -20.337 1.00 97.75 762 ALA A C 1
ATOM 6003 O O . ALA A 1 762 ? -21.882 -35.313 -20.730 1.00 97.75 762 ALA A O 1
ATOM 6004 N N . LEU A 1 763 ? -23.810 -35.525 -19.580 1.00 96.88 763 LEU A N 1
ATOM 6005 C CA . LEU A 1 763 ? -23.605 -36.914 -19.168 1.00 96.88 763 LEU A CA 1
ATOM 6006 C C . LEU A 1 763 ? -24.938 -37.670 -19.119 1.00 96.88 763 LEU A C 1
ATOM 6008 O O . LEU A 1 763 ? -25.468 -37.999 -18.056 1.00 96.88 763 LEU A O 1
ATOM 6012 N N . GLU A 1 764 ? -25.492 -37.956 -20.297 1.00 92.25 764 GLU A N 1
ATOM 6013 C CA . GLU A 1 764 ? -26.766 -38.667 -20.406 1.00 92.25 764 GLU A CA 1
ATOM 6014 C C . GLU A 1 764 ? -26.758 -40.003 -19.644 1.00 92.25 764 GLU A C 1
ATOM 6016 O O . GLU A 1 764 ? -25.824 -40.802 -19.735 1.00 92.25 764 GLU A O 1
ATOM 6021 N N . GLY A 1 765 ? -27.817 -40.243 -18.866 1.00 91.00 765 GLY A N 1
ATOM 6022 C CA . GLY A 1 765 ? -27.952 -41.442 -18.032 1.00 91.00 765 GLY A CA 1
ATOM 6023 C C . GLY A 1 765 ? -27.113 -41.442 -16.747 1.00 91.00 765 GLY A C 1
ATOM 6024 O O . GLY A 1 765 ? -27.126 -42.440 -16.026 1.00 91.00 765 GLY A O 1
ATOM 6025 N N . GLY A 1 766 ? -26.399 -40.353 -16.446 1.00 95.44 766 GLY A N 1
ATOM 6026 C CA . GLY A 1 766 ? -25.688 -40.165 -15.185 1.00 95.44 766 GLY A CA 1
ATOM 6027 C C . GLY A 1 766 ? -26.574 -39.676 -14.034 1.00 95.44 766 GLY A C 1
ATOM 6028 O O . GLY A 1 766 ? -27.802 -39.598 -14.120 1.00 95.44 766 GLY A O 1
ATOM 6029 N N . ARG A 1 767 ? -25.924 -39.296 -12.934 1.00 97.00 767 ARG A N 1
ATOM 6030 C CA . ARG A 1 767 ? -26.533 -38.626 -11.774 1.00 97.00 767 ARG A CA 1
ATOM 6031 C C . ARG A 1 767 ? -25.590 -37.561 -11.198 1.00 97.00 767 ARG A C 1
ATOM 6033 O O . ARG A 1 767 ? -24.382 -37.702 -11.374 1.00 97.00 767 ARG A O 1
ATOM 6040 N N . PRO A 1 768 ? -26.096 -36.553 -10.466 1.00 97.12 768 PRO A N 1
ATOM 6041 C CA . PRO A 1 768 ? -25.240 -35.612 -9.748 1.00 97.12 768 PRO A CA 1
ATOM 6042 C C . PRO A 1 768 ? -24.316 -36.326 -8.757 1.00 97.12 768 PRO A C 1
ATOM 6044 O O . PRO A 1 768 ? -24.682 -37.361 -8.182 1.00 97.12 768 PRO A O 1
ATOM 6047 N N . GLY A 1 769 ? -23.126 -35.769 -8.564 1.00 96.44 769 GLY A N 1
ATOM 6048 C CA . GLY A 1 769 ? -22.190 -36.211 -7.541 1.00 96.44 769 GLY A CA 1
ATOM 6049 C C . GLY A 1 769 ? -22.573 -35.781 -6.117 1.00 96.44 769 GLY A C 1
ATOM 6050 O O . GLY A 1 769 ? -23.713 -35.404 -5.844 1.00 96.44 769 GLY A O 1
ATOM 6051 N N . LYS A 1 770 ? -21.633 -35.914 -5.177 1.00 96.88 770 LYS A N 1
ATOM 6052 C CA . LYS A 1 770 ? -21.830 -35.605 -3.743 1.00 96.88 770 LYS A CA 1
ATOM 6053 C C . LYS A 1 770 ? -20.990 -34.424 -3.248 1.00 96.88 770 LYS A C 1
ATOM 6055 O O . LYS A 1 770 ? -21.186 -33.990 -2.114 1.00 96.88 770 LYS A O 1
ATOM 6060 N N . LEU A 1 771 ? -20.045 -33.950 -4.051 1.00 96.50 771 LEU A N 1
ATOM 6061 C CA . LEU A 1 771 ? -19.181 -32.818 -3.772 1.00 96.50 771 LEU A CA 1
ATOM 6062 C C . LEU A 1 771 ? -20.031 -31.555 -3.658 1.00 96.50 771 LEU A C 1
ATOM 6064 O O . LEU A 1 771 ? -20.878 -31.269 -4.506 1.00 96.50 771 LEU A O 1
ATOM 6068 N N . LYS A 1 772 ? -19.804 -30.783 -2.596 1.00 96.12 772 LYS A N 1
ATOM 6069 C CA . LYS A 1 772 ? -20.401 -29.456 -2.468 1.00 96.12 772 LYS A CA 1
ATOM 6070 C C . LYS A 1 772 ? -19.623 -28.516 -3.388 1.00 96.12 772 LYS A C 1
ATOM 6072 O O . LYS A 1 772 ? -18.415 -28.372 -3.222 1.00 96.12 772 LYS A O 1
ATOM 6077 N N . LEU A 1 773 ? -20.323 -27.927 -4.352 1.00 95.38 773 LEU A N 1
ATOM 6078 C CA . LEU A 1 773 ? -19.759 -27.028 -5.358 1.00 95.38 773 LEU A CA 1
ATOM 6079 C C . LEU A 1 773 ? -20.012 -25.558 -4.970 1.00 95.38 773 LEU A C 1
ATOM 6081 O O . LEU A 1 773 ? -21.066 -25.267 -4.387 1.00 95.38 773 LEU A O 1
ATOM 6085 N N . PRO A 1 774 ? -19.106 -24.627 -5.315 1.00 96.88 774 PRO A N 1
ATOM 6086 C CA . PRO A 1 774 ? -17.830 -24.855 -6.000 1.00 96.88 774 PRO A CA 1
ATOM 6087 C C . PRO A 1 774 ? -16.799 -25.536 -5.084 1.00 96.88 774 PRO A C 1
ATOM 6089 O O . PRO A 1 774 ? -16.904 -25.502 -3.856 1.00 96.88 774 PRO A O 1
ATOM 6092 N N . ALA A 1 775 ? -15.822 -26.204 -5.688 1.00 97.00 775 ALA A N 1
ATOM 6093 C CA . ALA A 1 775 ? -14.702 -26.831 -4.990 1.00 97.00 775 ALA A CA 1
ATOM 6094 C C . ALA A 1 775 ? -13.393 -26.496 -5.707 1.00 97.00 775 ALA A C 1
ATOM 6096 O O . ALA A 1 775 ? -13.408 -26.285 -6.914 1.00 97.00 775 ALA A O 1
ATOM 6097 N N . LYS A 1 776 ? -12.270 -26.480 -4.994 1.00 96.75 776 LYS A N 1
ATOM 6098 C CA . LYS A 1 776 ? -10.936 -26.391 -5.593 1.00 96.75 776 LYS A CA 1
ATOM 6099 C C . LYS A 1 776 ? -10.332 -27.773 -5.798 1.00 96.75 776 LYS A C 1
ATOM 6101 O O . LYS A 1 776 ? -10.697 -28.717 -5.096 1.00 96.75 776 LYS A O 1
ATOM 6106 N N . GLY A 1 777 ? -9.411 -27.885 -6.745 1.00 95.94 777 GLY A N 1
ATOM 6107 C CA . GLY A 1 777 ? -8.550 -29.051 -6.920 1.00 95.94 777 GLY A CA 1
ATOM 6108 C C . GLY A 1 777 ? -7.370 -28.744 -7.837 1.00 95.94 777 GLY A C 1
ATOM 6109 O O . GLY A 1 777 ? -7.399 -27.762 -8.577 1.00 95.94 777 GLY A O 1
ATOM 6110 N N . ALA A 1 778 ? -6.345 -29.588 -7.810 1.00 94.25 778 ALA A N 1
ATOM 6111 C CA . ALA A 1 778 ? -5.129 -29.411 -8.602 1.00 94.25 778 ALA A CA 1
ATOM 6112 C C . ALA A 1 778 ? -5.050 -30.424 -9.755 1.00 94.25 778 ALA A C 1
ATOM 6114 O O . ALA A 1 778 ? -5.402 -31.602 -9.601 1.00 94.25 778 ALA A O 1
ATOM 6115 N N . PHE A 1 779 ? -4.596 -29.981 -10.933 1.00 89.38 779 PHE A N 1
ATOM 6116 C CA . PHE A 1 779 ? -4.323 -30.881 -12.055 1.00 89.38 779 PHE A CA 1
ATOM 6117 C C . PHE A 1 779 ? -3.025 -31.664 -11.834 1.00 89.38 779 PHE A C 1
ATOM 6119 O O . PHE A 1 779 ? -2.025 -31.112 -11.393 1.00 89.38 779 PHE A O 1
ATOM 6126 N N . GLY A 1 780 ? -3.009 -32.944 -12.217 1.00 77.94 780 GLY A N 1
ATOM 6127 C CA . GLY A 1 780 ? -1.776 -33.735 -12.309 1.00 77.94 780 GLY A CA 1
ATOM 6128 C C . GLY A 1 780 ? -1.897 -35.142 -11.724 1.00 77.94 780 GLY A C 1
ATOM 6129 O O . GLY A 1 780 ? -2.908 -35.465 -11.089 1.00 77.94 780 GLY A O 1
ATOM 6130 N N . PRO A 1 781 ? -0.893 -36.011 -11.959 1.00 61.78 781 PRO A N 1
ATOM 6131 C CA . PRO A 1 781 ? -0.787 -37.258 -11.215 1.00 61.78 781 PRO A CA 1
ATOM 6132 C C . PRO A 1 781 ? -0.650 -36.927 -9.724 1.00 61.78 781 PRO A C 1
ATOM 6134 O O . PRO A 1 781 ? 0.051 -35.983 -9.369 1.00 61.78 781 PRO A O 1
ATOM 6137 N N . ALA A 1 782 ? -1.308 -37.702 -8.856 1.00 52.84 782 ALA A N 1
ATOM 6138 C CA . ALA A 1 782 ? -1.054 -37.618 -7.420 1.00 52.84 782 ALA A CA 1
ATOM 6139 C C . ALA A 1 782 ? 0.466 -37.711 -7.166 1.00 52.84 782 ALA A C 1
ATOM 6141 O O . ALA A 1 782 ? 1.134 -38.441 -7.912 1.00 52.84 782 ALA A O 1
ATOM 6142 N N . PRO A 1 783 ? 1.012 -36.998 -6.162 1.00 56.91 783 PRO A N 1
ATOM 6143 C CA . PRO A 1 783 ? 2.439 -37.030 -5.862 1.00 56.91 783 PRO A CA 1
ATOM 6144 C C . PRO A 1 783 ? 2.937 -38.476 -5.853 1.00 56.91 783 PRO A C 1
ATOM 6146 O O . PRO A 1 783 ? 2.304 -39.362 -5.266 1.00 56.91 783 PRO A O 1
ATOM 6149 N N . ALA A 1 784 ? 4.035 -38.739 -6.568 1.00 54.03 784 ALA A N 1
ATOM 6150 C CA . ALA A 1 784 ? 4.644 -40.059 -6.547 1.00 54.03 784 ALA A CA 1
ATOM 6151 C C . ALA A 1 784 ? 4.927 -40.415 -5.082 1.00 54.03 784 ALA A C 1
ATOM 6153 O O . ALA A 1 784 ? 5.440 -39.586 -4.334 1.00 54.03 784 ALA A O 1
ATOM 6154 N N . ALA A 1 785 ? 4.630 -41.650 -4.667 1.00 53.72 785 ALA A N 1
ATOM 6155 C CA . ALA A 1 785 ? 4.821 -42.121 -3.287 1.00 53.72 785 ALA A CA 1
ATOM 6156 C C . ALA A 1 785 ? 6.275 -42.004 -2.763 1.00 53.72 785 ALA A C 1
ATOM 6158 O O . ALA A 1 785 ? 6.555 -42.362 -1.623 1.00 53.72 785 ALA A O 1
ATOM 6159 N N . ASN A 1 786 ? 7.192 -41.525 -3.604 1.00 54.66 786 ASN A N 1
ATOM 6160 C CA . ASN A 1 786 ? 8.621 -41.427 -3.380 1.00 54.66 786 ASN A CA 1
ATOM 6161 C C . ASN A 1 786 ? 9.047 -40.089 -2.745 1.00 54.66 786 ASN A C 1
ATOM 6163 O O . ASN A 1 786 ? 10.217 -39.957 -2.411 1.00 54.66 786 ASN A O 1
ATOM 6167 N N . GLY A 1 787 ? 8.133 -39.131 -2.548 1.00 54.50 787 GLY A N 1
ATOM 6168 C CA . GLY A 1 787 ? 8.416 -37.903 -1.793 1.00 54.50 787 GLY A CA 1
ATOM 6169 C C . GLY A 1 787 ? 9.202 -36.821 -2.541 1.00 54.50 787 GLY A C 1
ATOM 6170 O O . GLY A 1 787 ? 9.577 -35.838 -1.915 1.00 54.50 787 GLY A O 1
ATOM 6171 N N . ASP A 1 788 ? 9.425 -36.967 -3.850 1.00 49.12 788 ASP A N 1
ATOM 6172 C CA . ASP A 1 788 ? 9.888 -35.851 -4.677 1.00 49.12 788 ASP A CA 1
ATOM 6173 C C . ASP A 1 788 ? 8.707 -34.892 -4.863 1.00 49.12 788 ASP A C 1
ATOM 6175 O O . ASP A 1 788 ? 7.735 -35.226 -5.550 1.00 49.12 788 ASP A O 1
ATOM 6179 N N . GLU A 1 789 ? 8.755 -33.737 -4.200 1.00 46.97 789 GLU A N 1
ATOM 6180 C CA . GLU A 1 789 ? 7.758 -32.685 -4.365 1.00 46.97 789 GLU A CA 1
ATOM 6181 C C . GLU A 1 789 ? 7.795 -32.189 -5.821 1.00 46.97 789 GLU A C 1
ATOM 6183 O O . GLU A 1 789 ? 8.834 -31.711 -6.285 1.00 46.97 789 GLU A O 1
ATOM 6188 N N . PRO A 1 790 ? 6.695 -32.322 -6.588 1.00 50.00 790 PRO A N 1
ATOM 6189 C CA . PRO A 1 790 ? 6.574 -31.626 -7.860 1.00 50.00 790 PRO A CA 1
ATOM 6190 C C . PRO A 1 790 ? 6.752 -30.130 -7.609 1.00 50.00 790 PRO A C 1
ATOM 6192 O O . PRO A 1 790 ? 6.113 -29.618 -6.685 1.00 50.00 790 PRO A O 1
ATOM 6195 N N . VAL A 1 791 ? 7.567 -29.468 -8.440 1.00 47.25 791 VAL A N 1
ATOM 6196 C CA . VAL A 1 791 ? 7.742 -28.008 -8.446 1.00 47.25 791 VAL A CA 1
ATOM 6197 C C . VAL A 1 791 ? 6.357 -27.363 -8.375 1.00 47.25 791 VAL A C 1
ATOM 6199 O O . VAL A 1 791 ? 5.489 -27.652 -9.201 1.00 47.25 791 VAL A O 1
ATOM 6202 N N . GLU A 1 792 ? 6.130 -26.590 -7.317 1.00 47.41 792 GLU A N 1
ATOM 6203 C CA . GLU A 1 792 ? 4.811 -26.108 -6.887 1.00 47.41 792 GLU A CA 1
ATOM 6204 C C . GLU A 1 792 ? 4.102 -25.269 -7.965 1.00 47.41 792 GLU A C 1
ATOM 6206 O O . GLU A 1 792 ? 2.880 -25.320 -8.081 1.00 47.41 792 GLU A O 1
ATOM 6211 N N . ASP A 1 793 ? 4.888 -24.608 -8.816 1.00 48.72 793 ASP A N 1
ATOM 6212 C CA . ASP A 1 793 ? 4.449 -23.650 -9.837 1.00 48.72 793 ASP A CA 1
ATOM 6213 C C . ASP A 1 793 ? 3.722 -24.292 -11.042 1.00 48.72 793 ASP A C 1
ATOM 6215 O O . ASP A 1 793 ? 2.891 -23.669 -11.698 1.00 48.72 793 ASP A O 1
ATOM 6219 N N . ASP A 1 794 ? 3.954 -25.583 -11.311 1.00 49.66 794 ASP A N 1
ATOM 6220 C CA . ASP A 1 794 ? 3.364 -26.279 -12.471 1.00 49.66 794 ASP A CA 1
ATOM 6221 C C . ASP A 1 794 ? 2.004 -26.942 -12.169 1.00 49.66 794 ASP A C 1
ATOM 6223 O O . ASP A 1 794 ? 1.323 -27.452 -13.074 1.00 49.66 794 ASP A O 1
ATOM 6227 N N . ARG A 1 795 ? 1.566 -26.971 -10.901 1.00 63.34 795 ARG A N 1
ATOM 6228 C CA . ARG A 1 795 ? 0.250 -27.520 -10.540 1.00 63.34 795 ARG A CA 1
ATOM 6229 C C . ARG A 1 795 ? -0.819 -26.472 -10.798 1.00 63.34 795 ARG A C 1
ATOM 6231 O O . ARG A 1 795 ? -1.261 -25.778 -9.893 1.00 63.34 795 ARG A O 1
ATOM 6238 N N . GLY A 1 796 ? -1.289 -26.403 -12.041 1.00 84.94 796 GLY A N 1
ATOM 6239 C CA . GLY A 1 796 ? -2.458 -25.593 -12.371 1.00 84.94 796 GLY A CA 1
ATOM 6240 C C . GLY A 1 796 ? -3.640 -25.964 -11.466 1.00 84.94 796 GLY A C 1
ATOM 6241 O O . GLY A 1 796 ? -4.195 -27.064 -11.571 1.00 84.94 796 GLY A O 1
ATOM 6242 N N . TRP A 1 797 ? -4.014 -25.058 -10.567 1.00 94.25 797 TRP A N 1
ATOM 6243 C CA . TRP A 1 797 ? -5.222 -25.177 -9.763 1.00 94.25 797 TRP A CA 1
ATOM 6244 C C . TRP A 1 797 ? -6.465 -24.933 -10.628 1.00 94.25 797 TRP A C 1
ATOM 6246 O O . TRP A 1 797 ? -6.415 -24.342 -11.714 1.00 94.25 797 TRP A O 1
ATOM 6256 N N . CYS A 1 798 ? -7.600 -25.467 -10.185 1.00 96.25 798 CYS A N 1
ATOM 6257 C CA . CYS A 1 798 ? -8.870 -25.316 -10.874 1.00 96.25 798 CYS A CA 1
ATOM 6258 C C . CYS A 1 798 ? -10.057 -25.274 -9.917 1.00 96.25 798 CYS A C 1
ATOM 6260 O O . CYS A 1 798 ? -10.055 -25.883 -8.844 1.00 96.25 798 CYS A O 1
ATOM 6262 N N . LEU A 1 799 ? -11.112 -24.611 -10.379 1.00 97.50 799 LEU A N 1
ATOM 6263 C CA . LEU A 1 799 ? -12.434 -24.645 -9.783 1.00 97.50 799 LEU A CA 1
ATOM 6264 C C . LEU A 1 799 ? -13.267 -25.756 -10.415 1.00 97.50 799 LEU A C 1
ATOM 6266 O O . LEU A 1 799 ? -13.502 -25.795 -11.621 1.00 97.50 799 LEU A O 1
ATOM 6270 N N . ILE A 1 800 ? -13.759 -26.659 -9.585 1.00 97.81 800 ILE A N 1
ATOM 6271 C CA . ILE A 1 800 ? -14.756 -27.659 -9.935 1.00 97.81 800 ILE A CA 1
ATOM 6272 C C . ILE A 1 800 ? -16.127 -27.012 -9.752 1.00 97.81 800 ILE A C 1
ATOM 6274 O O . ILE A 1 800 ? -16.542 -26.696 -8.635 1.00 97.81 800 ILE A O 1
ATOM 6278 N N . VAL A 1 801 ? -16.839 -26.838 -10.864 1.00 97.06 801 VAL A N 1
ATOM 6279 C CA . VAL A 1 801 ? -18.170 -26.204 -10.917 1.00 97.06 801 VAL A CA 1
ATOM 6280 C C . VAL A 1 801 ? -19.278 -27.178 -11.324 1.00 97.06 801 VAL A C 1
ATOM 6282 O O . VAL A 1 801 ? -20.454 -26.828 -11.317 1.00 97.06 801 VAL A O 1
ATOM 6285 N N . GLN A 1 802 ? -18.923 -28.423 -11.648 1.00 97.81 802 GLN A N 1
ATOM 6286 C CA . GLN A 1 802 ? -19.858 -29.504 -11.958 1.00 97.81 802 GLN A CA 1
ATOM 6287 C C . GLN A 1 802 ? -19.254 -30.841 -11.513 1.00 97.81 802 GLN A C 1
ATOM 6289 O O . GLN A 1 802 ? -18.082 -31.101 -11.776 1.00 97.81 802 GLN A O 1
ATOM 6294 N N . GLU A 1 803 ? -20.047 -31.709 -10.884 1.00 97.94 803 GLU A N 1
ATOM 6295 C CA . GLU A 1 803 ? -19.681 -33.102 -10.603 1.00 97.94 803 GLU A CA 1
ATOM 6296 C C . GLU A 1 803 ? -20.842 -34.020 -10.977 1.00 97.94 803 GLU A C 1
ATOM 6298 O O . GLU A 1 803 ? -21.960 -33.873 -10.476 1.00 97.94 803 GLU A O 1
ATOM 6303 N N . GLU A 1 804 ? -20.558 -35.019 -11.808 1.00 98.06 804 GLU A N 1
ATOM 6304 C CA . GLU A 1 804 ? -21.535 -36.025 -12.210 1.00 98.06 804 GLU A CA 1
ATOM 6305 C C . GLU A 1 804 ? -20.921 -37.423 -12.232 1.00 98.06 804 GLU A C 1
ATOM 6307 O O . GLU A 1 804 ? -19.735 -37.605 -12.497 1.00 98.06 804 GLU A O 1
ATOM 6312 N N . VAL A 1 805 ? -21.743 -38.429 -11.953 1.00 97.94 805 VAL A N 1
ATOM 6313 C CA . VAL A 1 805 ? -21.371 -39.844 -11.960 1.00 97.94 805 VAL A CA 1
ATOM 6314 C C . VAL A 1 805 ? -22.097 -40.521 -13.113 1.00 97.94 805 VAL A C 1
ATOM 6316 O O . VAL A 1 805 ? -23.329 -40.494 -13.162 1.00 97.94 805 VAL A O 1
ATOM 6319 N N . ASP A 1 806 ? -21.355 -41.129 -14.035 1.00 97.69 806 ASP A N 1
ATOM 6320 C CA . ASP A 1 806 ? -21.951 -41.845 -15.164 1.00 97.69 806 ASP A CA 1
ATOM 6321 C C . ASP A 1 806 ? -22.620 -43.163 -14.731 1.00 97.69 806 ASP A C 1
ATOM 6323 O O . ASP A 1 806 ? -22.531 -43.603 -13.579 1.00 97.69 806 ASP A O 1
ATOM 6327 N N . ALA A 1 807 ? -23.302 -43.822 -15.670 1.00 96.38 807 ALA A N 1
ATOM 6328 C CA . ALA A 1 807 ? -23.972 -45.099 -15.425 1.00 96.38 807 ALA A CA 1
ATOM 6329 C C . ALA A 1 807 ? -23.014 -46.230 -14.988 1.00 96.38 807 ALA A C 1
ATOM 6331 O O . ALA A 1 807 ? -23.452 -47.195 -14.360 1.00 96.38 807 ALA A O 1
ATOM 6332 N N . GLY A 1 808 ? -21.716 -46.117 -15.294 1.00 96.62 808 GLY A N 1
ATOM 6333 C CA . GLY A 1 808 ? -20.666 -47.044 -14.868 1.00 96.62 808 GLY A CA 1
ATOM 6334 C C . GLY A 1 808 ? -20.122 -46.761 -13.464 1.00 96.62 808 GLY A C 1
ATOM 6335 O O . GLY A 1 808 ? -19.241 -47.483 -12.999 1.00 96.62 808 GLY A O 1
ATOM 6336 N N . GLY A 1 809 ? -20.634 -45.735 -12.779 1.00 96.62 809 GLY A N 1
ATOM 6337 C CA . GLY A 1 809 ? -20.181 -45.334 -11.449 1.00 96.62 809 GLY A CA 1
ATOM 6338 C C . GLY A 1 809 ? -18.924 -44.465 -11.456 1.00 96.62 809 GLY A C 1
ATOM 6339 O O . GLY A 1 809 ? -18.347 -44.241 -10.393 1.00 96.62 809 GLY A O 1
ATOM 6340 N N . LYS A 1 810 ? -18.491 -43.974 -12.620 1.00 97.88 810 LYS A N 1
ATOM 6341 C CA . LYS A 1 810 ? -17.292 -43.148 -12.760 1.00 97.88 810 LYS A CA 1
ATOM 6342 C C . LYS A 1 810 ? -17.638 -41.667 -12.630 1.00 97.88 810 LYS A C 1
ATOM 6344 O O . LYS A 1 810 ? -18.568 -41.178 -13.269 1.00 97.88 810 LYS A O 1
ATOM 6349 N N . THR A 1 811 ? -16.871 -40.963 -11.801 1.00 97.94 811 THR A N 1
ATOM 6350 C CA . THR A 1 811 ? -17.061 -39.535 -11.525 1.00 97.94 811 THR A CA 1
ATOM 6351 C C . THR A 1 811 ? -16.319 -38.665 -12.538 1.00 97.94 811 THR A C 1
ATOM 6353 O O . THR A 1 811 ? -15.144 -38.891 -12.848 1.00 97.94 811 THR A O 1
ATOM 6356 N N . TRP A 1 812 ? -17.012 -37.639 -13.014 1.00 98.06 812 TRP A N 1
ATOM 6357 C CA . TRP A 1 812 ? -16.541 -36.620 -13.936 1.00 98.06 812 TRP A CA 1
ATOM 6358 C C . TRP A 1 812 ? -16.722 -35.238 -13.314 1.00 98.06 812 TRP A C 1
ATOM 6360 O O . TRP A 1 812 ? -17.771 -34.940 -12.743 1.00 98.06 812 TRP A O 1
ATOM 6370 N N . TYR A 1 813 ? -15.712 -34.393 -13.472 1.00 97.94 813 TYR A N 1
ATOM 6371 C CA . TYR A 1 813 ? -15.715 -33.000 -13.062 1.00 97.94 813 TYR A CA 1
ATOM 6372 C C . TYR A 1 813 ? -15.786 -32.075 -14.276 1.00 97.94 813 TYR A C 1
ATOM 6374 O O . TYR A 1 813 ? -15.166 -32.327 -15.313 1.00 97.94 813 TYR A O 1
ATOM 6382 N N . GLY A 1 814 ? -16.533 -30.985 -14.130 1.00 97.75 814 GLY A N 1
ATOM 6383 C CA . GLY A 1 814 ? -16.439 -29.805 -14.976 1.00 97.75 814 GLY A CA 1
ATOM 6384 C C . GLY A 1 814 ? -15.498 -28.854 -14.267 1.00 97.75 814 GLY A C 1
ATOM 6385 O O . GLY A 1 814 ? -15.885 -28.241 -13.272 1.00 97.75 814 GLY A O 1
ATOM 6386 N N . ALA A 1 815 ? -14.255 -28.818 -14.734 1.00 97.00 815 ALA A N 1
ATOM 6387 C CA . ALA A 1 815 ? -13.184 -28.047 -14.130 1.00 97.00 815 ALA A CA 1
ATOM 6388 C C . ALA A 1 815 ? -12.900 -26.797 -14.964 1.00 97.00 815 ALA A C 1
ATOM 6390 O O . ALA A 1 815 ? -12.832 -26.853 -16.195 1.00 97.00 815 ALA A O 1
ATOM 6391 N N . MET A 1 816 ? -12.704 -25.687 -14.274 1.00 96.81 816 MET A N 1
ATOM 6392 C CA . MET A 1 816 ? -12.351 -24.381 -14.801 1.00 96.81 816 MET A CA 1
ATOM 6393 C C . MET A 1 816 ? -10.968 -24.030 -14.270 1.00 96.81 816 MET A C 1
ATOM 6395 O O . MET A 1 816 ? -10.786 -23.900 -13.066 1.00 96.81 816 MET A O 1
ATOM 6399 N N . ALA A 1 817 ? -9.986 -23.959 -15.160 1.00 95.62 817 ALA A N 1
ATOM 6400 C CA . ALA A 1 817 ? -8.670 -23.422 -14.837 1.00 95.62 817 ALA A CA 1
ATOM 6401 C C . ALA A 1 817 ? -8.702 -21.895 -14.977 1.00 95.62 817 ALA A C 1
ATOM 6403 O O . ALA A 1 817 ? -9.693 -21.348 -15.466 1.00 95.62 817 ALA A O 1
ATOM 6404 N N . ARG A 1 818 ? -7.591 -21.217 -14.657 1.00 93.88 818 ARG A N 1
ATOM 6405 C CA . ARG A 1 818 ? -7.413 -19.809 -15.040 1.00 93.88 818 ARG A CA 1
ATOM 6406 C C . ARG A 1 818 ? -7.688 -19.628 -16.530 1.00 93.88 818 ARG A C 1
ATOM 6408 O O . ARG A 1 818 ? -8.528 -18.823 -16.916 1.00 93.88 818 ARG A O 1
ATOM 6415 N N . TYR A 1 819 ? -7.079 -20.497 -17.340 1.00 93.69 819 TYR A N 1
ATOM 6416 C CA . TYR A 1 819 ? -7.218 -20.488 -18.789 1.00 93.69 819 TYR A CA 1
ATOM 6417 C C . TYR A 1 819 ? -7.872 -21.770 -19.317 1.00 93.69 819 TYR A C 1
ATOM 6419 O O . TYR A 1 819 ? -7.220 -22.802 -19.490 1.00 93.69 819 TYR A O 1
ATOM 6427 N N . GLY A 1 820 ? -9.169 -21.699 -19.610 1.00 93.25 820 GLY A N 1
ATOM 6428 C CA . GLY A 1 820 ? -9.947 -22.787 -20.205 1.00 93.25 820 GLY A CA 1
ATOM 6429 C C . GLY A 1 820 ? -10.857 -23.556 -19.237 1.00 93.25 820 GLY A C 1
ATOM 6430 O O . GLY A 1 820 ? -10.633 -23.642 -18.029 1.00 93.25 820 GLY A O 1
ATOM 6431 N N . THR A 1 821 ? -11.885 -24.185 -19.806 1.00 94.69 821 THR A N 1
ATOM 6432 C CA . THR A 1 821 ? -12.797 -25.107 -19.114 1.00 94.69 821 THR A CA 1
ATOM 6433 C C . THR A 1 821 ? -12.726 -26.494 -19.750 1.00 94.69 821 THR A C 1
ATOM 6435 O O . THR A 1 821 ? -12.497 -26.629 -20.954 1.00 94.69 821 THR A O 1
ATOM 6438 N N . ARG A 1 822 ? -12.888 -27.559 -18.955 1.00 95.00 822 ARG A N 1
ATOM 6439 C CA . ARG A 1 822 ? -12.849 -28.939 -19.465 1.00 95.00 822 ARG A CA 1
ATOM 6440 C C . ARG A 1 822 ? -13.648 -29.933 -18.632 1.00 95.00 822 ARG A C 1
ATOM 6442 O O . ARG A 1 822 ? -13.707 -29.851 -17.409 1.00 95.00 822 ARG A O 1
ATOM 6449 N N . LYS A 1 823 ? -14.176 -30.949 -19.320 1.00 96.88 823 LYS A N 1
ATOM 6450 C CA . LYS A 1 823 ? -14.616 -32.212 -18.717 1.00 96.88 823 LYS A CA 1
ATOM 6451 C C . LYS A 1 823 ? -13.389 -33.053 -18.378 1.00 96.88 823 LYS A C 1
ATOM 6453 O O . LYS A 1 823 ? -12.574 -33.336 -19.257 1.00 96.88 823 LYS A O 1
ATOM 6458 N N . ILE A 1 824 ? -13.270 -33.492 -17.134 1.00 96.00 824 ILE A N 1
ATOM 6459 C CA . ILE A 1 824 ? -12.132 -34.286 -16.669 1.00 96.00 824 ILE A CA 1
ATOM 6460 C C . ILE A 1 824 ? -12.586 -35.393 -15.723 1.00 96.00 824 ILE A C 1
ATOM 6462 O O . ILE A 1 824 ? -13.556 -35.257 -14.989 1.00 96.00 824 ILE A O 1
ATOM 6466 N N . GLU A 1 825 ? -11.917 -36.537 -15.779 1.00 96.12 825 GLU A N 1
ATOM 6467 C CA . GLU A 1 825 ? -12.205 -37.654 -14.879 1.00 96.12 825 GLU A CA 1
ATOM 6468 C C . GLU A 1 825 ? -11.701 -37.337 -13.473 1.00 96.12 825 GLU A C 1
ATOM 6470 O O . GLU A 1 825 ? -10.584 -36.840 -13.328 1.00 96.12 825 GLU A O 1
ATOM 6475 N N . ALA A 1 826 ? -12.482 -37.676 -12.446 1.00 96.31 826 ALA A N 1
ATOM 6476 C CA . ALA A 1 826 ? -12.184 -37.266 -11.076 1.00 96.31 826 ALA A CA 1
ATOM 6477 C C . ALA A 1 826 ? -10.800 -37.699 -10.575 1.00 96.31 826 ALA A C 1
ATOM 6479 O O . ALA A 1 826 ? -10.154 -36.946 -9.862 1.00 96.31 826 ALA A O 1
ATOM 6480 N N . TYR A 1 827 ? -10.303 -38.865 -10.999 1.00 93.62 827 TYR A N 1
ATOM 6481 C CA . TYR A 1 827 ? -8.985 -39.371 -10.588 1.00 93.62 827 TYR A CA 1
ATOM 6482 C C . TYR A 1 827 ? -7.792 -38.549 -11.120 1.00 93.62 827 TYR A C 1
ATOM 6484 O O . TYR A 1 827 ? -6.661 -38.795 -10.708 1.00 93.62 827 TYR A O 1
ATOM 6492 N N . LYS A 1 828 ? -8.022 -37.615 -12.056 1.00 92.38 828 LYS A N 1
ATOM 6493 C CA . LYS A 1 828 ? -7.000 -36.703 -12.603 1.00 92.38 828 LYS A CA 1
ATOM 6494 C C . LYS A 1 828 ? -6.942 -35.355 -11.874 1.00 92.38 828 LYS A C 1
ATOM 6496 O O . LYS A 1 828 ? -6.144 -34.504 -12.266 1.00 92.38 828 LYS A O 1
ATOM 6501 N N . ILE A 1 829 ? -7.811 -35.152 -10.884 1.00 94.44 829 ILE A N 1
ATOM 6502 C CA . ILE A 1 829 ? -7.792 -33.996 -9.991 1.00 94.44 829 ILE A CA 1
ATOM 6503 C C . ILE A 1 829 ? -7.549 -34.509 -8.573 1.00 94.44 829 ILE A C 1
ATOM 6505 O O . ILE A 1 829 ? -8.248 -35.407 -8.101 1.00 94.44 829 ILE A O 1
ATOM 6509 N N . HIS A 1 830 ? -6.553 -33.942 -7.906 1.00 92.56 830 HIS A N 1
ATOM 6510 C CA . HIS A 1 830 ? -6.227 -34.231 -6.512 1.00 92.56 830 HIS A CA 1
ATOM 6511 C C . HIS A 1 830 ? -6.511 -33.007 -5.630 1.00 92.56 830 HIS A C 1
ATOM 6513 O O . HIS A 1 830 ? -6.956 -31.972 -6.129 1.00 92.56 830 HIS A O 1
ATOM 6519 N N . ASP A 1 831 ? -6.342 -33.165 -4.315 1.00 93.25 831 ASP A N 1
ATOM 6520 C CA . ASP A 1 831 ? -6.572 -32.117 -3.308 1.00 93.25 831 ASP A CA 1
ATOM 6521 C C . ASP A 1 831 ? -7.947 -31.444 -3.421 1.00 93.25 831 ASP A C 1
ATOM 6523 O O . ASP A 1 831 ? -8.114 -30.240 -3.236 1.00 93.25 831 ASP A O 1
ATOM 6527 N N . VAL A 1 832 ? -8.959 -32.257 -3.746 1.00 96.44 832 VAL A N 1
ATOM 6528 C CA . VAL A 1 832 ? -10.328 -31.781 -3.934 1.00 96.44 832 VAL A CA 1
ATOM 6529 C C . VAL A 1 832 ? -10.914 -31.340 -2.599 1.00 96.44 832 VAL A C 1
ATOM 6531 O O . VAL A 1 832 ? -11.144 -32.161 -1.706 1.00 96.44 832 VAL A O 1
ATOM 6534 N N . GLN A 1 833 ? -11.227 -30.052 -2.493 1.00 97.00 833 GLN A N 1
ATOM 6535 C CA . GLN A 1 833 ? -11.810 -29.451 -1.301 1.00 97.00 833 GLN A CA 1
ATOM 6536 C C . GLN A 1 833 ? -12.954 -28.516 -1.686 1.00 97.00 833 GLN A C 1
ATOM 6538 O O . GLN A 1 833 ? -12.785 -27.605 -2.490 1.00 97.00 833 GLN A O 1
ATOM 6543 N N . SER A 1 834 ? -14.128 -28.712 -1.087 1.00 96.69 834 SER A N 1
ATOM 6544 C CA . SER A 1 834 ? -15.227 -27.753 -1.215 1.00 96.69 834 SER A CA 1
ATOM 6545 C C . SER A 1 834 ? -14.827 -26.396 -0.645 1.00 96.69 834 SER A C 1
ATOM 6547 O O . SER A 1 834 ? -14.338 -26.329 0.484 1.00 96.69 834 SER A O 1
ATOM 6549 N N . LEU A 1 835 ? -15.088 -25.332 -1.400 1.00 94.81 835 LEU A N 1
ATOM 6550 C CA . LEU A 1 835 ? -14.885 -23.971 -0.922 1.00 94.81 835 LEU A CA 1
ATOM 6551 C C . LEU A 1 835 ? -16.013 -23.589 0.041 1.00 94.81 835 LEU A C 1
ATOM 6553 O O . LEU A 1 835 ? -17.147 -24.090 -0.055 1.00 94.81 835 LEU A O 1
ATOM 6557 N N . LYS A 1 836 ? -15.700 -22.733 1.015 1.00 87.00 836 LYS A N 1
ATOM 6558 C CA . LYS A 1 836 ? -16.739 -22.122 1.842 1.00 87.00 836 LYS A CA 1
ATOM 6559 C C . LYS A 1 836 ? -17.481 -21.117 0.962 1.00 87.00 836 LYS A C 1
ATOM 6561 O O . LYS A 1 836 ? -16.891 -20.442 0.132 1.00 87.00 836 LYS A O 1
ATOM 6566 N N . ARG A 1 837 ? -18.807 -21.106 1.079 1.00 69.25 837 ARG A N 1
ATOM 6567 C CA . ARG A 1 837 ? -19.603 -19.986 0.585 1.00 69.25 837 ARG A CA 1
ATOM 6568 C C . ARG A 1 837 ? -19.877 -19.162 1.821 1.00 69.25 837 ARG A C 1
ATOM 6570 O O . ARG A 1 837 ? -20.603 -19.665 2.685 1.00 69.25 837 ARG A O 1
ATOM 6577 N N . ASP A 1 838 ? -19.201 -18.031 1.904 1.00 55.56 838 ASP A N 1
ATOM 6578 C CA . ASP A 1 838 ? -19.431 -17.032 2.939 1.00 55.56 838 ASP A CA 1
ATOM 6579 C C . ASP A 1 838 ? -20.768 -16.312 2.722 1.00 55.56 838 ASP A C 1
ATOM 6581 O O . ASP A 1 838 ? -21.241 -16.269 1.556 1.00 55.56 838 ASP A O 1
#

Foldseek 3Di:
DDDDDDDDDDDDDPDPDDDPPPPQLFQDPVNVVLLVVLPVQWDAADPWKKWDFDWFFFLQLDTDTAIFIFHFDADPVRHGAWTAHTRRDTDGDDPDMDTDDLVVVLVVVLVVVVDPPDPDPVLLLVQLRRQLHRDDQLSSSLSNCVSVPNRSSSSSSVVVLCPVDDSVVSVVVNLLSVLRNLLRQLLRCLLNLVLVRNLSSLVVSVVRPQVCQPVQAHGSVLSNVQSVVCVVVVNRSVADAQPDDPPPPPPLDRDPPPADPPLVVDDLVVNLVVLLVCLQNQNFEFDDALTAGQSCSRSSLSSLLVSALSNLVVLLVCLQDFSHFHSYWHDRRSSDSYIHGHTSNFSSVQSNCLRLVDCLDDAPDSRFFQVSVPNVSSNVSSVVSVVLCVVQVVDDNLVSLVCQLQDPPHDLVSNLSSLQCQLLVVDRWGDHRHPPNTGDRDQDPDARPQQVVDVVPRSLVSLVVSLVVQLVVLCVVCVPPVVSSLVSNLVSLLSSLSSNLSNLNLVCLVVLLVQLPPPVHDLSSSCSSCLSSVSNVRNVSVLVVLVCLLVLNRPCLQPLVVVLSLLVSLLVVPDPSSLSSLQSLCPPPRNNVVVLLVLLQPPALPDPSSQSSLSHLNSVVSLLVQLPFFAFPQKKWFDDPQKTWIDHPVDIDIDGDPVVLVPQPQFAGMDGDTSSQSSVCRCLLAEFAQADAHPRHPCRVVSSVVNSQLCVLQVVQKHFDACVQQVLQVHHRPTRHIYRQQDADQFFDDPVCSSNSNDLDGAPQKGFDDADPFKKWWFDQDPDPPPPDDPPVPTFMWTFNGWIAHPVRWIWTFTIHSHHTDIDTPNRTPPIGHDDDD